Protein AF-A0A919JPY4-F1 (afdb_monomer)

Sequence (851 aa):
MSAALVAEVIADPTGLVVRLVTAVEPTLTAASIREEVAKIAGGRAKSRRLAQNLLTDPTMLTSGRPPIPWAVGQLLLGLRAAGATAIAAPCCGECGRTVSYLISRKGCVICSPCRDKPETCAKCGEERRVCTRDRHGLPRCEHCPDLDDDPVRLLTLLITELEPALNGRSVLDALHRATVRPAGQRRLAWAILDNPELLTGAGSLAPVPAVLRFIDELIKTGAAKVLPPSCPRCQRVVALSKQLDGHRICRNCFAKTRAVACSRCGSVREPAARDPGGGPLCPNCLVNDPINLEDCSGCGQRRRVAARTAAGPFCQNCRPRPIATCGICGRDAYCEMSRATGQPWCDNCQHRWMRCSGCGTTAQLRGGTLDQPLCARCVNPDPDFWDRCSTCKTTWVLSPRPCQRCVLGQDLRSLLAEDPGHINDDLAHLQRALTEVERPDVAMAWLRRPHVRQLLAGIGRDPRTISHDILDELPSSKKLDHLRNVLVASGALPERDERLAVLERWTATTLAARADPHERQILHAYAIWHHLRRLRRRLNGVHATHLQCLNIRSHVTAATNLLDWLTDSGLTLSTCTQADLDRWSTDEVSYRHETGHFVRWALAHRHARGLTFPAARWQGPAGPLDSEKRWNDARRLLGDTTLKPSDRVVGLLLLLYAQNLSVISRLTTEHVNTHGNRVELLLGSSPVVLPEPLADLVLELVETRRANTILNKTADPPLAVSRPATRPAPQPRLPRPTTQEDRHPRRPRPLHSPVRPRHRDPRRHPRPRARHPHQGRRRLAASIRRRLDDLRRRRRPPKNRSGVLRPPGANRAHWRVARTVTASLVGARCSGMSGCQDRRLVERSAHMTPR

Radius of gyration: 47.4 Å; Cα contacts (8 Å, |Δi|>4): 1015; chains: 1; bounding box: 95×120×161 Å

Organism: NCBI:txid135950

Structure (mmCIF, N/CA/C/O backbone):
data_AF-A0A919JPY4-F1
#
_entry.id   AF-A0A919JPY4-F1
#
loop_
_atom_site.group_PDB
_atom_site.id
_atom_site.type_symbol
_atom_site.label_atom_id
_atom_site.label_alt_id
_atom_site.label_comp_id
_atom_site.label_asym_id
_atom_site.label_entity_id
_atom_site.label_seq_id
_atom_site.pdbx_PDB_ins_code
_atom_site.Cartn_x
_atom_site.Cartn_y
_atom_site.Cartn_z
_atom_site.occupancy
_atom_site.B_iso_or_equiv
_atom_site.auth_seq_id
_atom_site.auth_comp_id
_atom_site.auth_asym_id
_atom_site.auth_atom_id
_atom_site.pdbx_PDB_model_num
ATOM 1 N N . MET A 1 1 ? -21.694 -13.107 -37.718 1.00 55.38 1 MET A N 1
ATOM 2 C CA . MET A 1 1 ? -20.982 -13.809 -36.621 1.00 55.38 1 MET A CA 1
ATOM 3 C C . MET A 1 1 ? -22.002 -14.201 -35.561 1.00 55.38 1 MET A C 1
ATOM 5 O O . MET A 1 1 ? -22.820 -13.356 -35.225 1.00 55.38 1 MET A O 1
ATOM 9 N N . SER A 1 2 ? -21.975 -15.432 -35.038 1.00 63.97 2 SER A N 1
ATOM 10 C CA . SER A 1 2 ? -22.853 -15.814 -33.916 1.00 63.97 2 SER A CA 1
ATOM 11 C C . SER A 1 2 ? -22.457 -15.073 -32.633 1.00 63.97 2 SER A C 1
ATOM 13 O O . SER A 1 2 ? -21.264 -14.922 -32.352 1.00 63.97 2 SER A O 1
ATOM 15 N N . ALA A 1 3 ? -23.442 -14.648 -31.835 1.00 66.88 3 ALA A N 1
ATOM 16 C CA . ALA A 1 3 ? -23.218 -13.965 -30.558 1.00 66.88 3 ALA A CA 1
ATOM 17 C C . ALA A 1 3 ? -22.366 -14.801 -29.580 1.00 66.88 3 ALA A C 1
ATOM 19 O O . ALA A 1 3 ? -21.559 -14.242 -28.836 1.00 66.88 3 ALA A O 1
ATOM 20 N N . ALA A 1 4 ? -22.469 -16.135 -29.647 1.00 68.25 4 ALA A N 1
ATOM 21 C CA . ALA A 1 4 ? -21.662 -17.058 -28.849 1.00 68.25 4 ALA A CA 1
ATOM 22 C C . ALA A 1 4 ? -20.149 -16.900 -29.106 1.00 68.25 4 ALA A C 1
ATOM 24 O O . ALA A 1 4 ? -19.365 -16.821 -28.164 1.00 68.25 4 ALA A O 1
ATOM 25 N N . LEU A 1 5 ? -19.735 -16.757 -30.371 1.00 67.75 5 LEU A N 1
ATOM 26 C CA . LEU A 1 5 ? -18.321 -16.599 -30.739 1.00 67.75 5 LEU A CA 1
ATOM 27 C C . LEU A 1 5 ? -17.752 -15.243 -30.281 1.00 67.75 5 LEU A C 1
ATOM 29 O O . LEU A 1 5 ? -16.584 -15.148 -29.911 1.00 67.75 5 LEU A O 1
ATOM 33 N N . VAL A 1 6 ? -18.580 -14.193 -30.249 1.00 72.06 6 VAL A N 1
ATOM 34 C CA . VAL A 1 6 ? -18.189 -12.870 -29.724 1.00 72.06 6 VAL A CA 1
ATOM 35 C C . VAL A 1 6 ? -18.048 -12.901 -28.196 1.00 72.06 6 VAL A C 1
ATOM 37 O O . VAL A 1 6 ? -17.087 -12.350 -27.652 1.00 72.06 6 VAL A O 1
ATOM 40 N N . ALA A 1 7 ? -18.956 -13.591 -27.498 1.00 76.19 7 ALA A N 1
ATOM 41 C CA . ALA A 1 7 ? -18.828 -13.851 -26.063 1.00 76.19 7 ALA A CA 1
ATOM 42 C C . ALA A 1 7 ? -17.566 -14.674 -25.741 1.00 76.19 7 ALA A C 1
ATOM 44 O O . ALA A 1 7 ? -16.930 -14.471 -24.707 1.00 76.19 7 ALA A O 1
ATOM 45 N N . GLU A 1 8 ? -17.136 -15.543 -26.651 1.00 78.25 8 GLU A N 1
ATOM 46 C CA . GLU A 1 8 ? -15.948 -16.369 -26.467 1.00 78.25 8 GLU A CA 1
ATOM 47 C C . GLU A 1 8 ? -14.619 -15.625 -26.673 1.00 78.25 8 GLU A C 1
ATOM 49 O O . GLU A 1 8 ? -13.699 -15.815 -25.878 1.00 78.25 8 GLU A O 1
ATOM 54 N N . VAL A 1 9 ? -14.537 -14.673 -27.617 1.00 80.75 9 VAL A N 1
ATOM 55 C CA . VAL A 1 9 ? -13.419 -13.696 -27.680 1.00 80.75 9 VAL A CA 1
ATOM 56 C C . VAL A 1 9 ? -13.238 -12.989 -26.328 1.00 80.75 9 VAL A C 1
ATOM 58 O O . VAL A 1 9 ? -12.133 -12.586 -25.961 1.00 80.75 9 VAL A O 1
ATOM 61 N N . ILE A 1 10 ? -14.323 -12.813 -25.572 1.00 80.69 10 ILE A N 1
ATOM 62 C CA . ILE A 1 10 ? -14.323 -12.223 -24.233 1.00 80.69 10 ILE A CA 1
ATOM 63 C C . ILE A 1 10 ? -13.950 -13.243 -23.145 1.00 80.69 10 ILE A C 1
ATOM 65 O O . ILE A 1 10 ? -13.182 -12.881 -22.247 1.00 80.69 10 ILE A O 1
ATOM 69 N N . ALA A 1 11 ? -14.466 -14.473 -23.208 1.00 80.56 11 ALA A N 1
ATOM 70 C CA . ALA A 1 11 ? -14.322 -15.507 -22.180 1.00 80.56 11 ALA A CA 1
ATOM 71 C C . ALA A 1 11 ? -12.985 -16.270 -22.248 1.00 80.56 11 ALA A C 1
ATOM 73 O O . ALA A 1 11 ? -12.261 -16.306 -21.250 1.00 80.56 11 ALA A O 1
ATOM 74 N N . ASP A 1 12 ? -12.595 -16.781 -23.417 1.00 84.62 12 ASP A N 1
ATOM 75 C CA . ASP A 1 12 ? -11.274 -17.372 -23.648 1.00 84.62 12 ASP A CA 1
ATOM 76 C C . ASP A 1 12 ? -10.723 -17.021 -25.045 1.00 84.62 12 ASP A C 1
ATOM 78 O O . ASP A 1 12 ? -10.799 -17.813 -25.989 1.00 84.62 12 ASP A O 1
ATOM 82 N N . PRO A 1 13 ? -10.086 -15.844 -25.192 1.00 88.00 13 PRO A N 1
ATOM 83 C CA . PRO A 1 13 ? -9.457 -15.466 -26.452 1.00 88.00 13 PRO A CA 1
ATOM 84 C C . PRO A 1 13 ? -8.289 -16.378 -26.841 1.00 88.00 13 PRO A C 1
ATOM 86 O O . PRO A 1 13 ? -7.931 -16.418 -28.012 1.00 88.00 13 PRO A O 1
ATOM 89 N N . THR A 1 14 ? -7.652 -17.073 -25.891 1.00 88.06 14 THR A N 1
ATOM 90 C CA . THR A 1 14 ? -6.515 -17.948 -26.213 1.00 88.06 14 THR A CA 1
ATOM 91 C C . THR A 1 14 ? -7.031 -19.291 -26.711 1.00 88.06 14 THR A C 1
ATOM 93 O O . THR A 1 14 ? -6.587 -19.743 -27.760 1.00 88.06 14 THR A O 1
ATOM 96 N N . GLY A 1 15 ? -8.010 -19.887 -26.026 1.00 88.81 15 GLY A N 1
ATOM 97 C CA . GLY A 1 15 ? -8.706 -21.094 -26.473 1.00 88.81 15 GLY A CA 1
ATOM 98 C C . GLY A 1 15 ? -9.371 -20.924 -27.836 1.00 88.81 15 GLY A C 1
ATOM 99 O O . GLY A 1 15 ? -9.220 -21.800 -28.685 1.00 88.81 15 GLY A O 1
ATOM 100 N N . LEU A 1 16 ? -10.004 -19.775 -28.106 1.00 90.81 16 LEU A N 1
ATOM 101 C CA . LEU A 1 16 ? -10.561 -19.489 -29.430 1.00 90.81 16 LEU A CA 1
ATOM 102 C C . LEU A 1 16 ? -9.482 -19.486 -30.526 1.00 90.81 16 LEU A C 1
ATOM 104 O O . LEU A 1 16 ? -9.669 -20.143 -31.547 1.00 90.81 16 LEU A O 1
ATOM 108 N N . VAL A 1 17 ? -8.343 -18.809 -30.315 1.00 91.44 17 VAL A N 1
ATOM 109 C CA . VAL A 1 17 ? -7.221 -18.842 -31.277 1.00 91.44 17 VAL A CA 1
ATOM 110 C C . VAL A 1 17 ? -6.691 -20.263 -31.446 1.00 91.44 17 VAL A C 1
ATOM 112 O O . VAL A 1 17 ? -6.474 -20.685 -32.576 1.00 91.44 17 VAL A O 1
ATOM 115 N N . VAL A 1 18 ? -6.531 -21.015 -30.353 1.00 92.69 18 VAL A N 1
ATOM 116 C CA . VAL A 1 18 ? -6.072 -22.411 -30.401 1.00 92.69 18 VAL A CA 1
ATOM 117 C C . VAL A 1 18 ? -6.998 -23.255 -31.267 1.00 92.69 18 VAL A C 1
ATOM 119 O O . VAL A 1 18 ? -6.507 -23.907 -32.175 1.00 92.69 18 VAL A O 1
ATOM 122 N N . ARG A 1 19 ? -8.321 -23.199 -31.069 1.00 92.31 19 ARG A N 1
ATOM 123 C CA . ARG A 1 19 ? -9.258 -23.968 -31.902 1.00 92.31 19 ARG A CA 1
ATOM 124 C C . ARG A 1 19 ? -9.264 -23.529 -33.363 1.00 92.31 19 ARG A C 1
ATOM 126 O O . ARG A 1 19 ? -9.311 -24.392 -34.230 1.00 92.31 19 ARG A O 1
ATOM 133 N N . LEU A 1 20 ? -9.224 -22.221 -33.641 1.00 91.81 20 LEU A N 1
ATOM 134 C CA . LEU A 1 20 ? -9.170 -21.711 -35.018 1.00 91.81 20 LEU A CA 1
ATOM 135 C C . LEU A 1 20 ? -7.895 -22.175 -35.738 1.00 91.81 20 LEU A C 1
ATOM 137 O O . LEU A 1 20 ? -7.955 -22.506 -36.916 1.00 91.81 20 LEU A O 1
ATOM 141 N N . VAL A 1 21 ? -6.766 -22.249 -35.027 1.00 93.00 21 VAL A N 1
ATOM 142 C CA . VAL A 1 21 ? -5.515 -22.801 -35.562 1.00 93.00 21 VAL A CA 1
ATOM 143 C C . VAL A 1 21 ? -5.599 -24.322 -35.702 1.00 93.00 21 VAL A C 1
ATOM 145 O O . VAL A 1 21 ? -5.325 -24.812 -36.785 1.00 93.00 21 VAL A O 1
ATOM 148 N N . THR A 1 22 ? -6.033 -25.072 -34.684 1.00 93.06 22 THR A N 1
ATOM 149 C CA . THR A 1 22 ? -6.144 -26.546 -34.737 1.00 93.06 22 THR A CA 1
ATOM 150 C C . THR A 1 22 ? -7.116 -27.038 -35.818 1.00 93.06 22 THR A C 1
ATOM 152 O O . THR A 1 22 ? -6.902 -28.104 -36.384 1.00 93.06 22 THR A O 1
ATOM 155 N N . ALA A 1 23 ? -8.155 -26.265 -36.152 1.00 91.81 23 ALA A N 1
ATOM 156 C CA . ALA A 1 23 ? -9.069 -26.576 -37.255 1.00 91.81 23 ALA A CA 1
ATOM 157 C C . ALA A 1 23 ? -8.418 -26.476 -38.651 1.00 91.81 23 ALA A C 1
ATOM 159 O O . ALA A 1 23 ? -8.918 -27.075 -39.598 1.00 91.81 23 ALA A O 1
ATOM 160 N N . VAL A 1 24 ? -7.326 -25.715 -38.778 1.00 92.25 24 VAL A N 1
ATOM 161 C CA . VAL A 1 24 ? -6.519 -25.591 -40.006 1.00 92.25 24 VAL A CA 1
ATOM 162 C C . VAL A 1 24 ? -5.284 -26.494 -39.948 1.00 92.25 24 VAL A C 1
ATOM 164 O O . VAL A 1 24 ? -4.870 -27.049 -40.958 1.00 92.25 24 VAL A O 1
ATOM 167 N N . GLU A 1 25 ? -4.697 -26.634 -38.763 1.00 91.69 25 GLU A N 1
ATOM 168 C CA . GLU A 1 25 ? -3.422 -27.288 -38.498 1.00 91.69 25 GLU A CA 1
ATOM 169 C C . GLU A 1 25 ? -3.578 -28.332 -37.378 1.00 91.69 25 GLU A C 1
ATOM 171 O O . GLU A 1 25 ? -3.310 -28.038 -36.206 1.00 91.69 25 GLU A O 1
ATOM 176 N N . PRO A 1 26 ? -4.027 -29.554 -37.710 1.00 89.19 26 PRO A N 1
ATOM 177 C CA . PRO A 1 26 ? -4.217 -30.619 -36.731 1.00 89.19 26 PRO A CA 1
ATOM 178 C C . PRO A 1 26 ? -2.892 -31.242 -36.259 1.00 89.19 26 PRO A C 1
ATOM 180 O O . PRO A 1 26 ? -2.898 -31.965 -35.265 1.00 89.19 26 PRO A O 1
ATOM 183 N N . THR A 1 27 ? -1.760 -30.987 -36.936 1.00 90.62 27 THR A N 1
ATOM 184 C CA . THR A 1 27 ? -0.463 -31.587 -36.560 1.00 90.62 27 THR A CA 1
ATOM 185 C C . THR A 1 27 ? 0.177 -30.919 -35.340 1.00 90.62 27 THR A C 1
ATOM 187 O O . THR A 1 27 ? 0.953 -31.552 -34.622 1.00 90.62 27 THR A O 1
ATOM 190 N N . LEU A 1 28 ? -0.166 -29.656 -35.054 1.00 91.56 28 LEU A N 1
ATOM 191 C CA . LEU A 1 28 ? 0.339 -28.939 -33.884 1.00 91.56 28 LEU A CA 1
ATOM 192 C C . LEU A 1 28 ? -0.516 -29.181 -32.639 1.00 91.56 28 LEU A C 1
ATOM 194 O O . LEU A 1 28 ? -1.731 -28.983 -32.629 1.00 91.56 28 LEU A O 1
ATOM 198 N N . THR A 1 29 ? 0.146 -29.499 -31.523 1.00 92.56 29 THR A N 1
ATOM 199 C CA . THR A 1 29 ? -0.552 -29.662 -30.244 1.00 92.56 29 THR A CA 1
ATOM 200 C C . THR A 1 29 ? -1.147 -28.339 -29.753 1.00 92.56 29 THR A C 1
ATOM 202 O O . THR A 1 29 ? -0.554 -27.262 -29.880 1.00 92.56 29 THR A O 1
ATOM 205 N N . ALA A 1 30 ? -2.291 -28.425 -29.070 1.00 89.88 30 ALA A N 1
ATOM 206 C CA . ALA A 1 30 ? -2.909 -27.277 -28.410 1.00 89.88 30 ALA A CA 1
ATOM 207 C C . ALA A 1 30 ? -1.977 -26.588 -27.388 1.00 89.88 30 ALA A C 1
ATOM 209 O O . ALA A 1 30 ? -2.138 -25.398 -27.119 1.00 89.88 30 ALA A O 1
ATOM 210 N N . ALA A 1 31 ? -1.001 -27.304 -26.813 1.00 87.44 31 ALA A N 1
ATOM 211 C CA . ALA A 1 31 ? -0.000 -26.725 -25.918 1.00 87.44 31 ALA A CA 1
ATOM 212 C C . ALA A 1 31 ? 0.997 -25.838 -26.684 1.00 87.44 31 ALA A C 1
ATOM 214 O O . ALA A 1 31 ? 1.174 -24.676 -26.317 1.00 87.44 31 ALA A O 1
ATOM 215 N N . SER A 1 32 ? 1.555 -26.340 -27.790 1.00 90.12 32 SER A N 1
ATOM 216 C CA . SER A 1 32 ? 2.469 -25.599 -28.673 1.00 90.12 32 SER A CA 1
ATOM 217 C C . SER A 1 32 ? 1.820 -24.316 -29.209 1.00 90.12 32 SER A C 1
ATOM 219 O O . SER A 1 32 ? 2.409 -23.238 -29.142 1.00 90.12 32 SER A O 1
ATOM 221 N N . ILE A 1 33 ? 0.557 -24.394 -29.649 1.00 91.56 33 ILE A N 1
ATOM 222 C CA . ILE A 1 33 ? -0.187 -23.224 -30.145 1.00 91.56 33 ILE A CA 1
ATOM 223 C C . ILE A 1 33 ? -0.397 -22.181 -29.029 1.00 91.56 33 ILE A C 1
ATOM 225 O O . ILE A 1 33 ? -0.228 -20.982 -29.264 1.00 91.56 33 ILE A O 1
ATOM 229 N N . ARG A 1 34 ? -0.721 -22.603 -27.793 1.00 89.75 34 ARG A N 1
ATOM 230 C CA . ARG A 1 34 ? -0.831 -21.680 -26.641 1.00 89.75 34 ARG A CA 1
ATOM 231 C C . ARG A 1 34 ? 0.490 -20.981 -26.336 1.00 89.75 34 ARG A C 1
ATOM 233 O O . ARG A 1 34 ? 0.465 -19.806 -25.969 1.00 89.75 34 ARG A O 1
ATOM 240 N N . GLU A 1 35 ? 1.615 -21.677 -26.469 1.00 88.06 35 GLU A N 1
ATOM 241 C CA . GLU A 1 35 ? 2.942 -21.113 -26.219 1.00 88.06 35 GLU A CA 1
ATOM 242 C C . GLU A 1 35 ? 3.274 -19.996 -27.222 1.00 88.06 35 GLU A C 1
ATOM 244 O O . GLU A 1 35 ? 3.638 -18.891 -26.813 1.00 88.06 35 GLU A O 1
ATOM 249 N N . GLU A 1 36 ? 3.042 -20.225 -28.519 1.00 90.44 36 GLU A N 1
ATOM 250 C CA . GLU A 1 36 ? 3.225 -19.202 -29.559 1.00 90.44 36 GLU A CA 1
ATOM 251 C C . GLU A 1 36 ? 2.299 -17.993 -29.357 1.00 90.44 36 GLU A C 1
ATOM 253 O O . GLU A 1 36 ? 2.744 -16.838 -29.372 1.00 90.44 36 GLU A O 1
ATOM 258 N N . VAL A 1 37 ? 1.017 -18.227 -29.048 1.00 89.69 37 VAL A N 1
ATOM 259 C CA . VAL A 1 37 ? 0.083 -17.141 -28.704 1.00 89.69 37 VAL A CA 1
ATOM 260 C C . VAL A 1 37 ? 0.570 -16.355 -27.479 1.00 89.69 37 VAL A C 1
ATOM 262 O O . VAL A 1 37 ? 0.477 -15.123 -27.467 1.00 89.69 37 VAL A O 1
ATOM 265 N N . ALA A 1 38 ? 1.132 -17.020 -26.465 1.00 85.25 38 ALA A N 1
ATOM 266 C CA . ALA A 1 38 ? 1.675 -16.362 -25.279 1.00 85.25 38 ALA A CA 1
ATOM 267 C C . ALA A 1 38 ? 2.906 -15.492 -25.599 1.00 85.25 38 ALA A C 1
ATOM 269 O O . ALA A 1 38 ? 2.948 -14.343 -25.143 1.00 85.25 38 ALA A O 1
ATOM 270 N N . LYS A 1 39 ? 3.847 -15.986 -26.421 1.00 86.00 39 LYS A N 1
ATOM 271 C CA . LYS A 1 39 ? 5.040 -15.245 -26.888 1.00 86.00 39 LYS A CA 1
ATOM 272 C C . LYS A 1 39 ? 4.664 -13.937 -27.595 1.00 86.00 39 LYS A C 1
ATOM 274 O O . LYS A 1 39 ? 5.266 -12.894 -27.343 1.00 86.00 39 LYS A O 1
ATOM 279 N N . ILE A 1 40 ? 3.636 -13.966 -28.445 1.00 85.88 40 ILE A N 1
ATOM 280 C CA . ILE A 1 40 ? 3.231 -12.826 -29.287 1.00 85.88 40 ILE A CA 1
ATOM 281 C C . ILE A 1 40 ? 2.324 -11.845 -28.531 1.00 85.88 40 ILE A C 1
ATOM 283 O O . ILE A 1 40 ? 2.514 -10.617 -28.561 1.00 85.88 40 ILE A O 1
ATOM 287 N N . ALA A 1 41 ? 1.306 -12.371 -27.847 1.00 82.19 41 ALA A N 1
ATOM 288 C CA . ALA A 1 41 ? 0.315 -11.547 -27.176 1.00 82.19 41 ALA A CA 1
ATOM 289 C C . ALA A 1 41 ? 0.839 -10.978 -25.850 1.00 82.19 41 ALA A C 1
ATOM 291 O O . ALA A 1 41 ? 0.587 -9.813 -25.550 1.00 82.19 41 ALA A O 1
ATOM 292 N N . GLY A 1 42 ? 1.543 -11.760 -25.029 1.00 72.75 42 GLY A N 1
ATOM 293 C CA . GLY A 1 42 ? 2.037 -11.326 -23.713 1.00 72.75 42 GLY A CA 1
ATOM 294 C C . GLY A 1 42 ? 0.961 -10.856 -22.713 1.00 72.75 42 GLY A C 1
ATOM 295 O O . GLY A 1 42 ? 1.295 -10.371 -21.633 1.00 72.75 42 GLY A O 1
ATOM 296 N N . GLY A 1 43 ? -0.334 -10.963 -23.038 1.00 81.00 43 GLY A N 1
ATOM 297 C CA . GLY A 1 43 ? -1.436 -10.508 -22.187 1.00 81.00 43 GLY A CA 1
ATOM 298 C C . GLY A 1 43 ? -2.792 -10.430 -22.897 1.00 81.00 43 GLY A C 1
ATOM 299 O O . GLY A 1 43 ? -2.878 -10.155 -24.097 1.00 81.00 43 GLY A O 1
ATOM 300 N N . ARG A 1 44 ? -3.868 -10.615 -22.121 1.00 83.31 44 ARG A N 1
ATOM 301 C CA . ARG A 1 44 ? -5.242 -10.828 -22.605 1.00 83.31 44 ARG A CA 1
ATOM 302 C C . ARG A 1 44 ? -5.752 -9.789 -23.598 1.00 83.31 44 ARG A C 1
ATOM 304 O O . ARG A 1 44 ? -6.348 -10.167 -24.596 1.00 83.31 44 ARG A O 1
ATOM 311 N N . ALA A 1 45 ? -5.475 -8.501 -23.396 1.00 83.38 45 ALA A N 1
ATOM 312 C CA . ALA A 1 45 ? -5.929 -7.450 -24.316 1.00 83.38 45 ALA A CA 1
ATOM 313 C C . ALA A 1 45 ? -5.377 -7.609 -25.751 1.00 83.38 45 ALA A C 1
ATOM 315 O O . ALA A 1 45 ? -6.058 -7.254 -26.712 1.00 83.38 45 ALA A O 1
ATOM 316 N N . LYS A 1 46 ? -4.162 -8.154 -25.912 1.00 85.25 46 LYS A N 1
ATOM 317 C CA . LYS A 1 46 ? -3.600 -8.500 -27.227 1.00 85.25 46 LYS A CA 1
ATOM 318 C C . LYS A 1 46 ? -4.143 -9.838 -27.732 1.00 85.25 46 LYS A C 1
ATOM 320 O O . LYS A 1 46 ? -4.506 -9.897 -28.901 1.00 85.25 46 LYS A O 1
ATOM 325 N N . SER A 1 47 ? -4.279 -10.854 -26.870 1.00 87.88 47 SER A N 1
ATOM 326 C CA . SER A 1 47 ? -4.899 -12.140 -27.239 1.00 87.88 47 SER A CA 1
ATOM 327 C C . SER A 1 47 ? -6.310 -11.934 -27.793 1.00 87.88 47 SER A C 1
ATOM 329 O O . SER A 1 47 ? -6.644 -12.486 -28.830 1.00 87.88 47 SER A O 1
ATOM 331 N N . ARG A 1 48 ? -7.109 -11.056 -27.172 1.00 88.38 48 ARG A N 1
ATOM 332 C CA . ARG A 1 48 ? -8.450 -10.675 -27.646 1.00 88.38 48 ARG A CA 1
ATOM 333 C C . ARG A 1 48 ? -8.440 -10.045 -29.035 1.00 88.38 48 ARG A C 1
ATOM 335 O O . ARG A 1 48 ? -9.300 -10.368 -29.838 1.00 88.38 48 ARG A O 1
ATOM 342 N N . ARG A 1 49 ? -7.479 -9.163 -29.335 1.00 86.06 49 ARG A N 1
ATOM 343 C CA . ARG A 1 49 ? -7.342 -8.576 -30.682 1.00 86.06 49 ARG A CA 1
ATOM 344 C C . ARG A 1 49 ? -6.919 -9.620 -31.714 1.00 86.06 49 ARG A C 1
ATOM 346 O O . ARG A 1 49 ? -7.431 -9.597 -32.821 1.00 86.06 49 ARG A O 1
ATOM 353 N N . LEU A 1 50 ? -6.010 -10.524 -31.347 1.00 89.69 50 LEU A N 1
ATOM 354 C CA . LEU A 1 50 ? -5.585 -11.634 -32.202 1.00 89.69 50 LEU A CA 1
ATOM 355 C C . LEU A 1 50 ? -6.770 -12.561 -32.520 1.00 89.69 50 LEU A C 1
ATOM 357 O O . LEU A 1 50 ? -7.053 -12.794 -33.689 1.00 89.69 50 LEU A O 1
ATOM 361 N N . ALA A 1 51 ? -7.507 -12.983 -31.489 1.00 90.00 51 ALA A N 1
ATOM 362 C CA . ALA A 1 51 ? -8.725 -13.779 -31.604 1.00 90.00 51 ALA A CA 1
ATOM 363 C C . ALA A 1 51 ? -9.798 -13.083 -32.448 1.00 90.00 51 ALA A C 1
ATOM 365 O O . ALA A 1 51 ? -10.368 -13.700 -33.337 1.00 90.00 51 ALA A O 1
ATOM 366 N N . GLN A 1 52 ? -10.037 -11.788 -32.215 1.00 88.56 52 GLN A N 1
ATOM 367 C CA . GLN A 1 52 ? -11.012 -11.014 -32.978 1.00 88.56 52 GLN A CA 1
ATOM 368 C C . GLN A 1 52 ? -10.639 -10.917 -34.460 1.00 88.56 52 GLN A C 1
ATOM 370 O O . GLN A 1 52 ? -11.510 -11.103 -35.298 1.00 88.56 52 GLN A O 1
ATOM 375 N N . ASN A 1 53 ? -9.368 -10.659 -34.791 1.00 88.75 53 ASN A N 1
ATOM 376 C CA . ASN A 1 53 ? -8.924 -10.588 -36.185 1.00 88.75 53 ASN A CA 1
ATOM 377 C C . ASN A 1 53 ? -9.129 -11.932 -36.903 1.00 88.75 53 ASN A C 1
ATOM 379 O O . ASN A 1 53 ? -9.708 -11.954 -37.982 1.00 88.75 53 ASN A O 1
ATOM 383 N N . LEU A 1 54 ? -8.718 -13.041 -36.274 1.00 90.19 54 LEU A N 1
ATOM 384 C CA . LEU A 1 54 ? -8.881 -14.391 -36.830 1.00 90.19 54 LEU A CA 1
ATOM 385 C C . LEU A 1 54 ? -10.344 -14.856 -36.880 1.00 90.19 54 LEU A C 1
ATOM 387 O O . LEU A 1 54 ? -10.686 -15.685 -37.710 1.00 90.19 54 LEU A O 1
ATOM 391 N N . LEU A 1 55 ? -11.212 -14.342 -36.005 1.00 88.56 55 LEU A N 1
ATOM 392 C CA . LEU A 1 55 ? -12.647 -14.626 -36.045 1.00 88.56 55 LEU A CA 1
ATOM 393 C C . LEU A 1 55 ? -13.373 -13.793 -37.115 1.00 88.56 55 LEU A C 1
ATOM 395 O O . LEU A 1 55 ? -14.357 -14.258 -37.685 1.00 88.56 55 LEU A O 1
ATOM 399 N N . THR A 1 56 ? -12.911 -12.565 -37.371 1.00 87.56 56 THR A N 1
ATOM 400 C CA . THR A 1 56 ? -13.420 -11.714 -38.456 1.00 87.56 56 THR A CA 1
ATOM 401 C C . THR A 1 56 ? -13.004 -12.255 -39.826 1.00 87.56 56 THR A C 1
ATOM 403 O O . THR A 1 56 ? -13.819 -12.229 -40.743 1.00 87.56 56 THR A O 1
ATOM 406 N N . ASP A 1 57 ? -11.777 -12.767 -39.959 1.00 87.00 57 ASP A N 1
ATOM 407 C CA . ASP A 1 57 ? -11.280 -13.414 -41.177 1.00 87.00 57 ASP A CA 1
ATOM 408 C C . ASP A 1 57 ? -10.368 -14.618 -40.846 1.00 87.00 57 ASP A C 1
ATOM 410 O O . ASP A 1 57 ? -9.157 -14.463 -40.644 1.00 87.00 57 ASP A O 1
ATOM 414 N N . PRO A 1 58 ? -10.930 -15.842 -40.809 1.00 87.56 58 PRO A N 1
ATOM 415 C CA . PRO A 1 58 ? -10.153 -17.065 -40.614 1.00 87.56 58 PRO A CA 1
ATOM 416 C C . PRO A 1 58 ? -9.217 -17.392 -41.787 1.00 87.56 58 PRO A C 1
ATOM 418 O O . PRO A 1 58 ? -8.229 -18.106 -41.602 1.00 87.56 58 PRO A O 1
ATOM 421 N N . THR A 1 59 ? -9.484 -16.864 -42.990 1.00 88.81 59 THR A N 1
ATOM 422 C CA . THR A 1 59 ? -8.708 -17.181 -44.203 1.00 88.81 59 THR A CA 1
ATOM 423 C C . THR A 1 59 ? -7.290 -16.611 -44.156 1.00 88.81 59 THR A C 1
ATOM 425 O O . THR A 1 59 ? -6.425 -17.039 -44.922 1.00 88.81 59 THR A O 1
ATOM 428 N N . MET A 1 60 ? -6.993 -15.714 -43.209 1.00 89.38 60 MET A N 1
ATOM 429 C CA . MET A 1 60 ? -5.628 -15.260 -42.927 1.00 89.38 60 MET A CA 1
ATOM 430 C C . MET A 1 60 ? -4.677 -16.411 -42.552 1.00 89.38 60 MET A C 1
ATOM 432 O O . MET A 1 60 ? -3.481 -16.300 -42.817 1.00 89.38 60 MET A O 1
ATOM 436 N N . LEU A 1 61 ? -5.182 -17.510 -41.968 1.00 91.12 61 LEU A N 1
ATOM 437 C CA . LEU A 1 61 ? -4.374 -18.682 -41.592 1.00 91.12 61 LEU A CA 1
ATOM 438 C C . LEU A 1 61 ? -3.905 -19.507 -42.803 1.00 91.12 61 LEU A C 1
ATOM 440 O O . LEU A 1 61 ? -2.795 -20.034 -42.783 1.00 91.12 61 LEU A O 1
ATOM 444 N N . THR A 1 62 ? -4.727 -19.600 -43.852 1.00 90.88 62 THR A N 1
ATOM 445 C CA . THR A 1 62 ? -4.500 -20.463 -45.030 1.00 90.88 62 THR A CA 1
ATOM 446 C C . THR A 1 62 ? -4.077 -19.707 -46.285 1.00 90.88 62 THR A C 1
ATOM 448 O O . THR A 1 62 ? -3.443 -20.282 -47.163 1.00 90.88 62 THR A O 1
ATOM 451 N N . SER A 1 63 ? -4.405 -18.418 -46.398 1.00 87.00 63 SER A N 1
ATOM 452 C CA . SER A 1 63 ? -4.023 -17.600 -47.554 1.00 87.00 63 SER A CA 1
ATOM 453 C C . SER A 1 63 ? -2.718 -16.836 -47.338 1.00 87.00 63 SER A C 1
ATOM 455 O O . SER A 1 63 ? -2.005 -16.555 -48.300 1.00 87.00 63 SER A O 1
ATOM 457 N N . GLY A 1 64 ? -2.434 -16.422 -46.096 1.00 81.00 64 GLY A N 1
ATOM 458 C CA . GLY A 1 64 ? -1.363 -15.474 -45.793 1.00 81.00 64 GLY A CA 1
ATOM 459 C C . GLY A 1 64 ? -1.503 -14.119 -46.509 1.00 81.00 64 GLY A C 1
ATOM 460 O O . GLY A 1 64 ? -0.562 -13.323 -46.472 1.00 81.00 64 GLY A O 1
ATOM 461 N N . ARG A 1 65 ? -2.633 -13.831 -47.173 1.00 83.31 65 ARG A N 1
ATOM 462 C CA . ARG A 1 65 ? -2.787 -12.656 -48.039 1.00 83.31 65 ARG A CA 1
ATOM 463 C C . ARG A 1 65 ? -3.110 -11.392 -47.234 1.00 83.31 65 ARG A C 1
ATOM 465 O O . ARG A 1 65 ? -3.898 -11.448 -46.296 1.00 83.31 65 ARG A O 1
ATOM 472 N N . PRO A 1 66 ? -2.515 -10.240 -47.586 1.00 74.31 66 PRO A N 1
ATOM 473 C CA . PRO A 1 66 ? -2.795 -8.964 -46.936 1.00 74.31 66 PRO A CA 1
ATOM 474 C C . PRO A 1 66 ? -4.238 -8.492 -47.220 1.00 74.31 66 PRO A C 1
ATOM 476 O O . PRO A 1 66 ? -4.754 -8.790 -48.296 1.00 74.31 66 PRO A O 1
ATOM 479 N N . PRO A 1 67 ? -4.879 -7.722 -46.313 1.00 76.50 67 PRO A N 1
ATOM 480 C CA . PRO A 1 67 ? -4.296 -7.023 -45.162 1.00 76.50 67 PRO A CA 1
ATOM 481 C C . PRO A 1 67 ? -4.188 -7.880 -43.887 1.00 76.50 67 PRO A C 1
ATOM 483 O O . PRO A 1 67 ? -5.162 -8.083 -43.169 1.00 76.50 67 PRO A O 1
ATOM 486 N N . ILE A 1 68 ? -2.966 -8.290 -43.527 1.00 80.88 68 ILE A N 1
ATOM 487 C CA . ILE A 1 68 ? -2.694 -9.045 -42.295 1.00 80.88 68 ILE A CA 1
ATOM 488 C C . ILE A 1 68 ? -2.239 -8.100 -41.176 1.00 80.88 68 ILE A C 1
ATOM 490 O O . ILE A 1 68 ? -1.190 -7.456 -41.303 1.00 80.88 68 ILE A O 1
ATOM 494 N N . PRO A 1 69 ? -2.957 -8.046 -40.037 1.00 84.44 69 PRO A N 1
ATOM 495 C CA . PRO A 1 69 ? -2.497 -7.345 -38.847 1.00 84.44 69 PRO A CA 1
ATOM 496 C C . PRO A 1 69 ? -1.169 -7.919 -38.345 1.00 84.44 69 PRO A C 1
ATOM 498 O O . PRO A 1 69 ? -1.001 -9.133 -38.260 1.00 84.44 69 PRO A O 1
ATOM 501 N N . TRP A 1 70 ? -0.248 -7.054 -37.913 1.00 84.12 70 TRP A N 1
ATOM 502 C CA . TRP A 1 70 ? 1.103 -7.447 -37.475 1.00 84.12 70 TRP A CA 1
ATOM 503 C C . TRP A 1 70 ? 1.142 -8.644 -36.506 1.00 84.12 70 TRP A C 1
ATOM 505 O O . TRP A 1 70 ? 1.966 -9.537 -36.665 1.00 84.12 70 TRP A O 1
ATOM 515 N N . ALA A 1 71 ? 0.229 -8.693 -35.529 1.00 85.94 71 ALA A N 1
ATOM 516 C CA . ALA A 1 71 ? 0.157 -9.788 -34.559 1.00 85.94 71 ALA A CA 1
ATOM 517 C C . ALA A 1 71 ? -0.272 -11.135 -35.179 1.00 85.94 71 ALA A C 1
ATOM 519 O O . ALA A 1 71 ? 0.178 -12.175 -34.712 1.00 85.94 71 ALA A O 1
ATOM 520 N N . VAL A 1 72 ? -1.101 -11.118 -36.230 1.00 89.25 72 VAL A N 1
ATOM 521 C CA . VAL A 1 72 ? -1.457 -12.320 -37.005 1.00 89.25 72 VAL A CA 1
ATOM 522 C C . VAL A 1 72 ? -0.250 -12.763 -37.832 1.00 89.25 72 VAL A C 1
ATOM 524 O O . VAL A 1 72 ? 0.131 -13.922 -37.764 1.00 89.25 72 VAL A O 1
ATOM 527 N N . GLY A 1 73 ? 0.440 -11.837 -38.509 1.00 88.62 73 GLY A N 1
ATOM 528 C CA . GLY A 1 73 ? 1.674 -12.156 -39.240 1.00 88.62 73 GLY A CA 1
ATOM 529 C C . GLY A 1 73 ? 2.772 -12.752 -38.347 1.00 88.62 73 GLY A C 1
ATOM 530 O O . GLY A 1 73 ? 3.484 -13.660 -38.770 1.00 88.62 73 GLY A O 1
ATOM 531 N N . GLN A 1 74 ? 2.883 -12.289 -37.095 1.00 89.69 74 GLN A N 1
ATOM 532 C CA . GLN A 1 74 ? 3.776 -12.891 -36.097 1.00 89.69 74 GLN A CA 1
ATOM 533 C C . GLN A 1 74 ? 3.344 -14.311 -35.715 1.00 89.69 74 GLN A C 1
ATOM 535 O O . GLN A 1 74 ? 4.210 -15.166 -35.552 1.00 89.69 74 GLN A O 1
ATOM 540 N N . LEU A 1 75 ? 2.035 -14.575 -35.616 1.00 92.06 75 LEU A N 1
ATOM 541 C CA . LEU A 1 75 ? 1.503 -15.910 -35.327 1.00 92.06 75 LEU A CA 1
ATOM 542 C C . LEU A 1 75 ? 1.800 -16.890 -36.462 1.00 92.06 75 LEU A C 1
ATOM 544 O O . LEU A 1 75 ? 2.278 -17.983 -36.186 1.00 92.06 75 LEU A O 1
ATOM 548 N N . LEU A 1 76 ? 1.606 -16.488 -37.721 1.00 92.38 76 LEU A N 1
ATOM 549 C CA . LEU A 1 76 ? 1.917 -17.337 -38.876 1.00 92.38 76 LEU A CA 1
ATOM 550 C C . LEU A 1 76 ? 3.396 -17.761 -38.893 1.00 92.38 76 LEU A C 1
ATOM 552 O O . LEU A 1 76 ? 3.698 -18.932 -39.106 1.00 92.38 76 LEU A O 1
ATOM 556 N N . LEU A 1 77 ? 4.328 -16.838 -38.618 1.00 91.69 77 LEU A N 1
ATOM 557 C CA . LEU A 1 77 ? 5.754 -17.185 -38.541 1.00 91.69 77 LEU A CA 1
ATOM 558 C C . LEU A 1 77 ? 6.092 -18.061 -37.326 1.00 91.69 77 LEU A C 1
ATOM 560 O O . LEU A 1 77 ? 6.871 -18.997 -37.479 1.00 91.69 77 LEU A O 1
ATOM 564 N N . GLY A 1 78 ? 5.510 -17.789 -36.152 1.00 91.44 78 GLY A N 1
ATOM 565 C CA . GLY A 1 78 ? 5.725 -18.596 -34.944 1.00 91.44 78 GLY A CA 1
ATOM 566 C C . GLY A 1 78 ? 5.228 -20.035 -35.104 1.00 91.44 78 GLY A C 1
ATOM 567 O O . GLY A 1 78 ? 5.974 -20.977 -34.858 1.00 91.44 78 GLY A O 1
ATOM 568 N N . LEU A 1 79 ? 4.009 -20.216 -35.625 1.00 93.25 79 LEU A N 1
ATOM 569 C CA . LEU A 1 79 ? 3.433 -21.540 -35.886 1.00 93.25 79 LEU A CA 1
ATOM 570 C C . LEU A 1 79 ? 4.245 -22.334 -36.918 1.00 93.25 79 LEU A C 1
ATOM 572 O O . LEU A 1 79 ? 4.495 -23.518 -36.711 1.00 93.25 79 LEU A O 1
ATOM 576 N N . ARG A 1 80 ? 4.713 -21.696 -38.001 1.00 92.19 80 ARG A N 1
ATOM 577 C CA . ARG A 1 80 ? 5.575 -22.362 -38.995 1.00 92.19 80 ARG A CA 1
ATOM 578 C C . ARG A 1 80 ? 6.959 -22.701 -38.437 1.00 92.19 80 ARG A C 1
ATOM 580 O O . ARG A 1 80 ? 7.478 -23.767 -38.739 1.00 92.19 80 ARG A O 1
ATOM 587 N N . ALA A 1 81 ? 7.535 -21.851 -37.584 1.00 90.44 81 ALA A N 1
ATOM 588 C CA . ALA A 1 81 ? 8.770 -22.170 -36.862 1.00 90.44 81 ALA A CA 1
ATOM 589 C C . ALA A 1 81 ? 8.585 -23.320 -35.850 1.00 90.44 81 ALA A C 1
ATOM 591 O O . ALA A 1 81 ? 9.531 -24.057 -35.592 1.00 90.44 81 ALA A O 1
ATOM 592 N N . ALA A 1 82 ? 7.369 -23.502 -35.325 1.00 89.88 82 ALA A N 1
ATOM 593 C CA . ALA A 1 82 ? 6.977 -24.639 -34.493 1.00 89.88 82 ALA A CA 1
ATOM 594 C C . ALA A 1 82 ? 6.597 -25.907 -35.293 1.00 89.88 82 ALA A C 1
ATOM 596 O O . ALA A 1 82 ? 6.239 -26.909 -34.679 1.00 89.88 82 ALA A O 1
ATOM 597 N N . GLY A 1 83 ? 6.678 -25.884 -36.631 1.00 91.00 83 GLY A N 1
ATOM 598 C CA . GLY A 1 83 ? 6.464 -27.052 -37.497 1.00 91.00 83 GLY A CA 1
ATOM 599 C C . GLY A 1 83 ? 5.144 -27.092 -38.278 1.00 91.00 83 GLY A C 1
ATOM 600 O O . GLY A 1 83 ? 4.880 -28.100 -38.924 1.00 91.00 83 GLY A O 1
ATOM 601 N N . ALA A 1 84 ? 4.321 -26.035 -38.261 1.00 90.62 84 ALA A N 1
ATOM 602 C CA . ALA A 1 84 ? 3.082 -26.005 -39.048 1.00 90.62 84 ALA A CA 1
ATOM 603 C C . ALA A 1 84 ? 3.327 -26.162 -40.563 1.00 90.62 84 ALA A C 1
ATOM 605 O O . ALA A 1 84 ? 4.185 -25.488 -41.144 1.00 90.62 84 ALA A O 1
ATOM 606 N N . THR A 1 85 ? 2.500 -26.990 -41.200 1.00 89.81 85 THR A N 1
ATOM 607 C CA . THR A 1 85 ? 2.538 -27.346 -42.626 1.00 89.81 85 THR A CA 1
ATOM 608 C C . THR A 1 85 ? 1.355 -26.770 -43.413 1.00 89.81 85 THR A C 1
ATOM 610 O O . THR A 1 85 ? 1.547 -26.306 -44.536 1.00 89.81 85 THR A O 1
ATOM 613 N N . ALA A 1 86 ? 0.160 -26.717 -42.814 1.00 90.06 86 ALA A N 1
ATOM 614 C CA . ALA A 1 86 ? -1.065 -26.159 -43.392 1.00 90.06 86 ALA A CA 1
ATOM 615 C C . ALA A 1 86 ? -1.213 -24.640 -43.161 1.00 90.06 86 ALA A C 1
ATOM 617 O O . ALA A 1 86 ? -1.999 -23.973 -43.836 1.00 90.06 86 ALA A O 1
ATOM 618 N N . ILE A 1 87 ? -0.447 -24.068 -42.223 1.00 92.69 87 ILE A N 1
ATOM 619 C CA . ILE A 1 87 ? -0.414 -22.618 -41.977 1.00 92.69 87 ILE A CA 1
ATOM 620 C C . ILE A 1 87 ? 0.421 -21.910 -43.048 1.00 92.69 87 ILE A C 1
ATOM 622 O O . ILE A 1 87 ? 1.623 -22.152 -43.203 1.00 92.69 87 ILE A O 1
ATOM 626 N N . ALA A 1 88 ? -0.203 -20.966 -43.751 1.00 89.88 88 ALA A N 1
ATOM 627 C CA . ALA A 1 88 ? 0.441 -20.203 -44.808 1.00 89.88 88 ALA A CA 1
ATOM 628 C C . ALA A 1 88 ? 1.507 -19.233 -44.282 1.00 89.88 88 ALA A C 1
ATOM 630 O O . ALA A 1 88 ? 1.403 -18.643 -43.203 1.00 89.88 88 ALA A O 1
ATOM 631 N N . ALA A 1 89 ? 2.539 -19.009 -45.096 1.00 88.00 89 ALA A N 1
ATOM 632 C CA . ALA A 1 89 ? 3.471 -17.916 -44.868 1.00 88.00 89 ALA A CA 1
ATOM 633 C C . ALA A 1 89 ? 2.763 -16.563 -45.094 1.00 88.00 89 ALA A C 1
ATOM 635 O O . ALA A 1 89 ? 2.023 -16.426 -46.071 1.00 88.00 89 ALA A O 1
ATOM 636 N N . PRO A 1 90 ? 3.016 -15.533 -44.265 1.00 88.38 90 PRO A N 1
ATOM 637 C CA . PRO A 1 90 ? 2.509 -14.193 -44.540 1.00 88.38 90 PRO A CA 1
ATOM 638 C C . PRO A 1 90 ? 3.056 -13.687 -45.881 1.00 88.38 90 PRO A C 1
ATOM 640 O O . PRO A 1 90 ? 4.239 -13.851 -46.180 1.00 88.38 90 PRO A O 1
ATOM 643 N N . CYS A 1 91 ? 2.208 -13.057 -46.686 1.00 88.56 91 CYS A N 1
ATOM 644 C CA . CYS A 1 91 ? 2.539 -12.556 -48.016 1.00 88.56 91 CYS A CA 1
ATOM 645 C C . CYS A 1 91 ? 2.720 -11.031 -48.029 1.00 88.56 91 CYS A C 1
ATOM 647 O O . CYS A 1 91 ? 2.167 -10.296 -47.209 1.00 88.56 91 CYS A O 1
ATOM 649 N N . CYS A 1 92 ? 3.521 -10.546 -48.975 1.00 84.69 92 CYS A N 1
ATOM 650 C CA . CYS A 1 92 ? 3.821 -9.130 -49.152 1.00 84.69 92 CYS A CA 1
ATOM 651 C C . CYS A 1 92 ? 2.618 -8.337 -49.695 1.00 84.69 92 CYS A C 1
ATOM 653 O O . CYS A 1 92 ? 2.081 -8.674 -50.746 1.00 84.69 92 CYS A O 1
ATOM 655 N N . GLY A 1 93 ? 2.298 -7.215 -49.039 1.00 80.81 93 GLY A N 1
ATOM 656 C CA . GLY A 1 93 ? 1.320 -6.198 -49.450 1.00 80.81 93 GLY A CA 1
ATOM 657 C C . GLY A 1 93 ? 1.484 -5.646 -50.863 1.00 80.81 93 GLY A C 1
ATOM 658 O O . GLY A 1 93 ? 0.495 -5.254 -51.466 1.00 80.81 93 GLY A O 1
ATOM 659 N N . GLU A 1 94 ? 2.713 -5.602 -51.381 1.00 81.50 94 GLU A N 1
ATOM 660 C CA . GLU A 1 94 ? 3.014 -4.986 -52.680 1.00 81.50 94 GLU A CA 1
ATOM 661 C C . GLU A 1 94 ? 3.191 -6.019 -53.811 1.00 81.50 94 GLU A C 1
ATOM 663 O O . GLU A 1 94 ? 2.698 -5.791 -54.907 1.00 81.50 94 GLU A O 1
ATOM 668 N N . CYS A 1 95 ? 3.865 -7.157 -53.577 1.00 83.06 95 CYS A N 1
ATOM 669 C CA . CYS A 1 95 ? 4.176 -8.140 -54.636 1.00 83.06 95 CYS A CA 1
ATOM 670 C C . CYS A 1 95 ? 3.614 -9.552 -54.421 1.00 83.06 95 CYS A C 1
ATOM 672 O O . CYS A 1 95 ? 3.982 -10.465 -55.156 1.00 83.06 95 CYS A O 1
ATOM 674 N N . GLY A 1 96 ? 2.817 -9.785 -53.374 1.00 82.12 96 GLY A N 1
ATOM 675 C CA . GLY A 1 96 ? 2.221 -11.094 -53.076 1.00 82.12 96 GLY A CA 1
ATOM 676 C C . GLY A 1 96 ? 3.191 -12.204 -52.640 1.00 82.12 96 GLY A C 1
ATOM 677 O O . GLY A 1 96 ? 2.737 -13.219 -52.127 1.00 82.12 96 GLY A O 1
ATOM 678 N N . ARG A 1 97 ? 4.516 -12.035 -52.774 1.00 85.12 97 ARG A N 1
ATOM 679 C CA . ARG A 1 97 ? 5.507 -13.054 -52.371 1.00 85.12 97 ARG A CA 1
ATOM 680 C C . ARG A 1 97 ? 5.461 -13.332 -50.866 1.00 85.12 97 ARG A C 1
ATOM 682 O O . ARG A 1 97 ? 5.380 -12.398 -50.064 1.00 85.12 97 ARG A O 1
ATOM 689 N N . THR A 1 98 ? 5.600 -14.600 -50.490 1.00 86.44 98 THR A N 1
ATOM 690 C CA . THR A 1 98 ? 5.739 -15.058 -49.098 1.00 86.44 98 THR A CA 1
ATOM 691 C C . THR A 1 98 ? 6.960 -14.436 -48.418 1.00 86.44 98 THR A C 1
ATOM 693 O O . THR A 1 98 ? 8.025 -14.342 -49.032 1.00 86.44 98 THR A O 1
ATOM 696 N N . VAL A 1 99 ? 6.845 -14.056 -47.143 1.00 84.44 99 VAL A N 1
ATOM 697 C CA . VAL A 1 99 ? 7.941 -13.466 -46.359 1.00 84.44 99 VAL A CA 1
ATOM 698 C C . VAL A 1 99 ? 8.342 -14.353 -45.183 1.00 84.44 99 VAL A C 1
ATOM 700 O O . VAL A 1 99 ? 7.497 -14.867 -44.456 1.00 84.44 99 VAL A O 1
ATOM 703 N N . SER A 1 100 ? 9.650 -14.495 -44.971 1.00 81.31 100 SER A N 1
ATOM 704 C CA . SER A 1 100 ? 10.250 -15.158 -43.801 1.00 81.31 100 SER A CA 1
ATOM 705 C C . SER A 1 100 ? 10.484 -14.206 -42.621 1.00 81.31 100 SER A C 1
ATOM 707 O O . SER A 1 100 ? 10.707 -14.647 -41.499 1.00 81.31 100 SER A O 1
ATOM 709 N N . TYR A 1 101 ? 10.416 -12.893 -42.859 1.00 80.12 101 TYR A N 1
ATOM 710 C CA . TYR A 1 101 ? 10.558 -11.851 -41.848 1.00 80.12 101 TYR A CA 1
ATOM 711 C C . TYR A 1 101 ? 9.585 -10.704 -42.132 1.00 80.12 101 TYR A C 1
ATOM 713 O O . TYR A 1 101 ? 9.437 -10.267 -43.274 1.00 80.12 101 TYR A O 1
ATOM 721 N N . LEU A 1 102 ? 8.924 -10.200 -41.089 1.00 79.25 102 LEU A N 1
ATOM 722 C CA . LEU A 1 102 ? 7.909 -9.156 -41.216 1.00 79.25 102 LEU A CA 1
ATOM 723 C C . LEU A 1 102 ? 8.549 -7.766 -41.240 1.00 79.25 102 LEU A C 1
ATOM 725 O O . LEU A 1 102 ? 9.279 -7.381 -40.326 1.00 79.25 102 LEU A O 1
ATOM 729 N N . ILE A 1 103 ? 8.186 -6.953 -42.229 1.00 78.06 103 ILE A N 1
ATOM 730 C CA . ILE A 1 103 ? 8.457 -5.512 -42.233 1.00 78.06 103 ILE A CA 1
ATOM 731 C C . ILE A 1 103 ? 7.114 -4.795 -42.316 1.00 78.06 103 ILE A C 1
ATOM 733 O O . ILE A 1 103 ? 6.341 -5.051 -43.233 1.00 78.06 103 ILE A O 1
ATOM 737 N N . SER A 1 104 ? 6.825 -3.900 -41.366 1.00 78.81 104 SER A N 1
ATOM 738 C CA . SER A 1 104 ? 5.590 -3.113 -41.395 1.00 78.81 104 SER A CA 1
ATOM 739 C C . SER A 1 104 ? 5.811 -1.782 -42.103 1.00 78.81 104 SER A C 1
ATOM 741 O O . SER A 1 104 ? 6.676 -1.001 -41.699 1.00 78.81 104 SER A O 1
ATOM 743 N N . ARG A 1 105 ? 4.991 -1.493 -43.117 1.00 73.25 105 ARG A N 1
ATOM 744 C CA . ARG A 1 105 ? 4.912 -0.183 -43.777 1.00 73.25 105 ARG A CA 1
ATOM 745 C C . ARG A 1 105 ? 3.440 0.174 -43.962 1.00 73.25 105 ARG A C 1
ATOM 747 O O . ARG A 1 105 ? 2.674 -0.637 -44.468 1.00 73.25 105 ARG A O 1
ATOM 754 N N . LYS A 1 106 ? 3.030 1.363 -43.498 1.00 66.75 106 LYS A N 1
ATOM 755 C CA . LYS A 1 106 ? 1.631 1.851 -43.549 1.00 66.75 106 LYS A CA 1
ATOM 756 C C . LYS A 1 106 ? 0.573 0.823 -43.070 1.00 66.75 106 LYS A C 1
ATOM 758 O O . LYS A 1 106 ? -0.543 0.807 -43.566 1.00 66.75 106 LYS A O 1
ATOM 763 N N . GLY A 1 107 ? 0.914 -0.034 -42.102 1.00 65.69 107 GLY A N 1
ATOM 764 C CA . GLY A 1 107 ? 0.002 -1.043 -41.541 1.00 65.69 107 GLY A CA 1
ATOM 765 C C . GLY A 1 107 ? -0.015 -2.405 -42.248 1.00 65.69 107 GLY A C 1
ATOM 766 O O . GLY A 1 107 ? -0.534 -3.351 -41.667 1.00 65.69 107 GLY A O 1
ATOM 767 N N . CYS A 1 108 ? 0.609 -2.543 -43.422 1.00 66.81 108 CYS A N 1
ATOM 768 C CA . CYS A 1 108 ? 0.749 -3.823 -44.126 1.00 66.81 108 CYS A CA 1
ATOM 769 C C . CYS A 1 108 ? 2.110 -4.484 -43.855 1.00 66.81 108 CYS A C 1
ATOM 771 O O . CYS A 1 108 ? 3.088 -3.807 -43.516 1.00 66.81 108 CYS A O 1
ATOM 773 N N . VAL A 1 109 ? 2.170 -5.807 -44.026 1.00 77.94 109 VAL A N 1
ATOM 774 C CA . VAL A 1 109 ? 3.416 -6.588 -44.079 1.00 77.94 109 VAL A CA 1
ATOM 775 C C . VAL A 1 109 ? 3.977 -6.514 -45.499 1.00 77.94 109 VAL A C 1
ATOM 777 O O . VAL A 1 109 ? 3.245 -6.765 -46.450 1.00 77.94 109 VAL A O 1
ATOM 780 N N . ILE A 1 110 ? 5.261 -6.193 -45.661 1.00 81.19 110 ILE A N 1
ATOM 781 C CA . ILE A 1 110 ? 5.956 -6.201 -46.959 1.00 81.19 110 ILE A CA 1
ATOM 782 C C . ILE A 1 110 ? 7.271 -6.986 -46.892 1.00 81.19 110 ILE A C 1
ATOM 784 O O . ILE A 1 110 ? 7.857 -7.148 -45.821 1.00 81.19 110 ILE A O 1
ATOM 788 N N . CYS A 1 111 ? 7.743 -7.472 -48.041 1.00 82.19 111 CYS A N 1
ATOM 789 C CA . CYS A 1 111 ? 9.047 -8.121 -48.179 1.00 82.19 111 CYS A CA 1
ATOM 790 C C . CYS A 1 111 ? 10.186 -7.087 -48.301 1.00 82.19 111 CYS A C 1
ATOM 792 O O . CYS A 1 111 ? 9.942 -5.925 -48.639 1.00 82.19 111 CYS A O 1
ATOM 794 N N . SER A 1 112 ? 11.441 -7.499 -48.063 1.00 78.50 112 SER A N 1
ATOM 795 C CA . SER A 1 112 ? 12.593 -6.590 -48.228 1.00 78.50 112 SER A CA 1
ATOM 796 C C . SER A 1 112 ? 12.715 -6.037 -49.656 1.00 78.50 112 SER A C 1
ATOM 798 O O . SER A 1 112 ? 12.875 -4.832 -49.771 1.00 78.50 112 SER A O 1
ATOM 800 N N . PRO A 1 113 ? 12.546 -6.822 -50.743 1.00 76.50 113 PRO A N 1
ATOM 801 C CA . PRO A 1 113 ? 12.585 -6.273 -52.104 1.00 76.50 113 PRO A CA 1
ATOM 802 C C . PRO A 1 113 ? 11.572 -5.148 -52.386 1.00 76.50 113 PRO A C 1
ATOM 804 O O . PRO A 1 113 ? 11.918 -4.171 -53.033 1.00 76.50 113 PRO A O 1
ATOM 807 N N . CYS A 1 114 ? 10.337 -5.228 -51.872 1.00 75.75 114 CYS A N 1
ATOM 808 C CA . CYS A 1 114 ? 9.351 -4.146 -52.048 1.00 75.75 114 CYS A CA 1
ATOM 809 C C . CYS A 1 114 ? 9.633 -2.923 -51.168 1.00 75.75 114 CYS A C 1
ATOM 811 O O . CYS A 1 114 ? 9.266 -1.799 -51.511 1.00 75.75 114 CYS A O 1
ATOM 813 N N . ARG A 1 115 ? 10.294 -3.128 -50.025 1.00 76.19 115 ARG A N 1
ATOM 814 C CA . ARG A 1 115 ? 10.802 -2.031 -49.200 1.00 76.19 115 ARG A CA 1
ATOM 815 C C . ARG A 1 115 ? 11.960 -1.313 -49.896 1.00 76.19 115 ARG A C 1
ATOM 817 O O . ARG A 1 115 ? 11.960 -0.085 -49.941 1.00 76.19 115 ARG A O 1
ATOM 824 N N . ASP A 1 116 ? 12.917 -2.091 -50.385 1.00 74.00 116 ASP A N 1
ATOM 825 C CA . ASP A 1 116 ? 14.210 -1.674 -50.922 1.00 74.00 116 ASP A CA 1
ATOM 826 C C . ASP A 1 116 ? 14.133 -1.647 -52.462 1.00 74.00 116 ASP A C 1
ATOM 828 O O . ASP A 1 116 ? 14.817 -2.419 -53.140 1.00 74.00 116 ASP A O 1
ATOM 832 N N . LYS A 1 117 ? 13.236 -0.808 -53.008 1.00 72.75 117 LYS A N 1
ATOM 833 C CA . LYS A 1 117 ? 13.045 -0.673 -54.463 1.00 72.75 117 LYS A CA 1
ATOM 834 C C . LYS A 1 117 ? 14.371 -0.291 -55.150 1.00 72.75 117 LYS A C 1
ATOM 836 O O . LYS A 1 117 ? 15.183 0.390 -54.518 1.00 72.75 117 LYS A O 1
ATOM 841 N N . PRO A 1 118 ? 14.607 -0.717 -56.406 1.00 78.19 118 PRO A N 1
ATOM 842 C CA . PRO A 1 118 ? 15.742 -0.233 -57.182 1.00 78.19 118 PRO A CA 1
ATOM 843 C C . PRO A 1 118 ? 15.731 1.295 -57.257 1.00 78.19 118 PRO A C 1
ATOM 845 O O . PRO A 1 118 ? 14.668 1.907 -57.354 1.00 78.19 118 PRO A O 1
ATOM 848 N N . GLU A 1 119 ? 16.914 1.895 -57.202 1.00 84.62 119 GLU A N 1
ATOM 849 C CA . GLU A 1 119 ? 17.117 3.319 -57.460 1.00 84.62 119 GLU A CA 1
ATOM 850 C C . GLU A 1 119 ? 18.306 3.457 -58.417 1.00 84.62 119 GLU A C 1
ATOM 852 O O . GLU A 1 119 ? 19.216 2.621 -58.419 1.00 84.62 119 GLU A O 1
ATOM 857 N N . THR A 1 120 ? 18.305 4.513 -59.226 1.00 89.62 120 THR A N 1
ATOM 858 C CA . THR A 1 120 ? 19.393 4.866 -60.144 1.00 89.62 120 THR A CA 1
ATOM 859 C C . THR A 1 120 ? 20.694 5.055 -59.366 1.00 89.62 120 THR A C 1
ATOM 861 O O . THR A 1 120 ? 20.827 6.005 -58.599 1.00 89.62 120 THR A O 1
ATOM 864 N N . CYS A 1 121 ? 21.663 4.153 -59.520 1.00 87.81 121 CYS A N 1
ATOM 865 C CA . CYS A 1 121 ? 22.911 4.220 -58.773 1.00 87.81 121 CYS A CA 1
ATOM 866 C C . CYS A 1 121 ? 23.732 5.445 -59.194 1.00 87.81 121 CYS A C 1
ATOM 868 O O . CYS A 1 121 ? 24.161 5.546 -60.338 1.00 87.81 121 CYS A O 1
ATOM 870 N N . ALA A 1 122 ? 24.065 6.324 -58.251 1.00 86.69 122 ALA A N 1
ATOM 871 C CA . ALA A 1 122 ? 24.771 7.581 -58.515 1.00 86.69 122 ALA A CA 1
ATOM 872 C C . ALA A 1 122 ? 26.279 7.432 -58.850 1.00 86.69 122 ALA A C 1
ATOM 874 O O . ALA A 1 122 ? 27.035 8.391 -58.703 1.00 86.69 122 ALA A O 1
ATOM 875 N N . LYS A 1 123 ? 26.734 6.235 -59.255 1.00 85.00 123 LYS A N 1
ATOM 876 C CA . LYS A 1 123 ? 28.089 5.979 -59.789 1.00 85.00 123 LYS A CA 1
ATOM 877 C C . LYS A 1 123 ? 28.038 5.346 -61.183 1.00 85.00 123 LYS A C 1
ATOM 879 O O . LYS A 1 123 ? 28.685 5.861 -62.081 1.00 85.00 123 LYS A O 1
ATOM 884 N N . CYS A 1 124 ? 27.250 4.282 -61.383 1.00 88.44 124 CYS A N 1
ATOM 885 C CA . CYS A 1 124 ? 27.101 3.634 -62.697 1.00 88.44 124 CYS A CA 1
ATOM 886 C C . CYS A 1 124 ? 25.861 4.063 -63.504 1.00 88.44 124 CYS A C 1
ATOM 888 O O . CYS A 1 124 ? 25.700 3.618 -64.632 1.00 88.44 124 CYS A O 1
ATOM 890 N N . GLY A 1 125 ? 24.960 4.877 -62.946 1.00 86.31 125 GLY A N 1
ATOM 891 C CA . GLY A 1 125 ? 23.739 5.344 -63.618 1.00 86.31 125 GLY A CA 1
ATOM 892 C C . GLY A 1 125 ? 22.622 4.301 -63.767 1.00 86.31 125 GLY A C 1
ATOM 893 O O . GLY A 1 125 ? 21.509 4.659 -64.130 1.00 86.31 125 GLY A O 1
ATOM 894 N N . GLU A 1 126 ? 22.867 3.026 -63.463 1.00 88.81 126 GLU A N 1
ATOM 895 C CA . GLU A 1 126 ? 21.871 1.962 -63.638 1.00 88.81 126 GLU A CA 1
ATOM 896 C C . GLU A 1 126 ? 20.867 1.861 -62.479 1.00 88.81 126 GLU A C 1
ATOM 898 O O . GLU A 1 126 ? 21.235 1.999 -61.307 1.00 88.81 126 GLU A O 1
ATOM 903 N N . GLU A 1 127 ? 19.612 1.512 -62.782 1.00 86.81 127 GLU A N 1
ATOM 904 C CA . GLU A 1 127 ? 18.636 1.095 -61.770 1.00 86.81 127 GLU A CA 1
ATOM 905 C C . GLU A 1 127 ? 19.050 -0.236 -61.138 1.00 86.81 127 GLU A C 1
ATOM 907 O O . GLU A 1 127 ? 18.912 -1.314 -61.717 1.00 86.81 127 GLU A O 1
ATOM 912 N N . ARG A 1 128 ? 19.560 -0.173 -59.908 1.00 82.62 128 ARG A N 1
ATOM 913 C CA . ARG A 1 128 ? 20.012 -1.352 -59.167 1.00 82.62 128 ARG A CA 1
ATOM 914 C C . ARG A 1 128 ? 19.520 -1.288 -57.727 1.00 82.62 128 ARG A C 1
ATOM 916 O O . ARG A 1 128 ? 19.128 -0.241 -57.212 1.00 82.62 128 ARG A O 1
ATOM 923 N N . ARG A 1 129 ? 19.540 -2.431 -57.039 1.00 80.50 129 ARG A N 1
ATOM 924 C CA . ARG A 1 129 ? 19.234 -2.477 -55.605 1.00 80.50 129 ARG A CA 1
ATOM 925 C C . ARG A 1 129 ? 20.233 -1.608 -54.835 1.00 80.50 129 ARG A C 1
ATOM 927 O O . ARG A 1 129 ? 21.444 -1.773 -54.977 1.00 80.50 129 ARG A O 1
ATOM 934 N N . VAL A 1 130 ? 19.716 -0.726 -53.983 1.00 80.94 130 VAL A N 1
ATOM 935 C CA . VAL A 1 130 ? 20.528 0.130 -53.112 1.00 80.94 130 VAL A CA 1
ATOM 936 C C . VAL A 1 130 ? 21.131 -0.708 -51.984 1.00 80.94 130 VAL A C 1
ATOM 938 O O . VAL A 1 130 ? 20.441 -1.069 -51.029 1.00 80.94 130 VAL A O 1
ATOM 941 N N . CYS A 1 131 ? 22.421 -1.022 -52.088 1.00 75.62 131 CYS A N 1
ATOM 942 C CA . CYS A 1 131 ? 23.149 -1.773 -51.060 1.00 75.62 131 CYS A CA 1
ATOM 943 C C . CYS A 1 131 ? 23.803 -0.835 -50.038 1.00 75.62 131 CYS A C 1
ATOM 945 O O . CYS A 1 131 ? 23.826 -1.129 -48.840 1.00 75.62 131 CYS A O 1
ATOM 947 N N . THR A 1 132 ? 24.258 0.335 -50.487 1.00 75.00 132 THR A N 1
ATOM 948 C CA . THR A 1 132 ? 24.755 1.421 -49.634 1.00 75.00 132 THR A CA 1
ATOM 949 C C . THR A 1 132 ? 24.219 2.769 -50.106 1.00 75.00 132 THR A C 1
ATOM 951 O O . THR A 1 132 ? 23.658 2.888 -51.191 1.00 75.00 132 THR A O 1
ATOM 954 N N . ARG A 1 133 ? 24.382 3.803 -49.281 1.00 81.38 133 ARG A N 1
ATOM 955 C CA . ARG A 1 133 ? 24.299 5.199 -49.718 1.00 81.38 133 ARG A CA 1
ATOM 956 C C . ARG A 1 133 ? 25.631 5.862 -49.405 1.00 81.38 133 ARG A C 1
ATOM 958 O O . ARG A 1 133 ? 26.236 5.480 -48.400 1.00 81.38 133 ARG A O 1
ATOM 965 N N . ASP A 1 134 ? 26.070 6.766 -50.269 1.00 79.81 134 ASP A N 1
ATOM 966 C CA . ASP A 1 134 ? 27.310 7.526 -50.078 1.00 79.81 134 ASP A CA 1
ATOM 967 C C . ASP A 1 134 ? 27.158 8.626 -49.010 1.00 79.81 134 ASP A C 1
ATOM 969 O O . ASP A 1 134 ? 26.093 8.763 -48.389 1.00 79.81 134 ASP A O 1
ATOM 973 N N . ARG A 1 135 ? 28.223 9.408 -48.785 1.00 78.19 135 ARG A N 1
ATOM 974 C CA . ARG A 1 135 ? 28.238 10.544 -47.843 1.00 78.19 135 ARG A CA 1
ATOM 975 C C . ARG A 1 135 ? 27.110 11.555 -48.099 1.00 78.19 135 ARG A C 1
ATOM 977 O O . ARG A 1 135 ? 26.535 12.072 -47.147 1.00 78.19 135 ARG A O 1
ATOM 984 N N . HIS A 1 136 ? 26.737 11.784 -49.359 1.00 79.75 136 HIS A N 1
ATOM 985 C CA . HIS A 1 136 ? 25.653 12.698 -49.747 1.00 79.75 136 HIS A CA 1
ATOM 986 C C . HIS A 1 136 ? 24.261 12.044 -49.688 1.00 79.75 136 HIS A C 1
ATOM 988 O O . HIS A 1 136 ? 23.249 12.680 -49.980 1.00 79.75 136 HIS A O 1
ATOM 994 N N . GLY A 1 137 ? 24.184 10.773 -49.284 1.00 76.88 137 GLY A N 1
ATOM 995 C CA . GLY A 1 137 ? 22.944 10.016 -49.195 1.00 76.88 137 GLY A CA 1
ATOM 996 C C . GLY A 1 137 ? 22.455 9.464 -50.535 1.00 76.88 137 GLY A C 1
ATOM 997 O O . GLY A 1 137 ? 21.354 8.905 -50.576 1.00 76.88 137 GLY A O 1
ATOM 998 N N . LEU A 1 138 ? 23.236 9.562 -51.613 1.00 84.19 138 LEU A N 1
ATOM 999 C CA . LEU A 1 138 ? 22.849 9.057 -52.928 1.00 84.19 138 LEU A CA 1
ATOM 1000 C C . LEU A 1 138 ? 22.989 7.523 -52.983 1.00 84.19 138 LEU A C 1
ATOM 1002 O O . LEU A 1 138 ? 23.851 6.947 -52.312 1.00 84.19 138 LEU A O 1
ATOM 1006 N N . PRO A 1 139 ? 22.122 6.822 -53.733 1.00 84.31 139 PRO A N 1
ATOM 1007 C CA . PRO A 1 139 ? 22.111 5.362 -53.785 1.00 84.31 139 PRO A CA 1
ATOM 1008 C C . PRO A 1 139 ? 23.339 4.778 -54.502 1.00 84.31 139 PRO A C 1
ATOM 1010 O O . PRO A 1 139 ? 23.714 5.186 -55.602 1.00 84.31 139 PRO A O 1
ATOM 1013 N N . ARG A 1 140 ? 23.931 3.748 -53.892 1.00 83.75 140 ARG A N 1
ATOM 1014 C CA . ARG A 1 140 ? 25.052 2.963 -54.422 1.00 83.75 140 ARG A CA 1
ATOM 1015 C C . ARG A 1 140 ? 24.655 1.485 -54.517 1.00 83.75 140 ARG A C 1
ATOM 1017 O O . ARG A 1 140 ? 24.117 0.912 -53.561 1.00 83.75 140 ARG A O 1
ATOM 1024 N N . CYS A 1 141 ? 24.910 0.865 -55.667 1.00 85.31 141 CYS A N 1
ATOM 1025 C CA . CYS A 1 141 ? 24.689 -0.566 -55.867 1.00 85.31 141 CYS A CA 1
ATOM 1026 C C . CYS A 1 141 ? 25.849 -1.401 -55.298 1.00 85.31 141 CYS A C 1
ATOM 1028 O O . CYS A 1 141 ? 26.914 -0.876 -54.986 1.00 85.31 141 CYS A O 1
ATOM 1030 N N . GLU A 1 142 ? 25.659 -2.717 -55.196 1.00 81.69 142 GLU A N 1
ATOM 1031 C CA . GLU A 1 142 ? 26.678 -3.660 -54.699 1.00 81.69 142 GLU A CA 1
ATOM 1032 C C . GLU A 1 142 ? 28.002 -3.616 -55.479 1.00 81.69 142 GLU A C 1
ATOM 1034 O O . GLU A 1 142 ? 29.069 -3.757 -54.894 1.00 81.69 142 GLU A O 1
ATOM 1039 N N . HIS A 1 143 ? 27.927 -3.341 -56.783 1.00 82.06 143 HIS A N 1
ATOM 1040 C CA . HIS A 1 143 ? 29.072 -3.263 -57.697 1.00 82.06 143 HIS A CA 1
ATOM 1041 C C . HIS A 1 143 ? 29.727 -1.870 -57.718 1.00 82.06 143 HIS A C 1
ATOM 1043 O O . HIS A 1 143 ? 30.691 -1.642 -58.441 1.00 82.06 143 HIS A O 1
ATOM 1049 N N . CYS A 1 144 ? 29.193 -0.914 -56.954 1.00 82.44 144 CYS A N 1
ATOM 1050 C CA . CYS A 1 144 ? 29.717 0.443 -56.831 1.00 82.44 144 CYS A CA 1
ATOM 1051 C C . CYS A 1 144 ? 29.862 0.822 -55.349 1.00 82.44 144 CYS A C 1
ATOM 1053 O O . CYS A 1 144 ? 29.216 1.776 -54.900 1.00 82.44 144 CYS A O 1
ATOM 1055 N N . PRO A 1 145 ? 30.660 0.072 -54.563 1.00 70.94 145 PRO A N 1
ATOM 1056 C CA . PRO A 1 145 ? 30.890 0.398 -53.165 1.00 70.94 145 PRO A CA 1
ATOM 1057 C C . PRO A 1 145 ? 31.555 1.772 -53.038 1.00 70.94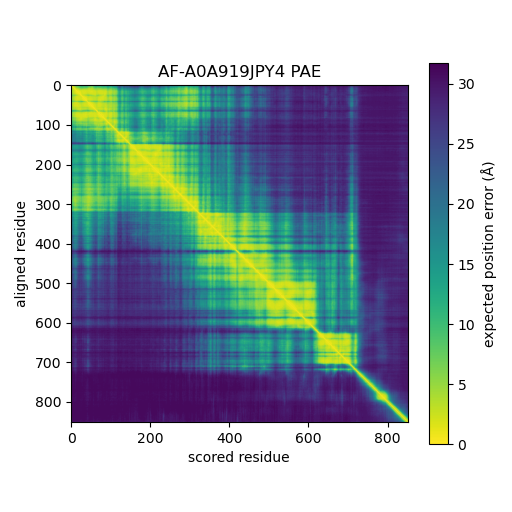 145 PRO A C 1
ATOM 1059 O O . PRO A 1 145 ? 32.429 2.142 -53.820 1.00 70.94 145 PRO A O 1
ATOM 1062 N N . ASP A 1 146 ? 31.131 2.515 -52.021 1.00 69.69 146 ASP A N 1
ATOM 1063 C CA . ASP A 1 146 ? 31.720 3.803 -51.667 1.00 69.69 146 ASP A CA 1
ATOM 1064 C C . ASP A 1 146 ? 33.043 3.558 -50.922 1.00 69.69 146 ASP A C 1
ATOM 1066 O O . ASP A 1 146 ? 33.031 3.087 -49.779 1.00 69.69 146 ASP A O 1
ATOM 1070 N N . LEU A 1 147 ? 34.159 3.770 -51.623 1.00 66.06 147 LEU A N 1
ATOM 1071 C CA . LEU A 1 147 ? 35.536 3.484 -51.188 1.00 66.06 147 LEU A CA 1
ATOM 1072 C C . LEU A 1 147 ? 36.449 4.717 -51.250 1.00 66.06 147 LEU A C 1
ATOM 1074 O O . LEU A 1 147 ? 37.619 4.619 -50.894 1.00 66.06 147 LEU A O 1
ATOM 1078 N N . ASP A 1 148 ? 35.923 5.850 -51.717 1.00 61.16 148 ASP A N 1
ATOM 1079 C CA . ASP A 1 148 ? 36.725 7.020 -52.087 1.00 61.16 148 ASP A CA 1
ATOM 1080 C C . ASP A 1 148 ? 37.278 7.770 -50.839 1.00 61.16 148 ASP A C 1
ATOM 1082 O O . ASP A 1 148 ? 38.205 8.562 -50.955 1.00 61.16 148 ASP A O 1
ATOM 1086 N N . ASP A 1 149 ? 36.781 7.431 -49.638 1.00 66.62 149 ASP A N 1
ATOM 1087 C CA . ASP A 1 149 ? 37.332 7.758 -48.313 1.00 66.62 149 ASP A CA 1
ATOM 1088 C C . ASP A 1 149 ? 37.198 6.543 -47.366 1.00 66.62 149 ASP A C 1
ATOM 1090 O O . ASP A 1 149 ? 36.204 5.811 -47.428 1.00 66.62 149 ASP A O 1
ATOM 1094 N N . ASP A 1 150 ? 38.122 6.379 -46.406 1.00 82.44 150 ASP A N 1
ATOM 1095 C CA . ASP A 1 150 ? 37.904 5.534 -45.216 1.00 82.44 150 ASP A CA 1
ATOM 1096 C C . ASP A 1 150 ? 37.456 6.404 -44.023 1.00 82.44 150 ASP A C 1
ATOM 1098 O O . ASP A 1 150 ? 38.292 6.888 -43.245 1.00 82.44 150 ASP A O 1
ATOM 1102 N N . PRO A 1 151 ? 36.138 6.602 -43.825 1.00 86.00 151 PRO A N 1
ATOM 1103 C CA . PRO A 1 151 ? 35.640 7.411 -42.725 1.00 86.00 151 PRO A CA 1
ATOM 1104 C C . PRO A 1 151 ? 35.841 6.729 -41.370 1.00 86.00 151 PRO A C 1
ATOM 1106 O O . PRO A 1 151 ? 35.797 7.411 -40.353 1.00 86.00 151 PRO A O 1
ATOM 1109 N N . VAL A 1 152 ? 36.062 5.409 -41.317 1.00 88.94 152 VAL A N 1
ATOM 1110 C CA . VAL A 1 152 ? 36.334 4.713 -40.054 1.00 88.94 152 VAL A CA 1
ATOM 1111 C C . VAL A 1 152 ? 37.731 5.084 -39.566 1.00 88.94 152 VAL A C 1
ATOM 1113 O O . VAL A 1 152 ? 37.867 5.472 -38.410 1.00 88.94 152 VAL A O 1
ATOM 1116 N N . ARG A 1 153 ? 38.738 5.097 -40.449 1.00 91.00 153 ARG A N 1
ATOM 1117 C CA . ARG A 1 153 ? 40.078 5.618 -40.127 1.00 91.00 153 ARG A CA 1
ATOM 1118 C C . ARG A 1 153 ? 40.043 7.092 -39.720 1.00 91.00 153 ARG A C 1
ATOM 1120 O O . ARG A 1 153 ? 40.645 7.445 -38.709 1.00 91.00 153 ARG A O 1
ATOM 1127 N N . LEU A 1 154 ? 39.323 7.941 -40.460 1.00 90.94 154 LEU A N 1
ATOM 1128 C CA . LEU A 1 154 ? 39.188 9.369 -40.127 1.00 90.94 154 LEU A CA 1
ATOM 1129 C C . LEU A 1 154 ? 38.485 9.586 -38.775 1.00 90.94 154 LEU A C 1
ATOM 1131 O O . LEU A 1 154 ? 38.949 10.390 -37.970 1.00 90.94 154 LEU A O 1
ATOM 1135 N N . LEU A 1 155 ? 37.420 8.830 -38.484 1.00 93.31 155 LEU A N 1
ATOM 1136 C CA . LEU A 1 155 ? 36.768 8.832 -37.171 1.00 93.31 155 LEU A CA 1
ATOM 1137 C C . LEU A 1 155 ? 37.741 8.396 -36.072 1.00 93.31 155 LEU A C 1
ATOM 1139 O O . LEU A 1 155 ? 37.791 9.026 -35.021 1.00 93.31 155 LEU A O 1
ATOM 1143 N N . THR A 1 156 ? 38.517 7.332 -36.291 1.00 94.12 156 THR A N 1
ATOM 1144 C CA . THR A 1 156 ? 39.492 6.850 -35.307 1.00 94.12 156 THR A CA 1
ATOM 1145 C C . THR A 1 156 ? 40.553 7.905 -34.998 1.00 94.12 156 THR A C 1
ATOM 1147 O O . THR A 1 156 ? 40.880 8.082 -33.826 1.00 94.12 156 THR A O 1
ATOM 1150 N N . LEU A 1 157 ? 41.038 8.642 -36.003 1.00 92.88 157 LEU A N 1
ATOM 1151 C CA . LEU A 1 157 ? 41.951 9.773 -35.803 1.00 92.88 157 LEU A CA 1
ATOM 1152 C C . LEU A 1 157 ? 41.288 10.886 -34.975 1.00 92.88 157 LEU A C 1
ATOM 1154 O O . LEU A 1 157 ? 41.812 11.228 -33.919 1.00 92.88 157 LEU A O 1
ATOM 1158 N N . LEU A 1 158 ? 40.099 11.353 -35.377 1.00 94.00 158 LEU A N 1
ATOM 1159 C CA . LEU A 1 158 ? 39.343 12.400 -34.671 1.00 94.00 158 LEU A CA 1
ATOM 1160 C C . LEU A 1 158 ? 39.078 12.041 -33.200 1.00 94.00 158 LEU A C 1
ATOM 1162 O O . LEU A 1 158 ? 39.252 12.875 -32.314 1.00 94.00 158 LEU A O 1
ATOM 1166 N N . ILE A 1 159 ? 38.674 10.798 -32.915 1.00 93.69 159 ILE A N 1
ATOM 1167 C CA . ILE A 1 159 ? 38.429 10.354 -31.535 1.00 93.69 159 ILE A CA 1
ATOM 1168 C C . ILE A 1 159 ? 39.736 10.239 -30.744 1.00 93.69 159 ILE A C 1
ATOM 1170 O O . ILE A 1 159 ? 39.736 10.584 -29.570 1.00 93.69 159 ILE A O 1
ATOM 1174 N N . THR A 1 160 ? 40.840 9.792 -31.351 1.00 92.69 160 THR A N 1
ATOM 1175 C CA . THR A 1 160 ? 42.142 9.682 -30.656 1.00 92.69 160 THR A CA 1
ATOM 1176 C C . THR A 1 160 ? 42.737 11.066 -30.353 1.00 92.69 160 THR A C 1
ATOM 1178 O O . THR A 1 160 ? 43.373 11.255 -29.321 1.00 92.69 160 THR A O 1
ATOM 1181 N N . GLU A 1 161 ? 42.492 12.058 -31.212 1.00 92.75 161 GLU A N 1
ATOM 1182 C CA . GLU A 1 161 ? 42.846 13.464 -30.972 1.00 92.75 161 GLU A CA 1
ATOM 1183 C C . GLU A 1 161 ? 41.978 14.092 -29.865 1.00 92.75 161 GLU A C 1
ATOM 1185 O O . GLU A 1 161 ? 42.485 14.749 -28.949 1.00 92.75 161 GLU A O 1
ATOM 1190 N N . LEU A 1 162 ? 40.663 13.842 -29.895 1.00 91.31 162 LEU A N 1
ATOM 1191 C CA . LEU A 1 162 ? 39.742 14.307 -28.858 1.00 91.31 162 LEU A CA 1
ATOM 1192 C C . LEU A 1 162 ? 40.028 13.636 -27.504 1.00 91.31 162 LEU A C 1
ATOM 1194 O O . LEU A 1 162 ? 40.046 14.318 -26.481 1.00 91.31 162 LEU A O 1
ATOM 1198 N N . GLU A 1 163 ? 40.298 12.334 -27.489 1.00 90.88 163 GLU A N 1
ATOM 1199 C CA . GLU A 1 163 ? 40.520 11.495 -26.307 1.00 90.88 163 GLU A CA 1
ATOM 1200 C C . GLU A 1 163 ? 41.896 10.799 -26.367 1.00 90.88 163 GLU A C 1
ATOM 1202 O O . GLU A 1 163 ? 41.954 9.596 -26.624 1.00 90.88 163 GLU A O 1
ATOM 1207 N N . PRO A 1 164 ? 43.015 11.487 -26.055 1.00 88.31 164 PRO A N 1
ATOM 1208 C CA . PRO A 1 164 ? 44.356 10.884 -26.101 1.00 88.31 164 PRO A CA 1
ATOM 1209 C C . PRO A 1 164 ? 44.554 9.669 -25.177 1.00 88.31 164 PRO A C 1
ATOM 1211 O O . PRO A 1 164 ? 45.513 8.917 -25.331 1.00 88.31 164 PRO A O 1
ATOM 1214 N N . ALA A 1 165 ? 43.655 9.468 -24.207 1.00 86.94 165 ALA A N 1
ATOM 1215 C CA . ALA A 1 165 ? 43.627 8.294 -23.336 1.00 86.94 165 ALA A CA 1
ATOM 1216 C C . ALA A 1 165 ? 43.060 7.031 -24.022 1.00 86.94 165 ALA A C 1
ATOM 1218 O O . ALA A 1 165 ? 43.264 5.920 -23.528 1.00 86.94 165 ALA A O 1
ATOM 1219 N N . LEU A 1 166 ? 42.353 7.173 -25.149 1.00 89.38 166 LEU A N 1
ATOM 1220 C CA . LEU A 1 166 ? 41.811 6.063 -25.928 1.00 89.38 166 LEU A CA 1
ATOM 1221 C C . LEU A 1 166 ? 42.703 5.776 -27.136 1.00 89.38 166 LEU A C 1
ATOM 1223 O O . LEU A 1 166 ? 42.879 6.611 -28.016 1.00 89.38 166 LEU A O 1
ATOM 1227 N N . ASN A 1 167 ? 43.215 4.549 -27.226 1.00 90.88 167 ASN A N 1
ATOM 1228 C CA . ASN A 1 167 ? 43.894 4.093 -28.436 1.00 90.88 167 ASN A CA 1
ATOM 1229 C C . ASN A 1 167 ? 42.883 3.724 -29.540 1.00 90.88 167 ASN A C 1
ATOM 1231 O O . ASN A 1 167 ? 41.732 3.366 -29.270 1.00 90.88 167 ASN A O 1
ATOM 1235 N N . GLY A 1 168 ? 43.336 3.732 -30.796 1.00 89.94 168 GLY A N 1
ATOM 1236 C CA . GLY A 1 168 ? 42.468 3.473 -31.947 1.00 89.94 168 GLY A CA 1
ATOM 1237 C C . GLY A 1 168 ? 41.766 2.107 -31.938 1.00 89.94 168 GLY A C 1
ATOM 1238 O O . GLY A 1 168 ? 40.668 1.987 -32.481 1.00 89.94 168 GLY A O 1
ATOM 1239 N N . ARG A 1 169 ? 42.327 1.088 -31.268 1.00 92.62 169 ARG A N 1
ATOM 1240 C CA . ARG A 1 169 ? 41.682 -0.227 -31.115 1.00 92.62 169 ARG A CA 1
ATOM 1241 C C . ARG A 1 169 ? 40.449 -0.142 -30.213 1.00 92.62 169 ARG A C 1
ATOM 1243 O O . ARG A 1 169 ? 39.398 -0.639 -30.602 1.00 92.62 169 ARG A O 1
ATOM 1250 N N . SER A 1 170 ? 40.535 0.565 -29.083 1.00 92.62 170 SER A N 1
ATOM 1251 C CA . SER A 1 170 ? 39.382 0.832 -28.209 1.00 92.62 170 SER A CA 1
ATOM 1252 C C . SER A 1 170 ? 38.252 1.563 -28.944 1.00 92.62 170 SER A C 1
ATOM 1254 O O . SER A 1 170 ? 37.077 1.247 -28.741 1.00 92.62 170 SER A O 1
ATOM 1256 N N . VAL A 1 171 ? 38.595 2.498 -29.841 1.00 93.19 171 VAL A N 1
ATOM 1257 C CA . VAL A 1 171 ? 37.624 3.229 -30.674 1.00 93.19 171 VAL A CA 1
ATOM 1258 C C . VAL A 1 171 ? 36.938 2.301 -31.684 1.00 93.19 171 VAL A C 1
ATOM 1260 O O . VAL A 1 171 ? 35.711 2.321 -31.800 1.00 93.19 171 VAL A O 1
ATOM 1263 N N . LEU A 1 172 ? 37.695 1.447 -32.380 1.00 94.31 172 LEU A N 1
ATOM 1264 C CA . LEU A 1 172 ? 37.144 0.456 -33.316 1.00 94.31 172 LEU A CA 1
ATOM 1265 C C . LEU A 1 172 ? 36.258 -0.581 -32.606 1.00 94.31 172 LEU A C 1
ATOM 1267 O O . LEU A 1 172 ? 35.179 -0.919 -33.099 1.00 94.31 172 LEU A O 1
ATOM 1271 N N . ASP A 1 173 ? 36.654 -1.027 -31.415 1.00 94.25 173 ASP A N 1
ATOM 1272 C CA . ASP A 1 173 ? 35.870 -1.946 -30.590 1.00 94.25 173 ASP A CA 1
ATOM 1273 C C . ASP A 1 173 ? 34.545 -1.306 -30.126 1.00 94.25 173 ASP A C 1
ATOM 1275 O O . ASP A 1 173 ? 33.486 -1.942 -30.186 1.00 94.25 173 ASP A O 1
ATOM 1279 N N . ALA A 1 174 ? 34.566 -0.031 -29.716 1.00 94.19 174 ALA A N 1
ATOM 1280 C CA . ALA A 1 174 ? 33.359 0.734 -29.396 1.00 94.19 174 ALA A CA 1
ATOM 1281 C C . ALA A 1 174 ? 32.450 0.918 -30.628 1.00 94.19 174 ALA A C 1
ATOM 1283 O O . ALA A 1 174 ? 31.229 0.764 -30.532 1.00 94.19 174 ALA A O 1
ATOM 1284 N N . LEU A 1 175 ? 33.030 1.178 -31.806 1.00 94.62 175 LEU A N 1
ATOM 1285 C CA . LEU A 1 175 ? 32.307 1.302 -33.076 1.00 94.62 175 LEU A CA 1
ATOM 1286 C C . LEU A 1 175 ? 31.614 -0.013 -33.464 1.00 94.62 175 LEU A C 1
ATOM 1288 O O . LEU A 1 175 ? 30.439 -0.010 -33.847 1.00 94.62 175 LEU A O 1
ATOM 1292 N N . HIS A 1 176 ? 32.306 -1.143 -33.309 1.00 93.69 176 HIS A N 1
ATOM 1293 C CA . HIS A 1 176 ? 31.756 -2.471 -33.565 1.00 93.69 176 HIS A CA 1
ATOM 1294 C C . HIS A 1 176 ? 30.607 -2.814 -32.601 1.00 93.69 176 HIS A C 1
ATOM 1296 O O . HIS A 1 176 ? 29.540 -3.249 -33.047 1.00 93.69 176 HIS A O 1
ATOM 1302 N N . ARG A 1 177 ? 30.761 -2.529 -31.295 1.00 93.88 177 ARG A N 1
ATOM 1303 C CA . ARG A 1 177 ? 29.679 -2.680 -30.298 1.00 93.88 177 ARG A CA 1
ATOM 1304 C C . ARG A 1 177 ? 28.483 -1.764 -30.590 1.00 93.88 177 ARG A C 1
ATOM 1306 O O . ARG A 1 177 ? 27.334 -2.174 -30.413 1.00 93.88 177 ARG A O 1
ATOM 1313 N N . ALA A 1 178 ? 28.713 -0.558 -31.110 1.00 93.38 178 ALA A N 1
ATOM 1314 C CA . ALA A 1 178 ? 27.646 0.353 -31.518 1.00 93.38 178 ALA A CA 1
ATOM 1315 C C . ALA A 1 178 ? 26.895 -0.120 -32.780 1.00 93.38 178 ALA A C 1
ATOM 1317 O O . ALA A 1 178 ? 25.666 0.040 -32.863 1.00 93.38 178 ALA A O 1
ATOM 1318 N N . THR A 1 179 ? 27.590 -0.701 -33.766 1.00 92.44 179 THR A N 1
ATOM 1319 C CA . THR A 1 179 ? 26.979 -1.359 -34.933 1.00 92.44 179 THR A CA 1
ATOM 1320 C C . THR A 1 179 ? 27.928 -2.327 -35.655 1.00 92.44 179 THR A C 1
ATOM 1322 O O . THR A 1 179 ? 28.945 -1.933 -36.216 1.00 92.44 179 THR A O 1
ATOM 1325 N N . VAL A 1 180 ? 27.498 -3.586 -35.777 1.00 89.25 180 VAL A N 1
ATOM 1326 C CA . VAL A 1 180 ? 28.211 -4.665 -36.496 1.00 89.25 180 VAL A CA 1
ATOM 1327 C C . VAL A 1 180 ? 28.166 -4.504 -38.029 1.00 89.25 180 VAL A C 1
ATOM 1329 O O . VAL A 1 180 ? 28.953 -5.100 -38.751 1.00 89.25 180 VAL A O 1
ATOM 1332 N N . ARG A 1 181 ? 27.236 -3.704 -38.577 1.00 84.50 181 ARG A N 1
ATOM 1333 C CA . ARG A 1 181 ? 27.074 -3.552 -40.039 1.00 84.50 181 ARG A CA 1
ATOM 1334 C C . ARG A 1 181 ? 28.046 -2.504 -40.610 1.00 84.50 181 ARG A C 1
ATOM 1336 O O . ARG A 1 181 ? 27.891 -1.344 -40.222 1.00 84.50 181 ARG A O 1
ATOM 1343 N N . PRO A 1 182 ? 28.899 -2.813 -41.611 1.00 83.19 182 PRO A N 1
ATOM 1344 C CA . PRO A 1 182 ? 29.844 -1.848 -42.198 1.00 83.19 182 PRO A CA 1
ATOM 1345 C C . PRO A 1 182 ? 29.187 -0.586 -42.783 1.00 83.19 182 PRO A C 1
ATOM 1347 O O . PRO A 1 182 ? 29.661 0.531 -42.595 1.00 83.19 182 PRO A O 1
ATOM 1350 N N . ALA A 1 183 ? 28.024 -0.720 -43.431 1.00 78.62 183 ALA A N 1
ATOM 1351 C CA . ALA A 1 183 ? 27.236 0.432 -43.893 1.00 78.62 183 ALA A CA 1
ATOM 1352 C C . ALA A 1 183 ? 26.669 1.286 -42.736 1.00 78.62 183 ALA A C 1
ATOM 1354 O O . ALA A 1 183 ? 26.408 2.474 -42.900 1.00 78.62 183 ALA A O 1
ATOM 1355 N N . GLY A 1 184 ? 26.467 0.689 -41.557 1.00 84.75 184 GLY A N 1
ATOM 1356 C CA . GLY A 1 184 ? 26.108 1.408 -40.336 1.00 84.75 184 GLY A CA 1
ATOM 1357 C C . GLY A 1 184 ? 27.303 2.127 -39.710 1.00 84.75 184 GLY A C 1
ATOM 1358 O O . GLY A 1 184 ? 27.128 3.237 -39.219 1.00 84.75 184 GLY A O 1
ATOM 1359 N N . GLN A 1 185 ? 28.493 1.521 -39.768 1.00 89.88 185 GLN A N 1
ATOM 1360 C CA . GLN A 1 185 ? 29.750 2.104 -39.286 1.00 89.88 185 GLN A CA 1
ATOM 1361 C C . GLN A 1 185 ? 30.135 3.340 -40.106 1.00 89.88 185 GLN A C 1
ATOM 1363 O O . GLN A 1 185 ? 30.289 4.407 -39.524 1.00 89.88 185 GLN A O 1
ATOM 1368 N N . ARG A 1 186 ? 30.150 3.250 -41.447 1.00 86.81 186 ARG A N 1
ATOM 1369 C CA . ARG A 1 186 ? 30.399 4.407 -42.335 1.00 86.81 186 ARG A CA 1
ATOM 1370 C C . ARG A 1 186 ? 29.425 5.563 -42.085 1.00 86.81 186 ARG A C 1
ATOM 1372 O O . ARG A 1 186 ? 29.851 6.687 -41.865 1.00 86.81 186 ARG A O 1
ATOM 1379 N N . ARG A 1 187 ? 28.118 5.282 -42.006 1.00 86.56 187 ARG A N 1
ATOM 1380 C CA . ARG A 1 187 ? 27.090 6.304 -41.716 1.00 86.56 187 ARG A CA 1
ATOM 1381 C C . ARG A 1 187 ? 27.194 6.932 -40.328 1.00 86.56 187 ARG A C 1
ATOM 1383 O O . ARG A 1 187 ? 26.733 8.053 -40.142 1.00 86.56 187 ARG A O 1
ATOM 1390 N N . LEU A 1 188 ? 27.709 6.195 -39.348 1.00 91.75 188 LEU A N 1
ATOM 1391 C CA . LEU A 1 188 ? 28.000 6.722 -38.019 1.00 91.75 188 LEU A CA 1
ATOM 1392 C C . LEU A 1 188 ? 29.229 7.629 -38.076 1.00 91.75 188 LEU A C 1
ATOM 1394 O O . LEU A 1 188 ? 29.173 8.738 -37.557 1.00 91.75 188 LEU A O 1
ATOM 1398 N N . ALA A 1 189 ? 30.291 7.169 -38.737 1.00 91.81 189 ALA A N 1
ATOM 1399 C CA . ALA A 1 189 ? 31.529 7.908 -38.903 1.00 91.81 189 ALA A CA 1
ATOM 1400 C C . ALA A 1 189 ? 31.311 9.234 -39.640 1.00 91.81 189 ALA A C 1
ATOM 1402 O O . ALA A 1 189 ? 31.638 10.272 -39.079 1.00 91.81 189 ALA A O 1
ATOM 1403 N N . TRP A 1 190 ? 30.657 9.230 -40.809 1.00 90.25 190 TRP A N 1
ATOM 1404 C CA . TRP A 1 190 ? 30.284 10.465 -41.512 1.00 90.25 190 TRP A CA 1
ATOM 1405 C C . TRP A 1 190 ? 29.460 11.403 -40.631 1.00 90.25 190 TRP A C 1
ATOM 1407 O O . TRP A 1 190 ? 29.798 12.569 -40.523 1.00 90.25 190 TRP A O 1
ATOM 1417 N N . ALA A 1 191 ? 28.456 10.899 -39.902 1.00 90.56 191 ALA A N 1
ATOM 1418 C CA . ALA A 1 191 ? 27.643 11.749 -39.030 1.00 90.56 191 ALA A CA 1
ATOM 1419 C C . ALA A 1 191 ? 28.449 12.479 -37.937 1.00 90.56 191 ALA A C 1
ATOM 1421 O O . ALA A 1 191 ? 28.038 13.560 -37.529 1.00 90.56 191 ALA A O 1
ATOM 1422 N N . ILE A 1 192 ? 29.555 11.897 -37.459 1.00 93.69 192 ILE A N 1
ATOM 1423 C CA . ILE A 1 192 ? 30.454 12.518 -36.472 1.00 93.69 192 ILE A CA 1
ATOM 1424 C C . ILE A 1 192 ? 31.519 13.389 -37.154 1.00 93.69 192 ILE A C 1
ATOM 1426 O O . ILE A 1 192 ? 31.860 14.438 -36.626 1.00 93.69 192 ILE A O 1
ATOM 1430 N N . LEU A 1 193 ? 32.013 13.004 -38.333 1.00 92.00 193 LEU A N 1
ATOM 1431 C CA . LEU A 1 193 ? 32.958 13.810 -39.118 1.00 92.00 193 LEU A CA 1
ATOM 1432 C C . LEU A 1 193 ? 32.308 15.100 -39.647 1.00 92.00 193 LEU A C 1
ATOM 1434 O O . LEU A 1 193 ? 32.930 16.155 -39.617 1.00 92.00 193 LEU A O 1
ATOM 1438 N N . ASP A 1 194 ? 31.049 15.025 -40.082 1.00 90.31 194 ASP A N 1
ATOM 1439 C CA . ASP A 1 194 ? 30.251 16.169 -40.538 1.00 90.31 194 ASP A CA 1
ATOM 1440 C C . ASP A 1 194 ? 29.760 17.042 -39.361 1.00 90.31 194 ASP A C 1
ATOM 1442 O O . ASP A 1 194 ? 29.430 18.211 -39.555 1.00 90.31 194 ASP A O 1
ATOM 1446 N N . ASN A 1 195 ? 29.682 16.489 -38.141 1.00 92.06 195 ASN A N 1
ATOM 1447 C CA . ASN A 1 195 ? 29.331 17.229 -36.925 1.00 92.06 195 ASN A CA 1
ATOM 1448 C C . ASN A 1 195 ? 30.005 16.626 -35.667 1.00 92.06 195 ASN A C 1
ATOM 1450 O O . ASN A 1 195 ? 29.404 15.791 -34.975 1.00 92.06 195 ASN A O 1
ATOM 1454 N N . PRO A 1 196 ? 31.228 17.075 -35.324 1.00 93.62 196 PRO A N 1
ATOM 1455 C CA . PRO A 1 196 ? 31.946 16.592 -34.143 1.00 93.62 196 PRO A CA 1
ATOM 1456 C C . PRO A 1 196 ? 31.262 16.944 -32.814 1.00 93.62 196 PRO A C 1
ATOM 1458 O O . PRO A 1 196 ? 31.404 16.207 -31.836 1.00 93.62 196 PRO A O 1
ATOM 1461 N N . GLU A 1 197 ? 30.452 18.012 -32.767 1.00 92.81 197 GLU A N 1
ATOM 1462 C CA . GLU A 1 197 ? 29.736 18.437 -31.553 1.00 92.81 197 GLU A CA 1
ATOM 1463 C C . GLU A 1 197 ? 28.727 17.392 -31.055 1.00 92.81 197 GLU A C 1
ATOM 1465 O O . GLU A 1 197 ? 28.310 17.425 -29.892 1.00 92.81 197 GLU A O 1
ATOM 1470 N N . LEU A 1 198 ? 28.346 16.417 -31.894 1.00 93.62 198 LEU A N 1
ATOM 1471 C CA . LEU A 1 198 ? 27.541 15.268 -31.471 1.00 93.62 198 LEU A CA 1
ATOM 1472 C C . LEU A 1 198 ? 28.158 14.529 -30.271 1.00 93.62 198 LEU A C 1
ATOM 1474 O O . LEU A 1 198 ? 27.409 13.953 -29.481 1.00 93.62 198 LEU A O 1
ATOM 1478 N N . LEU A 1 199 ? 29.487 14.570 -30.122 1.00 93.62 199 LEU A N 1
ATOM 1479 C CA . LEU A 1 199 ? 30.237 13.977 -29.013 1.00 93.62 199 LEU A CA 1
ATOM 1480 C C . LEU A 1 199 ? 30.270 14.852 -27.751 1.00 93.62 199 LEU A C 1
ATOM 1482 O O . LEU A 1 199 ? 30.401 14.317 -26.655 1.00 93.62 199 LEU A O 1
ATOM 1486 N N . THR A 1 200 ? 30.176 16.176 -27.885 1.00 89.75 200 THR A N 1
ATOM 1487 C CA . THR A 1 200 ? 30.474 17.149 -26.811 1.00 89.75 200 THR A CA 1
ATOM 1488 C C . THR A 1 200 ? 29.259 17.960 -26.348 1.00 89.75 200 THR A C 1
ATOM 1490 O O . THR A 1 200 ? 29.374 18.796 -25.457 1.00 89.75 200 THR A O 1
ATOM 1493 N N . GLY A 1 201 ? 28.068 17.693 -26.890 1.00 84.38 201 GLY A N 1
ATOM 1494 C CA . GLY A 1 201 ? 26.806 18.232 -26.364 1.00 84.38 201 GLY A CA 1
ATOM 1495 C C . GLY A 1 201 ? 25.629 18.153 -27.335 1.00 84.38 201 GLY A C 1
ATOM 1496 O O . GLY A 1 201 ? 24.483 17.959 -26.920 1.00 84.38 201 GLY A O 1
ATOM 1497 N N . ALA A 1 202 ? 25.897 18.206 -28.640 1.00 90.50 202 ALA A N 1
ATOM 1498 C CA . ALA A 1 202 ? 24.877 18.197 -29.682 1.00 90.50 202 ALA A CA 1
ATOM 1499 C C . ALA A 1 202 ? 24.279 16.806 -29.959 1.00 90.50 202 ALA A C 1
ATOM 1501 O O . ALA A 1 202 ? 23.409 16.688 -30.817 1.00 90.50 202 ALA A O 1
ATOM 1502 N N . GLY A 1 203 ? 24.665 15.750 -29.227 1.00 89.44 203 GLY A N 1
ATOM 1503 C CA . GLY A 1 203 ? 24.273 14.356 -29.493 1.00 89.44 203 GLY A CA 1
ATOM 1504 C C . GLY A 1 203 ? 22.764 14.095 -29.628 1.00 89.44 203 GLY A C 1
ATOM 1505 O O . GLY A 1 203 ? 22.362 13.128 -30.274 1.00 89.44 203 GLY A O 1
ATOM 1506 N N . SER A 1 204 ? 21.892 14.979 -29.124 1.00 92.06 204 SER A N 1
ATOM 1507 C CA . SER A 1 204 ? 20.454 14.920 -29.437 1.00 92.06 204 SER A CA 1
ATOM 1508 C C . SER A 1 204 ? 20.145 15.042 -30.942 1.00 92.06 204 SER A C 1
ATOM 1510 O O . SER A 1 204 ? 19.155 14.478 -31.390 1.00 92.06 204 SER A O 1
ATOM 1512 N N . LEU A 1 205 ? 20.984 15.698 -31.745 1.00 93.50 205 LEU A N 1
ATOM 1513 C CA . LEU A 1 205 ? 20.842 15.838 -33.201 1.00 93.50 205 LEU A CA 1
ATOM 1514 C C . LEU A 1 205 ? 21.305 14.603 -33.993 1.00 93.50 205 LEU A C 1
ATOM 1516 O O . LEU A 1 205 ? 21.177 14.580 -35.214 1.00 93.50 205 LEU A O 1
ATOM 1520 N N . ALA A 1 206 ? 21.817 13.559 -33.330 1.00 91.94 206 ALA A N 1
ATOM 1521 C CA . ALA A 1 206 ? 22.392 12.393 -33.997 1.00 91.94 206 ALA A CA 1
ATOM 1522 C C . ALA A 1 206 ? 21.442 11.778 -35.056 1.00 91.94 206 ALA A C 1
ATOM 1524 O O . ALA A 1 206 ? 20.375 11.258 -34.702 1.00 91.94 206 ALA A O 1
ATOM 1525 N N . PRO A 1 207 ? 21.816 11.722 -36.349 1.00 87.81 207 PRO A N 1
ATOM 1526 C CA . PRO A 1 207 ? 20.898 11.297 -37.408 1.00 87.81 207 PRO A CA 1
ATOM 1527 C C . PRO A 1 207 ? 20.543 9.810 -37.298 1.00 87.81 207 PRO A C 1
ATOM 1529 O O . PRO A 1 207 ? 19.399 9.414 -37.529 1.00 87.81 207 PRO A O 1
ATOM 1532 N N . VAL A 1 208 ? 21.473 8.966 -36.835 1.00 87.62 208 VAL A N 1
ATOM 1533 C CA . VAL A 1 208 ? 21.266 7.520 -36.644 1.00 87.62 208 VAL A CA 1
ATOM 1534 C C . VAL A 1 208 ? 21.372 7.111 -35.166 1.00 87.62 208 VAL A C 1
ATOM 1536 O O . VAL A 1 208 ? 22.195 7.664 -34.440 1.00 87.62 208 VAL A O 1
ATOM 1539 N N . PRO A 1 209 ? 20.611 6.101 -34.685 1.00 89.56 209 PRO A N 1
ATOM 1540 C CA . PRO A 1 209 ? 20.683 5.666 -33.282 1.00 89.56 209 PRO A CA 1
ATOM 1541 C C . PRO A 1 209 ? 22.032 5.047 -32.888 1.00 89.56 209 PRO A C 1
ATOM 1543 O O . PRO A 1 209 ? 22.272 4.812 -31.709 1.00 89.56 209 PRO A O 1
ATOM 1546 N N . ALA A 1 210 ? 22.872 4.711 -33.871 1.00 92.88 210 ALA A N 1
ATOM 1547 C CA . ALA A 1 210 ? 24.173 4.098 -33.646 1.00 92.88 210 ALA A CA 1
ATOM 1548 C C . ALA A 1 210 ? 25.191 5.092 -33.057 1.00 92.88 210 ALA A C 1
ATOM 1550 O O . ALA A 1 210 ? 25.957 4.684 -32.196 1.00 92.88 210 ALA A O 1
ATOM 1551 N N . VAL A 1 211 ? 25.125 6.384 -33.418 1.00 94.56 211 VAL A N 1
ATOM 1552 C CA . VAL A 1 211 ? 25.965 7.445 -32.820 1.00 94.56 211 VAL A CA 1
ATOM 1553 C C . VAL A 1 211 ? 25.760 7.508 -31.304 1.00 94.56 211 VAL A C 1
ATOM 1555 O O . VAL A 1 211 ? 26.729 7.532 -30.560 1.00 94.56 211 VAL A O 1
ATOM 1558 N N . LEU A 1 212 ? 24.510 7.434 -30.826 1.00 94.19 212 LEU A N 1
ATOM 1559 C CA . LEU A 1 212 ? 24.233 7.446 -29.383 1.00 94.19 212 LEU A CA 1
ATOM 1560 C C . LEU A 1 212 ? 24.828 6.237 -28.660 1.00 94.19 212 LEU A C 1
ATOM 1562 O O . LEU A 1 212 ? 25.401 6.386 -27.590 1.00 94.19 212 LEU A O 1
ATOM 1566 N N . ARG A 1 213 ? 24.718 5.043 -29.260 1.00 94.25 213 ARG A N 1
ATOM 1567 C CA . ARG A 1 213 ? 25.341 3.839 -28.697 1.00 94.25 213 ARG A CA 1
ATOM 1568 C C . ARG A 1 213 ? 26.860 3.950 -28.686 1.00 94.25 213 ARG A C 1
ATOM 1570 O O . ARG A 1 213 ? 27.476 3.453 -27.763 1.00 94.25 213 ARG A O 1
ATOM 1577 N N . PHE A 1 214 ? 27.456 4.588 -29.688 1.00 96.06 214 PHE A N 1
ATOM 1578 C CA . PHE A 1 214 ? 28.897 4.808 -29.736 1.00 96.06 214 PHE A CA 1
ATOM 1579 C C . PHE A 1 214 ? 29.365 5.794 -28.666 1.00 96.06 214 PHE A C 1
ATOM 1581 O O . PHE A 1 214 ? 30.341 5.500 -27.995 1.00 96.06 214 PHE A O 1
ATOM 1588 N N . ILE A 1 215 ? 28.618 6.875 -28.414 1.00 95.00 215 ILE A N 1
ATOM 1589 C CA . ILE A 1 215 ? 28.848 7.762 -27.262 1.00 95.00 215 ILE A CA 1
ATOM 1590 C C . ILE A 1 215 ? 28.774 6.968 -25.945 1.00 95.00 215 ILE A C 1
ATOM 1592 O O . ILE A 1 215 ? 29.708 7.022 -25.149 1.00 95.00 215 ILE A O 1
ATOM 1596 N N . ASP A 1 216 ? 27.719 6.164 -25.746 1.00 93.44 216 ASP A N 1
ATOM 1597 C CA . ASP A 1 216 ? 27.582 5.305 -24.558 1.00 93.44 216 ASP A CA 1
ATOM 1598 C C . ASP A 1 216 ? 28.753 4.304 -24.417 1.00 93.44 216 ASP A C 1
ATOM 1600 O O . ASP A 1 216 ? 29.182 4.015 -23.302 1.00 93.44 216 ASP A O 1
ATOM 1604 N N . GLU A 1 217 ? 29.269 3.745 -25.518 1.00 95.56 217 GLU A N 1
ATOM 1605 C CA . GLU A 1 217 ? 30.408 2.814 -25.509 1.00 95.56 217 GLU A CA 1
ATOM 1606 C C . GLU A 1 217 ? 31.755 3.513 -25.271 1.00 95.56 217 GLU A C 1
ATOM 1608 O O . GLU A 1 217 ? 32.566 2.979 -24.517 1.00 95.56 217 GLU A O 1
ATOM 1613 N N . LEU A 1 218 ? 31.984 4.703 -25.839 1.00 94.62 218 LEU A N 1
ATOM 1614 C CA . LEU A 1 218 ? 33.196 5.499 -25.608 1.00 94.62 218 LEU A CA 1
ATOM 1615 C C . LEU A 1 218 ? 33.322 5.908 -24.134 1.00 94.62 218 LEU A C 1
ATOM 1617 O O . LEU A 1 218 ? 34.385 5.743 -23.531 1.00 94.62 218 LEU A O 1
ATOM 1621 N N . ILE A 1 219 ? 32.219 6.358 -23.526 1.00 92.81 219 ILE A N 1
ATOM 1622 C CA . ILE A 1 219 ? 32.166 6.714 -22.100 1.00 92.81 219 ILE A CA 1
ATOM 1623 C C . ILE A 1 219 ? 32.461 5.485 -21.224 1.00 92.81 219 ILE A C 1
ATOM 1625 O O . ILE A 1 219 ? 33.249 5.577 -20.287 1.00 92.81 219 ILE A O 1
ATOM 1629 N N . LYS A 1 220 ? 31.915 4.303 -21.553 1.00 92.38 220 LYS A N 1
ATOM 1630 C CA . LYS A 1 220 ? 32.252 3.048 -20.844 1.00 92.38 220 LYS A CA 1
ATOM 1631 C C . LYS A 1 220 ? 33.725 2.660 -20.969 1.00 92.38 220 LYS A C 1
ATOM 1633 O O . LYS A 1 220 ? 34.250 2.045 -20.048 1.00 92.38 220 LYS A O 1
ATOM 1638 N N . THR A 1 221 ? 34.378 2.983 -22.087 1.00 91.38 221 THR A N 1
ATOM 1639 C CA . THR A 1 221 ? 35.823 2.756 -22.266 1.00 91.38 221 THR A CA 1
ATOM 1640 C C . THR A 1 221 ? 36.708 3.818 -21.608 1.00 91.38 221 THR A C 1
ATOM 1642 O O . THR A 1 221 ? 37.924 3.668 -21.649 1.00 91.38 221 THR A O 1
ATOM 1645 N N . GLY A 1 222 ? 36.132 4.850 -20.978 1.00 89.50 222 GLY A N 1
ATOM 1646 C CA . GLY A 1 222 ? 36.875 5.870 -20.231 1.00 89.50 222 GLY A CA 1
ATOM 1647 C C . GLY A 1 222 ? 37.100 7.198 -20.961 1.00 89.50 222 GLY A C 1
ATOM 1648 O O . GLY A 1 222 ? 37.983 7.948 -20.555 1.00 89.50 222 GLY A O 1
ATOM 1649 N N . ALA A 1 223 ? 36.328 7.506 -22.011 1.00 91.75 223 ALA A N 1
ATOM 1650 C CA . ALA A 1 223 ? 36.324 8.840 -22.622 1.00 91.75 223 ALA A CA 1
ATOM 1651 C C . ALA A 1 223 ? 35.960 9.924 -21.586 1.00 91.75 223 ALA A C 1
ATOM 1653 O O . ALA A 1 223 ? 34.980 9.765 -20.853 1.00 91.75 223 ALA A O 1
ATOM 1654 N N . ALA A 1 224 ? 36.733 11.012 -21.529 1.00 90.88 224 ALA A N 1
ATOM 1655 C CA . ALA A 1 224 ? 36.609 12.058 -20.510 1.00 90.88 224 ALA A CA 1
ATOM 1656 C C . ALA A 1 224 ? 36.016 13.380 -21.037 1.00 90.88 224 ALA A C 1
ATOM 1658 O O . ALA A 1 224 ? 35.402 14.125 -20.274 1.00 90.88 224 ALA A O 1
ATOM 1659 N N . LYS A 1 225 ? 36.193 13.678 -22.329 1.00 91.88 225 LYS A N 1
ATOM 1660 C CA . LYS A 1 225 ? 35.646 14.852 -23.034 1.00 91.88 225 LYS A CA 1
ATOM 1661 C C . LYS A 1 225 ? 34.338 14.542 -23.778 1.00 91.88 225 LYS A C 1
ATOM 1663 O O . LYS A 1 225 ? 33.564 15.460 -24.044 1.00 91.88 225 LYS A O 1
ATOM 1668 N N . VAL A 1 226 ? 34.071 13.277 -24.110 1.00 93.12 226 VAL A N 1
ATOM 1669 C CA . VAL A 1 226 ? 32.790 12.825 -24.683 1.00 93.12 226 VAL A CA 1
ATOM 1670 C C . VAL A 1 226 ? 31.681 12.908 -23.627 1.00 93.12 226 VAL A C 1
ATOM 1672 O O . VAL A 1 226 ? 31.750 12.270 -22.578 1.00 93.12 226 VAL A O 1
ATOM 1675 N N . LEU A 1 227 ? 30.619 13.664 -23.918 1.00 91.88 227 LEU A N 1
ATOM 1676 C CA . LEU A 1 227 ? 29.511 13.908 -22.995 1.00 91.88 227 LEU A CA 1
ATOM 1677 C C . LEU A 1 227 ? 28.273 13.057 -23.329 1.00 91.88 227 LEU A C 1
ATOM 1679 O O . LEU A 1 227 ? 27.862 12.972 -24.490 1.00 91.88 227 LEU A O 1
ATOM 1683 N N . PRO A 1 228 ? 27.600 12.469 -22.321 1.00 90.62 228 PRO A N 1
ATOM 1684 C CA . PRO A 1 228 ? 26.387 11.702 -22.551 1.00 90.62 228 PRO A CA 1
ATOM 1685 C C . PRO A 1 228 ? 25.214 12.645 -22.895 1.00 90.62 228 PRO A C 1
ATOM 1687 O O . PRO A 1 228 ? 24.973 13.636 -22.199 1.00 90.62 228 PRO A O 1
ATOM 1690 N N . PRO A 1 229 ? 24.432 12.355 -23.948 1.00 91.38 229 PRO A N 1
ATOM 1691 C CA . PRO A 1 229 ? 23.475 13.305 -24.499 1.00 91.38 229 PRO A CA 1
ATOM 1692 C C . PRO A 1 229 ? 22.248 13.476 -23.595 1.00 91.38 229 PRO A C 1
ATOM 1694 O O . PRO A 1 229 ? 21.583 12.512 -23.198 1.00 91.38 229 PRO A O 1
ATOM 1697 N N . SER A 1 230 ? 21.889 14.729 -23.317 1.00 92.12 230 SER A N 1
ATOM 1698 C CA . SER A 1 230 ? 20.675 15.060 -22.572 1.00 92.12 230 SER A CA 1
ATOM 1699 C C . SER A 1 230 ? 19.437 15.104 -23.478 1.00 92.12 230 SER A C 1
ATOM 1701 O O . SER A 1 230 ? 19.500 15.381 -24.676 1.00 92.12 230 SER A O 1
ATOM 1703 N N . CYS A 1 231 ? 18.261 14.816 -22.915 1.00 93.69 231 CYS A N 1
ATOM 1704 C CA . CYS A 1 231 ? 17.001 14.950 -23.646 1.00 93.69 231 CYS A CA 1
ATOM 1705 C C . CYS A 1 231 ? 16.587 16.433 -23.710 1.00 93.69 231 CYS A C 1
ATOM 1707 O O . CYS A 1 231 ? 16.168 16.945 -22.669 1.00 93.69 231 CYS A O 1
ATOM 1709 N N . PRO A 1 232 ? 16.529 17.104 -24.880 1.00 92.88 232 PRO A N 1
ATOM 1710 C CA . PRO A 1 232 ? 16.325 18.560 -24.953 1.00 92.88 232 PRO A CA 1
ATOM 1711 C C . PRO A 1 232 ? 15.027 19.045 -24.281 1.00 92.88 232 PRO A C 1
ATOM 1713 O O . PRO A 1 232 ? 14.973 20.137 -23.734 1.00 92.88 232 PRO A O 1
ATOM 1716 N N . ARG A 1 233 ? 13.985 18.199 -24.218 1.00 91.44 233 ARG A N 1
ATOM 1717 C CA . ARG A 1 233 ? 12.706 18.522 -23.550 1.00 91.44 233 ARG A CA 1
ATOM 1718 C C . ARG A 1 233 ? 12.662 18.329 -22.027 1.00 91.44 233 ARG A C 1
ATOM 1720 O O . ARG A 1 233 ? 11.663 18.691 -21.413 1.00 91.44 233 ARG A O 1
ATOM 1727 N N . CYS A 1 234 ? 13.639 17.660 -21.413 1.00 91.44 234 CYS A N 1
ATOM 1728 C CA . CYS A 1 234 ? 13.645 17.458 -19.953 1.00 91.44 234 CYS A CA 1
ATOM 1729 C C . CYS A 1 234 ? 15.030 17.469 -19.300 1.00 91.44 234 CYS A C 1
ATOM 1731 O O . CYS A 1 234 ? 15.115 17.080 -18.138 1.00 91.44 234 CYS A O 1
ATOM 1733 N N . GLN A 1 235 ? 16.079 17.817 -20.053 1.00 91.88 235 GLN A N 1
ATOM 1734 C CA . GLN A 1 235 ? 17.479 18.054 -19.662 1.00 91.88 235 GLN A CA 1
ATOM 1735 C C . GLN A 1 235 ? 18.209 16.914 -18.924 1.00 91.88 235 GLN A C 1
ATOM 1737 O O . GLN A 1 235 ? 19.422 16.944 -18.776 1.00 91.88 235 GLN A O 1
ATOM 1742 N N . ARG A 1 236 ? 17.511 15.844 -18.539 1.00 89.81 236 ARG A N 1
ATOM 1743 C CA . ARG A 1 236 ? 18.108 14.629 -17.984 1.00 89.81 236 ARG A CA 1
ATOM 1744 C C . ARG A 1 236 ? 18.884 13.851 -19.043 1.00 89.81 236 ARG A C 1
ATOM 1746 O O . ARG A 1 236 ? 18.390 13.658 -20.159 1.00 89.81 236 ARG A O 1
ATOM 1753 N N . VAL A 1 237 ? 20.033 13.333 -18.625 1.00 91.31 237 VAL A N 1
ATOM 1754 C CA . VAL A 1 237 ? 20.835 12.332 -19.331 1.00 91.31 237 VAL A CA 1
ATOM 1755 C C . VAL A 1 237 ? 20.124 10.979 -19.232 1.00 91.31 237 VAL A C 1
ATOM 1757 O O . VAL A 1 237 ? 20.048 10.379 -18.163 1.00 91.31 237 VAL A O 1
ATOM 1760 N N . VAL A 1 238 ? 19.508 10.539 -20.331 1.00 90.81 238 VAL A N 1
ATOM 1761 C CA . VAL A 1 238 ? 18.728 9.290 -20.432 1.00 90.81 238 VAL A CA 1
ATOM 1762 C C . VAL A 1 238 ? 18.672 8.817 -21.889 1.00 90.81 238 VAL A C 1
ATOM 1764 O O . VAL A 1 238 ? 18.705 9.632 -22.804 1.00 90.81 238 VAL A O 1
ATOM 1767 N N . ALA A 1 239 ? 18.465 7.519 -22.127 1.00 90.06 239 ALA A N 1
ATOM 1768 C CA . ALA A 1 239 ? 18.421 6.943 -23.477 1.00 90.06 239 ALA A CA 1
ATOM 1769 C C . ALA A 1 239 ? 17.404 7.623 -24.436 1.00 90.06 239 ALA A C 1
ATOM 1771 O O . ALA A 1 239 ? 16.175 7.531 -24.270 1.00 90.06 239 ALA A O 1
ATOM 1772 N N . LEU A 1 240 ? 17.919 8.255 -25.499 1.00 93.56 240 LEU A N 1
ATOM 1773 C CA . LEU A 1 240 ? 17.152 9.029 -26.488 1.00 93.56 240 LEU A CA 1
ATOM 1774 C C . LEU A 1 240 ? 16.658 8.146 -27.654 1.00 93.56 240 LEU A C 1
ATOM 1776 O O . LEU A 1 240 ? 17.143 8.180 -28.785 1.00 93.56 240 LEU A O 1
ATOM 1780 N N . SER A 1 241 ? 15.668 7.303 -27.357 1.00 90.06 241 SER A N 1
ATOM 1781 C CA . SER A 1 241 ? 15.174 6.241 -28.253 1.00 90.06 241 SER A CA 1
ATOM 1782 C C . SER A 1 241 ? 14.104 6.656 -29.278 1.00 90.06 241 SER A C 1
ATOM 1784 O O . SER A 1 241 ? 13.620 5.804 -30.032 1.00 90.06 241 SER A O 1
ATOM 1786 N N . LYS A 1 242 ? 13.678 7.925 -29.305 1.00 91.69 242 LYS A N 1
ATOM 1787 C CA . LYS A 1 242 ? 12.630 8.432 -30.211 1.00 91.69 242 LYS A CA 1
ATOM 1788 C C . LYS A 1 242 ? 13.087 9.696 -30.919 1.00 91.69 242 LYS A C 1
ATOM 1790 O O . LYS A 1 242 ? 13.898 10.421 -30.368 1.00 91.69 242 LYS A O 1
ATOM 1795 N N . GLN A 1 243 ? 12.564 9.942 -32.115 1.00 91.31 243 GLN A N 1
ATOM 1796 C CA . GLN A 1 243 ? 12.849 11.139 -32.904 1.00 91.31 243 GLN A CA 1
ATOM 1797 C C . GLN A 1 243 ? 11.595 12.017 -32.958 1.00 91.31 243 GLN A C 1
ATOM 1799 O O . GLN A 1 243 ? 10.486 11.489 -33.080 1.00 91.31 243 GLN A O 1
ATOM 1804 N N . LEU A 1 244 ? 11.778 13.323 -32.807 1.00 91.00 244 LEU A N 1
ATOM 1805 C CA . LEU A 1 244 ? 10.747 14.353 -32.833 1.00 91.00 244 LEU A CA 1
ATOM 1806 C C . LEU A 1 244 ? 11.419 15.661 -33.270 1.00 91.00 244 LEU A C 1
ATOM 1808 O O . LEU A 1 244 ? 12.426 16.029 -32.674 1.00 91.00 244 LEU A O 1
ATOM 1812 N N . ASP A 1 245 ? 10.871 16.327 -34.285 1.00 88.62 245 ASP A N 1
ATOM 1813 C CA . ASP A 1 245 ? 11.296 17.661 -34.739 1.00 88.62 245 ASP A CA 1
ATOM 1814 C C . ASP A 1 245 ? 12.821 17.758 -34.972 1.00 88.62 245 ASP A C 1
ATOM 1816 O O . ASP A 1 245 ? 13.511 18.614 -34.433 1.00 88.62 245 ASP A O 1
ATOM 1820 N N . GLY A 1 246 ? 13.378 16.784 -35.704 1.00 87.12 246 GLY A N 1
ATOM 1821 C CA . GLY A 1 246 ? 14.824 16.637 -35.937 1.00 87.12 246 GLY A CA 1
ATOM 1822 C C . GLY A 1 246 ? 15.593 15.978 -34.782 1.00 87.12 246 GLY A C 1
ATOM 1823 O O . GLY A 1 246 ? 16.426 15.106 -35.026 1.00 87.12 246 GLY A O 1
ATOM 1824 N N . HIS A 1 247 ? 15.254 16.289 -33.531 1.00 92.44 247 HIS A N 1
ATOM 1825 C CA . HIS A 1 247 ? 15.962 15.808 -32.342 1.00 92.44 247 HIS A CA 1
ATOM 1826 C C . HIS A 1 247 ? 15.601 14.376 -31.917 1.00 92.44 247 HIS A C 1
ATOM 1828 O O . HIS A 1 247 ? 14.470 13.893 -32.031 1.00 92.44 247 HIS A O 1
ATOM 1834 N N . ARG A 1 248 ? 16.567 13.706 -31.289 1.00 93.94 248 ARG A N 1
ATOM 1835 C CA . ARG A 1 248 ? 16.378 12.514 -30.466 1.00 93.94 248 ARG A CA 1
ATOM 1836 C C . ARG A 1 248 ? 15.963 12.914 -29.055 1.00 93.94 248 ARG A C 1
ATOM 1838 O O . ARG A 1 248 ? 16.600 13.729 -28.397 1.00 93.94 248 ARG A O 1
ATOM 1845 N N . ILE A 1 249 ? 14.896 12.294 -28.565 1.00 95.12 249 ILE A N 1
ATOM 1846 C CA . ILE A 1 249 ? 14.318 12.542 -27.245 1.00 95.12 249 ILE A CA 1
ATOM 1847 C C . ILE A 1 249 ? 14.055 11.236 -26.494 1.00 95.12 249 ILE A C 1
ATOM 1849 O O . ILE A 1 249 ? 13.903 10.155 -27.075 1.00 95.12 249 ILE A O 1
ATOM 1853 N N . CYS A 1 250 ? 13.962 11.330 -25.167 1.00 94.19 250 CYS A N 1
ATOM 1854 C CA . CYS A 1 250 ? 13.653 10.176 -24.333 1.00 94.19 250 CYS A CA 1
ATOM 1855 C C . CYS A 1 250 ? 12.218 9.663 -24.563 1.00 94.19 250 CYS A C 1
ATOM 1857 O O . CYS A 1 250 ? 11.292 10.421 -24.881 1.00 94.19 250 CYS A O 1
ATOM 1859 N N . ARG A 1 251 ? 12.000 8.361 -24.324 1.00 92.81 251 ARG A N 1
ATOM 1860 C CA . ARG A 1 251 ? 10.694 7.702 -24.528 1.00 92.81 251 ARG A CA 1
ATOM 1861 C C . ARG A 1 251 ? 9.543 8.379 -23.775 1.00 92.81 251 ARG A C 1
ATOM 1863 O O . ARG A 1 251 ? 8.419 8.374 -24.275 1.00 92.81 251 ARG A O 1
ATOM 1870 N N . ASN A 1 252 ? 9.822 8.951 -22.602 1.00 91.81 252 ASN A N 1
ATOM 1871 C CA . ASN A 1 252 ? 8.836 9.620 -21.754 1.00 91.81 252 ASN A CA 1
ATOM 1872 C C . ASN A 1 252 ? 8.403 10.978 -22.339 1.00 91.81 252 ASN A C 1
ATOM 1874 O O . ASN A 1 252 ? 7.212 11.249 -22.448 1.00 91.81 252 ASN A O 1
ATOM 1878 N N . CYS A 1 253 ? 9.342 11.805 -22.809 1.00 92.62 253 CYS A N 1
ATOM 1879 C CA . CYS A 1 253 ? 9.010 13.075 -23.466 1.00 92.62 253 CYS A CA 1
ATOM 1880 C C . CYS A 1 253 ? 8.275 12.878 -24.799 1.00 92.62 253 CYS A C 1
ATOM 1882 O O . CYS A 1 253 ? 7.421 13.694 -25.138 1.00 92.62 253 CYS A O 1
ATOM 1884 N N . PHE A 1 254 ? 8.538 11.772 -25.503 1.00 93.19 254 PHE A N 1
ATOM 1885 C CA . PHE A 1 254 ? 7.759 11.356 -26.674 1.00 93.19 254 PHE A CA 1
ATOM 1886 C C . PHE A 1 254 ? 6.363 10.819 -26.304 1.00 93.19 254 PHE A C 1
ATOM 1888 O O . PHE A 1 254 ? 5.394 11.064 -27.010 1.00 93.19 254 PHE A O 1
ATOM 1895 N N . ALA A 1 255 ? 6.218 10.117 -25.173 1.00 90.44 255 ALA A N 1
ATOM 1896 C CA . ALA A 1 255 ? 4.896 9.723 -24.673 1.00 90.44 255 ALA A CA 1
ATOM 1897 C C . ALA A 1 255 ? 4.045 10.952 -24.300 1.00 90.44 255 ALA A C 1
ATOM 1899 O O . ALA A 1 255 ? 2.839 10.958 -24.529 1.00 90.44 255 ALA A O 1
ATOM 1900 N N . LYS A 1 256 ? 4.676 12.012 -23.769 1.00 90.62 256 LYS A N 1
ATOM 1901 C CA . LYS A 1 256 ? 4.007 13.279 -23.437 1.00 90.62 256 LYS A CA 1
ATOM 1902 C C . LYS A 1 256 ? 3.464 14.033 -24.658 1.00 90.62 256 LYS A C 1
ATOM 1904 O O . LYS A 1 256 ? 2.412 14.637 -24.522 1.00 90.62 256 LYS A O 1
ATOM 1909 N N . THR A 1 257 ? 4.115 14.005 -25.830 1.00 91.00 257 THR A N 1
ATOM 1910 C CA . THR A 1 257 ? 3.548 14.655 -27.040 1.00 91.00 257 THR A CA 1
ATOM 1911 C C . THR A 1 257 ? 2.338 13.919 -27.603 1.00 91.00 257 THR A C 1
ATOM 1913 O O . THR A 1 257 ? 1.506 14.524 -28.263 1.00 91.00 257 THR A O 1
ATOM 1916 N N . ARG A 1 258 ? 2.218 12.619 -27.321 1.00 88.75 258 ARG A N 1
ATOM 1917 C CA . ARG A 1 258 ? 1.082 11.778 -27.720 1.00 88.75 258 ARG A CA 1
ATOM 1918 C C . ARG A 1 258 ? 0.026 11.633 -26.624 1.00 88.75 258 ARG A C 1
ATOM 1920 O O . ARG A 1 258 ? -0.831 10.755 -26.718 1.00 88.75 258 ARG A O 1
ATOM 1927 N N . ALA A 1 259 ? 0.117 12.425 -25.558 1.00 92.12 259 ALA A N 1
ATOM 1928 C CA . ALA A 1 259 ? -0.776 12.303 -24.422 1.00 92.12 259 ALA A CA 1
ATOM 1929 C C . ALA A 1 259 ? -2.111 13.006 -24.695 1.00 92.12 259 ALA A C 1
ATOM 1931 O O . ALA A 1 259 ? -2.144 14.202 -24.959 1.00 92.12 259 ALA A O 1
ATOM 1932 N N . VAL A 1 260 ? -3.208 12.259 -24.588 1.00 93.81 260 VAL A N 1
ATOM 1933 C CA . VAL A 1 260 ? -4.581 12.769 -24.737 1.00 93.81 260 VAL A CA 1
ATOM 1934 C C . VAL A 1 260 ? -5.432 12.310 -23.554 1.00 93.81 260 VAL A C 1
ATOM 1936 O O . VAL A 1 260 ? -5.054 11.376 -22.837 1.00 93.81 260 VAL A O 1
ATOM 1939 N N . ALA A 1 261 ? -6.558 12.980 -23.312 1.00 94.62 261 ALA A N 1
ATOM 1940 C CA . ALA A 1 261 ? -7.476 12.625 -22.234 1.00 94.62 261 ALA A CA 1
ATOM 1941 C C . ALA A 1 261 ? -8.069 11.223 -22.457 1.00 94.62 261 ALA A C 1
ATOM 1943 O O . ALA A 1 261 ? -8.525 10.895 -23.547 1.00 94.62 261 ALA A O 1
ATOM 1944 N N . CYS A 1 262 ? -8.054 10.385 -21.419 1.00 93.81 262 CYS A N 1
ATOM 1945 C CA . CYS A 1 262 ? -8.641 9.045 -21.454 1.00 93.81 262 CYS A CA 1
ATOM 1946 C C . CYS A 1 262 ? -10.176 9.109 -21.424 1.00 93.81 262 CYS A C 1
ATOM 1948 O O . CYS A 1 262 ? -10.717 9.645 -20.455 1.00 93.81 262 CYS A O 1
ATOM 1950 N N . SER A 1 263 ? -10.866 8.469 -22.378 1.00 93.44 263 SER A N 1
ATOM 1951 C CA . SER A 1 263 ? -12.340 8.461 -22.484 1.00 93.44 263 SER A CA 1
ATOM 1952 C C . SER A 1 263 ? -13.062 7.941 -21.231 1.00 93.44 263 SER A C 1
ATOM 1954 O O . SER A 1 263 ? -14.206 8.302 -20.988 1.00 93.44 263 SER A O 1
ATOM 1956 N N . ARG A 1 264 ? -12.391 7.128 -20.399 1.00 88.44 264 ARG A N 1
ATOM 1957 C CA . ARG A 1 264 ? -12.960 6.577 -19.153 1.00 88.44 264 ARG A CA 1
ATOM 1958 C C . ARG A 1 264 ? -12.563 7.278 -17.857 1.00 88.44 264 ARG A C 1
ATOM 1960 O O . ARG A 1 264 ? -13.276 7.145 -16.873 1.00 88.44 264 ARG A O 1
ATOM 1967 N N . CYS A 1 265 ? -11.391 7.910 -17.787 1.00 90.69 265 CYS A N 1
ATOM 1968 C CA . CYS A 1 265 ? -10.856 8.409 -16.507 1.00 90.69 265 CYS A CA 1
ATOM 1969 C C . CYS A 1 265 ? -10.252 9.816 -16.571 1.00 90.69 265 CYS A C 1
ATOM 1971 O O . CYS A 1 265 ? -9.540 10.205 -15.644 1.00 90.69 265 CYS A O 1
ATOM 1973 N N . GLY A 1 266 ? -10.413 10.525 -17.694 1.00 90.62 266 GLY A N 1
ATOM 1974 C CA . GLY A 1 266 ? -9.894 11.877 -17.943 1.00 90.62 266 GLY A CA 1
ATOM 1975 C C . GLY A 1 266 ? -8.364 12.014 -17.987 1.00 90.62 266 GLY A C 1
ATOM 1976 O O . GLY A 1 266 ? -7.841 12.950 -18.579 1.00 90.62 266 GLY A O 1
ATOM 1977 N N . SER A 1 267 ? -7.612 11.074 -17.406 1.00 89.75 267 SER A N 1
ATOM 1978 C CA . SER A 1 267 ? -6.159 11.172 -17.232 1.00 89.75 267 SER A CA 1
ATOM 1979 C C . SER A 1 267 ? -5.425 11.309 -18.567 1.00 89.75 267 SER A C 1
ATOM 1981 O O . SER A 1 267 ? -5.443 10.381 -19.377 1.00 89.75 267 SER A O 1
ATOM 1983 N N . VAL A 1 268 ? -4.717 12.426 -18.743 1.00 91.38 268 VAL A N 1
ATOM 1984 C CA . VAL A 1 268 ? -3.948 12.750 -19.953 1.00 91.38 268 VAL A CA 1
ATOM 1985 C C . VAL A 1 268 ? -2.679 11.895 -20.033 1.00 91.38 268 VAL A C 1
ATOM 1987 O O . VAL A 1 268 ? -1.742 12.080 -19.252 1.00 91.38 268 VAL A O 1
ATOM 1990 N N . ARG A 1 269 ? -2.658 10.903 -20.935 1.00 90.06 269 ARG A N 1
ATOM 1991 C CA . ARG A 1 269 ? -1.552 9.936 -21.129 1.00 90.06 269 ARG A CA 1
ATOM 1992 C C . ARG A 1 269 ? -1.515 9.434 -22.576 1.00 90.06 269 ARG A C 1
ATOM 1994 O O . ARG A 1 269 ? -2.514 9.530 -23.280 1.00 90.06 269 ARG A O 1
ATOM 2001 N N . GLU A 1 270 ? -0.389 8.869 -23.018 1.00 91.56 270 GLU A N 1
ATOM 2002 C CA . GLU A 1 270 ? -0.319 8.177 -24.319 1.00 91.56 270 GLU A CA 1
ATOM 2003 C C . GLU A 1 270 ? -1.333 7.008 -24.346 1.00 91.56 270 GLU A C 1
ATOM 2005 O O . GLU A 1 270 ? -1.298 6.167 -23.436 1.00 91.56 270 GLU A O 1
ATOM 2010 N N . PRO A 1 271 ? -2.247 6.930 -25.334 1.00 91.56 271 PRO A N 1
ATOM 2011 C CA . PRO A 1 271 ? -3.231 5.852 -25.416 1.00 91.56 271 PRO A CA 1
ATOM 2012 C C . PRO A 1 271 ? -2.589 4.483 -25.659 1.00 91.56 271 PRO A C 1
ATOM 2014 O O . PRO A 1 271 ? -1.705 4.331 -26.499 1.00 91.56 271 PRO A O 1
ATOM 2017 N N . ALA A 1 272 ? -3.090 3.457 -24.970 1.00 87.38 272 ALA A N 1
ATOM 2018 C CA . ALA A 1 272 ? -2.741 2.054 -25.231 1.00 87.38 272 ALA A CA 1
ATOM 2019 C C . ALA A 1 272 ? -3.738 1.363 -26.180 1.00 87.38 272 ALA A C 1
ATOM 2021 O O . ALA A 1 272 ? -3.458 0.309 -26.762 1.00 87.38 272 ALA A O 1
ATOM 2022 N N . ALA A 1 273 ? -4.941 1.920 -26.290 1.00 86.19 273 ALA A N 1
ATOM 2023 C CA . ALA A 1 273 ? -6.048 1.370 -27.051 1.00 86.19 273 ALA A CA 1
ATOM 2024 C C . ALA A 1 273 ? -7.031 2.476 -27.444 1.00 86.19 273 ALA A C 1
ATOM 2026 O O . ALA A 1 273 ? -6.930 3.606 -26.964 1.00 86.19 273 ALA A O 1
ATOM 2027 N N . ARG A 1 274 ? -8.010 2.105 -28.267 1.00 85.69 274 ARG A N 1
ATOM 2028 C CA . ARG A 1 274 ? -9.292 2.798 -28.358 1.00 85.69 274 ARG A CA 1
ATOM 2029 C C . ARG A 1 274 ? -10.397 1.879 -27.828 1.00 85.69 274 ARG A C 1
ATOM 2031 O O . ARG A 1 274 ? -10.216 0.657 -27.826 1.00 85.69 274 ARG A O 1
ATOM 2038 N N . ASP A 1 275 ? -11.470 2.463 -27.315 1.00 82.25 275 ASP A N 1
ATOM 2039 C CA . ASP A 1 275 ? -12.727 1.778 -26.998 1.00 82.25 275 ASP A CA 1
ATOM 2040 C C . ASP A 1 275 ? -13.563 1.537 -28.284 1.00 82.25 275 ASP A C 1
ATOM 2042 O O . ASP A 1 275 ? -13.138 1.964 -29.364 1.00 82.25 275 ASP A O 1
ATOM 2046 N N . PRO A 1 276 ? -14.711 0.828 -28.221 1.00 77.44 276 PRO A N 1
ATOM 2047 C CA . PRO A 1 276 ? -15.543 0.567 -29.401 1.00 77.44 276 PRO A CA 1
ATOM 2048 C C . PRO A 1 276 ? -16.093 1.824 -30.094 1.00 77.44 276 PRO A C 1
ATOM 2050 O O . PRO A 1 276 ? -16.352 1.772 -31.289 1.00 77.44 276 PRO A O 1
ATOM 2053 N N . GLY A 1 277 ? -16.224 2.950 -29.381 1.00 80.31 277 GLY A N 1
ATOM 2054 C CA . GLY A 1 277 ? -16.604 4.249 -29.952 1.00 80.31 277 GLY A CA 1
ATOM 2055 C C . GLY A 1 277 ? -15.420 5.032 -30.531 1.00 80.31 277 GLY A C 1
ATOM 2056 O O . GLY A 1 277 ? -15.555 6.204 -30.868 1.00 80.31 277 GLY A O 1
ATOM 2057 N N . GLY A 1 278 ? -14.231 4.425 -30.605 1.00 84.94 278 GLY A N 1
ATOM 2058 C CA . GLY A 1 278 ? -13.007 5.075 -31.072 1.00 84.94 278 GLY A CA 1
ATOM 2059 C C . GLY A 1 278 ? -12.322 5.968 -30.029 1.00 84.94 278 GLY A C 1
ATOM 2060 O O . GLY A 1 278 ? -11.242 6.500 -30.310 1.00 84.94 278 GLY A O 1
ATOM 2061 N N . GLY A 1 279 ? -12.874 6.107 -28.821 1.00 89.69 279 GLY A N 1
ATOM 2062 C CA . GLY A 1 279 ? -12.333 6.944 -27.751 1.00 89.69 279 GLY A CA 1
ATOM 2063 C C . GLY A 1 279 ? -10.995 6.415 -27.212 1.00 89.69 279 GLY A C 1
ATOM 2064 O O . GLY A 1 279 ? -10.817 5.204 -27.075 1.00 89.69 279 GLY A O 1
ATOM 2065 N N . PRO A 1 280 ? -9.996 7.271 -26.929 1.00 92.56 280 PRO A N 1
ATOM 2066 C CA . PRO A 1 280 ? -8.674 6.825 -26.486 1.00 92.56 280 PRO A CA 1
ATOM 2067 C C . PRO A 1 280 ? -8.681 6.292 -25.042 1.00 92.56 280 PRO A C 1
ATOM 2069 O O . PRO A 1 280 ? -9.060 6.986 -24.100 1.00 92.56 280 PRO A O 1
ATOM 2072 N N . LEU A 1 281 ? -8.151 5.083 -24.841 1.00 92.25 281 LEU A N 1
ATOM 2073 C CA . LEU A 1 281 ? -8.010 4.449 -23.528 1.00 92.25 281 LEU A CA 1
ATOM 2074 C C . LEU A 1 281 ? -6.555 4.472 -23.042 1.00 92.25 281 LEU A C 1
ATOM 2076 O O . LEU A 1 281 ? -5.644 3.967 -23.708 1.00 92.25 281 LEU A O 1
ATOM 2080 N N . CYS A 1 282 ? -6.332 4.988 -21.830 1.00 91.62 282 CYS A N 1
ATOM 2081 C CA . CYS A 1 282 ? -5.014 4.941 -21.196 1.00 91.62 282 CYS A CA 1
ATOM 2082 C C . CYS A 1 282 ? -4.628 3.505 -20.770 1.00 91.62 282 CYS A C 1
ATOM 2084 O O . CYS A 1 282 ? -5.513 2.680 -20.510 1.00 91.62 282 CYS A O 1
ATOM 2086 N N . PRO A 1 283 ? -3.322 3.200 -20.603 1.00 88.81 283 PRO A N 1
ATOM 2087 C CA . PRO A 1 283 ? -2.857 1.868 -20.215 1.00 88.81 283 PRO A CA 1
ATOM 2088 C C . PRO A 1 283 ? -3.531 1.314 -18.954 1.00 88.81 283 PRO A C 1
ATOM 2090 O O . PRO A 1 283 ? -3.835 0.128 -18.898 1.00 88.81 283 PRO A O 1
ATOM 2093 N N . ASN A 1 284 ? -3.805 2.164 -17.955 1.00 90.12 284 ASN A N 1
ATOM 2094 C CA . ASN A 1 284 ? -4.412 1.731 -16.695 1.00 90.12 284 ASN A CA 1
ATOM 2095 C C . ASN A 1 284 ? -5.899 1.363 -16.849 1.00 90.12 284 ASN A C 1
ATOM 2097 O O . ASN A 1 284 ? -6.340 0.371 -16.280 1.00 90.12 284 ASN A O 1
ATOM 2101 N N . CYS A 1 285 ? -6.669 2.115 -17.639 1.00 89.69 285 CYS A N 1
ATOM 2102 C CA . CYS A 1 285 ? -8.062 1.767 -17.937 1.00 89.69 285 CYS A CA 1
ATOM 2103 C C . CYS A 1 285 ? -8.167 0.510 -18.798 1.00 89.69 285 CYS A C 1
ATOM 2105 O O . CYS A 1 285 ? -9.105 -0.256 -18.623 1.00 89.69 285 CYS A O 1
ATOM 2107 N N . LEU A 1 286 ? -7.194 0.275 -19.686 1.00 89.06 286 LEU A N 1
ATOM 2108 C CA . LEU A 1 286 ? -7.140 -0.940 -20.492 1.00 89.06 286 LEU A CA 1
ATOM 2109 C C . LEU A 1 286 ? -6.894 -2.193 -19.634 1.00 89.06 286 LEU A C 1
ATOM 2111 O O . LEU A 1 286 ? -7.601 -3.180 -19.797 1.00 89.06 286 LEU A O 1
ATOM 2115 N N . VAL A 1 287 ? -5.913 -2.177 -18.722 1.00 86.81 287 VAL A N 1
ATOM 2116 C CA . VAL A 1 287 ? -5.562 -3.370 -17.915 1.00 86.81 287 VAL A CA 1
ATOM 2117 C C . VAL A 1 287 ? -6.495 -3.638 -16.731 1.00 86.81 287 VAL A C 1
ATOM 2119 O O . VAL A 1 287 ? -6.456 -4.736 -16.186 1.00 86.81 287 VAL A O 1
ATOM 2122 N N . ASN A 1 288 ? -7.301 -2.653 -16.323 1.00 86.69 288 ASN A N 1
ATOM 2123 C CA . ASN A 1 288 ? -8.324 -2.813 -15.283 1.00 86.69 288 ASN A CA 1
ATOM 2124 C C . ASN A 1 288 ? -9.744 -2.962 -15.864 1.00 86.69 288 ASN A C 1
ATOM 2126 O O . ASN A 1 288 ? -10.704 -3.040 -15.104 1.00 86.69 288 ASN A O 1
ATOM 2130 N N . ASP A 1 289 ? -9.891 -2.983 -17.193 1.00 86.69 289 ASP A N 1
ATOM 2131 C CA . ASP A 1 289 ? -11.151 -3.323 -17.855 1.00 86.69 289 ASP A CA 1
ATOM 2132 C C . ASP A 1 289 ? -11.585 -4.744 -17.433 1.00 86.69 289 ASP A C 1
ATOM 2134 O O . ASP A 1 289 ? -10.764 -5.658 -17.571 1.00 86.69 289 ASP A O 1
ATOM 2138 N N . PRO A 1 290 ? -12.830 -4.966 -16.957 1.00 87.38 290 PRO A N 1
ATOM 2139 C CA . PRO A 1 290 ? -13.312 -6.281 -16.519 1.00 87.38 290 PRO A CA 1
ATOM 2140 C C . PRO A 1 290 ? -13.077 -7.408 -17.532 1.00 87.38 290 PRO A C 1
ATOM 2142 O O . PRO A 1 290 ? -12.767 -8.538 -17.158 1.00 87.38 290 PRO A O 1
ATOM 2145 N N . ILE A 1 291 ? -13.149 -7.093 -18.826 1.00 84.38 291 ILE A N 1
ATOM 2146 C CA . ILE A 1 291 ? -12.979 -8.039 -19.929 1.00 84.38 291 ILE A CA 1
ATOM 2147 C C . ILE A 1 291 ? -11.504 -8.485 -20.068 1.00 84.38 291 ILE A C 1
ATOM 2149 O O . ILE A 1 291 ? -11.203 -9.561 -20.594 1.00 84.38 291 ILE A O 1
ATOM 2153 N N . ASN A 1 292 ? -10.567 -7.682 -19.556 1.00 85.69 292 ASN A N 1
ATOM 2154 C CA . ASN A 1 292 ? -9.131 -7.960 -19.536 1.00 85.69 292 ASN A CA 1
ATOM 2155 C C . ASN A 1 292 ? -8.627 -8.528 -18.190 1.00 85.69 292 ASN A C 1
ATOM 2157 O O . ASN A 1 292 ? -7.429 -8.789 -18.074 1.00 85.69 292 ASN A O 1
ATOM 2161 N N . LEU A 1 293 ? -9.504 -8.744 -17.201 1.00 88.81 293 LEU A N 1
ATOM 2162 C CA . LEU A 1 293 ? -9.169 -9.430 -15.945 1.00 88.81 293 LEU A CA 1
ATOM 2163 C C . LEU A 1 293 ? -9.200 -10.957 -16.120 1.00 88.81 293 LEU A C 1
ATOM 2165 O O . LEU A 1 293 ? -10.031 -11.489 -16.860 1.00 88.81 293 LEU A O 1
ATOM 2169 N N . GLU A 1 294 ? -8.337 -11.661 -15.390 1.00 87.44 294 GLU A N 1
ATOM 2170 C CA . GLU A 1 294 ? -8.201 -13.127 -15.412 1.00 87.44 294 GLU A CA 1
ATOM 2171 C C . GLU A 1 294 ? -8.276 -13.685 -13.991 1.00 87.44 294 GLU A C 1
ATOM 2173 O O . GLU A 1 294 ? -7.883 -13.007 -13.035 1.00 87.44 294 GLU A O 1
ATOM 2178 N N . ASP A 1 295 ? -8.768 -14.912 -13.853 1.00 90.62 295 ASP A N 1
ATOM 2179 C CA . ASP A 1 295 ? -8.825 -15.619 -12.577 1.00 90.62 295 ASP A CA 1
ATOM 2180 C C . ASP A 1 295 ? -7.418 -15.883 -12.046 1.00 90.62 295 ASP A C 1
ATOM 2182 O O . ASP A 1 295 ? -6.567 -16.481 -12.701 1.00 90.62 295 ASP A O 1
ATOM 2186 N N . CYS A 1 296 ? -7.137 -15.366 -10.854 1.00 90.75 296 CYS A N 1
ATOM 2187 C CA . CYS A 1 296 ? -5.825 -15.484 -10.246 1.00 90.75 296 CYS A CA 1
ATOM 2188 C C . CYS A 1 296 ? -5.633 -16.881 -9.645 1.00 90.75 296 CYS A C 1
ATOM 2190 O O . CYS A 1 296 ? -6.254 -17.200 -8.634 1.00 90.75 296 CYS A O 1
ATOM 2192 N N . SER A 1 297 ? -4.682 -17.649 -10.176 1.00 90.56 297 SER A N 1
ATOM 2193 C CA . SER A 1 297 ? -4.379 -19.041 -9.788 1.00 90.56 297 SER A CA 1
ATOM 2194 C C . SER A 1 297 ? -4.116 -19.241 -8.284 1.00 90.56 297 SER A C 1
ATOM 2196 O O . SER A 1 297 ? -4.317 -20.328 -7.763 1.00 90.56 297 SER A O 1
ATOM 2198 N N . GLY A 1 298 ? -3.706 -18.189 -7.561 1.00 87.69 298 GLY A N 1
ATOM 2199 C CA . GLY A 1 298 ? -3.509 -18.222 -6.104 1.00 87.69 298 GLY A CA 1
ATOM 2200 C C . GLY A 1 298 ? -4.667 -17.703 -5.234 1.00 87.69 298 GLY A C 1
ATOM 2201 O O . GLY A 1 298 ? -4.516 -17.676 -4.017 1.00 87.69 298 GLY A O 1
ATOM 2202 N N . CYS A 1 299 ? -5.782 -17.217 -5.797 1.00 88.81 299 CYS A N 1
ATOM 2203 C CA . CYS A 1 299 ? -6.948 -16.790 -4.994 1.00 88.81 299 CYS A CA 1
ATOM 2204 C C . CYS A 1 299 ? -8.325 -16.929 -5.669 1.00 88.81 299 CYS A C 1
ATOM 2206 O O . CYS A 1 299 ? -9.319 -16.493 -5.092 1.00 88.81 299 CYS A O 1
ATOM 2208 N N . GLY A 1 300 ? -8.401 -17.461 -6.891 1.00 89.81 300 GLY A N 1
ATOM 2209 C CA . GLY A 1 300 ? -9.638 -17.652 -7.659 1.00 89.81 300 GLY A CA 1
ATOM 2210 C C . GLY A 1 300 ? -10.345 -16.368 -8.115 1.00 89.81 300 GLY A C 1
ATOM 2211 O O . GLY A 1 300 ? -11.355 -16.442 -8.794 1.00 89.81 300 GLY A O 1
ATOM 2212 N N . GLN A 1 301 ? -9.854 -15.180 -7.749 1.00 90.31 301 GLN A N 1
ATOM 2213 C CA . GLN A 1 301 ? -10.527 -13.914 -8.055 1.00 90.31 301 GLN A CA 1
ATOM 2214 C C . GLN A 1 301 ? -10.061 -13.330 -9.392 1.00 90.31 301 GLN A C 1
ATOM 2216 O O . GLN A 1 301 ? -8.849 -13.188 -9.603 1.00 90.31 301 GLN A O 1
ATOM 2221 N N . ARG A 1 302 ? -11.004 -12.873 -10.230 1.00 88.81 302 ARG A N 1
ATOM 2222 C CA . ARG A 1 302 ? -10.706 -12.093 -11.444 1.00 88.81 302 ARG A CA 1
ATOM 2223 C C . ARG A 1 302 ? -9.975 -10.805 -11.093 1.00 88.81 302 ARG A C 1
ATOM 2225 O O . ARG A 1 302 ? -10.531 -9.890 -10.485 1.00 88.81 302 ARG A O 1
ATOM 2232 N N . ARG A 1 303 ? -8.699 -10.725 -11.463 1.00 90.12 303 ARG A N 1
ATOM 2233 C CA . ARG A 1 303 ? -7.820 -9.591 -11.157 1.00 90.12 303 ARG A CA 1
ATOM 2234 C C . ARG A 1 303 ? -6.899 -9.286 -12.330 1.00 90.12 303 ARG A C 1
ATOM 2236 O O . ARG A 1 303 ? -6.736 -10.071 -13.261 1.00 90.12 303 ARG A O 1
ATOM 2243 N N . ARG A 1 304 ? -6.257 -8.119 -12.269 1.00 90.69 304 ARG A N 1
ATOM 2244 C CA . ARG A 1 304 ? -5.170 -7.776 -13.183 1.00 90.69 304 ARG A CA 1
ATOM 2245 C C . ARG A 1 304 ? -4.008 -8.747 -12.960 1.00 90.69 304 ARG A C 1
ATOM 2247 O O . ARG A 1 304 ? -3.482 -8.836 -11.846 1.00 90.69 304 ARG A O 1
ATOM 2254 N N . VAL A 1 305 ? -3.579 -9.411 -14.030 1.00 88.25 305 VAL A N 1
ATOM 2255 C CA . VAL A 1 305 ? -2.389 -10.269 -14.024 1.00 88.25 305 VAL A CA 1
ATOM 2256 C C . VAL A 1 305 ? -1.138 -9.419 -13.793 1.00 88.25 305 VAL A C 1
ATOM 2258 O O . VAL A 1 305 ? -0.916 -8.411 -14.467 1.00 88.25 305 VAL A O 1
ATOM 2261 N N . ALA A 1 306 ? -0.336 -9.827 -12.813 1.00 86.62 306 ALA A N 1
ATOM 2262 C CA . ALA A 1 306 ? 0.939 -9.216 -12.449 1.00 86.62 306 ALA A CA 1
ATOM 2263 C C . ALA A 1 306 ? 2.139 -10.118 -12.773 1.00 86.62 306 ALA A C 1
ATOM 2265 O O . ALA A 1 306 ? 3.233 -9.611 -13.008 1.00 86.62 306 ALA A O 1
ATOM 2266 N N . ALA A 1 307 ? 1.932 -11.436 -12.794 1.00 85.50 307 ALA A N 1
ATOM 2267 C CA . ALA A 1 307 ? 2.898 -12.432 -13.242 1.00 85.50 307 ALA A CA 1
ATOM 2268 C C . ALA A 1 307 ? 2.161 -13.587 -13.938 1.00 85.50 307 ALA A C 1
ATOM 2270 O O . ALA A 1 307 ? 1.010 -13.871 -13.605 1.00 85.50 307 ALA A O 1
ATOM 2271 N N . ARG A 1 308 ? 2.829 -14.263 -14.874 1.00 84.31 308 ARG A N 1
ATOM 2272 C CA . ARG A 1 308 ? 2.423 -15.578 -15.389 1.00 84.31 308 ARG A CA 1
ATOM 2273 C C . ARG A 1 308 ? 3.520 -16.573 -15.044 1.00 84.31 308 ARG A C 1
ATOM 2275 O O . ARG A 1 308 ? 4.691 -16.249 -15.214 1.00 84.31 308 ARG A O 1
ATOM 2282 N N . THR A 1 309 ? 3.140 -17.746 -14.562 1.00 82.31 309 THR A N 1
ATOM 2283 C CA . THR A 1 309 ? 4.042 -18.880 -14.325 1.00 82.31 309 THR A CA 1
ATOM 2284 C C . THR A 1 309 ? 3.434 -20.134 -14.957 1.00 82.31 309 THR A C 1
ATOM 2286 O O . THR A 1 309 ? 2.325 -20.074 -15.491 1.00 82.31 309 THR A O 1
ATOM 2289 N N . ALA A 1 310 ? 4.124 -21.277 -14.887 1.00 77.94 310 ALA A N 1
ATOM 2290 C CA . ALA A 1 310 ? 3.577 -22.558 -15.348 1.00 77.94 310 ALA A CA 1
ATOM 2291 C C . ALA A 1 310 ? 2.249 -22.930 -14.651 1.00 77.94 310 ALA A C 1
ATOM 2293 O O . ALA A 1 310 ? 1.377 -23.527 -15.269 1.00 77.94 310 ALA A O 1
ATOM 2294 N N . ALA A 1 311 ? 2.057 -22.497 -13.398 1.00 80.12 311 ALA A N 1
ATOM 2295 C CA . ALA A 1 311 ? 0.816 -22.683 -12.641 1.00 80.12 311 ALA A CA 1
ATOM 2296 C C . ALA A 1 311 ? -0.310 -21.690 -13.016 1.00 80.12 311 ALA A C 1
ATOM 2298 O O . ALA A 1 311 ? -1.367 -21.717 -12.393 1.00 80.12 311 ALA A O 1
ATOM 2299 N N . GLY A 1 312 ? -0.094 -20.803 -13.997 1.00 83.88 312 GLY A N 1
ATOM 2300 C CA . GLY A 1 312 ? -1.103 -19.881 -14.525 1.00 83.88 312 GLY A CA 1
ATOM 2301 C C . GLY A 1 312 ? -0.855 -18.391 -14.223 1.00 83.88 312 GLY A C 1
ATOM 2302 O O . GLY A 1 312 ? 0.247 -17.979 -13.840 1.00 83.88 312 GLY A O 1
ATOM 2303 N N . PRO A 1 313 ? -1.858 -17.522 -14.456 1.00 87.81 313 PRO A N 1
ATOM 2304 C CA . PRO A 1 313 ? -1.783 -16.099 -14.135 1.00 87.81 313 PRO A CA 1
ATOM 2305 C C . PRO A 1 313 ? -1.946 -15.838 -12.630 1.00 87.81 313 PRO A C 1
ATOM 2307 O O . PRO A 1 313 ? -2.798 -16.423 -11.964 1.00 87.81 313 PRO A O 1
ATOM 2310 N N . PHE A 1 314 ? -1.179 -14.890 -12.093 1.00 89.69 314 PHE A N 1
ATOM 2311 C CA . PHE A 1 314 ? -1.267 -14.454 -10.698 1.00 89.69 314 PHE A CA 1
ATOM 2312 C C . PHE A 1 314 ? -1.444 -12.937 -10.585 1.00 89.69 314 PHE A C 1
ATOM 2314 O O . PHE A 1 314 ? -0.810 -12.156 -11.300 1.00 89.69 314 PHE A O 1
ATOM 2321 N N . CYS A 1 315 ? -2.276 -12.503 -9.635 1.00 90.62 315 CYS A N 1
ATOM 2322 C CA . CYS A 1 315 ? -2.421 -11.094 -9.272 1.00 90.62 315 CYS A CA 1
ATOM 2323 C C . CYS A 1 315 ? -1.238 -10.594 -8.422 1.00 90.62 315 CYS A C 1
ATOM 2325 O O . CYS A 1 315 ? -0.471 -11.382 -7.872 1.00 90.62 315 CYS A O 1
ATOM 2327 N N . GLN A 1 316 ? -1.119 -9.273 -8.248 1.00 85.94 316 GLN A N 1
ATOM 2328 C CA . GLN A 1 316 ? -0.006 -8.632 -7.523 1.00 85.94 316 GLN A CA 1
ATOM 2329 C C . GLN A 1 316 ? 0.211 -9.153 -6.086 1.00 85.94 316 GLN A C 1
ATOM 2331 O O . GLN A 1 316 ? 1.339 -9.126 -5.590 1.00 85.94 316 GLN A O 1
ATOM 2336 N N . ASN A 1 317 ? -0.849 -9.632 -5.426 1.00 82.94 317 ASN A N 1
ATOM 2337 C CA . ASN A 1 317 ? -0.780 -10.144 -4.055 1.00 82.94 317 ASN A CA 1
ATOM 2338 C C . ASN A 1 317 ? -0.387 -11.625 -4.000 1.00 82.94 317 ASN A C 1
ATOM 2340 O O . ASN A 1 317 ? 0.323 -12.014 -3.084 1.00 82.94 317 ASN A O 1
ATOM 2344 N N . CYS A 1 318 ? -0.842 -12.426 -4.967 1.00 84.06 318 CYS A N 1
ATOM 2345 C CA . CYS A 1 318 ? -0.659 -13.879 -4.975 1.00 84.06 318 CYS A CA 1
ATOM 2346 C C . CYS A 1 318 ? 0.528 -14.337 -5.829 1.00 84.06 318 CYS A C 1
ATOM 2348 O O . CYS A 1 318 ? 0.871 -15.512 -5.780 1.00 84.06 318 CYS A O 1
ATOM 2350 N N . ARG A 1 319 ? 1.120 -13.452 -6.647 1.00 86.19 319 ARG A N 1
ATOM 2351 C CA . ARG A 1 319 ? 2.290 -13.794 -7.468 1.00 86.19 319 ARG A CA 1
ATOM 2352 C C . ARG A 1 319 ? 3.386 -14.393 -6.579 1.00 86.19 319 ARG A C 1
ATOM 2354 O O . ARG A 1 319 ? 3.673 -13.787 -5.541 1.00 86.19 319 ARG A O 1
ATOM 2361 N N . PRO A 1 320 ? 4.014 -15.515 -6.977 1.00 78.62 320 PRO A N 1
ATOM 2362 C CA . PRO A 1 320 ? 5.193 -16.013 -6.288 1.00 78.62 320 PRO A CA 1
ATOM 2363 C C . PRO A 1 320 ? 6.219 -14.886 -6.162 1.00 78.62 320 PRO A C 1
ATOM 2365 O O . PRO A 1 320 ? 6.560 -14.224 -7.145 1.00 78.62 320 PRO A O 1
ATOM 2368 N N . ARG A 1 321 ? 6.651 -14.620 -4.931 1.00 75.62 321 ARG A N 1
ATOM 2369 C CA . ARG A 1 321 ? 7.764 -13.717 -4.636 1.00 75.62 321 ARG A CA 1
ATOM 2370 C C . ARG A 1 321 ? 8.977 -14.591 -4.318 1.00 75.62 321 ARG A C 1
ATOM 2372 O O . ARG A 1 321 ? 8.778 -15.652 -3.723 1.00 75.62 321 ARG A O 1
ATOM 2379 N N . PRO A 1 322 ? 10.202 -14.186 -4.685 1.00 78.81 322 PRO A N 1
ATOM 2380 C CA . PRO A 1 322 ? 11.386 -14.908 -4.246 1.00 78.81 322 PRO A CA 1
ATOM 2381 C C . PRO A 1 322 ? 11.418 -14.934 -2.713 1.00 78.81 322 PRO A C 1
ATOM 2383 O O . PRO A 1 322 ? 11.216 -13.906 -2.055 1.00 78.81 322 PRO A O 1
ATOM 2386 N N . ILE A 1 323 ? 11.631 -16.124 -2.156 1.00 86.19 323 ILE A N 1
ATOM 2387 C CA . ILE A 1 323 ? 12.029 -16.270 -0.759 1.00 86.19 323 ILE A CA 1
ATOM 2388 C C . ILE A 1 323 ? 13.523 -15.966 -0.718 1.00 86.19 323 ILE A C 1
ATOM 2390 O O . ILE A 1 323 ? 14.282 -16.494 -1.526 1.00 86.19 323 ILE A O 1
ATOM 2394 N N . ALA A 1 324 ? 13.923 -15.079 0.183 1.00 90.44 324 ALA A N 1
ATOM 2395 C CA . ALA A 1 324 ? 15.320 -14.759 0.426 1.00 90.44 324 ALA A CA 1
ATOM 2396 C C . ALA A 1 324 ? 15.505 -14.368 1.891 1.00 90.44 324 ALA A C 1
ATOM 2398 O O . ALA A 1 324 ? 14.574 -13.859 2.530 1.00 90.44 324 ALA A O 1
ATOM 2399 N N . THR A 1 325 ? 16.716 -14.562 2.399 1.00 93.88 325 THR A N 1
ATOM 2400 C CA . THR A 1 325 ? 17.105 -14.151 3.744 1.00 93.88 325 THR A CA 1
ATOM 2401 C C . THR A 1 325 ? 17.084 -12.629 3.837 1.00 93.88 325 THR A C 1
ATOM 2403 O O . THR A 1 325 ? 17.763 -11.925 3.091 1.00 93.88 325 THR A O 1
ATOM 2406 N N . CYS A 1 326 ? 16.265 -12.086 4.736 1.00 92.69 326 CYS A N 1
ATOM 2407 C CA . CYS A 1 326 ? 16.137 -10.644 4.890 1.00 92.69 326 CYS A CA 1
ATOM 2408 C C . CYS A 1 326 ? 17.387 -10.054 5.559 1.00 92.69 326 CYS A C 1
ATOM 2410 O O . CYS A 1 326 ? 17.593 -10.265 6.754 1.00 92.69 326 CYS A O 1
ATOM 2412 N N . GLY A 1 327 ? 18.130 -9.196 4.853 1.00 90.88 327 GLY A N 1
ATOM 2413 C CA . GLY A 1 327 ? 19.336 -8.501 5.340 1.00 90.88 327 GLY A CA 1
ATOM 2414 C C . GLY A 1 327 ? 19.112 -7.454 6.446 1.00 90.88 327 GLY A C 1
ATOM 2415 O O . GLY A 1 327 ? 19.933 -6.564 6.619 1.00 90.88 327 GLY A O 1
ATOM 2416 N N . ILE A 1 328 ? 17.983 -7.528 7.158 1.00 90.81 328 ILE A N 1
ATOM 2417 C CA . ILE A 1 328 ? 17.636 -6.696 8.322 1.00 90.81 328 ILE A CA 1
ATOM 2418 C C . ILE A 1 328 ? 17.328 -7.578 9.541 1.00 90.81 328 ILE A C 1
ATOM 2420 O O . ILE A 1 328 ? 17.741 -7.257 10.650 1.00 90.81 328 ILE A O 1
ATOM 2424 N N . CYS A 1 329 ? 16.575 -8.672 9.358 1.00 88.00 329 CYS A N 1
ATOM 2425 C CA . CYS A 1 329 ? 16.130 -9.546 10.453 1.00 88.00 329 CYS A CA 1
ATOM 2426 C C . CYS A 1 329 ? 16.639 -10.992 10.378 1.00 88.00 329 CYS A C 1
ATOM 2428 O O . CYS A 1 329 ? 16.239 -11.796 11.215 1.00 88.00 329 CYS A O 1
ATOM 2430 N N . GLY A 1 330 ? 17.450 -11.336 9.373 1.00 88.75 330 GLY A N 1
ATOM 2431 C CA . GLY A 1 330 ? 18.065 -12.656 9.203 1.00 88.75 330 GLY A CA 1
ATOM 2432 C C . GLY A 1 330 ? 17.106 -13.798 8.850 1.00 88.75 330 GLY A C 1
ATOM 2433 O O . GLY A 1 330 ? 17.540 -14.936 8.759 1.00 88.75 330 GLY A O 1
ATOM 2434 N N . ARG A 1 331 ? 15.805 -13.532 8.665 1.00 87.38 331 ARG A N 1
ATOM 2435 C CA . ARG A 1 331 ? 14.800 -14.576 8.399 1.00 87.38 331 ARG A CA 1
ATOM 2436 C C . ARG A 1 331 ? 14.541 -14.748 6.915 1.00 87.38 331 ARG A C 1
ATOM 2438 O O . ARG A 1 331 ? 14.376 -13.754 6.202 1.00 87.38 331 ARG A O 1
ATOM 2445 N N . ASP A 1 332 ? 14.379 -15.997 6.501 1.00 87.25 332 ASP A N 1
ATOM 2446 C CA . ASP A 1 332 ? 13.866 -16.339 5.181 1.00 87.25 332 ASP A CA 1
ATOM 2447 C C . ASP A 1 332 ? 12.386 -15.983 5.083 1.00 87.25 332 ASP A C 1
ATOM 2449 O O . ASP A 1 332 ? 11.542 -16.417 5.870 1.00 87.25 332 ASP A O 1
ATOM 2453 N N . ALA A 1 333 ? 12.075 -15.119 4.124 1.00 86.19 333 ALA A N 1
ATOM 2454 C CA . ALA A 1 333 ? 10.730 -14.630 3.887 1.00 86.19 333 ALA A CA 1
ATOM 2455 C C . ALA A 1 333 ? 10.596 -14.137 2.445 1.00 86.19 333 ALA A C 1
ATOM 2457 O O . ALA A 1 333 ? 11.583 -13.955 1.730 1.00 86.19 333 ALA A O 1
ATOM 2458 N N . TYR A 1 334 ? 9.364 -13.845 2.032 1.00 85.12 334 TYR A N 1
ATOM 2459 C CA . TYR A 1 334 ? 9.125 -13.102 0.802 1.00 85.12 334 TYR A CA 1
ATOM 2460 C C . TYR A 1 334 ? 9.740 -11.704 0.901 1.00 85.12 334 TYR A C 1
ATOM 2462 O O . TYR A 1 334 ? 9.242 -10.836 1.629 1.00 85.12 334 TYR A O 1
ATOM 2470 N N . CYS A 1 335 ? 10.813 -11.497 0.145 1.00 87.50 335 CYS A N 1
ATOM 2471 C CA . CYS A 1 335 ? 11.570 -10.256 0.131 1.00 87.50 335 CYS A CA 1
ATOM 2472 C C . CYS A 1 335 ? 11.379 -9.505 -1.190 1.00 87.50 335 CYS A C 1
ATOM 2474 O O . CYS A 1 335 ? 11.176 -10.092 -2.252 1.00 87.50 335 CYS A O 1
ATOM 2476 N N . GLU A 1 336 ? 11.468 -8.180 -1.119 1.00 86.50 336 GLU A N 1
ATOM 2477 C CA . GLU A 1 336 ? 11.791 -7.358 -2.289 1.00 86.50 336 GLU A CA 1
ATOM 2478 C C . GLU A 1 336 ? 13.279 -6.976 -2.226 1.00 86.50 336 GLU A C 1
ATOM 2480 O O . GLU A 1 336 ? 13.920 -7.178 -1.196 1.00 86.50 336 GLU A O 1
ATOM 2485 N N . MET A 1 337 ? 13.847 -6.417 -3.295 1.00 89.00 337 MET A N 1
ATOM 2486 C CA . MET A 1 337 ? 15.195 -5.840 -3.233 1.00 89.00 337 MET A CA 1
ATOM 2487 C C . MET A 1 337 ? 15.097 -4.389 -2.760 1.00 89.00 337 MET A C 1
ATOM 2489 O O . MET A 1 337 ? 14.430 -3.565 -3.393 1.00 89.00 337 MET A O 1
ATOM 2493 N N . SER A 1 338 ? 15.745 -4.068 -1.640 1.00 88.38 338 SER A N 1
ATOM 2494 C CA . SER A 1 338 ? 15.847 -2.694 -1.154 1.00 88.38 338 SER A CA 1
ATOM 2495 C C . SER A 1 338 ? 16.671 -1.869 -2.135 1.00 88.38 338 SER A C 1
ATOM 2497 O O . SER A 1 338 ? 17.839 -2.162 -2.378 1.00 88.38 338 SER A O 1
ATOM 2499 N N . ARG A 1 339 ? 16.092 -0.789 -2.670 1.00 85.31 339 ARG A N 1
ATOM 2500 C CA . ARG A 1 339 ? 16.843 0.154 -3.517 1.00 85.31 339 ARG A CA 1
ATOM 2501 C C . ARG A 1 339 ? 17.968 0.855 -2.760 1.00 85.31 339 ARG A C 1
ATOM 2503 O O . ARG A 1 339 ? 18.940 1.245 -3.385 1.00 85.31 339 ARG A O 1
ATOM 2510 N N . ALA A 1 340 ? 17.802 1.050 -1.451 1.00 85.75 340 ALA A N 1
ATOM 2511 C CA . ALA A 1 340 ? 18.708 1.849 -0.630 1.00 85.75 340 ALA A CA 1
ATOM 2512 C C . ALA A 1 340 ? 19.929 1.065 -0.134 1.00 85.75 340 ALA A C 1
ATOM 2514 O O . ALA A 1 340 ? 20.964 1.665 0.115 1.00 85.75 340 ALA A O 1
ATOM 2515 N N . THR A 1 341 ? 19.812 -0.260 0.010 1.00 87.12 341 THR A N 1
ATOM 2516 C CA . THR A 1 341 ? 20.901 -1.122 0.505 1.00 87.12 341 THR A CA 1
ATOM 2517 C C . THR A 1 341 ? 21.337 -2.195 -0.490 1.00 87.12 341 THR A C 1
ATOM 2519 O O . THR A 1 341 ? 22.306 -2.897 -0.230 1.00 87.12 341 THR A O 1
ATOM 2522 N N . GLY A 1 342 ? 20.608 -2.393 -1.594 1.00 89.56 342 GLY A N 1
ATOM 2523 C CA . GLY A 1 342 ? 20.845 -3.495 -2.533 1.00 89.56 342 GLY A CA 1
ATOM 2524 C C . GLY A 1 342 ? 20.526 -4.889 -1.974 1.00 89.56 342 GLY A C 1
ATOM 2525 O O . GLY A 1 342 ? 20.731 -5.872 -2.675 1.00 89.56 342 GLY A O 1
ATOM 2526 N N . GLN A 1 343 ? 20.016 -4.992 -0.741 1.00 91.00 343 GLN A N 1
ATOM 2527 C CA . GLN A 1 343 ? 19.790 -6.261 -0.037 1.00 91.00 343 GLN A CA 1
ATOM 2528 C C . GLN A 1 343 ? 18.313 -6.697 -0.048 1.00 91.00 343 GLN A C 1
ATOM 2530 O O . GLN A 1 343 ? 17.422 -5.837 -0.108 1.00 91.00 343 GLN A O 1
ATOM 2535 N N . PRO A 1 344 ? 18.013 -8.006 0.068 1.00 91.88 344 PRO A N 1
ATOM 2536 C CA . PRO A 1 344 ? 16.649 -8.487 0.255 1.00 91.88 344 PRO A CA 1
ATOM 2537 C C . PRO A 1 344 ? 16.050 -7.992 1.580 1.00 91.88 344 PRO A C 1
ATOM 2539 O O . PRO A 1 344 ? 16.672 -8.094 2.640 1.00 91.88 344 PRO A O 1
ATOM 2542 N N . TRP A 1 345 ? 14.813 -7.489 1.553 1.00 91.94 345 TRP A N 1
ATOM 2543 C CA . TRP A 1 345 ? 14.085 -7.085 2.763 1.00 91.94 345 TRP A CA 1
ATOM 2544 C C . TRP A 1 345 ? 12.624 -7.554 2.784 1.00 91.94 345 TRP A C 1
ATOM 2546 O O . TRP A 1 345 ? 11.867 -7.365 1.826 1.00 91.94 345 TRP A O 1
ATOM 2556 N N . CYS A 1 346 ? 12.214 -8.164 3.899 1.00 88.50 346 CYS A N 1
ATOM 2557 C CA . CYS A 1 346 ? 10.882 -8.743 4.055 1.00 88.50 346 CYS A CA 1
ATOM 2558 C C . CYS A 1 346 ? 9.807 -7.682 4.334 1.00 88.50 346 CYS A C 1
ATOM 2560 O O . CYS A 1 346 ? 10.070 -6.658 4.969 1.00 88.50 346 CYS A O 1
ATOM 2562 N N . ASP A 1 347 ? 8.570 -7.966 3.919 1.00 84.38 347 ASP A N 1
ATOM 2563 C CA . ASP A 1 347 ? 7.410 -7.070 4.069 1.00 84.38 347 ASP A CA 1
ATOM 2564 C C . ASP A 1 347 ? 7.197 -6.589 5.523 1.00 84.38 347 ASP A C 1
ATOM 2566 O O . ASP A 1 347 ? 6.893 -5.421 5.767 1.00 84.38 347 ASP A O 1
ATOM 2570 N N . ASN A 1 348 ? 7.464 -7.451 6.511 1.00 85.94 348 ASN A N 1
ATOM 2571 C CA . ASN A 1 348 ? 7.358 -7.095 7.928 1.00 85.94 348 ASN A CA 1
ATOM 2572 C C . ASN A 1 348 ? 8.406 -6.050 8.362 1.00 85.94 348 ASN A C 1
ATOM 2574 O O . ASN A 1 348 ? 8.077 -5.139 9.117 1.00 85.94 348 ASN A O 1
ATOM 2578 N N . CYS A 1 349 ? 9.650 -6.126 7.868 1.00 86.81 349 CYS A N 1
ATOM 2579 C CA . CYS A 1 349 ? 10.657 -5.090 8.127 1.00 86.81 349 CYS A CA 1
ATOM 2580 C C . CYS A 1 349 ? 10.345 -3.789 7.376 1.00 86.81 349 CYS A C 1
ATOM 2582 O O . CYS A 1 349 ? 10.527 -2.716 7.943 1.00 86.81 349 CYS A O 1
ATOM 2584 N N . GLN A 1 350 ? 9.806 -3.867 6.153 1.00 87.44 350 GLN A N 1
ATOM 2585 C CA . GLN A 1 350 ? 9.411 -2.690 5.361 1.00 87.44 350 GLN A CA 1
ATOM 2586 C C . GLN A 1 350 ? 8.346 -1.823 6.056 1.00 87.44 350 GLN A C 1
ATOM 2588 O O . GLN A 1 350 ? 8.353 -0.595 5.918 1.00 87.44 350 GLN A O 1
ATOM 2593 N N . HIS A 1 351 ? 7.442 -2.457 6.809 1.00 81.75 351 HIS A N 1
ATOM 2594 C CA . HIS A 1 351 ? 6.388 -1.795 7.582 1.00 81.75 351 HIS A CA 1
ATOM 2595 C C . HIS A 1 351 ? 6.792 -1.456 9.030 1.00 81.75 351 HIS A C 1
ATOM 2597 O O . HIS A 1 351 ? 6.022 -0.800 9.736 1.00 81.75 351 HIS A O 1
ATOM 2603 N N . ARG A 1 352 ? 7.975 -1.881 9.498 1.00 84.75 352 ARG A N 1
ATOM 2604 C CA . ARG A 1 352 ? 8.388 -1.725 10.900 1.00 84.75 352 ARG A CA 1
ATOM 2605 C C . ARG A 1 352 ? 8.822 -0.286 11.191 1.00 84.75 352 ARG A C 1
ATOM 2607 O O . ARG A 1 352 ? 9.651 0.286 10.486 1.00 84.75 352 ARG A O 1
ATOM 2614 N N . TRP A 1 353 ? 8.281 0.279 12.267 1.00 85.38 353 TRP A N 1
ATOM 2615 C CA . TRP A 1 353 ? 8.702 1.563 12.833 1.00 85.38 353 TRP A CA 1
ATOM 2616 C C . TRP A 1 353 ? 9.549 1.313 14.078 1.00 85.38 353 TRP A C 1
ATOM 2618 O O . TRP A 1 353 ? 9.066 0.653 14.998 1.00 85.38 353 TRP A O 1
ATOM 2628 N N . MET A 1 354 ? 10.783 1.823 14.104 1.00 83.31 354 MET A N 1
ATOM 2629 C CA . MET A 1 354 ? 11.706 1.721 15.247 1.00 83.31 354 MET A CA 1
ATOM 2630 C C . MET A 1 354 ? 12.456 3.044 15.456 1.00 83.31 354 MET A C 1
ATOM 2632 O O . MET A 1 354 ? 12.502 3.892 14.560 1.00 83.31 354 MET A O 1
ATOM 2636 N N . ARG A 1 355 ? 13.031 3.231 16.647 1.00 87.88 355 ARG A N 1
ATOM 2637 C CA . ARG A 1 355 ? 13.924 4.354 16.955 1.00 87.88 355 ARG A CA 1
ATOM 2638 C C . ARG A 1 355 ? 15.238 4.160 16.196 1.00 87.88 355 ARG A C 1
ATOM 2640 O O . ARG A 1 355 ? 15.893 3.148 16.387 1.00 87.88 355 ARG A O 1
ATOM 2647 N N . CYS A 1 356 ? 15.597 5.098 15.322 1.00 88.69 356 CYS A N 1
ATOM 2648 C CA . CYS A 1 356 ? 16.816 5.021 14.512 1.00 88.69 356 CYS A CA 1
ATOM 2649 C C . CYS A 1 356 ? 18.082 5.135 15.379 1.00 88.69 356 CYS A C 1
ATOM 2651 O O . CYS A 1 356 ? 18.241 6.149 16.060 1.00 88.69 356 CYS A O 1
ATOM 2653 N N . SER A 1 357 ? 19.016 4.185 15.289 1.00 90.38 357 SER A N 1
ATOM 2654 C CA . SER A 1 357 ? 20.280 4.225 16.045 1.00 90.38 357 SER A CA 1
ATOM 2655 C C . SER A 1 357 ? 21.175 5.401 15.647 1.00 90.38 357 SER A C 1
ATOM 2657 O O . SER A 1 357 ? 21.871 5.953 16.489 1.00 90.38 357 SER A O 1
ATOM 2659 N N . GLY A 1 358 ? 21.115 5.842 14.385 1.00 89.00 358 GLY A N 1
ATOM 2660 C CA . GLY A 1 358 ? 21.929 6.959 13.894 1.00 89.00 358 GLY A CA 1
ATOM 2661 C C . GLY A 1 358 ? 21.405 8.361 14.241 1.00 89.00 358 GLY A C 1
ATOM 2662 O O . GLY A 1 358 ? 22.159 9.322 14.152 1.00 89.00 358 GLY A O 1
ATOM 2663 N N . CYS A 1 359 ? 20.119 8.528 14.584 1.00 87.38 359 CYS A N 1
ATOM 2664 C CA . CYS A 1 359 ? 19.552 9.870 14.832 1.00 87.38 359 CYS A CA 1
ATOM 2665 C C . CYS A 1 359 ? 18.435 9.952 15.885 1.00 87.38 359 CYS A C 1
ATOM 2667 O O . CYS A 1 359 ? 17.725 10.957 15.939 1.00 87.38 359 CYS A O 1
ATOM 2669 N N . GLY A 1 360 ? 18.199 8.892 16.661 1.00 83.38 360 GLY A N 1
ATOM 2670 C CA . GLY A 1 360 ? 17.218 8.846 17.755 1.00 83.38 360 GLY A CA 1
ATOM 2671 C C . GLY A 1 360 ? 15.740 8.991 17.358 1.00 83.38 360 GLY A C 1
ATOM 2672 O O . GLY A 1 360 ? 14.861 8.876 18.207 1.00 83.38 360 GLY A O 1
ATOM 2673 N N . THR A 1 361 ? 15.424 9.233 16.083 1.00 84.31 361 THR A N 1
ATOM 2674 C CA . THR A 1 361 ? 14.051 9.496 15.622 1.00 84.31 361 THR A CA 1
ATOM 2675 C C . THR A 1 361 ? 13.295 8.195 15.350 1.00 84.31 361 THR A C 1
ATOM 2677 O O . THR A 1 361 ? 13.791 7.339 14.614 1.00 84.31 361 THR A O 1
ATOM 2680 N N . THR A 1 362 ? 12.072 8.057 15.872 1.00 84.38 362 THR A N 1
ATOM 2681 C CA . THR A 1 362 ? 11.165 6.948 15.524 1.00 84.38 362 THR A CA 1
ATOM 2682 C C . THR A 1 362 ? 10.673 7.096 14.080 1.00 84.38 362 THR A C 1
ATOM 2684 O O . THR A 1 362 ? 9.950 8.036 13.739 1.00 84.38 362 THR A O 1
ATOM 2687 N N . ALA A 1 363 ? 11.087 6.174 13.211 1.00 84.75 363 ALA A N 1
ATOM 2688 C CA . ALA A 1 363 ? 10.852 6.230 11.770 1.00 84.75 363 ALA A CA 1
ATOM 2689 C C . ALA A 1 363 ? 10.659 4.827 11.171 1.00 84.75 363 ALA A C 1
ATOM 2691 O O . ALA A 1 363 ? 10.930 3.817 11.822 1.00 84.75 363 ALA A O 1
ATOM 2692 N N . GLN A 1 364 ? 10.215 4.756 9.911 1.00 87.44 364 GLN A N 1
ATOM 2693 C CA . GLN A 1 364 ? 10.232 3.494 9.169 1.00 87.44 364 GLN A CA 1
ATOM 2694 C C . GLN A 1 364 ? 11.662 3.007 8.958 1.00 87.44 364 GLN A C 1
ATOM 2696 O O . GLN A 1 364 ? 12.530 3.767 8.516 1.00 87.44 364 GLN A O 1
ATOM 2701 N N . LEU A 1 365 ? 11.854 1.719 9.209 1.00 89.25 365 LEU A N 1
ATOM 2702 C CA . LEU A 1 365 ? 13.090 1.002 8.961 1.00 89.25 365 LEU A CA 1
ATOM 2703 C C . LEU A 1 365 ? 13.385 0.966 7.452 1.00 89.25 365 LEU A C 1
ATOM 2705 O O . LEU A 1 365 ? 12.506 0.670 6.634 1.00 89.25 365 LEU A O 1
ATOM 2709 N N . ARG A 1 366 ? 14.616 1.320 7.071 1.00 90.75 366 ARG A N 1
ATOM 2710 C CA . ARG A 1 366 ? 15.088 1.324 5.672 1.00 90.75 366 ARG A CA 1
ATOM 2711 C C . ARG A 1 366 ? 16.368 0.526 5.436 1.00 90.75 366 ARG A C 1
ATOM 2713 O O . ARG A 1 366 ? 16.697 0.267 4.283 1.00 90.75 366 ARG A O 1
ATOM 2720 N N . GLY A 1 367 ? 17.054 0.134 6.502 1.00 91.31 367 GLY A N 1
ATOM 2721 C CA . GLY A 1 367 ? 18.322 -0.588 6.482 1.00 91.31 367 GLY A CA 1
ATOM 2722 C C . GLY A 1 367 ? 18.875 -0.718 7.901 1.00 91.31 367 GLY A C 1
ATOM 2723 O O . GLY A 1 367 ? 18.173 -0.394 8.864 1.00 91.31 367 GLY A O 1
ATOM 2724 N N . GLY A 1 368 ? 20.120 -1.178 8.017 1.00 91.12 368 GLY A N 1
ATOM 2725 C CA . GLY A 1 368 ? 20.673 -1.641 9.292 1.00 91.12 368 GLY A CA 1
ATOM 2726 C C . GLY A 1 368 ? 20.070 -2.983 9.725 1.00 91.12 368 GLY A C 1
ATOM 2727 O O . GLY A 1 368 ? 19.373 -3.636 8.944 1.00 91.12 368 GLY A O 1
ATOM 2728 N N . THR A 1 369 ? 20.327 -3.392 10.965 1.00 90.69 369 THR A N 1
ATOM 2729 C CA . THR A 1 369 ? 19.777 -4.628 11.553 1.00 90.69 369 THR A CA 1
ATOM 2730 C C . THR A 1 369 ? 18.555 -4.327 12.430 1.00 90.69 369 THR A C 1
ATOM 2732 O O . THR A 1 369 ? 18.065 -3.195 12.472 1.00 90.69 369 THR A O 1
ATOM 2735 N N . LEU A 1 370 ? 18.018 -5.331 13.133 1.00 86.00 370 LEU A N 1
ATOM 2736 C CA . LEU A 1 370 ? 17.006 -5.086 14.164 1.00 86.00 370 LEU A CA 1
ATOM 2737 C C . LEU A 1 370 ? 17.576 -4.400 15.415 1.00 86.00 370 LEU A C 1
ATOM 2739 O O . LEU A 1 370 ? 16.839 -3.654 16.055 1.00 86.00 370 LEU A O 1
ATOM 2743 N N . ASP A 1 371 ? 18.859 -4.607 15.708 1.00 84.19 371 ASP A N 1
ATOM 2744 C CA . ASP A 1 371 ? 19.558 -4.056 16.878 1.00 84.19 371 ASP A CA 1
ATOM 2745 C C . ASP A 1 371 ? 20.181 -2.685 16.565 1.00 84.19 371 ASP A C 1
ATOM 2747 O O . ASP A 1 371 ? 20.258 -1.805 17.420 1.00 84.19 371 ASP A O 1
ATOM 2751 N N . GLN A 1 372 ? 20.558 -2.468 15.299 1.00 90.56 372 GLN A N 1
ATOM 2752 C CA . GLN A 1 372 ? 21.011 -1.181 14.767 1.00 90.56 372 GLN A CA 1
ATOM 2753 C C . GLN A 1 372 ? 20.104 -0.687 13.621 1.00 90.56 372 GLN A C 1
ATOM 2755 O O . GLN A 1 372 ? 20.539 -0.611 12.468 1.00 90.56 372 GLN A O 1
ATOM 2760 N N . PRO A 1 373 ? 18.824 -0.367 13.894 1.00 92.19 373 PRO A N 1
ATOM 2761 C CA . PRO A 1 373 ? 17.878 0.102 12.886 1.00 92.19 373 PRO A CA 1
ATOM 2762 C C . PRO A 1 373 ? 18.223 1.483 12.328 1.00 92.19 373 PRO A C 1
ATOM 2764 O O . PRO A 1 373 ? 18.410 2.448 13.072 1.00 92.19 373 PRO A O 1
ATOM 2767 N N . LEU A 1 374 ? 18.179 1.622 11.001 1.00 93.06 374 LEU A N 1
ATOM 2768 C CA . LEU A 1 374 ? 18.426 2.889 10.314 1.00 93.06 374 LEU A CA 1
ATOM 2769 C C . LEU A 1 374 ? 17.186 3.386 9.551 1.00 93.06 374 LEU A C 1
ATOM 2771 O O . LEU A 1 374 ? 16.523 2.652 8.809 1.00 93.06 374 LEU A O 1
ATOM 2775 N N . CYS A 1 375 ? 16.877 4.674 9.723 1.00 90.69 375 CYS A N 1
ATOM 2776 C CA . CYS A 1 375 ? 15.860 5.388 8.947 1.00 90.69 375 CYS A CA 1
ATOM 2777 C C . CYS A 1 375 ? 16.395 5.803 7.564 1.00 90.69 375 CYS A C 1
ATOM 2779 O O . CYS A 1 375 ? 17.604 5.830 7.363 1.00 90.69 375 CYS A O 1
ATOM 2781 N N . ALA A 1 376 ? 15.517 6.208 6.637 1.00 89.00 376 ALA A N 1
ATOM 2782 C CA . ALA A 1 376 ? 15.886 6.617 5.268 1.00 89.00 376 ALA A CA 1
ATOM 2783 C C . ALA A 1 376 ? 17.143 7.512 5.191 1.00 89.00 376 ALA A C 1
ATOM 2785 O O . ALA A 1 376 ? 18.108 7.150 4.525 1.00 89.00 376 ALA A O 1
ATOM 2786 N N . ARG A 1 377 ? 17.158 8.617 5.954 1.00 88.12 377 ARG A N 1
ATOM 2787 C CA . ARG A 1 377 ? 18.271 9.584 6.021 1.00 88.12 377 ARG A CA 1
ATOM 2788 C C . ARG A 1 377 ? 19.586 8.976 6.526 1.00 88.12 377 ARG A C 1
ATOM 2790 O O . ARG A 1 377 ? 20.647 9.428 6.127 1.00 88.12 377 ARG A O 1
ATOM 2797 N N . CYS A 1 378 ? 19.523 8.002 7.432 1.00 90.81 378 CYS A N 1
ATOM 2798 C CA . CYS A 1 378 ? 20.713 7.364 8.005 1.00 90.81 378 CYS A CA 1
ATOM 2799 C C . CYS A 1 378 ? 21.186 6.150 7.194 1.00 90.81 378 CYS A C 1
ATOM 2801 O O . CYS A 1 378 ? 22.312 5.716 7.381 1.00 90.81 378 CYS A O 1
ATOM 2803 N N . VAL A 1 379 ? 20.341 5.598 6.315 1.00 90.94 379 VAL A N 1
ATOM 2804 C CA . VAL A 1 379 ? 20.721 4.536 5.366 1.00 90.94 379 VAL A CA 1
ATOM 2805 C C . VAL A 1 379 ? 21.438 5.117 4.158 1.00 90.94 379 VAL A C 1
ATOM 2807 O O . VAL A 1 379 ? 22.445 4.573 3.728 1.00 90.94 379 VAL A O 1
ATOM 2810 N N . ASN A 1 380 ? 20.917 6.217 3.612 1.00 87.75 380 ASN A N 1
ATOM 2811 C CA . ASN A 1 380 ? 21.613 6.995 2.601 1.00 87.75 380 ASN A CA 1
ATOM 2812 C C . ASN A 1 380 ? 21.319 8.490 2.847 1.00 87.75 380 ASN A C 1
ATOM 2814 O O . ASN A 1 380 ? 20.151 8.879 2.750 1.00 87.75 380 ASN A O 1
ATOM 2818 N N . PRO A 1 381 ? 22.324 9.312 3.203 1.00 82.00 381 PRO A N 1
ATOM 2819 C CA . PRO A 1 381 ? 22.142 10.740 3.457 1.00 82.00 381 PRO A CA 1
ATOM 2820 C C . PRO A 1 381 ? 22.052 11.587 2.177 1.00 82.00 381 PRO A C 1
ATOM 2822 O O . PRO A 1 381 ? 21.711 12.764 2.280 1.00 82.00 381 PRO A O 1
ATOM 2825 N N . ASP A 1 382 ? 22.327 11.013 1.001 1.00 80.69 382 ASP A N 1
ATOM 2826 C CA . ASP A 1 382 ? 22.258 11.687 -0.299 1.00 80.69 382 ASP A CA 1
ATOM 2827 C C . ASP A 1 382 ? 20.845 12.261 -0.568 1.00 80.69 382 ASP A C 1
ATOM 2829 O O . ASP A 1 382 ? 19.868 11.497 -0.634 1.00 80.69 382 ASP A O 1
ATOM 2833 N N . PRO A 1 383 ? 20.697 13.595 -0.711 1.00 70.75 383 PRO A N 1
ATOM 2834 C CA . PRO A 1 383 ? 19.423 14.230 -1.026 1.00 70.75 383 PRO A CA 1
ATOM 2835 C C . PRO A 1 383 ? 18.842 13.857 -2.394 1.00 70.75 383 PRO A C 1
ATOM 2837 O O . PRO A 1 383 ? 17.619 13.914 -2.519 1.00 70.75 383 PRO A O 1
ATOM 2840 N N . ASP A 1 384 ? 19.666 13.478 -3.375 1.00 80.25 384 ASP A N 1
ATOM 2841 C CA . ASP A 1 384 ? 19.228 13.175 -4.745 1.00 80.25 384 ASP A CA 1
ATOM 2842 C C . ASP A 1 384 ? 18.749 11.723 -4.895 1.00 80.25 384 ASP A C 1
ATOM 2844 O O . ASP A 1 384 ? 17.935 11.407 -5.768 1.00 80.25 384 ASP A O 1
ATOM 2848 N N . PHE A 1 385 ? 19.180 10.832 -3.995 1.00 82.69 385 PHE A N 1
ATOM 2849 C CA . PHE A 1 385 ? 18.705 9.448 -3.950 1.00 82.69 385 PHE A CA 1
ATOM 2850 C C . PHE A 1 385 ? 17.240 9.327 -3.480 1.00 82.69 385 PHE A C 1
ATOM 2852 O O . PHE A 1 385 ? 16.517 8.418 -3.909 1.00 82.69 385 PHE A O 1
ATOM 2859 N N . TRP A 1 386 ? 16.781 10.215 -2.589 1.00 83.62 386 TRP A N 1
ATOM 2860 C CA . TRP A 1 386 ? 15.427 10.171 -2.022 1.00 83.62 386 TRP A CA 1
ATOM 2861 C C . TRP A 1 386 ? 14.580 11.378 -2.432 1.00 83.62 386 TRP A C 1
ATOM 2863 O O . TRP A 1 386 ? 14.884 12.521 -2.095 1.00 83.62 386 TRP A O 1
ATOM 2873 N N . ASP A 1 387 ? 13.403 11.113 -2.996 1.00 83.06 387 ASP A N 1
ATOM 2874 C CA . ASP A 1 387 ? 12.370 12.133 -3.148 1.00 83.06 387 ASP A CA 1
ATOM 2875 C C . ASP A 1 387 ? 11.955 12.731 -1.790 1.00 83.06 387 ASP A C 1
ATOM 2877 O O . ASP A 1 387 ? 11.937 12.078 -0.737 1.00 83.06 387 ASP A O 1
ATOM 2881 N N . ARG A 1 388 ? 11.498 13.984 -1.833 1.00 85.19 388 ARG A N 1
ATOM 2882 C CA . ARG A 1 388 ? 10.801 14.631 -0.717 1.00 85.19 388 ARG A CA 1
ATOM 2883 C C . ARG A 1 388 ? 9.302 14.378 -0.811 1.00 85.19 388 ARG A C 1
ATOM 2885 O O . ARG A 1 388 ? 8.706 14.482 -1.882 1.00 85.19 388 ARG A O 1
ATOM 2892 N N . CYS A 1 389 ? 8.670 14.107 0.332 1.00 86.81 389 CYS A N 1
ATOM 2893 C CA . CYS A 1 389 ? 7.215 14.017 0.444 1.00 86.81 389 CYS A CA 1
ATOM 2894 C C . CYS A 1 389 ? 6.555 15.241 -0.207 1.00 86.81 389 CYS A C 1
ATOM 2896 O O . CYS A 1 389 ? 6.835 16.377 0.183 1.00 86.81 389 CYS A O 1
ATOM 2898 N N . SER A 1 390 ? 5.648 15.013 -1.160 1.00 86.50 390 SER A N 1
ATOM 2899 C CA . SER A 1 390 ? 4.998 16.081 -1.933 1.00 86.50 390 SER A CA 1
ATOM 2900 C C . SER A 1 390 ? 4.305 17.132 -1.063 1.00 86.50 390 SER A C 1
ATOM 2902 O O . SER A 1 390 ? 4.260 18.294 -1.458 1.00 86.50 390 SER A O 1
ATOM 2904 N N . THR A 1 391 ? 3.801 16.719 0.105 1.00 86.50 391 THR A N 1
ATOM 2905 C CA . THR A 1 391 ? 3.014 17.541 1.032 1.00 86.50 391 THR A CA 1
ATOM 2906 C C . THR A 1 391 ? 3.881 18.231 2.089 1.00 86.50 391 THR A C 1
ATOM 2908 O O . THR A 1 391 ? 3.894 19.452 2.140 1.00 86.50 391 THR A O 1
ATOM 2911 N N . CYS A 1 392 ? 4.619 17.490 2.931 1.00 85.56 392 CYS A N 1
ATOM 2912 C CA . CYS A 1 392 ? 5.378 18.101 4.037 1.00 85.56 392 CYS A CA 1
ATOM 2913 C C . CYS A 1 392 ? 6.810 18.523 3.686 1.00 85.56 392 CYS A C 1
ATOM 2915 O O . CYS A 1 392 ? 7.441 19.181 4.505 1.00 85.56 392 CYS A O 1
ATOM 2917 N N . LYS A 1 393 ? 7.351 18.103 2.532 1.00 85.94 393 LYS A N 1
ATOM 2918 C CA . LYS A 1 393 ? 8.731 18.349 2.053 1.00 85.94 393 LYS A CA 1
ATOM 2919 C C . LYS A 1 393 ? 9.881 17.858 2.956 1.00 85.94 393 LYS A C 1
ATOM 2921 O O . LYS A 1 393 ? 10.988 17.685 2.464 1.00 85.94 393 LYS A O 1
ATOM 2926 N N . THR A 1 394 ? 9.640 17.537 4.226 1.00 83.00 394 THR A N 1
ATOM 2927 C CA . THR A 1 394 ? 10.659 17.089 5.192 1.00 83.00 394 THR A CA 1
ATOM 2928 C C . THR A 1 394 ? 10.923 15.582 5.150 1.00 83.00 394 THR A C 1
ATOM 2930 O O . THR A 1 394 ? 12.062 15.142 5.303 1.00 83.00 394 THR A O 1
ATOM 2933 N N . THR A 1 395 ? 9.885 14.762 4.945 1.00 81.44 395 THR A N 1
ATOM 2934 C CA . THR A 1 395 ? 10.018 13.295 4.979 1.00 81.44 395 THR A CA 1
ATOM 2935 C C . THR A 1 395 ? 10.641 12.754 3.690 1.00 81.44 395 THR A C 1
ATOM 2937 O O . THR A 1 395 ? 10.151 13.043 2.599 1.00 81.44 395 THR A O 1
ATOM 2940 N N . TRP A 1 396 ? 11.676 11.927 3.844 1.00 82.75 396 TRP A N 1
ATOM 2941 C CA . TRP A 1 396 ? 12.421 11.243 2.782 1.00 82.75 396 TRP A CA 1
ATOM 2942 C C . TRP A 1 396 ? 11.632 10.009 2.291 1.00 82.75 396 TRP A C 1
ATOM 2944 O O . TRP A 1 396 ? 11.168 9.207 3.110 1.00 82.75 396 TRP A O 1
ATOM 2954 N N . VAL A 1 397 ? 11.441 9.851 0.977 1.00 82.25 397 VAL A N 1
ATOM 2955 C CA . VAL A 1 397 ? 10.595 8.812 0.349 1.00 82.25 397 VAL A CA 1
ATOM 2956 C C . VAL A 1 397 ? 11.194 8.305 -0.979 1.00 82.25 397 VAL A C 1
ATOM 2958 O O . VAL A 1 397 ? 11.972 8.992 -1.616 1.00 82.25 397 VAL A O 1
ATOM 2961 N N . LEU A 1 398 ? 10.833 7.092 -1.427 1.00 76.94 398 LEU A N 1
ATOM 2962 C CA . LEU A 1 398 ? 11.331 6.483 -2.691 1.00 76.94 398 LEU A CA 1
ATOM 2963 C C . LEU A 1 398 ? 10.573 6.924 -3.965 1.00 76.94 398 LEU A C 1
ATOM 2965 O O . LEU A 1 398 ? 10.727 6.323 -5.030 1.00 76.94 398 LEU A O 1
ATOM 2969 N N . SER A 1 399 ? 9.632 7.853 -3.822 1.00 74.19 399 SER A N 1
ATOM 2970 C CA . SER A 1 399 ? 8.767 8.361 -4.894 1.00 74.19 399 SER A CA 1
ATOM 2971 C C . SER A 1 399 ? 8.090 9.642 -4.399 1.00 74.19 399 SER A C 1
ATOM 2973 O O . SER A 1 399 ? 7.833 9.707 -3.192 1.00 74.19 399 SER A O 1
ATOM 2975 N N . PRO A 1 400 ? 7.653 10.578 -5.264 1.00 71.94 400 PRO A N 1
ATOM 2976 C CA . PRO A 1 400 ? 7.056 11.860 -4.864 1.00 71.94 400 PRO A CA 1
ATOM 2977 C C . PRO A 1 400 ? 5.600 11.728 -4.364 1.00 71.94 400 PRO A C 1
ATOM 2979 O O . PRO A 1 400 ? 4.744 12.567 -4.633 1.00 71.94 400 PRO A O 1
ATOM 2982 N N . ARG A 1 401 ? 5.281 10.636 -3.663 1.00 78.31 401 ARG A N 1
ATOM 2983 C CA . ARG A 1 401 ? 3.991 10.398 -3.006 1.00 78.31 401 ARG A CA 1
ATOM 2984 C C . ARG A 1 401 ? 3.983 11.044 -1.611 1.00 78.31 401 ARG A C 1
ATOM 2986 O O . ARG A 1 401 ? 5.044 11.161 -0.993 1.00 78.31 401 ARG A O 1
ATOM 2993 N N . PRO A 1 402 ? 2.807 11.402 -1.064 1.00 85.06 402 PRO A N 1
ATOM 2994 C CA . PRO A 1 402 ? 2.701 11.805 0.332 1.00 85.06 402 PRO A CA 1
ATOM 2995 C C . PRO A 1 402 ? 3.192 10.692 1.274 1.00 85.06 402 PRO A C 1
ATOM 2997 O O . PRO A 1 402 ? 2.916 9.510 1.057 1.00 85.06 402 PRO A O 1
ATOM 3000 N N . CYS A 1 403 ? 3.916 11.054 2.336 1.00 86.50 403 CYS A N 1
ATOM 3001 C CA . CYS A 1 403 ? 4.342 10.107 3.367 1.00 86.50 403 CYS A CA 1
ATOM 3002 C C . CYS A 1 403 ? 3.156 9.668 4.246 1.00 86.50 403 CYS A C 1
ATOM 3004 O O . CYS A 1 403 ? 2.122 10.335 4.270 1.00 86.50 403 CYS A O 1
ATOM 3006 N N . GLN A 1 404 ? 3.301 8.579 5.017 1.00 86.44 404 GLN A N 1
ATOM 3007 C CA . GLN A 1 404 ? 2.197 8.031 5.829 1.00 86.44 404 GLN A CA 1
ATOM 3008 C C . GLN A 1 404 ? 1.544 9.060 6.767 1.00 86.44 404 GLN A C 1
ATOM 3010 O O . GLN A 1 404 ? 0.324 9.060 6.865 1.00 86.44 404 GLN A O 1
ATOM 3015 N N . ARG A 1 405 ? 2.307 9.978 7.387 1.00 88.19 405 ARG A N 1
ATOM 3016 C CA . ARG A 1 405 ? 1.730 11.069 8.202 1.00 88.19 405 ARG A CA 1
ATOM 3017 C C . ARG A 1 405 ? 0.881 12.036 7.374 1.00 88.19 405 ARG A C 1
ATOM 3019 O O . ARG A 1 405 ? -0.190 12.435 7.809 1.00 88.19 405 ARG A O 1
ATOM 3026 N N . CYS A 1 406 ? 1.322 12.387 6.166 1.00 88.12 406 CYS A N 1
ATOM 3027 C CA . CYS A 1 406 ? 0.554 13.256 5.271 1.00 88.12 406 CYS A CA 1
ATOM 3028 C C . CYS A 1 406 ? -0.705 12.573 4.726 1.00 88.12 406 CYS A C 1
ATOM 3030 O O . CYS A 1 406 ? -1.736 13.231 4.653 1.00 88.12 406 CYS A O 1
ATOM 3032 N N . VAL A 1 407 ? -0.642 11.274 4.401 1.00 89.56 407 VAL A N 1
ATOM 3033 C CA . VAL A 1 407 ? -1.827 10.483 4.019 1.00 89.56 407 VAL A CA 1
ATOM 3034 C C . VAL A 1 407 ? -2.802 10.395 5.194 1.00 89.56 407 VAL A C 1
ATOM 3036 O O . VAL A 1 407 ? -3.961 10.746 5.039 1.00 89.56 407 VAL A O 1
ATOM 3039 N N . LEU A 1 408 ? -2.326 10.033 6.389 1.00 90.12 408 LEU A N 1
ATOM 3040 C CA . LEU A 1 408 ? -3.124 9.990 7.618 1.00 90.12 408 LEU A CA 1
ATOM 3041 C C . LEU A 1 408 ? -3.814 11.333 7.910 1.00 90.12 408 LEU A C 1
ATOM 3043 O O . LEU A 1 408 ? -5.012 11.370 8.169 1.00 90.12 408 LEU A O 1
ATOM 3047 N N . GLY A 1 409 ? -3.080 12.444 7.811 1.00 87.88 409 GLY A N 1
ATOM 3048 C CA . GLY A 1 409 ? -3.630 13.785 8.002 1.00 87.88 409 GLY A CA 1
ATOM 3049 C C . GLY A 1 409 ? -4.559 14.257 6.874 1.00 87.88 409 GLY A C 1
ATOM 3050 O O . GLY A 1 409 ? -5.310 15.205 7.083 1.00 87.88 409 GLY A O 1
ATOM 3051 N N . GLN A 1 410 ? -4.517 13.649 5.683 1.00 87.00 410 GLN A N 1
ATOM 3052 C CA . GLN A 1 410 ? -5.495 13.857 4.602 1.00 87.00 410 GLN A CA 1
ATOM 3053 C C . GLN A 1 410 ? -6.753 13.007 4.837 1.00 87.00 410 GLN A C 1
ATOM 3055 O O . GLN A 1 410 ? -7.857 13.543 4.797 1.00 87.00 410 GLN A O 1
ATOM 3060 N N . ASP A 1 411 ? -6.586 11.724 5.173 1.00 87.31 411 ASP A N 1
ATOM 3061 C CA . ASP A 1 411 ? -7.669 10.800 5.526 1.00 87.31 411 ASP A CA 1
ATOM 3062 C C . ASP A 1 411 ? -8.496 11.346 6.703 1.00 87.31 411 ASP A C 1
ATOM 3064 O O . ASP A 1 411 ? -9.723 11.363 6.633 1.00 87.31 411 ASP A O 1
ATOM 3068 N N . LEU A 1 412 ? -7.840 11.848 7.757 1.00 88.12 412 LEU A N 1
ATOM 3069 C CA . LEU A 1 412 ? -8.502 12.473 8.908 1.00 88.12 412 LEU A CA 1
ATOM 3070 C C . LEU A 1 412 ? -9.280 13.734 8.521 1.00 88.12 412 LEU A C 1
ATOM 3072 O O . LEU A 1 412 ? -10.427 13.870 8.931 1.00 88.12 412 LEU A O 1
ATOM 3076 N N . ARG A 1 413 ? -8.709 14.613 7.684 1.00 85.56 4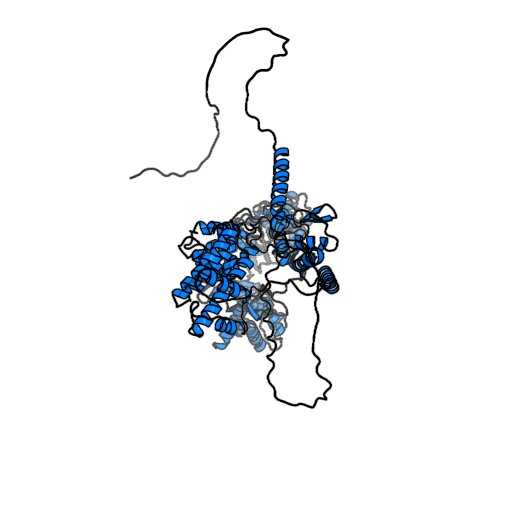13 ARG A N 1
ATOM 3077 C CA . ARG A 1 413 ? -9.436 15.780 7.153 1.00 85.56 413 ARG A CA 1
ATOM 3078 C C . ARG A 1 413 ? -10.689 15.367 6.387 1.00 85.56 413 ARG A C 1
ATOM 3080 O O . ARG A 1 413 ? -11.751 15.904 6.647 1.00 85.56 413 ARG A O 1
ATOM 3087 N N . SER A 1 414 ? -10.591 14.355 5.525 1.00 84.50 414 SER A N 1
ATOM 3088 C CA . SER A 1 414 ? -11.744 13.842 4.767 1.00 84.50 414 SER A CA 1
ATOM 3089 C C . SER A 1 414 ? -12.822 13.146 5.615 1.00 84.50 414 SER A C 1
ATOM 3091 O O . SER A 1 414 ? -13.890 12.837 5.096 1.00 84.50 414 SER A O 1
ATOM 3093 N N . LEU A 1 415 ? -12.532 12.840 6.885 1.00 84.75 415 LEU A N 1
ATOM 3094 C CA . LEU A 1 415 ? -13.450 12.172 7.814 1.00 84.75 415 LEU A CA 1
ATOM 3095 C C . LEU A 1 415 ? -14.064 13.113 8.857 1.00 84.75 415 LEU A C 1
ATOM 3097 O O . LEU A 1 415 ? -15.121 12.781 9.380 1.00 84.75 415 LEU A O 1
ATOM 3101 N N . LEU A 1 416 ? -13.379 14.208 9.198 1.00 82.56 416 LEU A N 1
ATOM 3102 C CA . LEU A 1 416 ? -13.754 15.131 10.279 1.00 82.56 416 LEU A CA 1
ATOM 3103 C C . LEU A 1 416 ? -14.282 16.483 9.783 1.00 82.56 416 LEU A C 1
ATOM 3105 O O . LEU A 1 416 ? -14.725 17.278 10.603 1.00 82.56 416 LEU A O 1
ATOM 3109 N N . ALA A 1 417 ? -14.174 16.764 8.484 1.00 75.75 417 ALA A N 1
ATOM 3110 C CA . ALA A 1 417 ? -14.676 17.996 7.896 1.00 75.75 417 ALA A CA 1
ATOM 3111 C C . ALA A 1 417 ? -16.162 17.855 7.528 1.00 75.75 417 ALA A C 1
ATOM 3113 O O . ALA A 1 417 ? -16.545 16.888 6.864 1.00 75.75 417 ALA A O 1
ATOM 3114 N N . GLU A 1 418 ? -16.961 18.829 7.957 1.00 60.72 418 GLU A N 1
ATOM 3115 C CA . GLU A 1 418 ? -18.396 18.936 7.664 1.00 60.72 418 GLU A CA 1
ATOM 3116 C C . GLU A 1 418 ? -18.610 19.381 6.205 1.00 60.72 418 GLU A C 1
ATOM 3118 O O . GLU A 1 418 ? -19.337 18.737 5.450 1.00 60.72 418 GLU A O 1
ATOM 3123 N N . ASP A 1 419 ? -17.839 20.393 5.792 1.00 58.66 419 ASP A N 1
ATOM 3124 C CA . ASP A 1 419 ? -17.666 20.877 4.418 1.00 58.66 419 ASP A CA 1
ATOM 3125 C C . ASP A 1 419 ? -16.177 20.794 4.012 1.00 58.66 419 ASP A C 1
ATOM 3127 O O . ASP A 1 419 ? -15.305 20.821 4.888 1.00 58.66 419 ASP A O 1
ATOM 3131 N N . PRO A 1 420 ? -15.816 20.719 2.712 1.00 53.88 420 PRO A N 1
ATOM 3132 C CA . PRO A 1 420 ? -14.443 20.491 2.249 1.00 53.88 420 PRO A CA 1
ATOM 3133 C C . PRO A 1 420 ? -13.513 21.710 2.442 1.00 53.88 420 PRO A C 1
ATOM 3135 O O . PRO A 1 420 ? -13.032 22.315 1.486 1.00 53.88 420 PRO A O 1
ATOM 3138 N N . GLY A 1 421 ? -13.198 22.032 3.696 1.00 56.09 421 GLY A N 1
ATOM 3139 C CA . GLY A 1 421 ? -12.283 23.106 4.080 1.00 56.09 421 GLY A CA 1
ATOM 3140 C C . GLY A 1 421 ? -12.245 23.410 5.580 1.00 56.09 421 GLY A C 1
ATOM 3141 O O . GLY A 1 421 ? -11.190 23.810 6.070 1.00 56.09 421 GLY A O 1
ATOM 3142 N N . HIS A 1 422 ? -13.340 23.181 6.314 1.00 62.53 422 HIS A N 1
ATOM 3143 C CA . HIS A 1 422 ? -13.451 23.544 7.729 1.00 62.53 422 HIS A CA 1
ATOM 3144 C C . HIS A 1 422 ? -13.546 22.308 8.636 1.00 62.53 422 HIS A C 1
ATOM 3146 O O . HIS A 1 422 ? -14.269 21.356 8.346 1.00 62.53 422 HIS A O 1
ATOM 3152 N N . ILE A 1 423 ? -12.792 22.322 9.736 1.00 64.25 423 ILE A N 1
ATOM 3153 C CA . ILE A 1 423 ? -12.893 21.362 10.839 1.00 64.25 423 ILE A CA 1
ATOM 3154 C C . ILE A 1 423 ? -13.092 22.194 12.100 1.00 64.25 423 ILE A C 1
ATOM 3156 O O . ILE A 1 423 ? -12.317 23.121 12.324 1.00 64.25 423 ILE A O 1
ATOM 3160 N N . ASN A 1 424 ? -14.079 21.831 12.918 1.00 71.12 424 ASN A N 1
ATOM 3161 C CA . ASN A 1 424 ? -14.294 22.418 14.239 1.00 71.12 424 ASN A CA 1
ATOM 3162 C C . ASN A 1 424 ? -12.997 22.345 15.080 1.00 71.12 424 ASN A C 1
ATOM 3164 O O . ASN A 1 424 ? -12.352 21.293 15.126 1.00 71.12 424 ASN A O 1
ATOM 3168 N N . ASP A 1 425 ? -12.609 23.440 15.738 1.00 71.56 425 ASP A N 1
ATOM 3169 C CA . ASP A 1 425 ? -11.338 23.557 16.467 1.00 71.56 425 ASP A CA 1
ATOM 3170 C C . ASP A 1 425 ? -11.110 22.415 17.478 1.00 71.56 425 ASP A C 1
ATOM 3172 O O . ASP A 1 425 ? -9.997 21.883 17.566 1.00 71.56 425 ASP A O 1
ATOM 3176 N N . ASP A 1 426 ? -12.163 21.932 18.149 1.00 70.50 426 ASP A N 1
ATOM 3177 C CA . ASP A 1 426 ? -12.088 20.778 19.059 1.00 70.50 426 ASP A CA 1
ATOM 3178 C C . ASP A 1 426 ? -11.574 19.508 18.344 1.00 70.50 426 ASP A C 1
ATOM 3180 O O . ASP A 1 426 ? -10.721 18.764 18.844 1.00 70.50 426 ASP A O 1
ATOM 3184 N N . LEU A 1 427 ? -12.046 19.270 17.116 1.00 80.69 427 LEU A N 1
ATOM 3185 C CA . LEU A 1 427 ? -11.628 18.149 16.271 1.00 80.69 427 LEU A CA 1
ATOM 3186 C C . LEU A 1 427 ? -10.255 18.388 15.624 1.00 80.69 427 LEU A C 1
ATOM 3188 O O . LEU A 1 427 ? -9.547 17.418 15.325 1.00 80.69 427 LEU A O 1
ATOM 3192 N N . ALA A 1 428 ? -9.813 19.640 15.481 1.00 81.88 428 ALA A N 1
ATOM 3193 C CA . ALA A 1 428 ? -8.450 19.955 15.055 1.00 81.88 428 ALA A CA 1
ATOM 3194 C C . ALA A 1 428 ? -7.406 19.482 16.089 1.00 81.88 428 ALA A C 1
ATOM 3196 O O . ALA A 1 428 ? -6.330 19.009 15.706 1.00 81.88 428 ALA A O 1
ATOM 3197 N N . HIS A 1 429 ? -7.727 19.499 17.392 1.00 82.50 429 HIS A N 1
ATOM 3198 C CA . HIS A 1 429 ? -6.880 18.889 18.430 1.00 82.50 429 HIS A CA 1
ATOM 3199 C C . HIS A 1 429 ? -6.744 17.367 18.256 1.00 82.50 429 HIS A C 1
ATOM 3201 O O . HIS A 1 429 ? -5.630 16.838 18.346 1.00 82.50 429 HIS A O 1
ATOM 3207 N N . LEU A 1 430 ? -7.838 16.660 17.945 1.00 85.12 430 LEU A N 1
ATOM 3208 C CA . LEU A 1 430 ? -7.802 15.230 17.612 1.00 85.12 430 LEU A CA 1
ATOM 3209 C C . LEU A 1 430 ? -6.966 14.964 16.351 1.00 85.12 430 LEU A C 1
ATOM 3211 O O . LEU A 1 430 ? -6.106 14.079 16.353 1.00 85.12 430 LEU A O 1
ATOM 3215 N N . GLN A 1 431 ? -7.197 15.731 15.282 1.00 86.62 431 GLN A N 1
ATOM 3216 C CA . GLN A 1 431 ? -6.488 15.587 14.011 1.00 86.62 431 GLN A CA 1
ATOM 3217 C C . GLN A 1 431 ? -4.972 15.762 14.192 1.00 86.62 431 GLN A C 1
ATOM 3219 O O . GLN A 1 431 ? -4.190 14.952 13.681 1.00 86.62 431 GLN A O 1
ATOM 3224 N N . ARG A 1 432 ? -4.557 16.795 14.938 1.00 84.94 432 ARG A N 1
ATOM 3225 C CA . ARG A 1 432 ? -3.154 17.093 15.255 1.00 84.94 432 ARG A CA 1
ATOM 3226 C C . ARG A 1 432 ? -2.522 15.950 16.048 1.00 84.94 432 ARG A C 1
ATOM 3228 O O . ARG A 1 432 ? -1.574 15.332 15.565 1.00 84.94 432 ARG A O 1
ATOM 3235 N N . ALA A 1 433 ? -3.138 15.573 17.172 1.00 84.38 433 ALA A N 1
ATOM 3236 C CA . ALA A 1 433 ? -2.655 14.501 18.040 1.00 84.38 433 ALA A CA 1
ATOM 3237 C C . ALA A 1 433 ? -2.493 13.160 17.300 1.00 84.38 433 ALA A C 1
ATOM 3239 O O . ALA A 1 433 ? -1.487 12.482 17.487 1.00 84.38 433 ALA A O 1
ATOM 3240 N N . LEU A 1 434 ? -3.443 12.787 16.429 1.00 85.56 434 LEU A N 1
ATOM 3241 C CA . LEU A 1 434 ? -3.362 11.556 15.631 1.00 85.56 434 LEU A CA 1
ATOM 3242 C C . LEU A 1 434 ? -2.318 11.623 14.502 1.00 85.56 434 LEU A C 1
ATOM 3244 O O . LEU A 1 434 ? -1.740 10.595 14.150 1.00 85.56 434 LEU A O 1
ATOM 3248 N N . THR A 1 435 ? -2.057 12.802 13.933 1.00 86.00 435 THR A N 1
ATOM 3249 C CA . T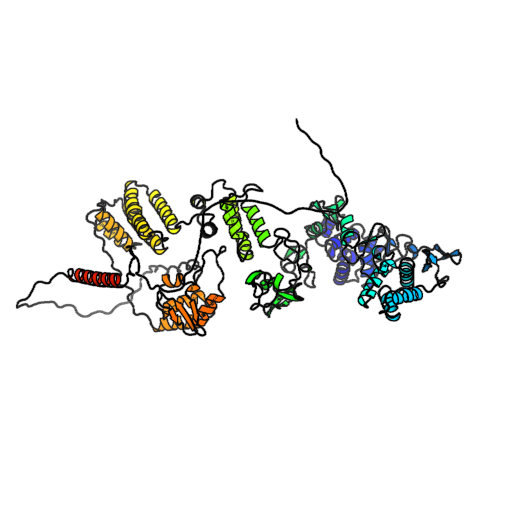HR A 1 435 ? -1.050 12.984 12.869 1.00 86.00 435 THR A CA 1
ATOM 3250 C C . THR A 1 435 ? 0.381 12.959 13.425 1.00 86.00 435 THR A C 1
ATOM 3252 O O . THR A 1 435 ? 1.305 12.482 12.757 1.00 86.00 435 THR A O 1
ATOM 3255 N N . GLU A 1 436 ? 0.562 13.433 14.659 1.00 83.44 436 GLU A N 1
ATOM 3256 C CA . GLU A 1 436 ? 1.850 13.528 15.359 1.00 83.44 436 GLU A CA 1
ATOM 3257 C C . GLU A 1 436 ? 2.306 12.212 16.015 1.00 83.44 436 GLU A C 1
ATOM 3259 O O . GLU A 1 436 ? 3.480 12.087 16.363 1.00 83.44 436 GLU A O 1
ATOM 3264 N N . VAL A 1 437 ? 1.434 11.196 16.107 1.00 83.06 437 VAL A N 1
ATOM 3265 C CA . VAL A 1 437 ? 1.754 9.864 16.660 1.00 83.06 437 VAL A CA 1
ATOM 3266 C C . VAL A 1 437 ? 3.065 9.321 16.087 1.00 83.06 437 VAL A C 1
ATOM 3268 O O . VAL A 1 437 ? 3.283 9.328 14.870 1.00 83.06 437 VAL A O 1
ATOM 3271 N N . GLU A 1 438 ? 3.937 8.792 16.954 1.00 75.88 438 GLU A N 1
ATOM 3272 C CA . GLU A 1 438 ? 5.232 8.206 16.567 1.00 75.88 438 GLU A CA 1
ATOM 3273 C C . GLU A 1 438 ? 5.098 7.140 15.465 1.00 75.88 438 GLU A C 1
ATOM 3275 O O . GLU A 1 438 ? 5.946 7.045 14.578 1.00 75.88 438 GLU A O 1
ATOM 3280 N N . ARG A 1 439 ? 3.998 6.382 15.520 1.00 78.56 439 ARG A N 1
ATOM 3281 C CA . ARG A 1 439 ? 3.625 5.259 14.657 1.00 78.56 439 ARG A CA 1
ATOM 3282 C C . ARG A 1 439 ? 2.310 5.509 13.896 1.00 78.56 439 ARG A C 1
ATOM 3284 O O . ARG A 1 439 ? 1.251 5.025 14.309 1.00 78.56 439 ARG A O 1
ATOM 3291 N N . PRO A 1 440 ? 2.339 6.239 12.765 1.00 82.44 440 PRO A N 1
ATOM 3292 C CA . PRO A 1 440 ? 1.141 6.501 11.965 1.00 82.44 440 PRO A CA 1
ATOM 3293 C C . PRO A 1 440 ? 0.561 5.229 11.327 1.00 82.44 440 PRO A C 1
ATOM 3295 O O . PRO A 1 440 ? -0.624 5.204 11.013 1.00 82.44 440 PRO A O 1
ATOM 3298 N N . ASP A 1 441 ? 1.342 4.154 11.172 1.00 79.00 441 ASP A N 1
ATOM 3299 C CA . ASP A 1 441 ? 0.859 2.855 10.686 1.00 79.00 441 ASP A CA 1
ATOM 3300 C C . ASP A 1 441 ? -0.247 2.273 11.584 1.00 79.00 441 ASP A C 1
ATOM 3302 O O . ASP A 1 441 ? -1.246 1.751 11.083 1.00 79.00 441 ASP A O 1
ATOM 3306 N N . VAL A 1 442 ? -0.113 2.432 12.906 1.00 81.44 442 VAL A N 1
ATOM 3307 C CA . VAL A 1 442 ? -1.099 1.978 13.898 1.00 81.44 442 VAL A CA 1
ATOM 3308 C C . VAL A 1 442 ? -2.372 2.826 13.828 1.00 81.44 442 VAL A C 1
ATOM 3310 O O . VAL A 1 442 ? -3.474 2.273 13.799 1.00 81.44 442 VAL A O 1
ATOM 3313 N N . ALA A 1 443 ? -2.235 4.152 13.727 1.00 84.44 443 ALA A N 1
ATOM 3314 C CA . ALA A 1 443 ? -3.367 5.065 13.565 1.00 84.44 443 ALA A CA 1
ATOM 3315 C C . ALA A 1 443 ? -4.126 4.801 12.249 1.00 84.44 443 ALA A C 1
ATOM 3317 O O . ALA A 1 443 ? -5.349 4.660 12.258 1.00 84.44 443 ALA A O 1
ATOM 3318 N N . MET A 1 444 ? -3.415 4.612 11.130 1.00 85.88 444 MET A N 1
ATOM 3319 C CA . MET A 1 444 ? -4.010 4.218 9.846 1.00 85.88 444 MET A CA 1
ATOM 3320 C C . MET A 1 444 ? -4.719 2.855 9.931 1.00 85.88 444 MET A C 1
ATOM 3322 O O . MET A 1 444 ? -5.816 2.696 9.398 1.00 85.88 444 MET A O 1
ATOM 3326 N N . ALA A 1 445 ? -4.138 1.862 10.613 1.00 83.25 445 ALA A N 1
ATOM 3327 C CA . ALA A 1 445 ? -4.764 0.550 10.798 1.00 83.25 445 ALA A CA 1
ATOM 3328 C C . ALA A 1 445 ? -6.035 0.608 11.669 1.00 83.25 445 ALA A C 1
ATOM 3330 O O . ALA A 1 445 ? -6.980 -0.151 11.434 1.00 83.25 445 ALA A O 1
ATOM 3331 N N . TRP A 1 446 ? -6.091 1.519 12.644 1.00 85.62 446 TRP A N 1
ATOM 3332 C CA . TRP A 1 446 ? -7.296 1.802 13.425 1.00 85.62 446 TRP A CA 1
ATOM 3333 C C . TRP A 1 446 ? -8.373 2.500 12.582 1.00 85.62 446 TRP A C 1
ATOM 3335 O O . TRP A 1 446 ? -9.501 2.007 12.522 1.00 85.62 446 TRP A O 1
ATOM 3345 N N . LEU A 1 447 ? -8.012 3.558 11.846 1.00 86.81 447 LEU A N 1
ATOM 3346 C CA . LEU A 1 447 ? -8.905 4.295 10.937 1.00 86.81 447 LEU A CA 1
ATOM 3347 C C . LEU A 1 447 ? -9.418 3.471 9.749 1.00 86.81 447 LEU A C 1
ATOM 3349 O O . LEU A 1 447 ? -10.415 3.835 9.134 1.00 86.81 447 LEU A O 1
ATOM 3353 N N . ARG A 1 448 ? -8.775 2.354 9.398 1.00 86.25 448 ARG A N 1
ATOM 3354 C CA . ARG A 1 448 ? -9.294 1.420 8.383 1.00 86.25 448 ARG A CA 1
ATOM 3355 C C . ARG A 1 448 ? -10.492 0.596 8.864 1.00 86.25 448 ARG A C 1
ATOM 3357 O O . ARG A 1 448 ? -11.146 -0.040 8.042 1.00 86.25 448 ARG A O 1
ATOM 3364 N N . ARG A 1 449 ? -10.805 0.580 10.165 1.00 85.81 449 ARG A N 1
ATOM 3365 C CA . ARG A 1 449 ? -11.944 -0.181 10.705 1.00 85.81 449 ARG A CA 1
ATOM 3366 C C . ARG A 1 449 ? -13.263 0.531 10.362 1.00 85.81 449 ARG A C 1
ATOM 3368 O O . ARG A 1 449 ? -13.424 1.676 10.785 1.00 85.81 449 ARG A O 1
ATOM 3375 N N . PRO A 1 450 ? -14.238 -0.123 9.694 1.00 85.94 450 PRO A N 1
ATOM 3376 C CA . PRO A 1 450 ? -15.455 0.541 9.207 1.00 85.94 450 PRO A CA 1
ATOM 3377 C C . PRO A 1 450 ? -16.206 1.333 10.283 1.00 85.94 450 PRO A C 1
ATOM 3379 O O . PRO A 1 450 ? -16.491 2.510 10.101 1.00 85.94 450 PRO A O 1
ATOM 3382 N N . HIS A 1 451 ? -16.415 0.723 11.451 1.00 82.69 451 HIS A N 1
ATOM 3383 C CA . HIS A 1 451 ? -17.105 1.353 12.578 1.00 82.69 451 HIS A CA 1
ATOM 3384 C C . HIS A 1 451 ? -16.368 2.572 13.166 1.00 82.69 451 HIS A C 1
ATOM 3386 O O . HIS A 1 451 ? -17.009 3.487 13.663 1.00 82.69 451 HIS A O 1
ATOM 3392 N N . VAL A 1 452 ? -15.030 2.616 13.097 1.00 85.06 452 VAL A N 1
ATOM 3393 C CA . VAL A 1 452 ? -14.261 3.792 13.546 1.00 85.06 452 VAL A CA 1
ATOM 3394 C C . VAL A 1 452 ? -14.475 4.953 12.575 1.00 85.06 452 VAL A C 1
ATOM 3396 O O . VAL A 1 452 ? -14.729 6.067 13.018 1.00 85.06 452 VAL A O 1
ATOM 3399 N N . ARG A 1 453 ? -14.456 4.689 11.258 1.00 87.62 453 ARG A N 1
ATOM 3400 C CA . ARG A 1 453 ? -14.791 5.703 10.240 1.00 87.62 453 ARG A CA 1
ATOM 3401 C C . ARG A 1 453 ? -16.222 6.205 10.393 1.00 87.62 453 ARG A C 1
ATOM 3403 O O . ARG A 1 453 ? -16.437 7.402 10.293 1.00 87.62 453 ARG A O 1
ATOM 3410 N N . GLN A 1 454 ? -17.175 5.305 10.645 1.00 86.12 454 GLN A N 1
ATOM 3411 C CA . GLN A 1 454 ? -18.583 5.654 10.856 1.00 86.12 454 GLN A CA 1
ATOM 3412 C C . GLN A 1 454 ? -18.775 6.556 12.080 1.00 86.12 454 GLN A C 1
ATOM 3414 O O . GLN A 1 454 ? -19.455 7.565 11.958 1.00 86.12 454 GLN A O 1
ATOM 3419 N N . LEU A 1 455 ? -18.150 6.242 13.224 1.00 85.88 455 LEU A N 1
ATOM 3420 C CA . LEU A 1 455 ? -18.223 7.101 14.412 1.00 85.88 455 LEU A CA 1
ATOM 3421 C C . LEU A 1 455 ? -17.568 8.469 14.174 1.00 85.88 455 LEU A C 1
ATOM 3423 O O . LEU A 1 455 ? -18.186 9.487 14.457 1.00 85.88 455 LEU A O 1
ATOM 3427 N N . LEU A 1 456 ? -16.351 8.509 13.618 1.00 86.25 456 LEU A N 1
ATOM 3428 C CA . LEU A 1 456 ? -15.645 9.773 13.367 1.00 86.25 456 LEU A CA 1
ATOM 3429 C C . LEU A 1 456 ? -16.373 10.661 12.345 1.00 86.25 456 LEU A C 1
ATOM 3431 O O . LEU A 1 456 ? -16.471 11.859 12.569 1.00 86.25 456 LEU A O 1
ATOM 3435 N N . ALA A 1 457 ? -16.935 10.080 11.281 1.00 84.81 457 ALA A N 1
ATOM 3436 C CA . ALA A 1 457 ? -17.737 10.807 10.292 1.00 84.81 457 ALA A CA 1
ATOM 3437 C C . ALA A 1 457 ? -19.186 11.078 10.744 1.00 84.81 457 ALA A C 1
ATOM 3439 O O . ALA A 1 457 ? -19.918 11.782 10.052 1.00 84.81 457 ALA A O 1
ATOM 3440 N N . GLY A 1 458 ? -19.635 10.481 11.850 1.00 83.19 458 GLY A N 1
ATOM 3441 C CA . GLY A 1 458 ? -20.861 10.880 12.541 1.00 83.19 458 GLY A CA 1
ATOM 3442 C C . GLY A 1 458 ? -20.600 12.122 13.387 1.00 83.19 458 GLY A C 1
ATOM 3443 O O . GLY A 1 458 ? -21.270 13.128 13.212 1.00 83.19 458 GLY A O 1
ATOM 3444 N N . ILE A 1 459 ? -19.553 12.076 14.217 1.00 82.81 459 ILE A N 1
ATOM 3445 C CA . ILE A 1 459 ? -19.112 13.195 15.063 1.00 82.81 459 ILE A CA 1
ATOM 3446 C C . ILE A 1 459 ? -18.721 14.417 14.217 1.00 82.81 459 ILE A C 1
ATOM 3448 O O . ILE A 1 459 ? -19.127 15.521 14.536 1.00 82.81 459 ILE A O 1
ATOM 3452 N N . GLY A 1 460 ? -17.985 14.235 13.115 1.00 81.06 460 GLY A N 1
ATOM 3453 C CA . GLY A 1 460 ? -17.599 15.328 12.209 1.00 81.06 460 GLY A CA 1
ATOM 3454 C C . GLY A 1 460 ? -18.733 15.909 11.351 1.00 81.06 460 GLY A C 1
ATOM 3455 O O . GLY A 1 460 ? -18.472 16.796 10.549 1.00 81.06 460 GLY A O 1
ATOM 3456 N N . ARG A 1 461 ? -19.963 15.389 11.478 1.00 79.81 461 ARG A N 1
ATOM 3457 C CA . ARG A 1 461 ? -21.188 15.941 10.870 1.00 79.81 461 ARG A CA 1
ATOM 3458 C C . ARG A 1 461 ? -22.198 16.436 11.906 1.00 79.81 461 ARG A C 1
ATOM 3460 O O . ARG A 1 461 ? -23.289 16.848 11.526 1.00 79.81 461 ARG A O 1
ATOM 3467 N N . ASP A 1 462 ? -21.893 16.312 13.194 1.00 78.44 462 ASP A N 1
ATOM 3468 C CA . ASP A 1 462 ? -22.713 16.913 14.236 1.00 78.44 462 ASP A CA 1
ATOM 3469 C C . ASP A 1 462 ? -22.237 18.366 14.395 1.00 78.44 462 ASP A C 1
ATOM 3471 O O . ASP A 1 462 ? -21.079 18.570 14.765 1.00 78.44 462 ASP A O 1
ATOM 3475 N N . PRO A 1 463 ? -23.073 19.380 14.100 1.00 72.31 463 PRO A N 1
ATOM 3476 C CA . PRO A 1 463 ? -22.665 20.783 14.189 1.00 72.31 463 PRO A CA 1
ATOM 3477 C C . PRO A 1 463 ? -22.489 21.255 15.645 1.00 72.31 463 PRO A C 1
ATOM 3479 O O . PRO A 1 463 ? -22.041 22.376 15.891 1.00 72.31 463 PRO A O 1
ATOM 3482 N N . ARG A 1 464 ? -22.861 20.430 16.636 1.00 78.50 464 ARG A N 1
ATOM 3483 C CA . ARG A 1 464 ? -22.670 20.722 18.062 1.00 78.50 464 ARG A CA 1
ATOM 3484 C C . ARG A 1 464 ? -21.193 20.563 18.452 1.00 78.50 464 ARG A C 1
ATOM 3486 O O . ARG A 1 464 ? -20.509 19.647 18.001 1.00 78.50 464 ARG A O 1
ATOM 3493 N N . THR A 1 465 ? -20.702 21.418 19.352 1.00 79.94 465 THR A N 1
ATOM 3494 C CA . THR A 1 465 ? -19.353 21.278 19.933 1.00 79.94 465 THR A CA 1
ATOM 3495 C C . THR A 1 465 ? -19.213 19.944 20.658 1.00 79.94 465 THR A C 1
ATOM 3497 O O . THR A 1 465 ? -20.133 19.499 21.351 1.00 79.94 465 THR A O 1
ATOM 3500 N N . ILE A 1 466 ? -18.073 19.269 20.488 1.00 84.19 466 ILE A N 1
ATOM 3501 C CA . ILE A 1 466 ? -17.950 17.883 20.938 1.00 84.19 466 ILE A CA 1
ATOM 3502 C C . ILE A 1 466 ? -17.969 17.814 22.469 1.00 84.19 466 ILE A C 1
ATOM 3504 O O . ILE A 1 466 ? -17.148 18.404 23.168 1.00 84.19 466 ILE A O 1
ATOM 3508 N N . SER A 1 467 ? -18.918 17.054 23.007 1.00 86.94 467 SER A N 1
ATOM 3509 C CA . SER A 1 467 ? -19.107 16.907 24.447 1.00 86.94 467 SER A CA 1
ATOM 3510 C C . SER A 1 467 ? -19.225 15.439 24.841 1.00 86.94 467 SER A C 1
ATOM 3512 O O . SER A 1 467 ? -19.484 14.552 24.021 1.00 86.94 467 SER A O 1
ATOM 3514 N N . HIS A 1 468 ? -19.041 15.159 26.133 1.00 87.44 468 HIS A N 1
ATOM 3515 C CA . HIS A 1 468 ? -19.271 13.812 26.651 1.00 87.44 468 HIS A CA 1
ATOM 3516 C C . HIS A 1 468 ? -20.725 13.372 26.512 1.00 87.44 468 HIS A C 1
ATOM 3518 O O . HIS A 1 468 ? -20.951 12.176 26.328 1.00 87.44 468 HIS A O 1
ATOM 3524 N N . ASP A 1 469 ? -21.662 14.320 26.569 1.00 84.00 469 ASP A N 1
ATOM 3525 C CA . ASP A 1 469 ? -23.099 14.060 26.550 1.00 84.00 469 ASP A CA 1
ATOM 3526 C C . ASP A 1 469 ? -23.589 13.701 25.135 1.00 84.00 469 ASP A C 1
ATOM 3528 O O . ASP A 1 469 ? -24.357 12.756 24.989 1.00 84.00 469 ASP A O 1
ATOM 3532 N N . ILE A 1 470 ? -23.032 14.308 24.076 1.00 85.12 470 ILE A N 1
ATOM 3533 C CA . ILE A 1 470 ? -23.267 13.874 22.679 1.00 85.12 470 ILE A CA 1
ATOM 3534 C C . ILE A 1 470 ? -22.802 12.426 22.479 1.00 85.12 470 ILE A C 1
ATOM 3536 O O . ILE A 1 470 ? -23.500 11.596 21.902 1.00 85.12 470 ILE A O 1
ATOM 3540 N N . LEU A 1 471 ? -21.628 12.075 23.014 1.00 85.81 471 LEU A N 1
ATOM 3541 C CA . LEU A 1 471 ? -21.152 10.689 22.985 1.00 85.81 471 LEU A CA 1
ATOM 3542 C C . LEU A 1 471 ? -21.996 9.744 23.864 1.00 85.81 471 LEU A C 1
ATOM 3544 O O . LEU A 1 471 ? -21.876 8.530 23.721 1.00 85.81 471 LEU A O 1
ATOM 3548 N N . ASP A 1 472 ? -22.814 10.264 24.781 1.00 84.69 472 ASP A N 1
ATOM 3549 C CA . ASP A 1 472 ? -23.711 9.483 25.637 1.00 84.69 472 ASP A CA 1
ATOM 3550 C C . ASP A 1 472 ? -25.087 9.215 25.011 1.00 84.69 472 ASP A C 1
ATOM 3552 O O . ASP A 1 472 ? -25.746 8.261 25.428 1.00 84.69 472 ASP A O 1
ATOM 3556 N N . GLU A 1 473 ? -25.484 9.993 23.998 1.00 84.38 473 GLU A N 1
ATOM 3557 C CA . GLU A 1 473 ? -26.626 9.710 23.112 1.00 84.38 473 GLU A CA 1
ATOM 3558 C C . GLU A 1 473 ? -26.357 8.483 22.211 1.00 84.38 473 GLU A C 1
ATOM 3560 O O . GLU A 1 473 ? -27.283 7.799 21.770 1.00 84.38 473 GLU A O 1
ATOM 3565 N N . LEU A 1 474 ? -25.082 8.170 21.944 1.00 83.00 474 LEU A N 1
ATOM 3566 C CA . LEU A 1 474 ? -24.675 7.068 21.071 1.00 83.00 474 LEU A CA 1
ATOM 3567 C C . LEU A 1 474 ? -24.749 5.689 21.768 1.00 83.00 474 LEU A C 1
ATOM 3569 O O . LEU A 1 474 ? -24.430 5.564 22.954 1.00 83.00 474 LEU A O 1
ATOM 3573 N N . PRO A 1 475 ? -25.065 4.597 21.035 1.00 78.75 475 PRO A N 1
ATOM 3574 C CA . PRO A 1 475 ? -25.108 3.249 21.601 1.00 78.75 475 PRO A CA 1
ATOM 3575 C C . PRO A 1 475 ? -23.786 2.822 22.259 1.00 78.75 475 PRO A C 1
ATOM 3577 O O . PRO A 1 475 ? -22.751 2.671 21.599 1.00 78.75 475 PRO A O 1
ATOM 3580 N N . SER A 1 476 ? -23.839 2.569 23.572 1.00 76.38 476 SER A N 1
ATOM 3581 C CA . SER A 1 476 ? -22.666 2.212 24.379 1.00 76.38 476 SER A CA 1
ATOM 3582 C C . SER A 1 476 ? -21.921 0.999 23.809 1.00 76.38 476 SER A C 1
ATOM 3584 O O . SER A 1 476 ? -22.516 -0.045 23.524 1.00 76.38 476 SER A O 1
ATOM 3586 N N . SER A 1 477 ? -20.602 1.112 23.640 1.00 78.81 477 SER A N 1
ATOM 3587 C CA . SER A 1 477 ? -19.776 0.004 23.162 1.00 78.81 477 SER A CA 1
ATOM 3588 C C . SER A 1 477 ? -18.311 0.188 23.542 1.00 78.81 477 SER A C 1
ATOM 3590 O O . SER A 1 477 ? -17.792 1.297 23.519 1.00 78.81 477 SER A O 1
ATOM 3592 N N . LYS A 1 478 ? -17.578 -0.922 23.709 1.00 74.50 478 LYS A N 1
ATOM 3593 C CA . LYS A 1 478 ? -16.118 -0.912 23.958 1.00 74.50 478 LYS A CA 1
ATOM 3594 C C . LYS A 1 478 ? -15.300 -0.115 22.928 1.00 74.50 478 LYS A C 1
ATOM 3596 O O . LYS A 1 478 ? -14.141 0.207 23.175 1.00 74.50 478 LYS A O 1
ATOM 3601 N N . LYS A 1 479 ? -15.860 0.126 21.737 1.00 79.69 479 LYS A N 1
ATOM 3602 C CA . LYS A 1 479 ? -15.232 0.904 20.660 1.00 79.69 479 LYS A CA 1
ATOM 3603 C C . LYS A 1 479 ? -15.464 2.404 20.866 1.00 79.69 479 LYS A C 1
ATOM 3605 O O . LYS A 1 479 ? -14.525 3.170 20.673 1.00 79.69 479 LYS A O 1
ATOM 3610 N N . LEU A 1 480 ? -16.668 2.784 21.298 1.00 82.25 480 LEU A N 1
ATOM 3611 C CA . LEU A 1 480 ? -17.021 4.140 21.714 1.00 82.25 480 LEU A CA 1
ATOM 3612 C C . LEU A 1 480 ? -16.255 4.536 22.984 1.00 82.25 480 LEU A C 1
ATOM 3614 O O . LEU A 1 480 ? -15.620 5.582 22.986 1.00 82.25 480 LEU A O 1
ATOM 3618 N N . ASP A 1 481 ? -16.179 3.654 23.989 1.00 80.31 481 ASP A N 1
ATOM 3619 C CA . ASP A 1 481 ? -15.370 3.871 25.200 1.00 80.31 481 ASP A CA 1
ATOM 3620 C C . ASP A 1 481 ? -13.904 4.162 24.830 1.00 80.31 481 ASP A C 1
ATOM 3622 O O . ASP A 1 481 ? -13.274 5.085 25.343 1.00 80.31 481 ASP A O 1
ATOM 3626 N N . HIS A 1 482 ? -13.340 3.387 23.897 1.00 80.12 482 HIS A N 1
ATOM 3627 C CA . HIS A 1 482 ? -11.977 3.598 23.414 1.00 80.12 482 HIS A CA 1
ATOM 3628 C C . HIS A 1 482 ? -11.827 4.920 22.646 1.00 80.12 482 HIS A C 1
ATOM 3630 O O . HIS A 1 482 ? -10.827 5.607 22.834 1.00 80.12 482 HIS A O 1
ATOM 3636 N N . LEU A 1 483 ? -12.813 5.304 21.828 1.00 83.88 483 LEU A N 1
ATOM 3637 C CA . LEU A 1 483 ? -12.825 6.591 21.128 1.00 83.88 483 LEU A CA 1
ATOM 3638 C C . LEU A 1 483 ? -12.916 7.774 22.106 1.00 83.88 483 LEU A C 1
ATOM 3640 O O . LEU A 1 483 ? -12.136 8.711 21.972 1.00 83.88 483 LEU A O 1
ATOM 3644 N N . ARG A 1 484 ? -13.774 7.704 23.133 1.00 86.50 484 ARG A N 1
ATOM 3645 C CA . ARG A 1 484 ? -13.861 8.706 24.210 1.00 86.50 484 ARG A CA 1
ATOM 3646 C C . ARG A 1 484 ? -12.518 8.866 24.929 1.00 86.50 484 ARG A C 1
ATOM 3648 O O . ARG A 1 484 ? -12.050 9.985 25.097 1.00 86.50 484 ARG A O 1
ATOM 3655 N N . ASN A 1 485 ? -11.843 7.762 25.261 1.00 82.12 485 ASN A N 1
ATOM 3656 C CA . ASN A 1 485 ? -10.489 7.809 25.831 1.00 82.12 485 ASN A CA 1
ATOM 3657 C C . ASN A 1 485 ? -9.459 8.448 24.874 1.00 82.12 485 ASN A C 1
ATOM 3659 O O . ASN A 1 485 ? -8.583 9.178 25.328 1.00 82.12 485 ASN A O 1
ATOM 3663 N N . VAL A 1 486 ? -9.557 8.207 23.560 1.00 83.00 486 VAL A N 1
ATOM 3664 C CA . VAL A 1 486 ? -8.695 8.851 22.548 1.00 83.00 486 VAL A CA 1
ATOM 3665 C C . VAL A 1 486 ? -8.978 10.356 22.443 1.00 83.00 486 VAL A C 1
ATOM 3667 O O . VAL A 1 486 ? -8.030 11.127 22.353 1.00 83.00 486 VAL A O 1
ATOM 3670 N N . LEU A 1 487 ? -10.239 10.787 22.514 1.00 85.25 487 LEU A N 1
ATOM 3671 C CA . LEU A 1 487 ? -10.632 12.203 22.502 1.00 85.25 487 LEU A CA 1
ATOM 3672 C C . LEU A 1 487 ? -10.150 12.955 23.754 1.00 85.25 487 LEU A C 1
ATOM 3674 O O . LEU A 1 487 ? -9.586 14.043 23.647 1.00 85.25 487 LEU A O 1
ATOM 3678 N N . VAL A 1 488 ? -10.297 12.350 24.937 1.00 85.62 488 VAL A N 1
ATOM 3679 C CA . VAL A 1 488 ? -9.746 12.906 26.185 1.00 85.62 488 VAL A CA 1
ATOM 3680 C C . VAL A 1 488 ? -8.218 12.978 26.107 1.00 85.62 488 VAL A C 1
ATOM 3682 O O . VAL A 1 488 ? -7.632 14.024 26.371 1.00 85.62 488 VAL A O 1
ATOM 3685 N N . ALA A 1 489 ? -7.553 11.912 25.648 1.00 79.44 489 ALA A N 1
ATOM 3686 C CA . ALA A 1 489 ? -6.100 11.912 25.483 1.00 79.44 489 ALA A CA 1
ATOM 3687 C C . ALA A 1 489 ? -5.612 12.928 24.431 1.00 79.44 489 ALA A C 1
ATOM 3689 O O . ALA A 1 489 ? -4.553 13.529 24.613 1.00 79.44 489 ALA A O 1
ATOM 3690 N N . SER A 1 490 ? -6.346 13.179 23.340 1.00 82.12 490 SER A N 1
ATOM 3691 C CA . SER A 1 490 ? -5.959 14.225 22.383 1.00 82.12 490 SER A CA 1
ATOM 3692 C C . SER A 1 490 ? -6.079 15.628 22.978 1.00 82.12 490 SER A C 1
ATOM 3694 O O . SER A 1 490 ? -5.294 16.500 22.602 1.00 82.12 490 SER A O 1
ATOM 3696 N N . GLY A 1 491 ? -6.977 15.815 23.950 1.00 81.19 491 GLY A N 1
ATOM 3697 C CA . GLY A 1 491 ? -7.396 17.111 24.486 1.00 81.19 491 GLY A CA 1
ATOM 3698 C C . GLY A 1 491 ? -8.628 17.683 23.779 1.00 81.19 491 GLY A C 1
ATOM 3699 O O . GLY A 1 491 ? -8.938 18.846 23.982 1.00 81.19 491 GLY A O 1
ATOM 3700 N N . ALA A 1 492 ? -9.309 16.880 22.951 1.00 85.25 492 ALA A N 1
ATOM 3701 C CA . ALA A 1 492 ? -10.564 17.254 22.288 1.00 85.25 492 ALA A CA 1
ATOM 3702 C C . ALA A 1 492 ? -11.789 17.087 23.209 1.00 85.25 492 ALA A C 1
ATOM 3704 O O . ALA A 1 492 ? -12.877 17.530 22.875 1.00 85.25 492 ALA A O 1
ATOM 3705 N N . LEU A 1 493 ? -11.628 16.423 24.359 1.00 86.88 493 LEU A N 1
ATOM 3706 C CA . LEU A 1 493 ? -12.619 16.381 25.432 1.00 86.88 493 LEU A CA 1
ATOM 3707 C C . LEU A 1 493 ? -11.935 16.601 26.789 1.00 86.88 493 LEU A C 1
ATOM 3709 O O . LEU A 1 493 ? -10.816 16.118 26.983 1.00 86.88 493 LEU A O 1
ATOM 3713 N N . PRO A 1 494 ? -12.599 17.263 27.754 1.00 84.25 494 PRO A N 1
ATOM 3714 C CA . PRO A 1 494 ? -12.095 17.376 29.119 1.00 84.25 494 PRO A CA 1
ATOM 3715 C C . PRO A 1 494 ? -12.082 16.010 29.817 1.00 84.25 494 PRO A C 1
ATOM 3717 O O . PRO A 1 494 ? -12.857 15.109 29.484 1.00 84.25 494 PRO A O 1
ATOM 3720 N N . GLU A 1 495 ? -11.226 15.845 30.822 1.00 82.44 495 GLU A N 1
ATOM 3721 C CA . GLU A 1 495 ? -11.183 14.617 31.617 1.00 82.44 495 GLU A CA 1
ATOM 3722 C C . GLU A 1 495 ? -12.461 14.455 32.467 1.00 82.44 495 GLU A C 1
ATOM 3724 O O . GLU A 1 495 ? -12.895 15.383 33.149 1.00 82.44 495 GLU A O 1
ATOM 3729 N N . ARG A 1 496 ? -13.076 13.265 32.427 1.00 83.50 496 ARG A N 1
ATOM 3730 C CA . ARG A 1 496 ? -14.319 12.919 33.143 1.00 83.50 496 ARG A CA 1
ATOM 3731 C C . ARG A 1 496 ? -14.166 11.552 33.802 1.00 83.50 496 ARG A C 1
ATOM 3733 O O . ARG A 1 496 ? -13.630 10.630 33.188 1.00 83.50 496 ARG A O 1
ATOM 3740 N N . ASP A 1 497 ? -14.697 11.393 35.014 1.00 82.81 497 ASP A N 1
ATOM 3741 C CA . ASP A 1 497 ? -14.836 10.073 35.638 1.00 82.81 497 ASP A CA 1
ATOM 3742 C C . ASP A 1 497 ? -15.945 9.275 34.942 1.00 82.81 497 ASP A C 1
ATOM 3744 O O . ASP A 1 497 ? -17.113 9.285 35.337 1.00 82.81 497 ASP A O 1
ATOM 3748 N N . GLU A 1 498 ? -15.566 8.577 33.877 1.00 81.94 498 GLU A N 1
ATOM 3749 C CA . GLU A 1 498 ? -16.475 7.775 33.062 1.00 81.94 498 GLU A CA 1
ATOM 3750 C C . GLU A 1 498 ? -17.188 6.680 33.874 1.00 81.94 498 GLU A C 1
ATOM 3752 O O . GLU A 1 498 ? -18.350 6.361 33.627 1.00 81.94 498 GLU A O 1
ATOM 3757 N N . ARG A 1 499 ? -16.529 6.113 34.893 1.00 83.69 499 ARG A N 1
ATOM 3758 C CA . ARG A 1 499 ? -17.128 5.058 35.728 1.00 83.69 499 ARG A CA 1
ATOM 3759 C C . ARG A 1 499 ? -18.177 5.616 36.675 1.00 83.69 499 ARG A C 1
ATOM 3761 O O . ARG A 1 499 ? -19.152 4.917 36.956 1.00 83.69 499 ARG A O 1
ATOM 3768 N N . LEU A 1 500 ? -17.979 6.835 37.171 1.00 87.12 500 LEU A N 1
ATOM 3769 C CA . LEU A 1 500 ? -18.992 7.551 37.933 1.00 87.12 500 LEU A CA 1
ATOM 3770 C C . LEU A 1 500 ? -20.147 7.981 37.020 1.00 87.12 500 LEU A C 1
ATOM 3772 O O . LEU A 1 500 ? -21.293 7.702 37.352 1.00 87.12 500 LEU A O 1
ATOM 3776 N N . ALA A 1 501 ? -19.871 8.546 35.841 1.00 86.56 501 ALA A N 1
ATOM 3777 C CA . ALA A 1 501 ? -20.901 8.962 34.884 1.00 86.56 501 ALA A CA 1
ATOM 3778 C C . ALA A 1 501 ? -21.813 7.797 34.443 1.00 86.56 501 ALA A C 1
ATOM 3780 O O . ALA A 1 501 ? -23.040 7.907 34.489 1.00 86.56 501 ALA A O 1
ATOM 3781 N N . VAL A 1 502 ? -21.229 6.642 34.099 1.00 85.56 502 VAL A N 1
ATOM 3782 C CA . VAL A 1 502 ? -21.976 5.418 33.754 1.00 85.56 502 VAL A CA 1
ATOM 3783 C C . VAL A 1 502 ? -22.781 4.883 34.947 1.00 85.56 502 VAL A C 1
ATOM 3785 O O . VAL A 1 502 ? -23.905 4.409 34.768 1.00 85.56 502 VAL A O 1
ATOM 3788 N N . LEU A 1 503 ? -22.244 4.961 36.171 1.00 89.50 503 LEU A N 1
ATOM 3789 C CA . LEU A 1 503 ? -22.969 4.572 37.385 1.00 89.50 503 LEU A CA 1
ATOM 3790 C C . LEU A 1 503 ? -24.165 5.497 37.650 1.00 89.50 503 LEU A C 1
ATOM 3792 O O . LEU A 1 503 ? -25.241 5.015 38.001 1.00 89.50 503 LEU A O 1
ATOM 3796 N N . GLU A 1 504 ? -23.987 6.804 37.483 1.00 90.19 504 GLU A N 1
ATOM 3797 C CA . GLU A 1 504 ? -25.018 7.815 37.714 1.00 90.19 504 GLU A CA 1
ATOM 3798 C C . GLU A 1 504 ? -26.150 7.699 36.691 1.00 90.19 504 GLU A C 1
ATOM 3800 O O . GLU A 1 504 ? -27.313 7.646 37.092 1.00 90.19 504 GLU A O 1
ATOM 3805 N N . ARG A 1 505 ? -25.832 7.513 35.402 1.00 87.81 505 ARG A N 1
ATOM 3806 C CA . ARG A 1 505 ? -26.839 7.244 34.361 1.00 87.81 505 ARG A CA 1
ATOM 3807 C C . ARG A 1 505 ? -27.597 5.948 34.618 1.00 87.81 505 ARG A C 1
ATOM 3809 O O . ARG A 1 505 ? -28.821 5.955 34.608 1.00 87.81 505 ARG A O 1
ATOM 3816 N N . TRP A 1 506 ? -26.892 4.855 34.919 1.00 91.56 506 TRP A N 1
ATOM 3817 C CA . TRP A 1 506 ? -27.538 3.586 35.267 1.00 91.56 506 TRP A CA 1
ATOM 3818 C C . TRP A 1 506 ? -28.454 3.721 36.490 1.00 91.56 506 TRP A C 1
ATOM 3820 O O . TRP A 1 506 ? -29.547 3.157 36.504 1.00 91.56 506 TRP A O 1
ATOM 3830 N N . THR A 1 507 ? -28.035 4.492 37.496 1.00 91.69 507 THR A N 1
ATOM 3831 C CA . THR A 1 507 ? -28.857 4.777 38.678 1.00 91.69 507 THR A CA 1
ATOM 3832 C C . THR A 1 507 ? -30.116 5.546 38.281 1.00 91.69 507 THR A C 1
ATOM 3834 O O . THR A 1 507 ? -31.210 5.137 38.655 1.00 91.69 507 THR A O 1
ATOM 3837 N N . ALA A 1 508 ? -29.990 6.603 37.472 1.00 90.19 508 ALA A N 1
ATOM 3838 C CA . ALA A 1 508 ? -31.126 7.379 36.979 1.00 90.19 508 ALA A CA 1
ATOM 3839 C C . ALA A 1 508 ? -32.119 6.518 36.173 1.00 90.19 508 ALA A C 1
ATOM 3841 O O . ALA A 1 508 ? -33.314 6.565 36.448 1.00 90.19 508 ALA A O 1
ATOM 3842 N N . THR A 1 509 ? -31.640 5.664 35.259 1.00 89.94 509 THR A N 1
ATOM 3843 C CA . THR A 1 509 ? -32.492 4.719 34.512 1.00 89.94 509 THR A CA 1
ATOM 3844 C C . THR A 1 509 ? -33.190 3.717 35.437 1.00 89.94 509 THR A C 1
ATOM 3846 O O . THR A 1 509 ? -34.381 3.471 35.280 1.00 89.94 509 THR A O 1
ATOM 3849 N N . THR A 1 510 ? -32.481 3.172 36.432 1.00 90.12 510 THR A N 1
ATOM 3850 C CA . THR A 1 510 ? -33.050 2.207 37.397 1.00 90.12 510 THR A CA 1
ATOM 3851 C C . THR A 1 510 ? -34.146 2.847 38.257 1.00 90.12 510 THR A C 1
ATOM 3853 O O . THR A 1 510 ? -35.151 2.208 38.551 1.00 90.12 510 THR A O 1
ATOM 3856 N N . LEU A 1 511 ? -33.988 4.125 38.619 1.00 91.81 511 LEU A N 1
ATOM 3857 C CA . LEU A 1 511 ? -35.009 4.902 39.326 1.00 91.81 511 LEU A CA 1
ATOM 3858 C C . LEU A 1 511 ? -36.202 5.245 38.421 1.00 91.81 511 LEU A C 1
ATOM 3860 O O . LEU A 1 511 ? -37.344 5.129 38.852 1.00 91.81 511 LEU A O 1
ATOM 3864 N N . ALA A 1 512 ? -35.957 5.637 37.169 1.00 90.06 512 ALA A N 1
ATOM 3865 C CA . ALA A 1 512 ? -37.013 5.965 36.211 1.00 90.06 512 ALA A CA 1
ATOM 3866 C C . ALA A 1 512 ? -37.892 4.752 35.849 1.00 90.06 512 ALA A C 1
ATOM 3868 O O . ALA A 1 512 ? -39.081 4.920 35.607 1.00 90.06 512 ALA A O 1
ATOM 3869 N N . ALA A 1 513 ? -37.329 3.539 35.866 1.00 89.81 513 ALA A N 1
ATOM 3870 C CA . ALA A 1 513 ? -38.052 2.296 35.592 1.00 89.81 513 ALA A CA 1
ATOM 3871 C C . ALA A 1 513 ? -39.053 1.876 36.693 1.00 89.81 513 ALA A C 1
ATOM 3873 O O . ALA A 1 513 ? -39.888 1.010 36.450 1.00 89.81 513 ALA A O 1
ATOM 3874 N N . ARG A 1 514 ? -38.985 2.459 37.901 1.00 87.25 514 ARG A N 1
ATOM 3875 C CA . ARG A 1 514 ? -39.943 2.191 38.992 1.00 87.25 514 ARG A CA 1
ATOM 3876 C C . ARG A 1 514 ? -41.269 2.890 38.706 1.00 87.25 514 ARG A C 1
ATOM 3878 O O . ARG A 1 514 ? -41.265 4.112 38.556 1.00 87.25 514 ARG A O 1
ATOM 3885 N N . ALA A 1 515 ? -42.385 2.162 38.693 1.00 85.31 515 ALA A N 1
ATOM 3886 C CA . ALA A 1 515 ? -43.715 2.745 38.492 1.00 85.31 515 ALA A CA 1
ATOM 3887 C C . ALA A 1 515 ? -44.192 3.559 39.712 1.00 85.31 515 ALA A C 1
ATOM 3889 O O . ALA A 1 515 ? -44.539 4.731 39.551 1.00 85.31 515 ALA A O 1
ATOM 3890 N N . ASP A 1 516 ? -44.142 2.977 40.918 1.00 86.56 516 ASP A N 1
ATOM 3891 C CA . ASP A 1 516 ? -44.588 3.630 42.158 1.00 86.56 516 ASP A CA 1
ATOM 3892 C C . ASP A 1 516 ? -43.712 4.855 42.519 1.00 86.56 516 ASP A C 1
ATOM 3894 O O . ASP A 1 516 ? -42.496 4.718 42.715 1.00 86.56 516 ASP A O 1
ATOM 3898 N N . PRO A 1 517 ? -44.302 6.062 42.654 1.00 88.06 517 PRO A N 1
ATOM 3899 C CA . PRO A 1 517 ? -43.609 7.239 43.167 1.00 88.06 517 PRO A CA 1
ATOM 3900 C C . PRO A 1 517 ? -42.983 7.054 44.559 1.00 88.06 517 PRO A C 1
ATOM 3902 O O . PRO A 1 517 ? -41.934 7.650 44.816 1.00 88.06 517 PRO A O 1
ATOM 3905 N N . HIS A 1 518 ? -43.585 6.263 45.455 1.00 86.88 518 HIS A N 1
ATOM 3906 C CA . HIS A 1 518 ? -43.087 6.087 46.821 1.00 86.88 518 HIS A CA 1
ATOM 3907 C C . HIS A 1 518 ? -41.845 5.187 46.864 1.00 86.88 518 HIS A C 1
ATOM 3909 O O . HIS A 1 518 ? -40.806 5.612 47.383 1.00 86.88 518 HIS A O 1
ATOM 3915 N N . GLU A 1 519 ? -41.881 4.009 46.229 1.00 88.12 519 GLU A N 1
ATOM 3916 C CA . GLU A 1 519 ? -40.674 3.199 46.009 1.00 88.12 519 GLU A CA 1
ATOM 3917 C C . GLU A 1 519 ? -39.559 3.998 45.324 1.00 88.12 519 GLU A C 1
ATOM 3919 O O . GLU A 1 519 ? -38.402 3.959 45.756 1.00 88.12 519 GLU A O 1
ATOM 3924 N N . ARG A 1 520 ? -39.901 4.774 44.283 1.00 91.75 520 ARG A N 1
ATOM 3925 C CA . ARG A 1 520 ? -38.943 5.619 43.557 1.00 91.75 520 ARG A CA 1
ATOM 3926 C C . ARG A 1 520 ? -38.258 6.623 44.488 1.00 91.75 520 ARG A C 1
ATOM 3928 O O . ARG A 1 520 ? -37.046 6.806 44.381 1.00 91.75 520 ARG A O 1
ATOM 3935 N N . GLN A 1 521 ? -38.986 7.237 45.425 1.00 91.00 521 GLN A N 1
ATOM 3936 C CA . GLN A 1 521 ? -38.415 8.140 46.434 1.00 91.00 521 GLN A CA 1
ATOM 3937 C C . GLN A 1 521 ? -37.482 7.415 47.417 1.00 91.00 521 GLN A C 1
ATOM 3939 O O . GLN A 1 521 ? -36.374 7.900 47.668 1.00 91.00 521 GLN A O 1
ATOM 3944 N N . ILE A 1 522 ? -37.883 6.249 47.940 1.00 90.81 522 ILE A N 1
ATOM 3945 C CA . ILE A 1 522 ? -37.057 5.441 48.858 1.00 90.81 522 ILE A CA 1
ATOM 3946 C C . ILE A 1 522 ? -35.755 5.016 48.164 1.00 90.81 522 ILE A C 1
ATOM 3948 O O . ILE A 1 522 ? -34.657 5.220 48.697 1.00 90.81 522 ILE A O 1
ATOM 3952 N N . LEU A 1 523 ? -35.857 4.477 46.946 1.00 91.88 523 LEU A N 1
ATOM 3953 C CA . LEU A 1 523 ? -34.708 4.021 46.170 1.00 91.88 523 LEU A CA 1
ATOM 3954 C C . LEU A 1 523 ? -33.815 5.198 45.740 1.00 91.88 523 LEU A C 1
ATOM 3956 O O . LEU A 1 523 ? -32.592 5.066 45.766 1.00 91.88 523 LEU A O 1
ATOM 3960 N N . HIS A 1 524 ? -34.381 6.372 45.435 1.00 92.44 524 HIS A N 1
ATOM 3961 C CA . HIS A 1 524 ? -33.623 7.596 45.145 1.00 92.44 524 HIS A CA 1
ATOM 3962 C C . HIS A 1 524 ? -32.826 8.075 46.369 1.00 92.44 524 HIS A C 1
ATOM 3964 O O . HIS A 1 524 ? -31.629 8.362 46.260 1.00 92.44 524 HIS A O 1
ATOM 3970 N N . ALA A 1 525 ? -33.444 8.106 47.554 1.00 92.00 525 ALA A N 1
ATOM 3971 C CA . ALA A 1 525 ? -32.759 8.450 48.799 1.00 92.00 525 ALA A CA 1
ATOM 3972 C C . ALA A 1 525 ? -31.619 7.460 49.120 1.00 92.00 525 ALA A C 1
ATOM 3974 O O . ALA A 1 525 ? -30.528 7.873 49.531 1.00 92.00 525 ALA A O 1
ATOM 3975 N N . TYR A 1 526 ? -31.818 6.164 48.864 1.00 92.50 526 TYR A N 1
ATOM 3976 C CA . TYR A 1 526 ? -30.780 5.150 49.053 1.00 92.50 526 TYR A CA 1
ATOM 3977 C C . TYR A 1 526 ? -29.648 5.246 48.016 1.00 92.50 526 TYR A C 1
ATOM 3979 O O . TYR A 1 526 ? -28.465 5.308 48.363 1.00 92.50 526 TYR A O 1
ATOM 3987 N N . ALA A 1 527 ? -29.973 5.302 46.728 1.00 91.62 527 ALA A N 1
ATOM 3988 C CA . ALA A 1 527 ? -28.973 5.300 45.670 1.00 91.62 527 ALA A CA 1
ATOM 3989 C C . ALA A 1 527 ? -28.199 6.629 45.609 1.00 91.62 527 ALA A C 1
ATOM 3991 O O . ALA A 1 527 ? -26.964 6.633 45.621 1.00 91.62 527 ALA A O 1
ATOM 3992 N N . ILE A 1 528 ? -28.900 7.768 45.613 1.00 91.19 528 ILE A N 1
ATOM 3993 C CA . ILE A 1 528 ? -28.284 9.085 45.408 1.00 91.19 528 ILE A CA 1
ATOM 3994 C C . ILE A 1 528 ? -27.749 9.666 46.722 1.00 91.19 528 ILE A C 1
ATOM 3996 O O . ILE A 1 528 ? -26.558 9.987 46.825 1.00 91.19 528 ILE A O 1
ATOM 4000 N N . TRP A 1 529 ? -28.589 9.797 47.753 1.00 90.06 529 TRP A N 1
ATOM 4001 C CA . TRP A 1 529 ? -28.195 10.493 48.986 1.00 90.06 529 TRP A CA 1
ATOM 4002 C C . TRP A 1 529 ? -27.349 9.635 49.932 1.00 90.06 529 TRP A C 1
ATOM 4004 O O . TRP A 1 529 ? -26.469 10.178 50.612 1.00 90.06 529 TRP A O 1
ATOM 4014 N N . HIS A 1 530 ? -27.561 8.314 49.968 1.00 90.56 530 HIS A N 1
ATOM 4015 C CA . HIS A 1 530 ? -26.711 7.410 50.742 1.00 90.56 530 HIS A CA 1
ATOM 4016 C C . HIS A 1 530 ? -25.466 6.981 49.957 1.00 90.56 530 HIS A C 1
ATOM 4018 O O . HIS A 1 530 ? -24.360 7.294 50.398 1.00 90.56 530 HIS A O 1
ATOM 4024 N N . HIS A 1 531 ? -25.598 6.292 48.819 1.00 91.81 531 HIS A N 1
ATOM 4025 C CA . HIS A 1 531 ? -24.438 5.715 48.120 1.00 91.81 531 HIS A CA 1
ATOM 4026 C C . HIS A 1 531 ? -23.637 6.731 47.295 1.00 91.81 531 HIS A C 1
ATOM 4028 O O . HIS A 1 531 ? -22.477 6.987 47.631 1.00 91.81 531 HIS A O 1
ATOM 4034 N N . LEU A 1 532 ? -24.221 7.361 46.268 1.00 90.31 532 LEU A N 1
ATOM 4035 C CA . LEU A 1 532 ? -23.483 8.267 45.369 1.00 90.31 532 LEU A CA 1
ATOM 4036 C C . LEU A 1 532 ? -22.876 9.466 46.113 1.00 90.31 532 LEU A C 1
ATOM 4038 O O . LEU A 1 532 ? -21.689 9.755 45.955 1.00 90.31 532 LEU A O 1
ATOM 4042 N N . ARG A 1 533 ? -23.618 10.111 47.026 1.00 88.44 533 ARG A N 1
ATOM 4043 C CA . ARG A 1 533 ? -23.085 11.207 47.864 1.00 88.44 533 ARG A CA 1
ATOM 4044 C C . ARG A 1 533 ? -21.939 10.764 48.786 1.00 88.44 533 ARG A C 1
ATOM 4046 O O . ARG A 1 533 ? -21.132 11.602 49.198 1.00 88.44 533 ARG A O 1
ATOM 4053 N N . ARG A 1 534 ? -21.853 9.486 49.175 1.00 88.62 534 ARG A N 1
ATOM 4054 C CA . ARG A 1 534 ? -20.703 8.947 49.931 1.00 88.62 534 ARG A CA 1
ATOM 4055 C C . ARG A 1 534 ? -19.536 8.594 49.014 1.00 88.62 534 ARG A C 1
ATOM 4057 O O . ARG A 1 534 ? -18.402 8.807 49.430 1.00 88.62 534 ARG A O 1
ATOM 4064 N N . LEU A 1 535 ? -19.792 8.107 47.797 1.00 88.38 535 LEU A N 1
ATOM 4065 C CA . LEU A 1 535 ? -18.747 7.875 46.799 1.00 88.38 535 LEU A CA 1
ATOM 4066 C C . LEU A 1 535 ? -18.089 9.195 46.390 1.00 88.38 535 LEU A C 1
ATOM 4068 O O . LEU A 1 535 ? -16.899 9.353 46.635 1.00 88.38 535 LEU A O 1
ATOM 4072 N N . ARG A 1 536 ? -18.859 10.179 45.902 1.00 87.31 536 ARG A N 1
ATOM 4073 C CA . ARG A 1 536 ? -18.356 11.512 45.510 1.00 87.31 536 ARG A CA 1
ATOM 4074 C C . ARG A 1 536 ? -17.479 12.152 46.607 1.00 87.31 536 ARG A C 1
ATOM 4076 O O . ARG A 1 536 ? -16.384 12.619 46.324 1.00 87.31 536 ARG A O 1
ATOM 4083 N N . ARG A 1 537 ? -17.895 12.066 47.883 1.00 86.06 537 ARG A N 1
ATOM 4084 C CA . ARG A 1 537 ? -17.122 12.541 49.060 1.00 86.06 537 ARG A CA 1
ATOM 4085 C C . ARG A 1 537 ? -15.870 11.728 49.421 1.00 86.06 537 ARG A C 1
ATOM 4087 O O . ARG A 1 537 ? -15.095 12.174 50.258 1.00 86.06 537 ARG A O 1
ATOM 4094 N N . ARG A 1 538 ? -15.701 10.518 48.887 1.00 84.69 538 ARG A N 1
ATOM 4095 C CA . ARG A 1 538 ? -14.493 9.690 49.067 1.00 84.69 538 ARG A CA 1
ATOM 4096 C C . ARG A 1 538 ? -13.508 9.838 47.916 1.00 84.69 538 ARG A C 1
ATOM 4098 O O . ARG A 1 538 ? -12.328 9.585 48.123 1.00 84.69 538 ARG A O 1
ATOM 4105 N N . LEU A 1 539 ? -13.998 10.195 46.729 1.00 84.00 539 LEU A N 1
ATOM 4106 C CA . LEU A 1 539 ? -13.186 10.304 45.522 1.00 84.00 539 LEU A CA 1
ATOM 4107 C C . LEU A 1 539 ? -12.194 11.472 45.592 1.00 84.00 539 LEU A C 1
ATOM 4109 O O . LEU A 1 539 ? -11.053 11.293 45.191 1.00 84.00 539 LEU A O 1
ATOM 4113 N N . ASN A 1 540 ? -12.569 12.624 46.168 1.00 77.69 540 ASN A N 1
ATOM 4114 C CA . ASN A 1 540 ? -11.653 13.754 46.421 1.00 77.69 540 ASN A CA 1
ATOM 4115 C C . ASN A 1 540 ? -10.799 14.169 45.195 1.00 77.69 540 ASN A C 1
ATOM 4117 O O . ASN A 1 540 ? -9.628 14.508 45.343 1.00 77.69 540 ASN A O 1
ATOM 4121 N N . GLY A 1 541 ? -11.375 14.116 43.988 1.00 70.81 541 GLY A N 1
ATOM 4122 C CA . GLY A 1 541 ? -10.681 14.415 42.724 1.00 70.81 541 GLY A CA 1
ATOM 4123 C C . GLY A 1 541 ? -10.011 13.216 42.035 1.00 70.81 541 GLY A C 1
ATOM 4124 O O . GLY A 1 541 ? -9.459 13.378 40.956 1.00 70.81 541 GLY A O 1
ATOM 4125 N N . VAL A 1 542 ? -10.075 12.013 42.613 1.00 77.75 542 VAL A N 1
ATOM 4126 C CA . VAL A 1 542 ? -9.584 10.760 42.011 1.00 77.75 542 VAL A CA 1
ATOM 4127 C C . VAL A 1 542 ? -10.743 9.989 41.376 1.00 77.75 542 VAL A C 1
ATOM 4129 O O . VAL A 1 542 ? -11.793 9.849 41.996 1.00 77.75 542 VAL A O 1
ATOM 4132 N N . HIS A 1 543 ? -10.543 9.423 40.183 1.00 80.88 543 HIS A N 1
ATOM 4133 C CA . HIS A 1 543 ? -11.552 8.598 39.501 1.00 80.88 543 HIS A CA 1
ATOM 4134 C C . HIS A 1 543 ? -11.971 7.353 40.289 1.00 80.88 543 HIS A C 1
ATOM 4136 O O . HIS A 1 543 ? -11.157 6.674 40.926 1.00 80.88 543 HIS A O 1
ATOM 4142 N N . ALA A 1 544 ? -13.243 6.985 40.164 1.00 81.94 544 ALA A N 1
ATOM 4143 C CA . ALA A 1 544 ? -13.816 5.795 40.757 1.00 81.94 544 ALA A CA 1
ATOM 4144 C C . ALA A 1 544 ? -13.147 4.511 40.250 1.00 81.94 544 ALA A C 1
ATOM 4146 O O . ALA A 1 544 ? -12.812 4.326 39.076 1.00 81.94 544 ALA A O 1
ATOM 4147 N N . THR A 1 545 ? -12.980 3.553 41.154 1.00 76.56 545 THR A N 1
ATOM 4148 C CA . THR A 1 545 ? -12.539 2.200 40.806 1.00 76.56 545 THR A CA 1
ATOM 4149 C C . THR A 1 545 ? -13.722 1.345 40.356 1.00 76.56 545 THR A C 1
ATOM 4151 O O . THR A 1 545 ? -14.849 1.514 40.821 1.00 76.56 545 THR A O 1
ATOM 4154 N N . HIS A 1 546 ? -13.454 0.357 39.497 1.00 76.06 546 HIS A N 1
ATOM 4155 C CA . HIS A 1 546 ? -14.469 -0.603 39.050 1.00 76.06 546 HIS A CA 1
ATOM 4156 C C . HIS A 1 546 ? -15.206 -1.272 40.227 1.00 76.06 546 HIS A C 1
ATOM 4158 O O . HIS A 1 546 ? -16.428 -1.379 40.197 1.00 76.06 546 HIS A O 1
ATOM 4164 N N . LEU A 1 547 ? -14.486 -1.662 41.289 1.00 72.88 547 LEU A N 1
ATOM 4165 C CA . LEU A 1 547 ? -15.084 -2.292 42.472 1.00 72.88 547 LEU A CA 1
ATOM 4166 C C . LEU A 1 547 ? -15.990 -1.336 43.262 1.00 72.88 547 LEU A C 1
ATOM 4168 O O . LEU A 1 547 ? -17.023 -1.774 43.757 1.00 72.88 547 LEU A O 1
ATOM 4172 N N . GLN A 1 548 ? -15.653 -0.045 43.366 1.00 84.25 548 GLN A N 1
ATOM 4173 C CA . GLN A 1 548 ? -16.519 0.936 44.036 1.00 84.25 548 GLN A CA 1
ATOM 4174 C C . GLN A 1 548 ? -17.853 1.101 43.299 1.00 84.25 548 GLN A C 1
ATOM 4176 O O . GLN A 1 548 ? -18.903 1.066 43.940 1.00 84.25 548 GLN A O 1
ATOM 4181 N N . CYS A 1 549 ? -17.826 1.223 41.967 1.00 85.44 549 CYS A N 1
ATOM 4182 C CA . CYS A 1 549 ? -19.052 1.310 41.174 1.00 85.44 549 CYS A CA 1
ATOM 4183 C C . CYS A 1 549 ? -19.842 -0.006 41.202 1.00 85.44 549 CYS A C 1
ATOM 4185 O O . CYS A 1 549 ? -21.053 0.024 41.404 1.00 85.44 549 CYS A O 1
ATOM 4187 N N . LEU A 1 550 ? -19.171 -1.157 41.069 1.00 82.88 550 LEU A N 1
ATOM 4188 C CA . LEU A 1 550 ? -19.816 -2.472 41.139 1.00 82.88 550 LEU A CA 1
ATOM 4189 C C . LEU A 1 550 ? -20.517 -2.690 42.486 1.00 82.88 550 LEU A C 1
ATOM 4191 O O . LEU A 1 550 ? -21.666 -3.107 42.497 1.00 82.88 550 LEU A O 1
ATOM 4195 N N . ASN A 1 551 ? -19.878 -2.338 43.605 1.00 86.06 551 ASN A N 1
ATOM 4196 C CA . ASN A 1 551 ? -20.470 -2.470 44.938 1.00 86.06 551 ASN A CA 1
ATOM 4197 C C . ASN A 1 551 ? -21.756 -1.636 45.091 1.00 86.06 551 ASN A C 1
ATOM 4199 O O . ASN A 1 551 ? -22.727 -2.094 45.685 1.00 86.06 551 ASN A O 1
ATOM 4203 N N . ILE A 1 552 ? -21.791 -0.416 44.540 1.00 89.88 552 ILE A N 1
ATOM 4204 C CA . ILE A 1 552 ? -23.010 0.411 44.549 1.00 89.88 552 ILE A CA 1
ATOM 4205 C C . ILE A 1 552 ? -24.086 -0.199 43.648 1.00 89.88 552 ILE A C 1
ATOM 4207 O O . ILE A 1 552 ? -25.245 -0.241 44.055 1.00 89.88 552 ILE A O 1
ATOM 4211 N N . ARG A 1 553 ? -23.716 -0.738 42.476 1.00 91.94 553 ARG A N 1
ATOM 4212 C CA . ARG A 1 553 ? -24.657 -1.479 41.621 1.00 91.94 553 ARG A CA 1
ATOM 4213 C C . ARG A 1 553 ? -25.252 -2.679 42.352 1.00 91.94 553 ARG A C 1
ATOM 4215 O O . ARG A 1 553 ? -26.469 -2.823 42.319 1.00 91.94 553 ARG A O 1
ATOM 4222 N N . SER A 1 554 ? -24.444 -3.477 43.055 1.00 90.12 554 SER A N 1
ATOM 4223 C CA . SER A 1 554 ? -24.934 -4.586 43.886 1.00 90.12 554 SER A CA 1
ATOM 4224 C C . SER A 1 554 ? -25.917 -4.097 44.950 1.00 90.12 554 SER A C 1
ATOM 4226 O O . SER A 1 554 ? -27.003 -4.648 45.049 1.00 90.12 554 SER A O 1
ATOM 4228 N N . HIS A 1 555 ? -25.612 -3.020 45.687 1.00 91.19 555 HIS A N 1
ATOM 4229 C CA . HIS A 1 555 ? -26.536 -2.471 46.691 1.00 91.19 555 HIS A CA 1
ATOM 4230 C C . HIS A 1 555 ? -27.857 -1.957 46.119 1.00 91.19 555 HIS A C 1
ATOM 4232 O O . HIS A 1 555 ? -28.906 -2.205 46.709 1.00 91.19 555 HIS A O 1
ATOM 4238 N N . VAL A 1 556 ? -27.822 -1.228 45.003 1.00 92.56 556 VAL A N 1
ATOM 4239 C CA . VAL A 1 556 ? -29.043 -0.709 44.376 1.00 92.56 556 VAL A CA 1
ATOM 4240 C C . VAL A 1 556 ? -29.853 -1.858 43.769 1.00 92.56 556 VAL A C 1
ATOM 4242 O O . VAL A 1 556 ? -31.059 -1.900 43.979 1.00 92.56 556 VAL A O 1
ATOM 4245 N N . THR A 1 557 ? -29.210 -2.840 43.127 1.00 92.12 557 THR A N 1
ATOM 4246 C CA . THR A 1 557 ? -29.880 -4.048 42.599 1.00 92.12 557 THR A CA 1
ATOM 4247 C C . THR A 1 557 ? -30.500 -4.878 43.727 1.00 92.12 557 THR A C 1
ATOM 4249 O O . THR A 1 557 ? -31.650 -5.269 43.631 1.00 92.12 557 THR A O 1
ATOM 4252 N N . ALA A 1 558 ? -29.790 -5.072 44.840 1.00 89.69 558 ALA A N 1
ATOM 4253 C CA . ALA A 1 558 ? -30.290 -5.777 46.020 1.00 89.69 558 ALA A CA 1
ATOM 4254 C C . ALA A 1 558 ? -31.546 -5.119 46.621 1.00 89.69 558 ALA A C 1
ATOM 4256 O O . ALA A 1 558 ? -32.521 -5.797 46.928 1.00 89.69 558 ALA A O 1
ATOM 4257 N N . ALA A 1 559 ? -31.540 -3.786 46.747 1.00 91.19 559 ALA A N 1
ATOM 4258 C CA . ALA A 1 559 ? -32.715 -3.027 47.172 1.00 91.19 559 ALA A CA 1
ATOM 4259 C C . ALA A 1 559 ? -33.871 -3.139 46.161 1.00 91.19 559 ALA A C 1
ATOM 4261 O O . ALA A 1 559 ? -35.017 -3.289 46.565 1.00 91.19 559 ALA A O 1
ATOM 4262 N N . THR A 1 560 ? -33.553 -3.109 44.864 1.00 91.19 560 THR A N 1
ATOM 4263 C CA . THR A 1 560 ? -34.519 -3.244 43.761 1.00 91.19 560 THR A CA 1
ATOM 4264 C C . THR A 1 560 ? -35.216 -4.608 43.810 1.00 91.19 560 THR A C 1
ATOM 4266 O O . THR A 1 560 ? -36.434 -4.647 43.888 1.00 91.19 560 THR A O 1
ATOM 4269 N N . ASN A 1 561 ? -34.458 -5.705 43.918 1.00 90.56 561 ASN A N 1
ATOM 4270 C CA . ASN A 1 561 ? -34.996 -7.067 44.001 1.00 90.56 561 ASN A CA 1
ATOM 4271 C C . ASN A 1 561 ? -35.924 -7.290 45.213 1.00 90.56 561 ASN A C 1
ATOM 4273 O O . ASN A 1 561 ? -36.868 -8.069 45.121 1.00 90.56 561 ASN A O 1
ATOM 4277 N N . LEU A 1 562 ? -35.648 -6.651 46.360 1.00 89.25 562 LEU A N 1
ATOM 4278 C CA . LEU A 1 562 ? -36.529 -6.742 47.532 1.00 89.25 562 LEU A CA 1
ATOM 4279 C C . LEU A 1 562 ? -37.830 -5.951 47.324 1.00 89.25 562 LEU A C 1
ATOM 4281 O O . LEU A 1 562 ? -38.884 -6.407 47.751 1.00 89.25 562 LEU A O 1
ATOM 4285 N N . LEU A 1 563 ? -37.753 -4.776 46.693 1.00 89.81 563 LEU A N 1
ATOM 4286 C CA . LEU A 1 563 ? -38.921 -3.956 46.356 1.00 89.81 563 LEU A CA 1
ATOM 4287 C C . LEU A 1 563 ? -39.813 -4.649 45.313 1.00 89.81 563 LEU A C 1
ATOM 4289 O O . LEU A 1 563 ? -41.023 -4.717 45.504 1.00 89.81 563 LEU A O 1
ATOM 4293 N N . ASP A 1 564 ? -39.209 -5.257 44.285 1.00 89.69 564 ASP A N 1
ATOM 4294 C CA . ASP A 1 564 ? -39.908 -6.109 43.312 1.00 89.69 564 ASP A CA 1
ATOM 4295 C C . ASP A 1 564 ? -40.681 -7.231 44.009 1.00 89.69 564 ASP A C 1
ATOM 4297 O O . ASP A 1 564 ? -41.895 -7.318 43.869 1.00 89.69 564 ASP A O 1
ATOM 4301 N N . TRP A 1 565 ? -40.009 -8.023 44.851 1.00 89.50 565 TRP A N 1
ATOM 4302 C CA . TRP A 1 565 ? -40.662 -9.121 45.567 1.00 89.50 565 TRP A CA 1
ATOM 4303 C C . TRP A 1 565 ? -41.780 -8.659 46.516 1.00 89.50 565 TRP A C 1
ATOM 4305 O O . TRP A 1 565 ? -42.792 -9.348 46.655 1.00 89.50 565 TRP A O 1
ATOM 4315 N N . LEU A 1 566 ? -41.617 -7.506 47.176 1.00 89.31 566 LEU A N 1
ATOM 4316 C CA . LEU A 1 566 ? -42.670 -6.928 48.014 1.00 89.31 566 LEU A CA 1
ATOM 4317 C C . LEU A 1 566 ? -43.885 -6.539 47.168 1.00 89.31 566 LEU A C 1
ATOM 4319 O O . LEU A 1 566 ? -44.993 -6.948 47.505 1.00 89.31 566 LEU A O 1
ATOM 4323 N N . THR A 1 567 ? -43.665 -5.838 46.052 1.00 88.75 567 THR A N 1
ATOM 4324 C CA . THR A 1 567 ? -44.717 -5.461 45.098 1.00 88.75 567 THR A CA 1
ATOM 4325 C C . THR A 1 567 ? -45.439 -6.694 44.544 1.00 88.75 567 THR A C 1
ATOM 4327 O O . THR A 1 567 ? -46.667 -6.752 44.606 1.00 88.75 567 THR A O 1
ATOM 4330 N N . ASP A 1 568 ? -44.699 -7.715 44.099 1.00 87.88 568 ASP A N 1
ATOM 4331 C CA . ASP A 1 568 ? -45.244 -8.990 43.603 1.00 87.88 568 ASP A CA 1
ATOM 4332 C C . ASP A 1 568 ? -46.057 -9.740 44.679 1.00 87.88 568 ASP A C 1
ATOM 4334 O O . ASP A 1 568 ? -47.008 -10.456 44.366 1.00 87.88 568 ASP A O 1
ATOM 4338 N N . SER A 1 569 ? -45.711 -9.552 45.957 1.00 87.12 569 SER A N 1
ATOM 4339 C CA . SER A 1 569 ? -46.419 -10.126 47.112 1.00 87.12 569 SER A CA 1
ATOM 4340 C C . SER A 1 569 ? -47.588 -9.262 47.617 1.00 87.12 569 SER A C 1
ATOM 4342 O O . SER A 1 569 ? -48.206 -9.613 48.621 1.00 87.12 569 SER A O 1
ATOM 4344 N N . GLY A 1 570 ? -47.883 -8.122 46.979 1.00 85.62 570 GLY A N 1
ATOM 4345 C CA . GLY A 1 570 ? -48.906 -7.169 47.436 1.00 85.62 570 GLY A CA 1
ATOM 4346 C C . GLY A 1 570 ? -48.553 -6.435 48.739 1.00 85.62 570 GLY A C 1
ATOM 4347 O O . GLY A 1 570 ? -49.437 -5.910 49.416 1.00 85.62 570 GLY A O 1
ATOM 4348 N N . LEU A 1 571 ? -47.270 -6.410 49.108 1.00 87.88 571 LEU A N 1
ATOM 4349 C CA . LEU A 1 571 ? -46.738 -5.807 50.327 1.00 87.88 571 LEU A CA 1
ATOM 4350 C C . LEU A 1 571 ? -45.969 -4.516 50.022 1.00 87.88 571 LEU A C 1
ATOM 4352 O O . LEU A 1 571 ? -45.480 -4.278 48.924 1.00 87.88 571 LEU A O 1
ATOM 4356 N N . THR A 1 572 ? -45.794 -3.690 51.048 1.00 87.12 572 THR A N 1
ATOM 4357 C CA . THR A 1 572 ? -44.951 -2.488 51.001 1.00 87.12 572 THR A CA 1
ATOM 4358 C C . THR A 1 572 ? -43.872 -2.552 52.076 1.00 87.12 572 THR A C 1
ATOM 4360 O O . THR A 1 572 ? -43.976 -3.299 53.051 1.00 87.12 572 THR A O 1
ATOM 4363 N N . LEU A 1 573 ? -42.836 -1.715 51.962 1.00 85.75 573 LEU A N 1
ATOM 4364 C CA . LEU A 1 573 ? -41.745 -1.679 52.946 1.00 85.75 573 LEU A CA 1
ATOM 4365 C C . LEU A 1 573 ? -42.212 -1.353 54.385 1.00 85.75 573 LEU A C 1
ATOM 4367 O O . LEU A 1 573 ? -41.518 -1.686 55.345 1.00 85.75 573 LEU A O 1
ATOM 4371 N N . SER A 1 574 ? -43.372 -0.702 54.534 1.00 84.44 574 SER A N 1
ATOM 4372 C CA . SER A 1 574 ? -43.972 -0.333 55.821 1.00 84.44 574 SER A CA 1
ATOM 4373 C C . SER A 1 574 ? -44.936 -1.382 56.388 1.00 84.44 574 SER A C 1
ATOM 4375 O O . SER A 1 574 ? -45.154 -1.380 57.599 1.00 84.44 574 SER A O 1
ATOM 4377 N N . THR A 1 575 ? -45.494 -2.257 55.543 1.00 85.75 575 THR A N 1
ATOM 4378 C CA . THR A 1 575 ? -46.425 -3.339 55.929 1.00 85.75 575 THR A CA 1
ATOM 4379 C C . THR A 1 575 ? -45.749 -4.708 56.043 1.00 85.75 575 THR A C 1
ATOM 4381 O O . THR A 1 575 ? -46.276 -5.586 56.719 1.00 85.75 575 THR A O 1
ATOM 4384 N N . CYS A 1 576 ? -44.566 -4.876 55.443 1.00 87.19 576 CYS A N 1
ATOM 4385 C CA . CYS A 1 576 ? -43.731 -6.072 55.547 1.00 87.19 576 CYS A CA 1
ATOM 4386 C C . CYS A 1 576 ? -43.460 -6.467 57.010 1.00 87.19 576 CYS A C 1
ATOM 4388 O O . CYS A 1 576 ? -42.930 -5.668 57.792 1.00 87.19 576 CYS A O 1
ATOM 4390 N N . THR A 1 577 ? -43.788 -7.711 57.373 1.00 88.50 577 THR A N 1
ATOM 4391 C CA . THR A 1 577 ? -43.507 -8.269 58.701 1.00 88.50 577 THR A CA 1
ATOM 4392 C C . THR A 1 577 ? -42.181 -9.036 58.726 1.00 88.50 577 THR A C 1
ATOM 4394 O O . THR A 1 577 ? -41.602 -9.361 57.688 1.00 88.50 577 THR A O 1
ATOM 4397 N N . GLN A 1 578 ? -41.691 -9.381 59.924 1.00 86.56 578 GLN A N 1
ATOM 4398 C CA . GLN A 1 578 ? -40.503 -10.234 60.051 1.00 86.56 578 GLN A CA 1
ATOM 4399 C C . GLN A 1 578 ? -40.702 -11.596 59.364 1.00 86.56 578 GLN A C 1
ATOM 4401 O O . GLN A 1 578 ? -39.772 -12.089 58.738 1.00 86.56 578 GLN A O 1
ATOM 4406 N N . ALA A 1 579 ? -41.908 -12.172 59.428 1.00 85.81 579 ALA A N 1
ATOM 4407 C CA . ALA A 1 579 ? -42.207 -13.460 58.805 1.00 85.81 579 ALA A CA 1
ATOM 4408 C C . ALA A 1 579 ? -42.133 -13.396 57.270 1.00 85.81 579 ALA A C 1
ATOM 4410 O O . ALA A 1 579 ? -41.674 -14.346 56.638 1.00 85.81 579 ALA A O 1
ATOM 4411 N N . ASP A 1 580 ? -42.527 -12.269 56.673 1.00 86.25 580 ASP A N 1
ATOM 4412 C CA . ASP A 1 580 ? -42.422 -12.049 55.228 1.00 86.25 580 ASP A CA 1
ATOM 4413 C C . ASP A 1 580 ? -40.959 -11.858 54.808 1.00 86.25 580 ASP A C 1
ATOM 4415 O O . ASP A 1 580 ? -40.501 -12.481 53.851 1.00 86.25 580 ASP A O 1
ATOM 4419 N N . LEU A 1 581 ? -40.186 -11.078 55.571 1.00 85.94 581 LEU A N 1
ATOM 4420 C CA . LEU A 1 581 ? -38.751 -10.908 55.332 1.00 85.94 581 LEU A CA 1
ATOM 4421 C C . LEU A 1 581 ? -37.968 -12.224 55.498 1.00 85.94 581 LEU A C 1
ATOM 4423 O O . LEU A 1 581 ? -37.038 -12.485 54.733 1.00 85.94 581 LEU A O 1
ATOM 4427 N N . ASP A 1 582 ? -38.345 -13.061 56.467 1.00 85.75 582 ASP A N 1
ATOM 4428 C CA . ASP A 1 582 ? -37.732 -14.371 56.692 1.00 85.75 582 ASP A CA 1
ATOM 4429 C C . ASP A 1 582 ? -38.099 -15.364 55.573 1.00 85.75 582 ASP A C 1
ATOM 4431 O O . ASP A 1 582 ? -37.207 -16.074 55.093 1.00 85.75 582 ASP A O 1
ATOM 4435 N N . ARG A 1 583 ? -39.357 -15.346 55.089 1.00 85.06 583 ARG A N 1
ATOM 4436 C CA . ARG A 1 583 ? -39.823 -16.087 53.897 1.00 85.06 583 ARG A CA 1
ATOM 4437 C C . ARG A 1 583 ? -39.016 -15.698 52.659 1.00 85.06 583 ARG A C 1
ATOM 4439 O O . ARG A 1 583 ? -38.453 -16.563 52.003 1.00 85.06 583 ARG A O 1
ATOM 4446 N N . TRP A 1 584 ? -38.857 -14.403 52.391 1.00 83.00 584 TRP A N 1
ATOM 4447 C CA . TRP A 1 584 ? -37.993 -13.942 51.301 1.00 83.00 584 TRP A CA 1
ATOM 4448 C C . TRP A 1 584 ? -36.535 -14.393 51.477 1.00 83.00 584 TRP A C 1
ATOM 4450 O O . TRP A 1 584 ? -35.856 -14.731 50.514 1.00 83.00 584 TRP A O 1
ATOM 4460 N N . SER A 1 585 ? -36.038 -14.433 52.718 1.00 77.31 585 SER A N 1
ATOM 4461 C CA . SER A 1 585 ? -34.652 -14.816 53.014 1.00 77.31 585 SER A CA 1
ATOM 4462 C C . SER A 1 585 ? -34.352 -16.320 52.947 1.00 77.31 585 SER A C 1
ATOM 4464 O O . SER A 1 585 ? -33.179 -16.689 53.094 1.00 77.31 585 SER A O 1
ATOM 4466 N N . THR A 1 586 ? -35.380 -17.164 52.790 1.00 75.88 586 THR A N 1
ATOM 4467 C CA . THR A 1 586 ? -35.246 -18.628 52.688 1.00 75.88 586 THR A CA 1
ATOM 4468 C C . THR A 1 586 ? -35.108 -19.123 51.246 1.00 75.88 586 THR A C 1
ATOM 4470 O O . THR A 1 586 ? -34.530 -20.190 51.047 1.00 75.88 586 THR A O 1
ATOM 4473 N N . ASP A 1 587 ? -35.517 -18.324 50.257 1.00 67.50 587 ASP A N 1
ATOM 4474 C CA . ASP A 1 587 ? -35.181 -18.532 48.843 1.00 67.50 587 ASP A CA 1
ATOM 4475 C C . ASP A 1 587 ? -33.693 -18.213 48.550 1.00 67.50 587 ASP A C 1
ATOM 4477 O O . ASP A 1 587 ? -32.976 -17.639 49.378 1.00 67.50 587 ASP A O 1
ATOM 4481 N N . GLU A 1 588 ? -33.195 -18.557 47.351 1.00 64.94 588 GLU A N 1
ATOM 4482 C CA . GLU A 1 588 ? -31.828 -18.215 46.905 1.00 64.94 588 GLU A CA 1
ATOM 4483 C C . GLU A 1 588 ? -31.658 -16.700 46.646 1.00 64.94 588 GLU A C 1
ATOM 4485 O O . GLU A 1 588 ? -31.575 -16.218 45.512 1.00 64.94 588 GLU A O 1
ATOM 4490 N N . VAL A 1 589 ? -31.563 -15.921 47.727 1.00 65.62 589 VAL A N 1
ATOM 4491 C CA . VAL A 1 589 ? -31.386 -14.466 47.676 1.00 65.62 589 VAL A CA 1
ATOM 4492 C C . VAL A 1 589 ? -30.033 -14.079 47.073 1.00 65.62 589 VAL A C 1
ATOM 4494 O O . VAL A 1 589 ? -28.984 -14.086 47.731 1.00 65.62 589 VAL A O 1
ATOM 4497 N N . SER A 1 590 ? -30.078 -13.605 45.830 1.00 67.12 590 SER A N 1
ATOM 4498 C CA . SER A 1 590 ? -28.986 -12.839 45.227 1.00 67.12 590 SER A CA 1
ATOM 4499 C C . SER A 1 590 ? -28.728 -11.554 46.028 1.00 67.12 590 SER A C 1
ATOM 4501 O O . SER A 1 590 ? -29.651 -10.795 46.308 1.00 67.12 590 SER A O 1
ATOM 4503 N N . TYR A 1 591 ? -27.462 -11.283 46.368 1.00 77.19 591 TYR A N 1
ATOM 4504 C CA . TYR A 1 591 ? -27.027 -10.091 47.122 1.00 77.19 591 TYR A CA 1
ATOM 4505 C C . TYR A 1 591 ? -27.589 -9.975 48.561 1.00 77.19 591 TYR A C 1
ATOM 4507 O O . TYR A 1 591 ? -27.991 -8.902 49.030 1.00 77.19 591 TYR A O 1
ATOM 4515 N N . ARG A 1 592 ? -27.599 -11.092 49.306 1.00 79.12 592 ARG A N 1
ATOM 4516 C CA . ARG A 1 592 ? -28.086 -11.162 50.700 1.00 79.12 592 ARG A CA 1
ATOM 4517 C C . ARG A 1 592 ? -27.421 -10.148 51.646 1.00 79.12 592 ARG A C 1
ATOM 4519 O O . ARG A 1 592 ? -28.105 -9.520 52.455 1.00 79.12 592 ARG A O 1
ATOM 4526 N N . HIS A 1 593 ? -26.102 -9.954 51.551 1.00 80.38 593 HIS A N 1
ATOM 4527 C CA . HIS A 1 593 ? -25.373 -9.003 52.406 1.00 80.38 593 HIS A CA 1
ATOM 4528 C C . HIS A 1 593 ? -25.801 -7.557 52.125 1.00 80.38 593 HIS A C 1
ATOM 4530 O O . HIS A 1 593 ? -26.053 -6.772 53.044 1.00 80.38 593 HIS A O 1
ATOM 4536 N N . GLU A 1 594 ? -25.888 -7.208 50.846 1.00 86.69 594 GLU A N 1
ATOM 4537 C CA . GLU A 1 594 ? -26.257 -5.892 50.355 1.00 86.69 594 GLU A CA 1
ATOM 4538 C C . GLU A 1 594 ? -27.710 -5.544 50.684 1.00 86.69 594 GLU A C 1
ATOM 4540 O O . GLU A 1 594 ? -27.973 -4.409 51.090 1.00 86.69 594 GLU A O 1
ATOM 4545 N N . THR A 1 595 ? -28.623 -6.516 50.619 1.00 86.94 595 THR A N 1
ATOM 4546 C CA . THR A 1 595 ? -30.014 -6.324 51.052 1.00 86.94 595 THR A CA 1
ATOM 4547 C C . THR A 1 595 ? -30.093 -6.069 52.552 1.00 86.94 595 THR A C 1
ATOM 4549 O O . THR A 1 595 ? -30.741 -5.121 52.992 1.00 86.94 595 THR A O 1
ATOM 4552 N N . GLY A 1 596 ? -29.319 -6.805 53.356 1.00 86.06 596 GLY A N 1
ATOM 4553 C CA . GLY A 1 596 ? -29.171 -6.511 54.780 1.00 86.06 596 GLY A CA 1
ATOM 4554 C C . GLY A 1 596 ? -28.623 -5.107 55.064 1.00 86.06 596 GLY A C 1
ATOM 4555 O O . GLY A 1 596 ? -28.876 -4.546 56.130 1.00 86.06 596 GLY A O 1
ATOM 4556 N N . HIS A 1 597 ? -27.876 -4.493 54.140 1.00 87.25 597 HIS A N 1
ATOM 4557 C CA . HIS A 1 597 ? -27.501 -3.075 54.221 1.00 87.25 597 HIS A CA 1
ATOM 4558 C C . HIS A 1 597 ? -28.651 -2.118 53.866 1.00 87.25 597 HIS A C 1
ATOM 4560 O O . HIS A 1 597 ? -28.720 -1.045 54.466 1.00 87.25 597 HIS A O 1
ATOM 4566 N N . PHE A 1 598 ? -29.538 -2.482 52.938 1.00 90.75 598 PHE A N 1
ATOM 4567 C CA . PHE A 1 598 ? -30.737 -1.708 52.607 1.00 90.75 598 PHE A CA 1
ATOM 4568 C C . PHE A 1 598 ? -31.777 -1.747 53.737 1.00 90.75 598 PHE A C 1
ATOM 4570 O O . PHE A 1 598 ? -32.155 -0.687 54.229 1.00 90.75 598 PHE A O 1
ATOM 4577 N N . VAL A 1 599 ? -32.138 -2.929 54.254 1.00 88.38 599 VAL A N 1
ATOM 4578 C CA . VAL A 1 599 ? -33.116 -3.085 55.354 1.00 88.38 599 VAL A CA 1
ATOM 4579 C C . VAL A 1 599 ? -32.692 -2.295 56.600 1.00 88.38 599 VAL A C 1
ATOM 4581 O O . VAL A 1 599 ? -33.468 -1.508 57.142 1.00 88.38 599 VAL A O 1
ATOM 4584 N N . ARG A 1 600 ? -31.422 -2.405 57.022 1.00 88.31 600 ARG A N 1
ATOM 4585 C CA . ARG A 1 600 ? -30.887 -1.617 58.153 1.00 88.31 600 ARG A CA 1
ATOM 4586 C C . ARG A 1 600 ? -30.882 -0.109 57.887 1.00 88.31 600 ARG A C 1
ATOM 4588 O O . ARG A 1 600 ? -31.044 0.670 58.824 1.00 88.31 600 ARG A O 1
ATOM 4595 N N . TRP A 1 601 ? -30.691 0.319 56.638 1.00 91.25 601 TRP A N 1
ATOM 4596 C CA . TRP A 1 601 ? -30.809 1.731 56.274 1.00 91.25 601 TRP A CA 1
ATOM 4597 C C . TRP A 1 601 ? -32.268 2.205 56.339 1.00 91.25 601 TRP A C 1
ATOM 4599 O O . TRP A 1 601 ? -32.522 3.245 56.947 1.00 91.25 601 TRP A O 1
ATOM 4609 N N . ALA A 1 602 ? -33.210 1.427 55.803 1.00 88.81 602 ALA A N 1
ATOM 4610 C CA . ALA A 1 602 ? -34.638 1.732 55.804 1.00 88.81 602 ALA A CA 1
ATOM 4611 C C . ALA A 1 602 ? -35.211 1.849 57.225 1.00 88.81 602 ALA A C 1
ATOM 4613 O O . ALA A 1 602 ? -35.899 2.823 57.527 1.00 88.81 602 ALA A O 1
ATOM 4614 N N . LEU A 1 603 ? -34.845 0.926 58.123 1.00 88.81 603 LEU A N 1
ATOM 4615 C CA . LEU A 1 603 ? -35.172 0.986 59.554 1.00 88.81 603 LEU A CA 1
ATOM 4616 C C . LEU A 1 603 ? -34.643 2.273 60.206 1.00 88.81 603 LEU A C 1
ATOM 4618 O O . LEU A 1 603 ? -35.383 2.981 60.887 1.00 88.81 603 LEU A O 1
ATOM 4622 N N . ALA A 1 604 ? -33.379 2.627 59.949 1.00 87.06 604 ALA A N 1
ATOM 4623 C CA . ALA A 1 604 ? -32.770 3.842 60.495 1.00 87.06 604 ALA A CA 1
ATOM 4624 C C . ALA A 1 604 ? -33.427 5.144 59.988 1.00 87.06 604 ALA A C 1
ATOM 4626 O O . ALA A 1 604 ? -33.356 6.161 60.674 1.00 87.06 604 ALA A O 1
ATOM 4627 N N . HIS A 1 605 ? -34.069 5.115 58.814 1.00 85.88 605 HIS A N 1
ATOM 4628 C CA . HIS A 1 605 ? -34.782 6.255 58.215 1.00 85.88 605 HIS A CA 1
ATOM 4629 C C . HIS A 1 605 ? -36.314 6.140 58.372 1.00 85.88 605 HIS A C 1
ATOM 4631 O O . HIS A 1 605 ? -37.048 6.956 57.827 1.00 85.88 605 HIS A O 1
ATOM 4637 N N . ARG A 1 606 ? -36.795 5.170 59.171 1.00 85.00 606 ARG A N 1
ATOM 4638 C CA . ARG A 1 606 ? -38.213 4.913 59.495 1.00 85.00 606 ARG A CA 1
ATOM 4639 C C . ARG A 1 606 ? -39.119 4.541 58.306 1.00 85.00 606 ARG A C 1
ATOM 4641 O O . ARG A 1 606 ? -40.335 4.651 58.433 1.00 85.00 606 ARG A O 1
ATOM 4648 N N . HIS A 1 607 ? -38.555 4.045 57.201 1.00 84.56 607 HIS A N 1
ATOM 4649 C CA . HIS A 1 607 ? -39.326 3.496 56.070 1.00 84.56 607 HIS A CA 1
ATOM 4650 C C . HIS A 1 607 ? -39.905 2.098 56.355 1.00 84.56 607 HIS A C 1
ATOM 4652 O O . HIS A 1 607 ? -40.876 1.698 55.725 1.00 84.56 607 HIS A O 1
ATOM 4658 N N . ALA A 1 608 ? -39.329 1.380 57.323 1.00 82.06 608 ALA A N 1
ATOM 4659 C CA . ALA A 1 608 ? -39.825 0.113 57.858 1.00 82.06 608 ALA A CA 1
ATOM 4660 C C . ALA A 1 608 ? -39.747 0.134 59.396 1.00 82.06 608 ALA A C 1
ATOM 4662 O O . ALA A 1 608 ? -39.021 0.954 59.972 1.00 82.06 608 ALA A O 1
ATOM 4663 N N . ARG A 1 609 ? -40.465 -0.770 60.076 1.00 80.12 609 ARG A N 1
ATOM 4664 C CA . ARG A 1 609 ? -40.436 -0.946 61.542 1.00 80.12 609 ARG A CA 1
ATOM 4665 C C . ARG A 1 609 ? -40.477 -2.434 61.893 1.00 80.12 609 ARG A C 1
ATOM 4667 O O . ARG A 1 609 ? -40.987 -3.224 61.117 1.00 80.12 609 ARG A O 1
ATOM 4674 N N . GLY A 1 610 ? -39.932 -2.820 63.047 1.00 76.69 610 GLY A N 1
ATOM 4675 C CA . GLY A 1 610 ? -40.020 -4.199 63.560 1.00 76.69 610 GLY A CA 1
ATOM 4676 C C . GLY A 1 610 ? -39.177 -5.263 62.837 1.00 76.69 610 GLY A C 1
ATOM 4677 O O . GLY A 1 610 ? -39.102 -6.383 63.327 1.00 76.69 610 GLY A O 1
ATOM 4678 N N . LEU A 1 611 ? -38.513 -4.927 61.725 1.00 83.62 611 LEU A N 1
ATOM 4679 C CA . LEU A 1 611 ? -37.671 -5.861 60.971 1.00 83.62 611 LEU A CA 1
ATOM 4680 C C . LEU A 1 611 ? -36.258 -5.996 61.558 1.00 83.62 611 LEU A C 1
ATOM 4682 O O . LEU A 1 611 ? -35.651 -5.028 62.023 1.00 83.62 611 LEU A O 1
ATOM 4686 N N . THR A 1 612 ? -35.697 -7.195 61.441 1.00 78.19 612 THR A N 1
ATOM 4687 C CA . THR A 1 612 ? -34.344 -7.569 61.855 1.00 78.19 612 THR A CA 1
ATOM 4688 C C . THR A 1 612 ? -33.690 -8.376 60.738 1.00 78.19 612 THR A C 1
ATOM 4690 O O . THR A 1 612 ? -34.228 -9.387 60.300 1.00 78.19 612 THR A O 1
ATOM 4693 N N . PHE A 1 613 ? -32.505 -7.957 60.282 1.00 76.44 613 PHE A N 1
ATOM 4694 C CA . PHE A 1 613 ? -31.733 -8.700 59.279 1.00 76.44 613 PHE A CA 1
ATOM 4695 C C . PHE A 1 613 ? -30.279 -8.868 59.748 1.00 76.44 613 PHE A C 1
ATOM 4697 O O . PHE A 1 613 ? -29.616 -7.861 60.041 1.00 76.44 613 PHE A O 1
ATOM 4704 N N . PRO A 1 614 ? -29.753 -10.104 59.846 1.00 68.56 614 PRO A N 1
ATOM 4705 C CA . PRO A 1 614 ? -28.452 -10.359 60.452 1.00 68.56 614 PRO A CA 1
ATOM 4706 C C . PRO A 1 614 ? -27.298 -9.798 59.613 1.00 68.56 614 PRO A C 1
ATOM 4708 O O . PRO A 1 614 ? -27.199 -9.997 58.401 1.00 68.56 614 PRO A O 1
ATOM 4711 N N . ALA A 1 615 ? -26.364 -9.120 60.279 1.00 62.81 615 ALA A N 1
ATOM 4712 C CA . ALA A 1 615 ? -25.135 -8.642 59.659 1.00 62.81 615 ALA A CA 1
ATOM 4713 C C . ALA A 1 615 ? -24.111 -9.785 59.557 1.00 62.81 615 ALA A C 1
ATOM 4715 O O . ALA A 1 615 ? -23.270 -9.955 60.440 1.00 62.81 615 ALA A O 1
ATOM 4716 N N . ALA A 1 616 ? -24.173 -10.566 58.477 1.00 60.09 616 ALA A N 1
ATOM 4717 C CA . ALA A 1 616 ? -23.206 -11.628 58.216 1.00 60.09 616 ALA A CA 1
ATOM 4718 C C . ALA A 1 616 ? -21.779 -11.052 58.081 1.00 60.09 616 ALA A C 1
ATOM 4720 O O . ALA A 1 616 ? -21.462 -10.314 57.143 1.00 60.09 616 ALA A O 1
ATOM 4721 N N . ARG A 1 617 ? -20.925 -11.377 59.059 1.00 54.72 617 ARG A N 1
ATOM 4722 C CA . ARG A 1 617 ? -19.521 -10.958 59.138 1.00 54.72 617 ARG A CA 1
ATOM 4723 C C . ARG A 1 617 ? -18.661 -11.925 58.329 1.00 54.72 617 ARG A C 1
ATOM 4725 O O . ARG A 1 617 ? -18.679 -13.122 58.593 1.00 54.72 617 ARG A O 1
ATOM 4732 N N . TRP A 1 618 ? -17.879 -11.407 57.384 1.00 50.62 618 TRP A N 1
ATOM 4733 C CA . TRP A 1 618 ? -16.893 -12.212 56.662 1.00 50.62 618 TRP A CA 1
ATOM 4734 C C . TRP A 1 618 ? -15.846 -12.764 57.644 1.00 50.62 618 TRP A C 1
ATOM 4736 O O . TRP A 1 618 ? -15.197 -11.992 58.351 1.00 50.62 618 TRP A O 1
ATOM 4746 N N . GLN A 1 619 ? -15.717 -14.092 57.693 1.00 54.50 619 GLN A N 1
ATOM 4747 C CA . GLN A 1 619 ? -14.794 -14.828 58.572 1.00 54.50 619 GLN A CA 1
ATOM 4748 C C . GLN A 1 619 ? -13.376 -14.966 57.975 1.00 54.50 619 GLN A C 1
ATOM 4750 O O . GLN A 1 619 ? -12.499 -15.545 58.605 1.00 54.50 619 GLN A O 1
ATOM 4755 N N . GLY A 1 620 ? -13.140 -14.435 56.769 1.00 48.94 620 GLY A N 1
ATOM 4756 C CA . GLY A 1 620 ? -11.941 -14.722 55.977 1.00 48.94 620 GLY A CA 1
ATOM 4757 C C . GLY A 1 620 ? -12.099 -15.977 55.103 1.00 48.94 620 GLY A C 1
ATOM 4758 O O . GLY A 1 620 ? -13.134 -16.645 55.165 1.00 48.94 620 GLY A O 1
ATOM 4759 N N . PRO A 1 621 ? -11.102 -16.308 54.262 1.00 54.81 621 PRO A N 1
ATOM 4760 C CA . PRO A 1 621 ? -11.035 -17.601 53.591 1.00 54.81 621 PRO A CA 1
ATOM 4761 C C . PRO A 1 621 ? -10.746 -18.691 54.631 1.00 54.81 621 PRO A C 1
ATOM 4763 O O . PRO A 1 621 ? -9.710 -18.654 55.293 1.00 54.81 621 PRO A O 1
ATOM 4766 N N . ALA A 1 622 ? -11.652 -19.656 54.783 1.00 46.44 622 ALA A N 1
ATOM 4767 C CA . ALA A 1 622 ? -11.458 -20.794 55.675 1.00 46.44 622 ALA A CA 1
ATOM 4768 C C . ALA A 1 622 ? -10.782 -21.947 54.914 1.00 46.44 622 ALA A C 1
ATOM 4770 O O . ALA A 1 622 ? -11.444 -22.717 54.224 1.00 46.44 622 ALA A O 1
ATOM 4771 N N . GLY A 1 623 ? -9.458 -22.045 55.026 1.00 57.53 623 GLY A N 1
ATOM 4772 C CA . GLY A 1 623 ? -8.673 -23.156 54.484 1.00 57.53 623 GLY A CA 1
ATOM 4773 C C . GLY A 1 623 ? -7.166 -22.882 54.557 1.00 57.53 623 GLY A C 1
ATOM 4774 O O . GLY A 1 623 ? -6.764 -21.720 54.456 1.00 57.53 623 GLY A O 1
ATOM 4775 N N . PRO A 1 624 ? -6.319 -23.910 54.747 1.00 55.12 624 PRO A N 1
ATOM 4776 C CA . PRO A 1 624 ? -4.875 -23.743 54.651 1.00 55.12 624 PRO A CA 1
ATOM 4777 C C . PRO A 1 624 ? -4.488 -23.344 53.221 1.00 55.12 624 PRO A C 1
ATOM 4779 O O . PRO A 1 624 ? -5.032 -23.862 52.245 1.00 55.12 624 PRO A O 1
ATOM 4782 N N . LEU A 1 625 ? -3.527 -22.428 53.091 1.00 58.91 625 LEU A N 1
ATOM 4783 C CA . LEU A 1 625 ? -2.885 -22.157 51.807 1.00 58.91 625 LEU A CA 1
ATOM 4784 C C . LEU A 1 625 ? -2.060 -23.385 51.414 1.00 58.91 625 LEU A C 1
ATOM 4786 O O . LEU A 1 625 ? -1.017 -23.647 52.018 1.00 58.91 625 LEU A O 1
ATOM 4790 N N . ASP A 1 626 ? -2.531 -24.115 50.403 1.00 73.50 626 ASP A N 1
ATOM 4791 C CA . ASP A 1 626 ? -1.795 -25.213 49.779 1.00 73.50 626 ASP A CA 1
ATOM 4792 C C . ASP A 1 626 ? -0.446 -24.689 49.266 1.00 73.50 626 ASP A C 1
ATOM 4794 O O . ASP A 1 626 ? -0.333 -23.990 48.251 1.00 73.50 626 ASP A O 1
ATOM 4798 N N . SER A 1 627 ? 0.582 -24.978 50.058 1.00 72.38 627 SER A N 1
ATOM 4799 C CA . SER A 1 627 ? 1.924 -24.448 49.863 1.00 72.38 627 SER A CA 1
ATOM 4800 C C . SER A 1 627 ? 2.646 -25.159 48.724 1.00 72.38 627 SER A C 1
ATOM 4802 O O . SER A 1 627 ? 3.506 -24.550 48.089 1.00 72.38 627 SER A O 1
ATOM 4804 N N . GLU A 1 628 ? 2.273 -26.404 48.428 1.00 81.56 628 GLU A N 1
ATOM 4805 C CA . GLU A 1 628 ? 2.846 -27.202 47.349 1.00 81.56 628 GLU A CA 1
ATOM 4806 C C . GLU A 1 628 ? 2.297 -26.747 45.995 1.00 81.56 628 GLU A C 1
ATOM 4808 O O . GLU A 1 628 ? 3.069 -26.427 45.086 1.00 81.56 628 GLU A O 1
ATOM 4813 N N . LYS A 1 629 ? 0.975 -26.559 45.893 1.00 77.69 629 LYS A N 1
ATOM 4814 C CA . LYS A 1 629 ? 0.341 -25.941 44.722 1.00 77.69 629 LYS A CA 1
ATOM 4815 C C . LYS A 1 629 ? 0.895 -24.550 44.426 1.00 77.69 629 LYS A C 1
ATOM 4817 O O . LYS A 1 629 ? 1.228 -24.272 43.276 1.00 77.69 629 LYS A O 1
ATOM 4822 N N . ARG A 1 630 ? 1.085 -23.703 45.449 1.00 83.44 630 ARG A N 1
ATOM 4823 C CA . ARG A 1 630 ? 1.693 -22.367 45.288 1.00 83.44 630 ARG A CA 1
ATOM 4824 C C . ARG A 1 630 ? 3.086 -22.437 44.647 1.00 83.44 630 ARG A C 1
ATOM 4826 O O . ARG A 1 630 ? 3.401 -21.618 43.785 1.00 83.44 630 ARG A O 1
ATOM 4833 N N . TRP A 1 631 ? 3.916 -23.401 45.052 1.00 86.25 631 TRP A N 1
ATOM 4834 C CA . TRP A 1 631 ? 5.245 -23.604 44.465 1.00 86.25 631 TRP A CA 1
ATOM 4835 C C . TRP A 1 631 ? 5.184 -24.184 43.047 1.00 86.25 631 TRP A C 1
ATOM 4837 O O . TRP A 1 631 ? 5.969 -23.768 42.196 1.00 86.25 631 TRP A O 1
ATOM 4847 N N . ASN A 1 632 ? 4.247 -25.089 42.764 1.00 86.50 632 ASN A N 1
ATOM 4848 C CA . ASN A 1 632 ? 4.055 -25.648 41.424 1.00 86.50 632 ASN A CA 1
ATOM 4849 C C . ASN A 1 632 ? 3.562 -24.591 40.421 1.00 86.50 632 ASN A C 1
ATOM 4851 O O . ASN A 1 632 ? 4.118 -24.490 39.326 1.00 86.50 632 ASN A O 1
ATOM 4855 N N . ASP A 1 633 ? 2.618 -23.732 40.818 1.00 85.62 633 ASP A N 1
ATOM 4856 C CA . ASP A 1 633 ? 2.179 -22.587 40.011 1.00 85.62 633 ASP A CA 1
ATOM 4857 C C . ASP A 1 633 ? 3.336 -21.598 39.761 1.00 85.62 633 ASP A C 1
ATOM 4859 O O . ASP A 1 633 ? 3.528 -21.142 38.632 1.00 85.62 633 ASP A O 1
ATOM 4863 N N . ALA A 1 634 ? 4.173 -21.314 40.769 1.00 88.12 634 ALA A N 1
ATOM 4864 C CA . ALA A 1 634 ? 5.346 -20.450 40.605 1.00 88.12 634 ALA A CA 1
ATOM 4865 C C . ALA A 1 634 ? 6.397 -21.044 39.644 1.00 88.12 634 ALA A C 1
ATOM 4867 O O . ALA A 1 634 ? 6.855 -20.345 38.739 1.00 88.12 634 ALA A O 1
ATOM 4868 N N . ARG A 1 635 ? 6.742 -22.336 39.775 1.00 88.69 635 ARG A N 1
ATOM 4869 C CA . ARG A 1 635 ? 7.653 -23.031 38.840 1.00 88.69 635 ARG A CA 1
ATOM 4870 C C . ARG A 1 635 ? 7.123 -22.990 37.411 1.00 88.69 635 ARG A C 1
ATOM 4872 O O . ARG A 1 635 ? 7.878 -22.689 36.489 1.00 88.69 635 ARG A O 1
ATOM 4879 N N . ARG A 1 636 ? 5.821 -23.235 37.230 1.00 89.62 636 ARG A N 1
ATOM 4880 C CA . ARG A 1 636 ? 5.175 -23.144 35.921 1.00 89.62 636 ARG A CA 1
ATOM 4881 C C . ARG A 1 636 ? 5.297 -21.737 35.340 1.00 89.62 636 ARG A C 1
ATOM 4883 O O . ARG A 1 636 ? 5.702 -21.603 34.197 1.00 89.62 636 ARG A O 1
ATOM 4890 N N . LEU A 1 637 ? 5.000 -20.687 36.102 1.00 89.75 637 LEU A N 1
ATOM 4891 C CA . LEU A 1 637 ? 5.091 -19.311 35.596 1.00 89.75 637 LEU A CA 1
ATOM 4892 C C . LEU A 1 637 ? 6.536 -18.896 35.258 1.00 89.75 637 LEU A C 1
ATOM 4894 O O . LEU A 1 637 ? 6.729 -18.103 34.336 1.00 89.75 637 LEU A O 1
ATOM 4898 N N . LEU A 1 638 ? 7.545 -19.453 35.937 1.00 88.75 638 LEU A N 1
ATOM 4899 C CA . LEU A 1 638 ? 8.956 -19.257 35.582 1.00 88.75 638 LEU A CA 1
ATOM 4900 C C . LEU A 1 638 ? 9.350 -20.008 34.296 1.00 88.75 638 LEU A C 1
ATOM 4902 O O . LEU A 1 638 ? 10.047 -19.423 33.475 1.00 88.75 638 LEU A O 1
ATOM 4906 N N . GLY A 1 639 ? 8.892 -21.247 34.075 1.00 83.50 639 GLY A N 1
ATOM 4907 C CA . GLY A 1 639 ? 9.339 -22.089 32.945 1.00 83.50 639 GLY A CA 1
ATOM 4908 C C . GLY A 1 639 ? 8.442 -22.141 31.693 1.00 83.50 639 GLY A C 1
ATOM 4909 O O . GLY A 1 639 ? 8.935 -22.416 30.603 1.00 83.50 639 GLY A O 1
ATOM 4910 N N . ASP A 1 640 ? 7.136 -21.895 31.813 1.00 85.00 640 ASP A N 1
ATOM 4911 C CA . ASP A 1 640 ? 6.142 -22.110 30.747 1.00 85.00 640 ASP A CA 1
ATOM 4912 C C . ASP A 1 640 ? 6.115 -20.936 29.749 1.00 85.00 640 ASP A C 1
ATOM 4914 O O . ASP A 1 640 ? 5.387 -19.953 29.918 1.00 85.00 640 ASP A O 1
ATOM 4918 N N . THR A 1 641 ? 6.911 -21.042 28.682 1.00 79.81 641 THR A N 1
ATOM 4919 C CA . THR A 1 641 ? 7.002 -20.044 27.599 1.00 79.81 641 THR A CA 1
ATOM 4920 C C . THR A 1 641 ? 5.767 -19.987 26.692 1.00 79.81 641 THR A C 1
ATOM 4922 O O . THR A 1 641 ? 5.671 -19.089 25.855 1.00 79.81 641 THR A O 1
ATOM 4925 N N . THR A 1 642 ? 4.783 -20.884 26.863 1.00 78.88 642 THR A N 1
ATOM 4926 C CA . THR A 1 642 ? 3.487 -20.771 26.166 1.00 78.88 642 THR A CA 1
ATOM 4927 C C . THR A 1 642 ? 2.611 -19.663 26.763 1.00 78.88 642 THR A C 1
ATOM 4929 O O . THR A 1 642 ? 1.725 -19.121 26.093 1.00 78.88 642 THR A O 1
ATOM 4932 N N . LEU A 1 643 ? 2.876 -19.284 28.019 1.00 80.62 643 LEU A N 1
ATOM 4933 C CA . LEU A 1 643 ? 2.217 -18.184 28.712 1.00 80.62 643 LEU A CA 1
ATOM 4934 C C . LEU A 1 643 ? 2.888 -16.848 28.370 1.00 80.62 643 LEU A C 1
ATOM 4936 O O . LEU A 1 643 ? 4.106 -16.749 28.229 1.00 80.62 643 LEU A O 1
ATOM 4940 N N . LYS A 1 644 ? 2.097 -15.772 28.279 1.00 79.25 644 LYS A N 1
ATOM 4941 C CA . LYS A 1 644 ? 2.648 -14.441 27.970 1.00 79.25 644 LYS A CA 1
ATOM 4942 C C . LYS A 1 644 ? 3.558 -13.958 29.105 1.00 79.25 644 LYS A C 1
ATOM 4944 O O . LYS A 1 644 ? 3.142 -14.082 30.260 1.00 79.25 644 LYS A O 1
ATOM 4949 N N . PRO A 1 645 ? 4.688 -13.286 28.811 1.00 83.38 645 PRO A N 1
ATOM 4950 C CA . PRO A 1 645 ? 5.545 -12.671 29.829 1.00 83.38 645 PRO A CA 1
ATOM 4951 C C . PRO A 1 645 ? 4.772 -11.781 30.815 1.00 83.38 645 PRO A C 1
ATOM 4953 O O . PRO A 1 645 ? 4.969 -11.879 32.022 1.00 83.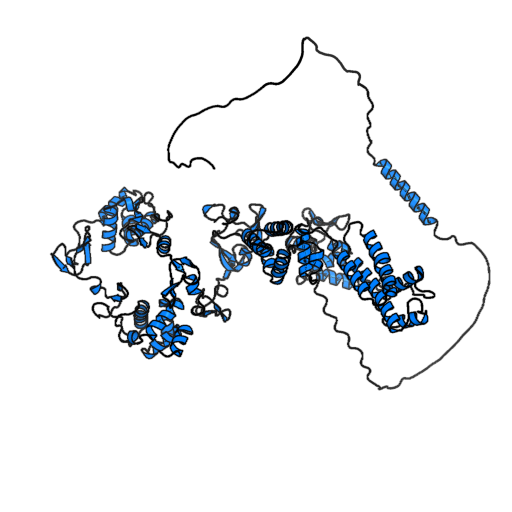38 645 PRO A O 1
ATOM 4956 N N . SER A 1 646 ? 3.789 -11.007 30.331 1.00 81.75 646 SER A N 1
ATOM 4957 C CA . SER A 1 646 ? 2.913 -10.185 31.185 1.00 81.75 646 SER A CA 1
ATOM 4958 C C . SER A 1 646 ? 2.149 -10.999 32.229 1.00 81.75 646 SER A C 1
ATOM 4960 O O . SER A 1 646 ? 2.049 -10.598 33.384 1.00 81.75 646 SER A O 1
ATOM 4962 N N . ASP A 1 647 ? 1.596 -12.139 31.816 1.00 83.31 647 ASP A N 1
ATOM 4963 C CA . ASP A 1 647 ? 0.727 -12.963 32.651 1.00 83.31 647 ASP A CA 1
ATOM 4964 C C . ASP A 1 647 ? 1.590 -13.790 33.640 1.00 83.31 647 ASP A C 1
ATOM 4966 O O . ASP A 1 647 ? 1.206 -13.965 34.799 1.00 83.31 647 ASP A O 1
ATOM 4970 N N . ARG A 1 648 ? 2.806 -14.186 33.219 1.00 89.38 648 ARG A N 1
ATOM 4971 C CA . ARG A 1 648 ? 3.855 -14.814 34.049 1.00 89.38 648 ARG A CA 1
ATOM 4972 C C . ARG A 1 648 ? 4.329 -13.885 35.172 1.00 89.38 648 ARG A C 1
ATOM 4974 O O . ARG A 1 648 ? 4.226 -14.250 36.343 1.00 89.38 648 ARG A O 1
ATOM 4981 N N . VAL A 1 649 ? 4.760 -12.664 34.842 1.00 88.88 649 VAL A N 1
ATOM 4982 C CA . VAL A 1 649 ? 5.235 -11.665 35.821 1.00 88.88 649 VAL A CA 1
ATOM 4983 C C . VAL A 1 649 ? 4.139 -11.295 36.829 1.00 88.88 649 VAL A C 1
ATOM 4985 O O . VAL A 1 649 ? 4.401 -11.272 38.031 1.00 88.88 649 VAL A O 1
ATOM 4988 N N . VAL A 1 650 ? 2.893 -11.074 36.386 1.00 88.25 650 VAL A N 1
ATOM 4989 C CA . VAL A 1 650 ? 1.763 -10.779 37.295 1.00 88.25 650 VAL A CA 1
ATOM 4990 C C . VAL A 1 650 ? 1.531 -11.914 38.296 1.00 88.25 650 VAL A C 1
ATOM 4992 O O . VAL A 1 650 ? 1.357 -11.650 39.487 1.00 88.25 650 VAL A O 1
ATOM 4995 N N . GLY A 1 651 ? 1.550 -13.170 37.837 1.00 86.81 651 GLY A N 1
ATOM 4996 C CA . GLY A 1 651 ? 1.396 -14.330 38.715 1.00 86.81 651 GLY A CA 1
ATOM 4997 C C . GLY A 1 651 ? 2.542 -14.465 39.722 1.00 86.81 651 GLY A C 1
ATOM 4998 O O . GLY A 1 651 ? 2.296 -14.713 40.900 1.00 86.81 651 GLY A O 1
ATOM 4999 N N . LEU A 1 652 ? 3.785 -14.226 39.300 1.00 90.56 652 LEU A N 1
ATOM 5000 C CA . LEU A 1 652 ? 4.964 -14.323 40.169 1.00 90.56 652 LEU A CA 1
ATOM 5001 C C . LEU A 1 652 ? 4.999 -13.224 41.241 1.00 90.56 652 LEU A C 1
ATOM 5003 O O . LEU A 1 652 ? 5.266 -13.519 42.406 1.00 90.56 652 LEU A O 1
ATOM 5007 N N . LEU A 1 653 ? 4.634 -11.983 40.903 1.00 89.62 653 LEU A N 1
ATOM 5008 C CA . LEU A 1 653 ? 4.499 -10.898 41.886 1.00 89.62 653 LEU A CA 1
ATOM 5009 C C . LEU A 1 653 ? 3.401 -11.181 42.927 1.00 89.62 653 LEU A C 1
ATOM 5011 O O . LEU A 1 653 ? 3.548 -10.823 44.098 1.00 89.62 653 LEU A O 1
ATOM 5015 N N . LEU A 1 654 ? 2.327 -11.866 42.530 1.00 89.06 654 LEU A N 1
ATOM 5016 C CA . LEU A 1 654 ? 1.263 -12.286 43.441 1.00 89.06 654 LEU A CA 1
ATOM 5017 C C . LEU A 1 654 ? 1.694 -13.459 44.343 1.00 89.06 654 LEU A C 1
ATOM 5019 O O . LEU A 1 654 ? 1.450 -13.415 45.547 1.00 89.06 654 LEU A O 1
ATOM 5023 N N . LEU A 1 655 ? 2.340 -14.494 43.793 1.00 87.62 655 LEU A N 1
ATOM 5024 C CA . LEU A 1 655 ? 2.660 -15.739 44.514 1.00 87.62 655 LEU A CA 1
ATOM 5025 C C . LEU A 1 655 ? 3.937 -15.670 45.368 1.00 87.62 655 LEU A C 1
ATOM 5027 O O . LEU A 1 655 ? 4.002 -16.328 46.413 1.00 87.62 655 LEU A O 1
ATOM 5031 N N . LEU A 1 656 ? 4.950 -14.916 44.924 1.00 86.50 656 LEU A N 1
ATOM 5032 C CA . LEU A 1 656 ? 6.261 -14.815 45.584 1.00 86.50 656 LEU A CA 1
ATOM 5033 C C . LEU A 1 656 ? 6.376 -13.571 46.473 1.00 86.50 656 LEU A C 1
ATOM 5035 O O . LEU A 1 656 ? 6.906 -13.664 47.575 1.00 86.50 656 LEU A O 1
ATOM 5039 N N . TYR A 1 657 ? 5.836 -12.432 46.028 1.00 86.06 657 TYR A N 1
ATOM 5040 C CA . TYR A 1 657 ? 5.944 -11.144 46.733 1.00 86.06 657 TYR A CA 1
ATOM 5041 C C . TYR A 1 657 ? 4.647 -10.707 47.430 1.00 86.06 657 TYR A C 1
ATOM 5043 O O . TYR A 1 657 ? 4.576 -9.587 47.942 1.00 86.06 657 TYR A O 1
ATOM 5051 N N . ALA A 1 658 ? 3.618 -11.567 47.437 1.00 84.69 658 ALA A N 1
ATOM 5052 C CA . ALA A 1 658 ? 2.298 -11.319 48.026 1.00 84.69 658 ALA A CA 1
ATOM 5053 C C . ALA A 1 658 ? 1.651 -9.988 47.579 1.00 84.69 658 ALA A C 1
ATOM 5055 O O . ALA A 1 658 ? 0.883 -9.370 48.323 1.00 84.69 658 ALA A O 1
ATOM 5056 N N . GLN A 1 659 ? 1.971 -9.514 46.369 1.00 86.00 659 GLN A N 1
ATOM 5057 C CA . GLN A 1 659 ? 1.509 -8.213 45.898 1.00 86.00 659 GLN A CA 1
ATOM 5058 C C . GLN A 1 659 ? 0.043 -8.265 45.473 1.00 86.00 659 GLN A C 1
ATOM 5060 O O . GLN A 1 659 ? -0.395 -9.129 44.714 1.00 86.00 659 GLN A O 1
ATOM 5065 N N . ASN A 1 660 ? -0.726 -7.276 45.928 1.00 81.06 660 ASN A N 1
ATOM 5066 C CA . ASN A 1 660 ? -2.111 -7.115 45.507 1.00 81.06 660 ASN A CA 1
ATOM 5067 C C . ASN A 1 660 ? -2.183 -6.762 44.015 1.00 81.06 660 ASN A C 1
ATOM 5069 O O . ASN A 1 660 ? -1.445 -5.898 43.539 1.00 81.06 660 ASN A O 1
ATOM 5073 N N . LEU A 1 661 ? -3.164 -7.317 43.296 1.00 77.31 661 LEU A N 1
ATOM 5074 C CA . LEU A 1 661 ? -3.430 -6.982 41.886 1.00 77.31 661 LEU A CA 1
ATOM 5075 C C . LEU A 1 661 ? -3.623 -5.468 41.652 1.00 77.31 661 LEU A C 1
ATOM 5077 O O . LEU A 1 661 ? -3.302 -4.951 40.583 1.00 77.31 661 LEU A O 1
ATOM 5081 N N . SER A 1 662 ? -4.108 -4.731 42.656 1.00 72.69 662 SER A N 1
ATOM 5082 C CA . SER A 1 662 ? -4.236 -3.267 42.634 1.00 72.69 662 SER A CA 1
ATOM 5083 C C . SER A 1 662 ? -2.901 -2.511 42.671 1.00 72.69 662 SER A C 1
ATOM 5085 O O . SER A 1 662 ? -2.858 -1.374 42.208 1.00 72.69 662 SER A O 1
ATOM 5087 N N . VAL A 1 663 ? -1.837 -3.116 43.209 1.00 78.62 663 VAL A N 1
ATOM 5088 C CA . VAL A 1 663 ? -0.460 -2.596 43.167 1.00 78.62 663 VAL A CA 1
ATOM 5089 C C . VAL A 1 663 ? 0.195 -3.005 41.852 1.00 78.62 663 VAL A C 1
ATOM 5091 O O . VAL A 1 663 ? 0.674 -2.143 41.124 1.00 78.62 663 VAL A O 1
ATOM 5094 N N . ILE A 1 664 ? 0.119 -4.292 41.489 1.00 82.25 664 ILE A N 1
ATOM 5095 C CA . ILE A 1 664 ? 0.723 -4.830 40.256 1.00 82.25 664 ILE A CA 1
ATOM 5096 C C . ILE A 1 664 ? 0.211 -4.079 39.012 1.00 82.25 664 ILE A C 1
ATOM 5098 O O . ILE A 1 664 ? 0.996 -3.691 38.154 1.00 82.25 664 ILE A O 1
ATOM 5102 N N . SER A 1 665 ? -1.095 -3.788 38.946 1.00 75.25 665 SER A N 1
ATOM 5103 C CA . SER A 1 665 ? -1.716 -3.027 37.843 1.00 75.25 665 SER A CA 1
ATOM 5104 C C . SER A 1 665 ? -1.316 -1.545 37.751 1.00 75.25 665 SER A C 1
ATOM 5106 O O . SER A 1 665 ? -1.729 -0.872 36.806 1.00 75.25 665 SER A O 1
ATOM 5108 N N . ARG A 1 666 ? -0.543 -1.027 38.716 1.00 73.81 666 ARG A N 1
ATOM 5109 C CA . ARG A 1 666 ? -0.046 0.360 38.769 1.00 73.81 666 ARG A CA 1
ATOM 5110 C C . ARG A 1 666 ? 1.467 0.483 38.612 1.00 73.81 666 ARG A C 1
ATOM 5112 O O . ARG A 1 666 ? 1.938 1.604 38.466 1.00 73.81 666 ARG A O 1
ATOM 5119 N N . LEU A 1 667 ? 2.210 -0.625 38.648 1.00 78.88 667 LEU A N 1
ATOM 5120 C CA . LEU A 1 667 ? 3.640 -0.612 38.337 1.00 78.88 667 LEU A CA 1
ATOM 5121 C C . LEU A 1 667 ? 3.835 -0.033 36.935 1.00 78.88 667 LEU A C 1
ATOM 5123 O O . LEU A 1 667 ? 3.047 -0.329 36.040 1.00 78.88 667 LEU A O 1
ATOM 5127 N N . THR A 1 668 ? 4.877 0.764 36.741 1.00 77.62 668 THR A N 1
ATOM 5128 C CA . THR A 1 668 ? 5.274 1.362 35.455 1.00 77.62 668 THR A CA 1
ATOM 5129 C C . THR A 1 668 ? 6.733 1.034 35.156 1.00 77.62 668 THR A C 1
ATOM 5131 O O . THR A 1 668 ? 7.406 0.402 35.966 1.00 77.62 668 THR A O 1
ATOM 5134 N N . THR A 1 669 ? 7.232 1.463 33.999 1.00 75.81 669 THR A N 1
ATOM 5135 C CA . THR A 1 669 ? 8.646 1.331 33.626 1.00 75.81 669 THR A CA 1
ATOM 5136 C C . THR A 1 669 ? 9.581 2.041 34.608 1.00 75.81 669 THR A C 1
ATOM 5138 O O . THR A 1 669 ? 10.595 1.466 34.974 1.00 75.81 669 THR A O 1
ATOM 5141 N N . GLU A 1 670 ? 9.194 3.208 35.133 1.00 77.50 670 GLU A N 1
ATOM 5142 C CA . GLU A 1 670 ? 9.936 3.933 36.185 1.00 77.50 670 GLU A CA 1
ATOM 5143 C C . GLU A 1 670 ? 10.073 3.163 37.511 1.00 77.50 670 GLU A C 1
ATOM 5145 O O . GLU A 1 670 ? 10.902 3.511 38.346 1.00 77.50 670 GLU A O 1
ATOM 5150 N N . HIS A 1 671 ? 9.258 2.126 37.740 1.00 83.88 671 HIS A N 1
ATOM 5151 C CA . HIS A 1 671 ? 9.385 1.278 38.928 1.00 83.88 671 HIS A CA 1
ATOM 5152 C C . HIS A 1 671 ? 10.451 0.181 38.758 1.00 83.88 671 HIS A C 1
ATOM 5154 O O . HIS A 1 671 ? 10.675 -0.564 39.710 1.00 83.88 671 HIS A O 1
ATOM 5160 N N . VAL A 1 672 ? 11.081 0.048 37.582 1.00 85.19 672 VAL A N 1
ATOM 5161 C CA . VAL A 1 672 ? 12.146 -0.927 37.303 1.00 85.19 672 VAL A CA 1
ATOM 5162 C C . VAL A 1 672 ? 13.473 -0.190 37.130 1.00 85.19 672 VAL A C 1
ATOM 5164 O O . VAL A 1 672 ? 13.668 0.519 36.147 1.00 85.19 672 VAL A O 1
ATOM 5167 N N . ASN A 1 673 ? 14.400 -0.396 38.064 1.00 83.56 673 ASN A N 1
ATOM 5168 C CA . ASN A 1 673 ? 15.747 0.166 38.010 1.00 83.56 673 ASN A CA 1
ATOM 5169 C C . ASN A 1 673 ? 16.761 -0.923 37.643 1.00 83.56 673 ASN A C 1
ATOM 5171 O O . ASN A 1 673 ? 16.791 -1.990 38.254 1.00 83.56 673 ASN A O 1
ATOM 5175 N N . THR A 1 674 ? 17.625 -0.641 36.671 1.00 82.75 674 THR A N 1
ATOM 5176 C CA . THR A 1 674 ? 18.734 -1.521 36.275 1.00 82.75 674 THR A CA 1
ATOM 5177 C C . THR A 1 674 ? 20.053 -0.954 36.793 1.00 82.75 674 THR A C 1
ATOM 5179 O O . THR A 1 674 ? 20.552 0.046 36.272 1.00 82.75 674 THR A O 1
ATOM 5182 N N . HIS A 1 675 ? 20.632 -1.589 37.812 1.00 78.75 675 HIS A N 1
ATOM 5183 C CA . HIS A 1 675 ? 21.895 -1.179 38.428 1.00 78.75 675 HIS A CA 1
ATOM 5184 C C . HIS A 1 675 ? 22.981 -2.227 38.157 1.00 78.75 675 HIS A C 1
ATOM 5186 O O . HIS A 1 675 ? 23.210 -3.144 38.947 1.00 78.75 675 HIS A O 1
ATOM 5192 N N . GLY A 1 676 ? 23.653 -2.096 37.008 1.00 73.00 676 GLY A N 1
ATOM 5193 C CA . GLY A 1 676 ? 24.631 -3.082 36.541 1.00 73.00 676 GLY A CA 1
ATOM 5194 C C . GLY A 1 676 ? 23.963 -4.439 36.313 1.00 73.00 676 GLY A C 1
ATOM 5195 O O . GLY A 1 676 ? 22.969 -4.521 35.600 1.00 73.00 676 GLY A O 1
ATOM 5196 N N . ASN A 1 677 ? 24.470 -5.488 36.964 1.00 73.00 677 ASN A N 1
ATOM 5197 C CA . ASN A 1 677 ? 23.931 -6.851 36.880 1.00 73.00 677 ASN A CA 1
ATOM 5198 C C . ASN A 1 677 ? 22.829 -7.139 37.927 1.00 73.00 677 ASN A C 1
ATOM 5200 O O . ASN A 1 677 ? 22.784 -8.226 38.504 1.00 73.00 677 ASN A O 1
ATOM 5204 N N . ARG A 1 678 ? 22.005 -6.138 38.267 1.00 84.06 678 ARG A N 1
ATOM 5205 C CA . ARG A 1 678 ? 20.879 -6.268 39.207 1.00 84.06 678 ARG A CA 1
ATOM 5206 C C . ARG A 1 678 ? 19.666 -5.496 38.705 1.00 84.06 678 ARG A C 1
ATOM 5208 O O . ARG A 1 678 ? 19.775 -4.317 38.364 1.00 84.06 678 ARG A O 1
ATOM 5215 N N . VAL A 1 679 ? 18.511 -6.156 38.728 1.00 86.81 679 VAL A N 1
ATOM 5216 C CA . VAL A 1 679 ? 17.205 -5.548 38.456 1.00 86.81 679 VAL A CA 1
ATOM 5217 C C . VAL A 1 679 ? 16.488 -5.326 39.783 1.00 86.81 679 VAL A C 1
ATOM 5219 O O . VAL A 1 679 ? 16.299 -6.257 40.566 1.00 86.81 679 VAL A O 1
ATOM 5222 N N . GLU A 1 680 ? 16.082 -4.091 40.040 1.00 89.50 680 GLU A N 1
ATOM 5223 C CA . GLU A 1 680 ? 15.319 -3.698 41.219 1.00 89.50 680 GLU A CA 1
ATOM 5224 C C . GLU A 1 680 ? 13.905 -3.273 40.822 1.00 89.50 680 GLU A C 1
ATOM 5226 O O . GLU A 1 680 ? 13.717 -2.492 39.892 1.00 89.50 680 GLU A O 1
ATOM 5231 N N . LEU A 1 681 ? 12.904 -3.762 41.555 1.00 88.75 681 LEU A N 1
ATOM 5232 C CA . LEU A 1 681 ? 11.500 -3.402 41.376 1.00 88.75 681 LEU A CA 1
ATOM 5233 C C . LEU A 1 681 ? 10.989 -2.635 42.600 1.00 88.75 681 LEU A C 1
ATOM 5235 O O . LEU A 1 681 ? 11.023 -3.139 43.725 1.00 88.75 681 LEU A O 1
ATOM 5239 N N . LEU A 1 682 ? 10.478 -1.423 42.393 1.00 85.94 682 LEU A N 1
ATOM 5240 C CA . LEU A 1 682 ? 9.939 -0.579 43.455 1.00 85.94 682 LEU A CA 1
ATOM 5241 C C . LEU A 1 682 ? 8.540 -1.051 43.883 1.00 85.94 682 LEU A C 1
ATOM 5243 O O . LEU A 1 682 ? 7.518 -0.649 43.325 1.00 85.94 682 LEU A O 1
ATOM 5247 N N . LEU A 1 683 ? 8.488 -1.893 44.918 1.00 81.50 683 LEU A N 1
ATOM 5248 C CA . LEU A 1 683 ? 7.248 -2.385 45.522 1.00 81.50 683 LEU A CA 1
ATOM 5249 C C . LEU A 1 683 ? 6.857 -1.518 46.731 1.00 81.50 683 LEU A C 1
ATOM 5251 O O . LEU A 1 683 ? 7.014 -1.897 47.891 1.00 81.50 683 LEU A O 1
ATOM 5255 N N . GLY A 1 684 ? 6.336 -0.321 46.451 1.00 75.19 684 GLY A N 1
ATOM 5256 C CA . GLY A 1 684 ? 5.944 0.654 47.472 1.00 75.19 684 GLY A CA 1
ATOM 5257 C C . GLY A 1 684 ? 7.066 1.643 47.784 1.00 75.19 684 GLY A C 1
ATOM 5258 O O . GLY A 1 684 ? 7.490 2.380 46.904 1.00 75.19 684 GLY A O 1
ATOM 5259 N N . SER A 1 685 ? 7.515 1.711 49.040 1.00 72.31 685 SER A N 1
ATOM 5260 C CA . SER A 1 685 ? 8.522 2.689 49.496 1.00 72.31 685 SER A CA 1
ATOM 5261 C C . SER A 1 685 ? 9.965 2.173 49.494 1.00 72.31 685 SER A C 1
ATOM 5263 O O . SER A 1 685 ? 10.856 2.872 49.975 1.00 72.31 685 SER A O 1
ATOM 5265 N N . SER A 1 686 ? 10.206 0.943 49.040 1.00 73.94 686 SER A N 1
ATOM 5266 C CA . SER A 1 686 ? 11.530 0.314 49.072 1.00 73.94 686 SER A CA 1
ATOM 5267 C C . SER A 1 686 ? 11.739 -0.546 47.822 1.00 73.94 686 SER A C 1
ATOM 5269 O O . SER A 1 686 ? 10.831 -1.307 47.471 1.00 73.94 686 SER A O 1
ATOM 5271 N N . PRO A 1 687 ? 12.883 -0.418 47.126 1.00 84.25 687 PRO A N 1
ATOM 5272 C CA . PRO A 1 687 ? 13.204 -1.270 45.989 1.00 84.25 687 PRO A CA 1
ATOM 5273 C C . PRO A 1 687 ? 13.495 -2.697 46.456 1.00 84.25 687 PRO A C 1
ATOM 5275 O O . PRO A 1 687 ? 14.036 -2.920 47.540 1.00 84.25 687 PRO A O 1
ATOM 5278 N N . VAL A 1 688 ? 13.117 -3.667 45.629 1.00 88.00 688 VAL A N 1
ATOM 5279 C CA . VAL A 1 688 ? 13.319 -5.094 45.876 1.00 88.00 688 VAL A CA 1
ATOM 5280 C C . VAL A 1 688 ? 14.145 -5.667 44.735 1.00 88.00 688 VAL A C 1
ATOM 5282 O O . VAL A 1 688 ? 13.720 -5.611 43.583 1.00 88.00 688 VAL A O 1
ATOM 5285 N N . VAL A 1 689 ? 15.313 -6.225 45.053 1.00 89.00 689 VAL A N 1
ATOM 5286 C CA . VAL A 1 689 ? 16.153 -6.925 44.071 1.00 89.00 689 VAL A CA 1
ATOM 5287 C C . VAL A 1 689 ? 15.412 -8.175 43.591 1.00 89.00 689 VAL A C 1
ATOM 5289 O O . VAL A 1 689 ? 14.984 -9.003 44.402 1.00 89.00 689 VAL A O 1
ATOM 5292 N N . LEU A 1 690 ? 15.240 -8.304 42.279 1.00 88.69 690 LEU A N 1
ATOM 5293 C CA . LEU A 1 690 ? 14.640 -9.477 41.655 1.00 88.69 690 LEU A CA 1
ATOM 5294 C C . LEU A 1 690 ? 15.714 -10.562 41.444 1.00 88.69 690 LEU A C 1
ATOM 5296 O O . LEU A 1 690 ? 16.790 -10.247 40.938 1.00 88.69 690 LEU A O 1
ATOM 5300 N N . PRO A 1 691 ? 15.458 -11.828 41.824 1.00 87.50 691 PRO A N 1
ATOM 5301 C CA . PRO A 1 691 ? 16.344 -12.943 41.518 1.00 87.50 691 PRO A CA 1
ATOM 5302 C C . PRO A 1 691 ? 16.115 -13.445 40.088 1.00 87.50 691 PRO A C 1
ATOM 5304 O O . PRO A 1 691 ? 15.008 -13.335 39.551 1.00 87.50 691 PRO A O 1
ATOM 5307 N N . GLU A 1 692 ? 17.117 -14.095 39.502 1.00 84.44 692 GLU A N 1
ATOM 5308 C CA . GLU A 1 692 ? 16.900 -14.841 38.261 1.00 84.44 692 GLU A CA 1
ATOM 5309 C C . GLU A 1 692 ? 16.057 -16.107 38.488 1.00 84.44 692 GLU A C 1
ATOM 5311 O O . GLU A 1 692 ? 16.134 -16.716 39.561 1.00 84.44 692 GLU A O 1
ATOM 5316 N N . PRO A 1 693 ? 15.230 -16.522 37.506 1.00 86.31 693 PRO A N 1
ATOM 5317 C CA . PRO A 1 693 ? 15.049 -15.927 36.172 1.00 86.31 693 PRO A CA 1
ATOM 5318 C C . PRO A 1 693 ? 13.908 -14.884 36.097 1.00 86.31 693 PRO A C 1
ATOM 5320 O O . PRO A 1 693 ? 13.355 -14.634 35.028 1.00 86.31 693 PRO A O 1
ATOM 5323 N N . LEU A 1 694 ? 13.463 -14.309 37.225 1.00 88.12 694 LEU A N 1
ATOM 5324 C CA . LEU A 1 694 ? 12.393 -13.300 37.219 1.00 88.12 694 LEU A CA 1
ATOM 5325 C C . LEU A 1 694 ? 12.892 -11.924 36.750 1.00 88.12 694 LEU A C 1
ATOM 5327 O O . LEU A 1 694 ? 12.112 -11.180 36.156 1.00 88.12 694 LEU A O 1
ATOM 5331 N N . ALA A 1 695 ? 14.154 -11.582 37.011 1.00 86.62 695 ALA A N 1
ATOM 5332 C CA . ALA A 1 695 ? 14.759 -10.347 36.522 1.00 86.62 695 ALA A CA 1
ATOM 5333 C C . ALA A 1 695 ? 14.795 -10.323 34.982 1.00 86.62 695 ALA A C 1
ATOM 5335 O O . ALA A 1 695 ? 14.203 -9.409 34.400 1.00 86.62 695 ALA A O 1
ATOM 5336 N N . ASP A 1 696 ? 15.317 -11.371 34.334 1.00 85.75 696 ASP A N 1
ATOM 5337 C CA . ASP A 1 696 ? 15.237 -11.556 32.875 1.00 85.75 696 ASP A CA 1
ATOM 5338 C C . ASP A 1 696 ? 13.799 -11.432 32.333 1.00 85.75 696 ASP A C 1
ATOM 5340 O O . ASP A 1 696 ? 13.551 -10.709 31.368 1.00 85.75 696 ASP A O 1
ATOM 5344 N N . LEU A 1 697 ? 12.808 -12.064 32.977 1.00 86.25 697 LEU A N 1
ATOM 5345 C CA . LEU A 1 697 ? 11.400 -11.989 32.545 1.00 86.25 697 LEU A CA 1
ATOM 5346 C C . LEU A 1 697 ? 10.780 -10.589 32.684 1.00 86.25 697 LEU A C 1
ATOM 5348 O O . LEU A 1 697 ? 9.861 -10.238 31.936 1.00 86.25 697 LEU A O 1
ATOM 5352 N N . VAL A 1 698 ? 11.250 -9.781 33.637 1.00 86.00 698 VAL A N 1
ATOM 5353 C CA . VAL A 1 698 ? 10.834 -8.379 33.777 1.00 86.00 698 VAL A CA 1
ATOM 5354 C C . VAL A 1 698 ? 11.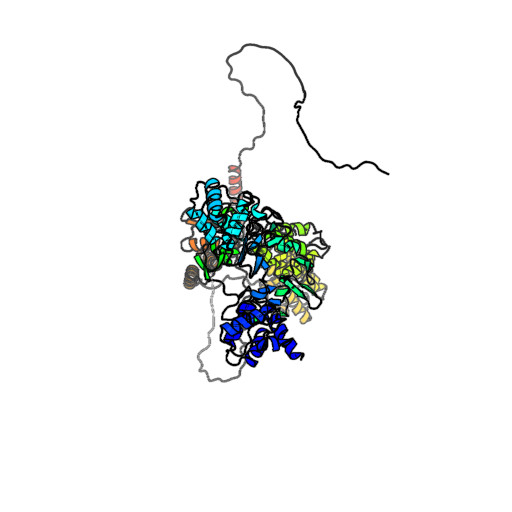507 -7.505 32.717 1.00 86.00 698 VAL A C 1
ATOM 5356 O O . VAL A 1 698 ? 10.832 -6.641 32.155 1.00 86.00 698 VAL A O 1
ATOM 5359 N N . LEU A 1 699 ? 12.774 -7.760 32.377 1.00 84.44 699 LEU A N 1
ATOM 5360 C CA . LEU A 1 699 ? 13.459 -7.087 31.269 1.00 84.44 699 LEU A CA 1
ATOM 5361 C C . LEU A 1 699 ? 12.815 -7.437 29.915 1.00 84.44 699 LEU A C 1
ATOM 5363 O O . LEU A 1 699 ? 12.446 -6.526 29.172 1.00 84.44 699 LEU A O 1
ATOM 5367 N N . GLU A 1 700 ? 12.533 -8.718 29.646 1.00 82.69 700 GLU A N 1
ATOM 5368 C CA . GLU A 1 700 ? 11.795 -9.170 28.453 1.00 82.69 700 GLU A CA 1
ATOM 5369 C C . GLU A 1 700 ? 10.443 -8.442 28.331 1.00 82.69 700 GLU A C 1
ATOM 5371 O O . GLU A 1 700 ? 10.048 -7.997 27.249 1.00 82.69 700 GLU A O 1
ATOM 5376 N N . LEU A 1 701 ? 9.719 -8.267 29.443 1.00 80.44 701 LEU A N 1
ATOM 5377 C CA . LEU A 1 701 ? 8.439 -7.553 29.467 1.00 80.44 701 LEU A CA 1
ATOM 5378 C C . LEU A 1 701 ? 8.584 -6.045 29.179 1.00 80.44 701 LEU A C 1
ATOM 5380 O O . LEU A 1 701 ? 7.689 -5.457 28.561 1.00 80.44 701 LEU A O 1
ATOM 5384 N N . VAL A 1 702 ? 9.687 -5.419 29.601 1.00 78.31 702 VAL A N 1
ATOM 5385 C CA . VAL A 1 702 ? 10.008 -4.015 29.293 1.00 78.31 702 VAL A CA 1
ATOM 5386 C C . VAL A 1 702 ? 10.362 -3.848 27.809 1.00 78.31 702 VAL A C 1
ATOM 5388 O O . VAL A 1 702 ? 9.844 -2.931 27.168 1.00 78.31 702 VAL A O 1
ATOM 5391 N N . GLU A 1 703 ? 11.162 -4.750 27.238 1.00 70.12 703 GLU A N 1
ATOM 5392 C CA . GLU A 1 703 ? 11.618 -4.687 25.841 1.00 70.12 703 GLU A CA 1
ATOM 5393 C C . GLU A 1 703 ? 10.540 -5.070 24.816 1.00 70.12 703 GLU A C 1
ATOM 5395 O O . GLU A 1 703 ? 10.339 -4.385 23.810 1.00 70.12 703 GLU A O 1
ATOM 5400 N N . THR A 1 704 ? 9.794 -6.153 25.059 1.00 60.94 704 THR A N 1
ATOM 5401 C CA . THR A 1 704 ? 8.774 -6.672 24.119 1.00 60.94 704 THR A CA 1
ATOM 5402 C C . THR A 1 704 ? 7.483 -5.841 24.090 1.00 60.94 704 THR A C 1
ATOM 5404 O O . THR A 1 704 ? 6.535 -6.138 23.345 1.00 60.94 704 THR A O 1
ATOM 5407 N N . ARG A 1 705 ? 7.434 -4.775 24.895 1.00 60.34 705 ARG A N 1
ATOM 5408 C CA . ARG A 1 705 ? 6.262 -3.950 25.164 1.00 60.34 705 ARG A CA 1
ATOM 5409 C C . ARG A 1 705 ? 5.683 -3.318 23.900 1.00 60.34 705 ARG A C 1
ATOM 5411 O O . ARG A 1 705 ? 6.273 -2.459 23.248 1.00 60.34 705 ARG A O 1
ATOM 5418 N N . ARG A 1 706 ? 4.436 -3.672 23.588 1.00 51.91 706 ARG A N 1
ATOM 5419 C CA . ARG A 1 706 ? 3.651 -2.987 22.552 1.00 51.91 706 ARG A CA 1
ATOM 5420 C C . ARG A 1 706 ? 2.902 -1.814 23.171 1.00 51.91 706 ARG A C 1
ATOM 5422 O O . ARG A 1 706 ? 2.082 -2.015 24.065 1.00 51.91 706 ARG A O 1
ATOM 5429 N N . ALA A 1 707 ? 3.122 -0.610 22.644 1.00 47.31 707 ALA A N 1
ATOM 5430 C CA . ALA A 1 707 ? 2.241 0.528 22.884 1.00 47.31 707 ALA A CA 1
ATOM 5431 C C . ALA A 1 707 ? 0.820 0.168 22.407 1.00 47.31 707 ALA A C 1
ATOM 5433 O O . ALA A 1 707 ? 0.544 0.111 21.208 1.00 47.31 707 ALA A O 1
ATOM 5434 N N . ASN A 1 708 ? -0.066 -0.148 23.354 1.00 48.47 708 ASN A N 1
ATOM 5435 C CA . ASN A 1 708 ? -1.432 -0.611 23.082 1.00 48.47 708 ASN A CA 1
ATOM 5436 C C . ASN A 1 708 ? -2.437 0.549 22.909 1.00 48.47 708 ASN A C 1
ATOM 5438 O O . ASN A 1 708 ? -3.629 0.314 22.706 1.00 48.47 708 ASN A O 1
ATOM 5442 N N . THR A 1 709 ? -1.956 1.790 22.980 1.00 54.34 709 THR A N 1
ATOM 5443 C CA . THR A 1 709 ? -2.710 3.044 22.883 1.00 54.34 709 THR A CA 1
ATOM 5444 C C . THR A 1 709 ? -2.253 3.848 21.671 1.00 54.34 709 THR A C 1
ATOM 5446 O O . THR A 1 709 ? -1.062 3.992 21.422 1.00 54.34 709 THR A O 1
ATOM 5449 N N . ILE A 1 710 ? -3.212 4.372 20.902 1.00 53.38 710 ILE A N 1
ATOM 5450 C CA . ILE A 1 710 ? -2.950 5.128 19.662 1.00 53.38 710 ILE A CA 1
ATOM 5451 C C . ILE A 1 710 ? -2.303 6.483 19.972 1.00 53.38 710 ILE A C 1
ATOM 5453 O O . ILE A 1 710 ? -1.459 6.952 19.217 1.00 53.38 710 ILE A O 1
ATOM 5457 N N . LEU A 1 711 ? -2.679 7.081 21.104 1.00 54.28 711 LEU A N 1
ATOM 5458 C CA . LEU A 1 711 ? -2.068 8.279 21.662 1.00 54.28 711 LEU A CA 1
ATOM 5459 C C . LEU A 1 711 ? -1.305 7.884 22.931 1.00 54.28 711 LEU A C 1
ATOM 5461 O O . LEU A 1 711 ? -1.908 7.688 23.985 1.00 54.28 711 LEU A O 1
ATOM 5465 N N . ASN A 1 712 ? 0.020 7.766 22.839 1.00 52.12 712 ASN A N 1
ATOM 5466 C CA . ASN A 1 712 ? 0.881 7.690 24.019 1.00 52.12 712 ASN A CA 1
ATOM 5467 C C . ASN A 1 712 ? 1.040 9.103 24.595 1.00 52.12 712 ASN A C 1
ATOM 5469 O O . ASN A 1 712 ? 1.951 9.831 24.213 1.00 52.12 712 ASN A O 1
ATOM 5473 N N . LYS A 1 713 ? 0.114 9.497 25.475 1.00 41.31 713 LYS A N 1
ATOM 5474 C CA . LYS A 1 713 ? 0.160 10.781 26.201 1.00 41.31 713 LYS A CA 1
ATOM 5475 C C . LYS A 1 713 ? 0.204 10.633 27.726 1.00 41.31 713 LYS A C 1
ATOM 5477 O O . LYS A 1 713 ? 0.481 11.604 28.418 1.00 41.31 713 LYS A O 1
ATOM 5482 N N . THR A 1 714 ? -0.015 9.428 28.254 1.00 37.34 714 THR A N 1
ATOM 5483 C CA . THR A 1 714 ? 0.441 9.073 29.605 1.00 37.34 714 THR A CA 1
ATOM 5484 C C . THR A 1 714 ? 1.954 8.900 29.550 1.00 37.34 714 THR A C 1
ATOM 5486 O O . THR A 1 714 ? 2.406 8.059 28.770 1.00 37.34 714 THR A O 1
ATOM 5489 N N . ALA A 1 715 ? 2.704 9.667 30.351 1.00 37.88 715 ALA A N 1
ATOM 5490 C CA . ALA A 1 715 ? 4.170 9.605 30.394 1.00 37.88 715 ALA A CA 1
ATOM 5491 C C . ALA A 1 715 ? 4.675 8.158 30.534 1.00 37.88 715 ALA A C 1
ATOM 5493 O O . ALA A 1 715 ? 5.513 7.726 29.747 1.00 37.88 715 ALA A O 1
ATOM 5494 N N . ASP A 1 716 ? 4.016 7.379 31.400 1.00 50.75 716 ASP A N 1
ATOM 5495 C CA . ASP A 1 716 ? 4.299 5.963 31.591 1.00 50.75 716 ASP A CA 1
ATOM 5496 C C . ASP A 1 716 ? 3.030 5.093 31.594 1.00 50.75 716 ASP A C 1
ATOM 5498 O O . ASP A 1 716 ? 2.179 5.229 32.479 1.00 50.75 716 ASP A O 1
ATOM 5502 N N . PRO A 1 717 ? 2.873 4.155 30.640 1.00 54.31 717 PRO A N 1
ATOM 5503 C CA . PRO A 1 717 ? 1.852 3.119 30.742 1.00 54.31 717 PRO A CA 1
ATOM 5504 C C . PRO A 1 717 ? 2.218 2.074 31.824 1.00 54.31 717 PRO A C 1
ATOM 5506 O O . PRO A 1 717 ? 3.390 1.952 32.199 1.00 54.31 717 PRO A O 1
ATOM 5509 N N . PRO A 1 718 ? 1.260 1.253 32.303 1.00 58.12 718 PRO A N 1
ATOM 5510 C CA . PRO A 1 718 ? 1.541 0.204 33.287 1.00 58.12 718 PRO A CA 1
ATOM 5511 C C . PRO A 1 718 ? 2.441 -0.914 32.740 1.00 58.12 718 PRO A C 1
ATOM 5513 O O . PRO A 1 718 ? 2.367 -1.264 31.559 1.00 58.12 718 PRO A O 1
ATOM 5516 N N . LEU A 1 719 ? 3.308 -1.481 33.581 1.00 58.56 719 LEU A N 1
ATOM 5517 C CA . LEU A 1 719 ? 4.297 -2.514 33.246 1.00 58.56 719 LEU A CA 1
ATOM 5518 C C . LEU A 1 719 ? 3.614 -3.763 32.666 1.00 58.56 719 LEU A C 1
ATOM 5520 O O . LEU A 1 719 ? 3.988 -4.244 31.600 1.00 58.56 719 LEU A O 1
ATOM 5524 N N . ALA A 1 720 ? 2.538 -4.215 33.317 1.00 53.25 720 ALA A N 1
ATOM 5525 C CA . ALA A 1 720 ? 1.715 -5.334 32.876 1.00 53.25 720 ALA A CA 1
ATOM 5526 C C . ALA A 1 720 ? 0.306 -4.867 32.463 1.00 53.25 720 ALA A C 1
ATOM 5528 O O . ALA A 1 720 ? -0.597 -4.743 33.290 1.00 53.25 720 ALA A O 1
ATOM 5529 N N . VAL A 1 721 ? 0.095 -4.650 31.159 1.00 50.28 721 VAL A N 1
ATOM 5530 C CA . VAL A 1 721 ? -1.247 -4.450 30.577 1.00 50.28 721 VAL A CA 1
ATOM 5531 C C . VAL A 1 721 ? -1.715 -5.739 29.907 1.00 50.28 721 VAL A C 1
ATOM 5533 O O . VAL A 1 721 ? -1.690 -5.876 28.680 1.00 50.28 721 VAL A O 1
ATOM 5536 N N . SER A 1 722 ? -2.191 -6.694 30.706 1.00 38.75 722 SER A N 1
ATOM 5537 C CA . SER A 1 722 ? -3.010 -7.783 30.171 1.00 38.75 722 SER A CA 1
ATOM 5538 C C . SER A 1 722 ? -4.292 -7.177 29.586 1.00 38.75 722 SER A C 1
ATOM 5540 O O . SER A 1 722 ? -4.978 -6.384 30.238 1.00 38.75 722 SER A O 1
ATOM 5542 N N . ARG A 1 723 ? -4.655 -7.549 28.349 1.00 33.47 723 ARG A N 1
ATOM 5543 C CA . ARG A 1 723 ? -6.014 -7.276 27.842 1.00 33.47 723 ARG A CA 1
ATOM 5544 C C . ARG A 1 723 ? -6.995 -7.882 28.851 1.00 33.47 723 ARG A C 1
ATOM 5546 O O . ARG A 1 723 ? -6.796 -9.050 29.192 1.00 33.47 723 ARG A O 1
ATOM 5553 N N . PRO A 1 724 ? -8.050 -7.170 29.295 1.00 27.23 724 PRO A N 1
ATOM 5554 C CA . PRO A 1 724 ? -9.087 -7.809 30.088 1.00 27.23 724 PRO A CA 1
ATOM 5555 C C . PRO A 1 724 ? -9.615 -8.983 29.271 1.00 27.23 724 PRO A C 1
ATOM 5557 O O . PRO A 1 724 ? -10.020 -8.799 28.116 1.00 27.23 724 PRO A O 1
ATOM 5560 N N . ALA A 1 725 ? -9.531 -10.183 29.849 1.00 23.94 725 ALA A N 1
ATOM 5561 C CA . ALA A 1 725 ? -9.949 -11.397 29.177 1.00 23.94 725 ALA A CA 1
ATOM 5562 C C . ALA A 1 725 ? -11.365 -11.200 28.627 1.00 23.94 725 ALA A C 1
ATOM 5564 O O . ALA A 1 725 ? -12.242 -10.623 29.283 1.00 23.94 725 ALA A O 1
ATOM 5565 N N . THR A 1 726 ? -11.597 -11.679 27.406 1.00 26.94 726 THR A N 1
ATOM 5566 C CA . THR A 1 726 ? -12.961 -11.990 26.989 1.00 26.94 726 THR A CA 1
ATOM 5567 C C . THR A 1 726 ? -13.594 -12.820 28.095 1.00 26.94 726 THR A C 1
ATOM 5569 O O . THR A 1 726 ? -12.965 -13.764 28.570 1.00 26.94 726 THR A O 1
ATOM 5572 N N . ARG A 1 727 ? -14.789 -12.382 28.519 1.00 24.28 727 ARG A N 1
ATOM 5573 C CA . ARG A 1 727 ? -15.679 -12.999 29.513 1.00 24.28 727 ARG A CA 1
ATOM 5574 C C . ARG A 1 727 ? -15.382 -14.503 29.619 1.00 24.28 727 ARG A C 1
ATOM 5576 O O . ARG A 1 727 ? -15.425 -15.138 28.561 1.00 24.28 727 ARG A O 1
ATOM 5583 N N . PRO A 1 728 ? -15.078 -15.066 30.810 1.00 24.23 728 PRO A N 1
ATOM 5584 C CA . PRO A 1 728 ? -14.970 -16.516 30.921 1.00 24.23 728 PRO A CA 1
ATOM 5585 C C . PRO A 1 728 ? -16.223 -17.113 30.285 1.00 24.23 728 PRO A C 1
ATOM 5587 O O . PRO A 1 728 ? -17.318 -16.559 30.459 1.00 24.23 728 PRO A O 1
ATOM 5590 N N . ALA A 1 729 ? -16.044 -18.169 29.488 1.00 24.11 729 ALA A N 1
ATOM 5591 C CA . ALA A 1 729 ? -17.175 -18.881 28.911 1.00 24.11 729 ALA A CA 1
ATOM 5592 C C . ALA A 1 729 ? -18.177 -19.165 30.041 1.00 24.11 729 ALA A C 1
ATOM 5594 O O . ALA A 1 729 ? -17.730 -19.457 31.159 1.00 24.11 729 ALA A O 1
ATOM 5595 N N . PRO A 1 730 ? -19.496 -19.021 29.807 1.00 26.64 730 PRO A N 1
ATOM 5596 C CA . PRO A 1 730 ? -20.464 -19.402 30.822 1.00 26.64 730 PRO A CA 1
ATOM 5597 C C . PRO A 1 730 ? -20.121 -20.829 31.239 1.00 26.64 730 PRO A C 1
ATOM 5599 O O . PRO A 1 730 ? -20.016 -21.706 30.379 1.00 26.64 730 PRO A O 1
ATOM 5602 N N . GLN A 1 731 ? -19.865 -21.028 32.535 1.00 28.05 731 GLN A N 1
ATOM 5603 C CA . GLN A 1 731 ? -19.620 -22.364 33.065 1.00 28.05 731 GLN A CA 1
ATOM 5604 C C . GLN A 1 731 ? -20.767 -23.251 32.570 1.00 28.05 731 GLN A C 1
ATOM 5606 O O . GLN A 1 731 ? -21.921 -22.804 32.652 1.00 28.05 731 GLN A O 1
ATOM 5611 N N . PRO A 1 732 ? -20.493 -24.450 32.019 1.00 26.12 732 PRO A N 1
ATOM 5612 C CA . PRO A 1 732 ? -21.569 -25.372 31.705 1.00 26.12 732 PRO A CA 1
ATOM 5613 C C . PRO A 1 732 ? -22.373 -25.545 32.989 1.00 26.12 732 PRO A C 1
ATOM 5615 O O . PRO A 1 732 ? -21.816 -25.894 34.033 1.00 26.12 732 PRO A O 1
ATOM 5618 N N . ARG A 1 733 ? -23.664 -25.195 32.933 1.00 26.38 733 ARG A N 1
ATOM 5619 C CA . ARG A 1 733 ? -24.561 -25.379 34.072 1.00 26.38 733 ARG A CA 1
ATOM 5620 C C . ARG A 1 733 ? -24.469 -26.852 34.440 1.00 26.38 733 ARG A C 1
ATOM 5622 O O . ARG A 1 733 ? -24.756 -27.691 33.587 1.00 26.38 733 ARG A O 1
ATOM 5629 N N . LEU A 1 734 ? -24.054 -27.147 35.672 1.00 28.17 734 LEU A N 1
ATOM 5630 C CA . LEU A 1 734 ? -24.162 -28.499 36.208 1.00 28.17 734 LEU A CA 1
ATOM 5631 C C . LEU A 1 734 ? -25.610 -28.955 35.968 1.00 28.17 734 LEU A C 1
ATOM 5633 O O . LEU A 1 734 ? -26.527 -28.188 36.295 1.00 28.17 734 LEU A O 1
ATOM 5637 N N . PRO A 1 735 ? -25.837 -30.116 35.328 1.00 27.41 735 PRO A N 1
ATOM 5638 C CA . PRO A 1 735 ? -27.189 -30.575 35.070 1.00 27.41 735 PRO A CA 1
ATOM 5639 C C . PRO A 1 735 ? -27.923 -30.687 36.406 1.00 27.41 735 PRO A C 1
ATOM 5641 O O . PRO A 1 735 ? -27.390 -31.230 37.375 1.00 27.41 735 PRO A O 1
ATOM 5644 N N . ARG A 1 736 ? -29.141 -30.134 36.463 1.00 26.88 736 ARG A N 1
ATOM 5645 C CA . ARG A 1 736 ? -30.029 -30.333 37.613 1.00 26.88 736 ARG A CA 1
ATOM 5646 C C . ARG A 1 736 ? -30.187 -31.844 37.822 1.00 26.88 736 ARG A C 1
ATOM 5648 O O . ARG A 1 736 ? -30.427 -32.530 36.827 1.00 26.88 736 ARG A O 1
ATOM 5655 N N . PRO A 1 737 ? -30.091 -32.362 39.059 1.00 27.45 737 PRO A N 1
ATOM 5656 C CA . PRO A 1 737 ? -30.425 -33.752 39.311 1.00 27.45 737 PRO A CA 1
ATOM 5657 C C . PRO A 1 737 ? -31.901 -33.954 38.966 1.00 27.45 737 PRO A C 1
ATOM 5659 O O . PRO A 1 737 ? -32.786 -33.386 39.604 1.00 27.45 737 PRO A O 1
ATOM 5662 N N . THR A 1 738 ? -32.158 -34.729 37.917 1.00 28.89 738 THR A N 1
ATOM 5663 C CA . THR A 1 738 ? -33.492 -35.235 37.614 1.00 28.89 738 THR A CA 1
ATOM 5664 C C . THR A 1 738 ? -33.902 -36.190 38.722 1.00 28.89 738 THR A C 1
ATOM 5666 O O . THR A 1 738 ? -33.205 -37.167 38.991 1.00 28.89 738 THR A O 1
ATOM 5669 N N . THR A 1 739 ? -35.042 -35.917 39.348 1.00 29.25 739 THR A N 1
ATOM 5670 C CA . THR A 1 739 ? -35.757 -36.897 40.164 1.00 29.25 739 THR A CA 1
ATOM 5671 C C . THR A 1 739 ? -36.064 -38.119 39.306 1.00 29.25 739 THR A C 1
ATOM 5673 O O . THR A 1 739 ? -36.783 -38.002 38.315 1.00 29.25 739 THR A O 1
ATOM 5676 N N . GLN A 1 740 ? -35.528 -39.273 39.689 1.00 28.33 740 GLN A N 1
ATOM 5677 C CA . GLN A 1 740 ? -35.934 -40.568 39.160 1.00 28.33 740 GLN A CA 1
ATOM 5678 C C . GLN A 1 740 ? -36.227 -41.489 40.344 1.00 28.33 740 GLN A C 1
ATOM 5680 O O . GLN A 1 740 ? -35.494 -41.488 41.335 1.00 28.33 740 GLN A O 1
ATOM 5685 N N . GLU A 1 741 ? -37.354 -42.186 40.262 1.00 27.19 741 GLU A N 1
ATOM 5686 C CA . GLU A 1 741 ? -37.962 -42.913 41.372 1.00 27.19 741 GLU A CA 1
ATOM 5687 C C . GLU A 1 741 ? -37.229 -44.220 41.713 1.00 27.19 741 GLU A C 1
ATOM 5689 O O . GLU A 1 741 ? -36.623 -44.864 40.859 1.00 27.19 741 GLU A O 1
ATOM 5694 N N . ASP A 1 742 ? -37.320 -44.577 42.994 1.00 28.50 742 ASP A N 1
ATOM 5695 C CA . ASP A 1 742 ? -37.187 -45.897 43.617 1.00 28.50 742 ASP A CA 1
ATOM 5696 C C . ASP A 1 742 ? -36.349 -47.013 42.964 1.00 28.50 742 ASP A C 1
ATOM 5698 O O . ASP A 1 742 ? -36.716 -47.624 41.959 1.00 28.50 742 ASP A O 1
ATOM 5702 N N . ARG A 1 743 ? -35.378 -47.499 43.756 1.00 29.09 743 ARG A N 1
ATOM 5703 C CA . ARG A 1 743 ? -35.442 -48.863 44.332 1.00 29.09 743 ARG A CA 1
ATOM 5704 C C . ARG A 1 743 ? -34.480 -49.032 45.515 1.00 29.09 743 ARG A C 1
ATOM 5706 O O . ARG A 1 743 ? -33.267 -48.903 45.383 1.00 29.09 743 ARG A O 1
ATOM 5713 N N . HIS A 1 744 ? -35.025 -49.368 46.685 1.00 28.95 744 HIS A N 1
ATOM 5714 C CA . HIS A 1 744 ? -34.255 -49.846 47.842 1.00 28.95 744 HIS A CA 1
ATOM 5715 C C . HIS A 1 744 ? -33.686 -51.260 47.603 1.00 28.95 744 HIS A C 1
ATOM 5717 O O . HIS A 1 744 ? -34.277 -52.047 46.862 1.00 28.95 744 HIS A O 1
ATOM 5723 N N . PRO A 1 745 ? -32.612 -51.635 48.327 1.00 28.52 745 PRO A N 1
ATOM 5724 C CA . PRO A 1 745 ? -32.865 -52.583 49.417 1.00 28.52 745 PRO A CA 1
ATOM 5725 C C . PRO A 1 745 ? -32.180 -52.260 50.765 1.00 28.52 745 PRO A C 1
ATOM 5727 O O . PRO A 1 745 ? -30.975 -52.069 50.861 1.00 28.52 745 PRO A O 1
ATOM 5730 N N . ARG A 1 746 ? -33.018 -52.296 51.811 1.00 27.53 746 ARG A N 1
ATOM 5731 C CA . ARG A 1 746 ? -32.817 -52.799 53.193 1.00 27.53 746 ARG A CA 1
ATOM 5732 C C . ARG A 1 746 ? -31.523 -52.469 53.976 1.00 27.53 746 ARG A C 1
ATOM 5734 O O . ARG A 1 746 ? -30.439 -52.970 53.715 1.00 27.53 746 ARG A O 1
ATOM 5741 N N . ARG A 1 747 ? -31.734 -51.761 55.096 1.00 31.27 747 ARG A N 1
ATOM 5742 C CA . ARG A 1 747 ? -30.836 -51.655 56.267 1.00 31.27 747 ARG A CA 1
ATOM 5743 C C . ARG A 1 747 ? -30.716 -52.978 57.046 1.00 31.27 747 ARG A C 1
ATOM 5745 O O . ARG A 1 747 ? -31.651 -53.777 57.011 1.00 31.27 747 ARG A O 1
ATOM 5752 N N . PRO A 1 748 ? -29.746 -53.036 57.974 1.00 28.67 748 PRO A N 1
ATOM 5753 C CA . PRO A 1 748 ? -30.017 -53.410 59.362 1.00 28.67 748 PRO A CA 1
ATOM 5754 C C . PRO A 1 748 ? -29.877 -52.226 60.348 1.00 28.67 748 PRO A C 1
ATOM 5756 O O . PRO A 1 748 ? -29.202 -51.228 60.104 1.00 28.67 748 PRO A O 1
ATOM 5759 N N . ARG A 1 749 ? -30.564 -52.359 61.483 1.00 31.95 749 ARG A N 1
ATOM 5760 C CA . ARG A 1 749 ? -30.564 -51.541 62.719 1.00 31.95 749 ARG A CA 1
ATOM 5761 C C . ARG A 1 749 ? -30.623 -52.557 63.887 1.00 31.95 749 ARG A C 1
ATOM 5763 O O . ARG A 1 749 ? -30.936 -53.712 63.597 1.00 31.95 749 ARG A O 1
ATOM 5770 N N . PRO A 1 750 ? -30.507 -52.176 65.176 1.00 46.44 750 PRO A N 1
ATOM 5771 C CA . PRO A 1 750 ? -30.089 -50.905 65.780 1.00 46.44 750 PRO A CA 1
ATOM 5772 C C . PRO A 1 750 ? -28.812 -51.101 66.650 1.00 46.44 750 PRO A C 1
ATOM 5774 O O . PRO A 1 750 ? -28.035 -52.002 66.372 1.00 46.44 750 PRO A O 1
ATOM 5777 N N . LEU A 1 751 ? -28.477 -50.249 67.629 1.00 27.48 751 LEU A N 1
ATOM 5778 C CA . LEU A 1 751 ? -28.946 -50.405 69.020 1.00 27.48 751 LEU A CA 1
ATOM 5779 C C . LEU A 1 751 ? -28.748 -49.127 69.877 1.00 27.48 751 LEU A C 1
ATOM 5781 O O . LEU A 1 751 ? -27.811 -48.364 69.675 1.00 27.48 751 LEU A O 1
ATOM 5785 N N . HIS A 1 752 ? -29.623 -48.993 70.880 1.00 29.95 752 HIS A N 1
ATOM 5786 C CA . HIS A 1 752 ? -29.616 -48.086 72.043 1.00 29.95 752 HIS A CA 1
ATOM 5787 C C . HIS A 1 752 ? -29.896 -46.570 71.899 1.00 29.95 752 HIS A C 1
ATOM 5789 O O . HIS A 1 752 ? -29.335 -45.815 71.113 1.00 29.95 752 HIS A O 1
ATOM 5795 N N . SER A 1 753 ? -30.797 -46.137 72.782 1.00 29.88 753 SER A N 1
ATOM 5796 C CA . SER A 1 753 ? -31.059 -44.776 73.273 1.00 29.88 753 SER A CA 1
ATOM 5797 C C . SER A 1 753 ? -31.070 -44.867 74.824 1.00 29.88 753 SER A C 1
ATOM 5799 O O . SER A 1 753 ? -30.659 -45.898 75.354 1.00 29.88 753 SER A O 1
ATOM 5801 N N . PRO A 1 754 ? -31.570 -43.880 75.585 1.00 48.47 754 PRO A N 1
ATOM 5802 C CA . PRO A 1 754 ? -30.894 -42.626 75.927 1.00 48.47 754 PRO A CA 1
ATOM 5803 C C . PRO A 1 754 ? -30.703 -42.460 77.456 1.00 48.47 754 PRO A C 1
ATOM 5805 O O . PRO A 1 754 ? -31.451 -43.044 78.234 1.00 48.47 754 PRO A O 1
ATOM 5808 N N . VAL A 1 755 ? -29.797 -41.579 77.914 1.00 29.80 755 VAL A N 1
ATOM 5809 C CA . VAL A 1 755 ? -29.731 -41.184 79.343 1.00 29.80 755 VAL A CA 1
ATOM 5810 C C . VAL A 1 755 ? -29.530 -39.672 79.547 1.00 29.80 755 VAL A C 1
ATOM 5812 O O . VAL A 1 755 ? -28.701 -39.019 78.919 1.00 29.80 755 VAL A O 1
ATOM 5815 N N . ARG A 1 756 ? -30.312 -39.146 80.492 1.00 33.31 756 ARG A N 1
ATOM 5816 C CA . ARG A 1 756 ? -30.244 -37.875 81.246 1.00 33.31 756 ARG A CA 1
ATOM 5817 C C . ARG A 1 756 ? -30.557 -38.266 82.721 1.00 33.31 756 ARG A C 1
ATOM 5819 O O . ARG A 1 756 ? -31.150 -39.334 82.878 1.00 33.31 756 ARG A O 1
ATOM 5826 N N . PRO A 1 757 ? -30.367 -37.437 83.781 1.00 45.59 757 PRO A N 1
ATOM 5827 C CA . PRO A 1 757 ? -29.681 -36.130 83.909 1.00 45.59 757 PRO A CA 1
ATOM 5828 C C . PRO A 1 757 ? -28.910 -35.941 85.274 1.00 45.59 757 PRO A C 1
ATOM 5830 O O . PRO A 1 757 ? -28.742 -36.897 86.018 1.00 45.59 757 PRO A O 1
ATOM 5833 N N . ARG A 1 758 ? -28.591 -34.671 85.639 1.00 31.80 758 ARG A N 1
ATOM 5834 C 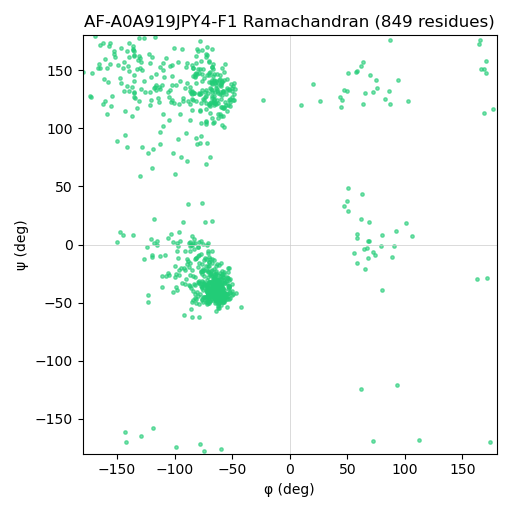CA . ARG A 1 758 ? -28.623 -34.018 87.000 1.00 31.80 758 ARG A CA 1
ATOM 5835 C C . ARG A 1 758 ? -27.349 -33.761 87.859 1.00 31.80 758 ARG A C 1
ATOM 5837 O O . ARG A 1 758 ? -26.754 -34.686 88.382 1.00 31.80 758 ARG A O 1
ATOM 5844 N N . HIS A 1 759 ? -27.192 -32.459 88.194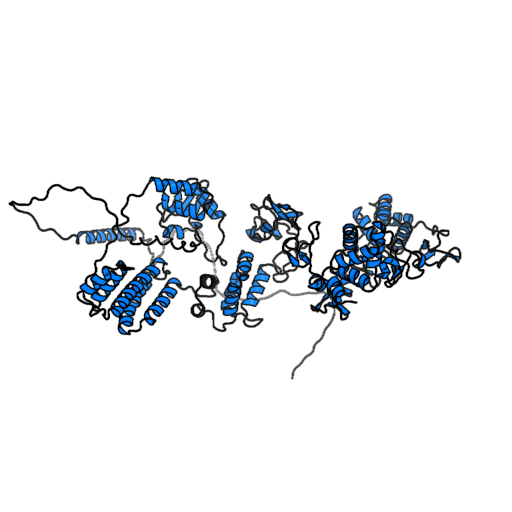 1.00 29.38 759 HIS A N 1
ATOM 5845 C CA . HIS A 1 759 ? -26.746 -31.820 89.471 1.00 29.38 759 HIS A CA 1
ATOM 5846 C C . HIS A 1 759 ? -25.300 -32.071 90.003 1.00 29.38 759 HIS A C 1
ATOM 5848 O O . HIS A 1 759 ? -24.671 -33.038 89.616 1.00 29.38 759 HIS A O 1
ATOM 5854 N N . ARG A 1 760 ? -24.679 -31.222 90.859 1.00 28.95 760 ARG A N 1
ATOM 5855 C CA . ARG A 1 760 ? -25.164 -30.123 91.746 1.00 28.95 760 ARG A CA 1
ATOM 5856 C C . ARG A 1 760 ? -24.085 -29.026 92.011 1.00 28.95 760 ARG A C 1
ATOM 5858 O O . ARG A 1 760 ? -22.906 -29.252 91.782 1.00 28.95 760 ARG A O 1
ATOM 5865 N N . ASP A 1 761 ? -24.539 -27.869 92.506 1.00 31.14 761 ASP A N 1
ATOM 5866 C CA . ASP A 1 761 ? -23.834 -26.641 92.996 1.00 31.14 761 ASP A CA 1
ATOM 5867 C C . ASP A 1 761 ? -23.251 -26.833 94.446 1.00 31.14 761 ASP A C 1
ATOM 5869 O O . ASP A 1 761 ? -23.459 -27.943 94.953 1.00 31.14 761 ASP A O 1
ATOM 5873 N N . PRO A 1 762 ? -22.700 -25.853 95.241 1.00 51.84 762 PRO A N 1
ATOM 5874 C CA . PRO A 1 762 ? -22.193 -24.465 95.010 1.00 51.84 762 PRO A CA 1
ATOM 5875 C C . PRO A 1 762 ? -20.905 -24.024 95.818 1.00 51.84 762 PRO A C 1
ATOM 5877 O O . PRO A 1 762 ? -20.363 -24.788 96.612 1.00 51.84 762 PRO A O 1
ATOM 5880 N N . ARG A 1 763 ? -20.568 -22.702 95.772 1.00 33.75 763 ARG A N 1
ATOM 5881 C CA . ARG A 1 763 ? -19.749 -21.842 96.717 1.00 33.75 763 ARG A CA 1
ATOM 5882 C C . ARG A 1 763 ? -18.236 -21.680 96.382 1.00 33.75 763 ARG A C 1
ATOM 5884 O O . ARG A 1 763 ? -17.612 -22.640 95.969 1.00 33.75 763 ARG A O 1
ATOM 5891 N N . ARG A 1 764 ? -17.556 -20.517 96.548 1.00 30.22 764 ARG A N 1
ATOM 5892 C CA . ARG A 1 764 ? -17.835 -19.226 97.256 1.00 30.22 764 ARG A CA 1
ATOM 5893 C C . ARG A 1 764 ? -17.084 -18.001 96.619 1.00 30.22 764 ARG A C 1
ATOM 5895 O O . ARG A 1 764 ? -16.183 -18.173 95.813 1.00 30.22 764 ARG A O 1
ATOM 5902 N N . HIS A 1 765 ? -17.491 -16.780 97.005 1.00 28.20 765 HIS A N 1
ATOM 5903 C CA . HIS A 1 765 ? -17.076 -15.393 96.620 1.00 28.20 765 HIS A CA 1
ATOM 5904 C C . HIS A 1 765 ? -15.589 -14.960 96.842 1.00 28.20 765 HIS A C 1
ATOM 5906 O O . HIS A 1 765 ? -14.868 -15.719 97.483 1.00 28.20 765 HIS A O 1
ATOM 5912 N N . PRO A 1 766 ? -15.163 -13.678 96.596 1.00 43.00 766 PRO A N 1
ATOM 5913 C CA . PRO A 1 766 ? -15.485 -12.663 95.547 1.00 43.00 766 PRO A CA 1
ATOM 5914 C C . PRO A 1 766 ? -14.240 -11.911 94.957 1.00 43.00 766 PRO A C 1
ATOM 5916 O O . PRO A 1 766 ? -13.173 -11.958 95.560 1.00 43.00 766 PRO A O 1
ATOM 5919 N N . ARG A 1 767 ? -14.395 -11.108 93.869 1.00 30.81 767 ARG A N 1
ATOM 5920 C CA . ARG A 1 767 ? -13.690 -9.821 93.495 1.00 30.81 767 ARG A CA 1
ATOM 5921 C C . ARG A 1 767 ? -13.943 -9.471 91.988 1.00 30.81 767 ARG A C 1
ATOM 5923 O O . ARG A 1 767 ? -14.721 -10.184 91.364 1.00 30.81 767 ARG A O 1
ATOM 5930 N N . PRO A 1 768 ? -13.496 -8.323 91.417 1.00 38.53 768 PRO A N 1
ATOM 5931 C CA . PRO A 1 768 ? -14.234 -7.056 91.411 1.00 38.53 768 PRO A CA 1
ATOM 5932 C C . PRO A 1 768 ? -14.632 -6.557 89.993 1.00 38.53 768 PRO A C 1
ATOM 5934 O O . PRO A 1 768 ? -14.309 -7.159 88.974 1.00 38.53 768 PRO A O 1
ATOM 5937 N N . ARG A 1 769 ? -15.336 -5.414 89.929 1.00 35.09 769 ARG A N 1
ATOM 5938 C CA . ARG A 1 769 ? -15.923 -4.809 88.708 1.00 35.09 769 ARG A CA 1
ATOM 5939 C C . ARG A 1 769 ? -14.957 -4.709 87.510 1.00 35.09 769 ARG A C 1
ATOM 5941 O O . ARG A 1 769 ? -13.946 -4.008 87.578 1.00 35.09 769 ARG A O 1
ATOM 5948 N N . ALA A 1 770 ? -15.348 -5.284 86.371 1.00 36.34 770 ALA A N 1
ATOM 5949 C CA . ALA A 1 770 ? -14.661 -5.101 85.092 1.00 36.34 770 ALA A CA 1
ATOM 5950 C C . ALA A 1 770 ? -14.797 -3.653 84.573 1.00 36.34 770 ALA A C 1
ATOM 5952 O O . ALA A 1 770 ? -15.899 -3.119 84.449 1.00 36.34 770 ALA A O 1
ATOM 5953 N N . ARG A 1 771 ? -13.670 -3.010 84.235 1.00 38.41 771 ARG A N 1
ATOM 5954 C CA . ARG A 1 771 ? -13.639 -1.688 83.580 1.00 38.41 771 ARG A CA 1
ATOM 5955 C C . ARG A 1 771 ? -13.744 -1.846 82.057 1.00 38.41 771 ARG A C 1
ATOM 5957 O O . ARG A 1 771 ? -13.039 -2.663 81.473 1.00 38.41 771 ARG A O 1
ATOM 5964 N N . HIS A 1 772 ? -14.575 -1.030 81.403 1.00 38.97 772 HIS A N 1
ATOM 5965 C CA . HIS A 1 772 ? -14.765 -1.082 79.945 1.00 38.97 772 HIS A CA 1
ATOM 5966 C C . HIS A 1 772 ? -13.478 -0.755 79.142 1.00 38.97 772 HIS A C 1
ATOM 5968 O O . HIS A 1 772 ? -12.730 0.147 79.534 1.00 38.97 772 HIS A O 1
ATOM 5974 N N . PRO A 1 773 ? -13.249 -1.357 77.951 1.00 41.12 773 PRO A N 1
ATOM 5975 C CA . PRO A 1 773 ? -11.977 -1.233 77.212 1.00 41.12 773 PRO A CA 1
ATOM 5976 C C . PRO A 1 773 ? -11.674 0.134 76.560 1.00 41.12 773 PRO A C 1
ATOM 5978 O O . PRO A 1 773 ? -10.661 0.288 75.875 1.00 41.12 773 PRO A O 1
ATOM 5981 N N . HIS A 1 774 ? -12.537 1.144 76.710 1.00 43.94 774 HIS A N 1
ATOM 5982 C CA . HIS A 1 774 ? -12.498 2.351 75.870 1.00 43.94 774 HIS A CA 1
ATOM 5983 C C . HIS A 1 774 ? -11.559 3.482 76.334 1.00 43.94 774 HIS A C 1
ATOM 5985 O O . HIS A 1 774 ? -11.360 4.439 75.582 1.00 43.94 774 HIS A O 1
ATOM 5991 N N . GLN A 1 775 ? -10.919 3.384 77.506 1.00 43.31 775 GLN A N 1
ATOM 5992 C CA . GLN A 1 775 ? -9.994 4.430 77.982 1.00 43.31 775 GLN A CA 1
ATOM 5993 C C . GLN A 1 775 ? -8.540 4.277 77.483 1.00 43.31 775 GLN A C 1
ATOM 5995 O O . GLN A 1 775 ? -7.850 5.285 77.316 1.00 43.31 775 GLN A O 1
ATOM 6000 N N . GLY A 1 776 ? -8.076 3.063 77.155 1.00 42.50 776 GLY A N 1
ATOM 6001 C CA . GLY A 1 776 ? -6.681 2.829 76.736 1.00 42.50 776 GLY A CA 1
ATOM 6002 C C . GLY A 1 776 ? -6.299 3.505 75.409 1.00 42.50 776 GLY A C 1
ATOM 6003 O O . GLY A 1 776 ? -5.226 4.099 75.285 1.00 42.50 776 GLY A O 1
ATOM 6004 N N . ARG A 1 777 ? -7.204 3.501 74.419 1.00 44.62 777 ARG A N 1
ATOM 6005 C CA . ARG A 1 777 ? -6.912 4.013 73.064 1.00 44.62 777 ARG A CA 1
ATOM 6006 C C . ARG A 1 777 ? -6.769 5.541 72.977 1.00 44.62 777 ARG A C 1
ATOM 6008 O O . ARG A 1 777 ? -6.100 6.023 72.066 1.00 44.62 777 ARG A O 1
ATOM 6015 N N . ARG A 1 778 ? -7.336 6.317 73.914 1.00 44.72 778 ARG A N 1
ATOM 6016 C CA . ARG A 1 778 ? -7.217 7.792 73.902 1.00 44.72 778 ARG A CA 1
ATOM 6017 C C . ARG A 1 778 ? -5.871 8.299 74.441 1.00 44.72 778 ARG A C 1
ATOM 6019 O O . ARG A 1 778 ? -5.372 9.300 73.932 1.00 44.72 778 ARG A O 1
ATOM 6026 N N . ARG A 1 779 ? -5.239 7.603 75.400 1.00 46.06 779 ARG A N 1
ATOM 6027 C CA . ARG A 1 779 ? -3.915 8.004 75.927 1.00 46.06 779 ARG A CA 1
ATOM 6028 C C . ARG A 1 779 ? -2.779 7.757 74.923 1.00 46.06 779 ARG A C 1
ATOM 6030 O O . ARG A 1 779 ? -1.913 8.617 74.782 1.00 46.06 779 ARG A O 1
ATOM 6037 N N . LEU A 1 780 ? -2.824 6.656 74.163 1.00 47.69 780 LEU A N 1
ATOM 6038 C CA . LEU A 1 780 ? -1.795 6.347 73.157 1.00 47.69 780 LEU A CA 1
ATOM 6039 C C . LEU A 1 780 ? -1.766 7.384 72.014 1.00 47.69 780 LEU A C 1
ATOM 6041 O O . LEU A 1 780 ? -0.704 7.889 71.656 1.00 47.69 780 LEU A O 1
ATOM 6045 N N . ALA A 1 781 ? -2.936 7.786 71.502 1.00 50.75 781 ALA A N 1
ATOM 6046 C CA . ALA A 1 781 ? -3.041 8.798 70.445 1.00 50.75 781 ALA A CA 1
ATOM 6047 C C . ALA A 1 781 ? -2.512 10.186 70.874 1.00 50.75 781 ALA A C 1
ATOM 6049 O O . ALA A 1 781 ? -1.906 10.895 70.069 1.00 50.75 781 ALA A O 1
ATOM 6050 N N . ALA A 1 782 ? -2.692 10.562 72.146 1.00 51.69 782 ALA A N 1
ATOM 6051 C CA . ALA A 1 782 ? -2.176 11.815 72.708 1.00 51.69 782 ALA A CA 1
ATOM 6052 C C . ALA A 1 782 ? -0.659 11.786 73.002 1.00 51.69 782 ALA A C 1
ATOM 6054 O O . ALA A 1 782 ? -0.026 12.842 73.069 1.00 51.69 782 ALA A O 1
ATOM 6055 N N . SER A 1 783 ? -0.070 10.598 73.176 1.00 51.88 783 SER A N 1
ATOM 6056 C CA . SER A 1 783 ? 1.386 10.409 73.252 1.00 51.88 783 SER A CA 1
ATOM 6057 C C . SER A 1 783 ? 2.024 10.507 71.860 1.00 51.88 783 SER A C 1
ATOM 6059 O O . SER A 1 783 ? 2.956 11.285 71.657 1.00 51.88 783 SER A O 1
ATOM 6061 N N . ILE A 1 784 ? 1.452 9.811 70.870 1.00 57.31 784 ILE A N 1
ATOM 6062 C CA . ILE A 1 784 ? 1.954 9.795 69.488 1.00 57.31 784 ILE A CA 1
ATOM 6063 C C . ILE A 1 784 ? 1.884 11.190 68.843 1.00 57.31 784 ILE A C 1
ATOM 6065 O O . ILE A 1 784 ? 2.848 11.597 68.199 1.00 57.31 784 ILE A O 1
ATOM 6069 N N . ARG A 1 785 ? 0.808 11.968 69.065 1.00 57.62 785 ARG A N 1
ATOM 6070 C CA . ARG A 1 785 ? 0.749 13.368 68.591 1.00 57.62 785 ARG A CA 1
ATOM 6071 C C . ARG A 1 785 ? 1.863 14.232 69.182 1.00 57.62 785 ARG A C 1
ATOM 6073 O O . ARG A 1 785 ? 2.562 14.884 68.419 1.00 57.62 785 ARG A O 1
ATOM 6080 N N . ARG A 1 786 ? 2.098 14.171 70.499 1.00 57.94 786 ARG A N 1
ATOM 6081 C CA . ARG A 1 786 ? 3.180 14.942 71.141 1.00 57.94 786 ARG A CA 1
ATOM 6082 C C . ARG A 1 786 ? 4.564 14.576 70.593 1.00 57.94 786 ARG A C 1
ATOM 6084 O O . ARG A 1 786 ? 5.333 15.477 70.280 1.00 57.94 786 ARG A O 1
ATOM 6091 N N . ARG A 1 787 ? 4.847 13.286 70.362 1.00 55.81 787 ARG A N 1
ATOM 6092 C CA . ARG A 1 787 ? 6.102 12.845 69.717 1.00 55.81 787 ARG A CA 1
ATOM 6093 C C . ARG A 1 787 ? 6.258 13.363 68.280 1.00 55.81 787 ARG A C 1
ATOM 6095 O O . ARG A 1 787 ? 7.359 13.738 67.889 1.00 55.81 787 ARG A O 1
ATOM 6102 N N . LEU A 1 788 ? 5.177 13.398 67.497 1.00 57.34 788 LEU A N 1
ATOM 6103 C CA . LEU A 1 788 ? 5.199 13.921 66.125 1.00 57.34 788 LEU A CA 1
ATOM 6104 C C . LEU A 1 788 ? 5.329 15.451 66.076 1.00 57.34 788 LEU A C 1
ATOM 6106 O O . LEU A 1 788 ? 6.014 15.971 65.196 1.00 57.34 788 LEU A O 1
ATOM 6110 N N . ASP A 1 789 ? 4.723 16.171 67.020 1.00 61.84 789 ASP A N 1
ATOM 6111 C CA . ASP A 1 789 ? 4.844 17.628 67.104 1.00 61.84 789 ASP A CA 1
ATOM 6112 C C . ASP A 1 789 ? 6.239 18.064 67.587 1.00 61.84 789 ASP A C 1
ATOM 6114 O O . ASP A 1 789 ? 6.781 19.031 67.052 1.00 61.84 789 ASP A O 1
ATOM 6118 N N . ASP A 1 790 ? 6.888 17.320 68.490 1.00 55.53 790 ASP A N 1
ATOM 6119 C CA . ASP A 1 790 ? 8.299 17.545 68.852 1.00 55.53 790 ASP A CA 1
ATOM 6120 C C . ASP A 1 790 ? 9.256 17.293 67.679 1.00 55.53 790 ASP A C 1
ATOM 6122 O O . ASP A 1 790 ? 10.153 18.099 67.418 1.00 55.53 790 ASP A O 1
ATOM 6126 N N . LEU A 1 791 ? 9.042 16.221 66.908 1.00 53.81 791 LEU A N 1
ATOM 6127 C CA . LEU A 1 791 ? 9.820 15.954 65.691 1.00 53.81 791 LEU A CA 1
ATOM 6128 C C . LEU A 1 791 ? 9.622 17.045 64.623 1.00 53.81 791 LEU A C 1
ATOM 6130 O O . LEU A 1 791 ? 10.561 17.368 63.895 1.00 53.81 791 LEU A O 1
ATOM 6134 N N . ARG A 1 792 ? 8.435 17.663 64.560 1.00 56.09 792 ARG A N 1
ATOM 6135 C CA . ARG A 1 792 ? 8.156 18.822 63.693 1.00 56.09 792 ARG A CA 1
ATOM 6136 C C . ARG A 1 792 ? 8.782 20.121 64.202 1.00 56.09 792 ARG A C 1
ATOM 6138 O O . ARG A 1 792 ? 9.200 20.929 63.377 1.00 56.09 792 ARG A O 1
ATOM 6145 N N . ARG A 1 793 ? 8.896 20.326 65.521 1.00 53.53 793 ARG A N 1
ATOM 6146 C CA . ARG A 1 793 ? 9.642 21.462 66.103 1.00 53.53 793 ARG A CA 1
ATOM 6147 C C . ARG A 1 793 ? 11.141 21.350 65.814 1.00 53.53 793 ARG A C 1
ATOM 6149 O O . ARG A 1 793 ? 11.739 22.332 65.392 1.00 53.53 793 ARG A O 1
ATOM 6156 N N . ARG A 1 794 ? 11.721 20.150 65.941 1.00 53.41 794 ARG A N 1
ATOM 6157 C CA . ARG A 1 794 ? 13.153 19.880 65.685 1.00 53.41 794 ARG A CA 1
ATOM 6158 C C . ARG A 1 794 ? 13.580 19.941 64.208 1.00 53.41 794 ARG A C 1
ATOM 6160 O O . ARG A 1 794 ? 14.773 19.906 63.939 1.00 53.41 794 ARG A O 1
ATOM 6167 N N . ARG A 1 795 ? 12.644 20.013 63.250 1.00 43.72 795 ARG A N 1
ATOM 6168 C CA . ARG A 1 795 ? 12.928 20.046 61.796 1.00 43.72 795 ARG A CA 1
ATOM 6169 C C . ARG A 1 795 ? 12.464 21.327 61.084 1.00 43.72 795 ARG A C 1
ATOM 6171 O O . ARG A 1 795 ? 12.266 21.312 59.871 1.00 43.72 795 ARG A O 1
ATOM 6178 N N . ARG A 1 796 ? 12.284 22.441 61.802 1.00 37.59 796 ARG A N 1
ATOM 6179 C CA . ARG A 1 796 ? 12.074 23.758 61.171 1.00 37.59 796 ARG A CA 1
ATOM 6180 C C . ARG A 1 796 ? 13.408 24.501 61.003 1.00 37.59 796 ARG A C 1
ATOM 6182 O O . ARG A 1 796 ? 14.060 24.735 62.016 1.00 37.59 796 ARG A O 1
ATOM 6189 N N . PRO A 1 797 ? 13.794 24.922 59.782 1.00 39.00 797 PRO A N 1
ATOM 6190 C CA . PRO A 1 797 ? 14.883 25.880 59.609 1.00 39.00 797 PRO A CA 1
ATOM 6191 C C . PRO A 1 797 ? 14.469 27.261 60.160 1.00 39.00 797 PRO A C 1
ATOM 6193 O O . PRO A 1 797 ? 13.269 27.572 60.188 1.00 39.00 797 PRO A O 1
ATOM 6196 N N . PRO A 1 798 ? 15.424 28.096 60.609 1.00 36.81 798 PRO A N 1
ATOM 6197 C CA . PRO A 1 798 ? 15.120 29.399 61.190 1.00 36.81 798 PRO A CA 1
ATOM 6198 C C . PRO A 1 798 ? 14.542 30.357 60.139 1.00 36.81 798 PRO A C 1
ATOM 6200 O O . PRO A 1 798 ? 15.016 30.429 59.007 1.00 36.81 798 PRO A O 1
ATOM 6203 N N . LYS A 1 799 ? 13.510 31.118 60.521 1.00 37.72 799 LYS A N 1
ATOM 6204 C CA . LYS A 1 799 ? 12.962 32.203 59.696 1.00 37.72 799 LYS A CA 1
ATOM 6205 C C . LYS A 1 799 ? 13.591 33.530 60.106 1.00 37.72 799 LYS A C 1
ATOM 6207 O O . LYS A 1 799 ? 13.276 34.040 61.177 1.00 37.72 799 LYS A O 1
ATOM 6212 N N . ASN A 1 800 ? 14.399 34.113 59.225 1.00 33.28 800 ASN A N 1
ATOM 6213 C CA . ASN A 1 800 ? 14.860 35.493 59.371 1.00 33.28 800 ASN A CA 1
ATOM 6214 C C . ASN A 1 800 ? 13.685 36.482 59.299 1.00 33.28 800 ASN A C 1
ATOM 6216 O O . ASN A 1 800 ? 12.844 36.394 58.401 1.00 33.28 800 ASN A O 1
ATOM 6220 N N . ARG A 1 801 ? 13.696 37.485 60.183 1.00 32.56 801 ARG A N 1
ATOM 6221 C CA . ARG A 1 801 ? 13.085 38.799 59.948 1.00 32.56 801 ARG A CA 1
ATOM 6222 C C . ARG A 1 801 ? 14.036 39.894 60.440 1.00 32.56 801 ARG A C 1
ATOM 6224 O O . ARG A 1 801 ? 14.270 40.014 61.632 1.00 32.56 801 ARG A O 1
ATOM 6231 N N . SER A 1 802 ? 14.578 40.623 59.466 1.00 34.03 802 SER A N 1
ATOM 6232 C CA . SER A 1 802 ? 15.050 42.020 59.497 1.00 34.03 802 SER A CA 1
ATOM 6233 C C . SER A 1 802 ? 15.153 42.742 60.854 1.00 34.03 802 SER A C 1
ATOM 6235 O O . SER A 1 802 ? 14.131 43.028 61.477 1.00 34.03 802 SER A O 1
ATOM 6237 N N . GLY A 1 803 ? 16.367 43.186 61.201 1.00 28.39 803 GLY A N 1
ATOM 6238 C CA . GLY A 1 803 ? 16.646 44.128 62.290 1.00 28.39 803 GLY A CA 1
ATOM 6239 C C . GLY A 1 803 ? 18.007 44.814 62.101 1.00 28.39 803 GLY A C 1
ATOM 6240 O O . GLY A 1 803 ? 19.042 44.166 62.138 1.00 28.39 803 GLY A O 1
ATOM 6241 N N . VAL A 1 804 ? 17.967 46.117 61.837 1.00 29.83 804 VAL A N 1
ATOM 6242 C CA . VAL A 1 804 ? 19.055 47.072 61.546 1.00 29.83 804 VAL A CA 1
ATOM 6243 C C . VAL A 1 804 ? 20.226 47.045 62.558 1.00 29.83 804 VAL A C 1
ATOM 6245 O O . VAL A 1 804 ? 19.955 47.119 63.748 1.00 29.83 804 VAL A O 1
ATOM 6248 N N . LEU A 1 805 ? 21.497 47.043 62.104 1.00 27.50 805 LEU A N 1
ATOM 6249 C CA . LEU A 1 805 ? 22.549 48.067 62.372 1.00 27.50 805 LEU A CA 1
ATOM 6250 C C . LEU A 1 805 ? 23.970 47.645 61.898 1.00 27.50 805 LEU A C 1
ATOM 6252 O O . LEU A 1 805 ? 24.261 46.472 61.693 1.00 27.50 805 LEU A O 1
ATOM 6256 N N . ARG A 1 806 ? 24.830 48.655 61.679 1.00 27.41 806 ARG A N 1
ATOM 6257 C CA . ARG A 1 806 ? 26.200 48.623 61.106 1.00 27.41 806 ARG A CA 1
ATOM 6258 C C . ARG A 1 806 ? 27.226 47.706 61.814 1.00 27.41 806 ARG A C 1
ATOM 6260 O O . ARG A 1 806 ? 27.184 47.606 63.037 1.00 27.41 806 ARG A O 1
ATOM 6267 N N . PRO A 1 807 ? 28.275 47.241 61.098 1.00 28.69 807 PRO A N 1
ATOM 6268 C CA . PRO A 1 807 ? 29.568 46.902 61.697 1.00 28.69 807 PRO A CA 1
ATOM 6269 C C . PRO A 1 807 ? 30.440 48.162 61.943 1.00 28.69 807 PRO A C 1
ATOM 6271 O O . PRO A 1 807 ? 30.403 49.093 61.130 1.00 28.69 807 PRO A O 1
ATOM 6274 N N . PRO A 1 808 ? 31.265 48.206 63.006 1.00 31.25 808 PRO A N 1
ATOM 6275 C CA . PRO A 1 808 ? 32.382 49.143 63.126 1.00 31.25 808 PRO A CA 1
ATOM 6276 C C . PRO A 1 808 ? 33.612 48.623 62.363 1.00 31.25 808 PRO A C 1
ATOM 6278 O O . PRO A 1 808 ? 33.853 47.421 62.284 1.00 31.25 808 PRO A O 1
ATOM 6281 N N . GLY A 1 809 ? 34.366 49.539 61.755 1.00 27.14 809 GLY A N 1
ATOM 6282 C CA . GLY A 1 809 ? 35.366 49.213 60.741 1.00 27.14 809 GLY A CA 1
ATOM 6283 C C . GLY A 1 809 ? 36.659 48.543 61.216 1.00 27.14 809 GLY A C 1
ATOM 6284 O O . GLY A 1 809 ? 37.098 48.695 62.351 1.00 27.14 809 GLY A O 1
ATOM 6285 N N . ALA A 1 810 ? 37.338 47.933 60.245 1.00 28.28 810 ALA A N 1
ATOM 6286 C CA . ALA A 1 810 ? 38.790 47.984 60.148 1.00 28.28 810 ALA A CA 1
ATOM 6287 C C . ALA A 1 810 ? 39.138 48.971 59.021 1.00 28.28 810 ALA A C 1
ATOM 6289 O O . ALA A 1 810 ? 38.513 48.963 57.961 1.00 28.28 810 ALA A O 1
ATOM 6290 N N . ASN A 1 811 ? 40.080 49.873 59.282 1.00 28.36 811 ASN A N 1
ATOM 6291 C CA . ASN A 1 811 ? 40.461 50.987 58.413 1.00 28.36 811 ASN A CA 1
ATOM 6292 C C . ASN A 1 811 ? 42.000 51.060 58.359 1.00 28.36 811 ASN A C 1
ATOM 6294 O O . ASN A 1 811 ? 42.649 50.499 59.241 1.00 28.36 811 ASN A O 1
ATOM 6298 N N . ARG A 1 812 ? 42.548 51.834 57.407 1.00 29.86 812 ARG A N 1
ATOM 6299 C CA . ARG A 1 812 ? 43.970 51.955 56.994 1.00 29.86 812 ARG A CA 1
ATOM 6300 C C . ARG A 1 812 ? 44.407 50.912 55.945 1.00 29.86 812 ARG A C 1
ATOM 6302 O O . ARG A 1 812 ? 44.170 49.729 56.125 1.00 29.86 812 ARG A O 1
ATOM 6309 N N . ALA A 1 813 ? 45.084 51.294 54.859 1.00 29.61 813 ALA A N 1
ATOM 6310 C CA . ALA A 1 813 ? 45.329 52.644 54.335 1.00 29.61 813 ALA A CA 1
ATOM 6311 C C . ALA A 1 813 ? 45.660 52.595 52.833 1.00 29.61 813 ALA A C 1
ATOM 6313 O O . ALA A 1 813 ? 46.427 51.742 52.411 1.00 29.61 813 ALA A O 1
ATOM 6314 N N . HIS A 1 814 ? 45.144 53.545 52.050 1.00 28.34 814 HIS A N 1
ATOM 6315 C CA . HIS A 1 814 ? 45.947 54.623 51.455 1.00 28.34 814 HIS A CA 1
ATOM 6316 C C . HIS A 1 814 ? 45.016 55.623 50.750 1.00 28.34 814 HIS A C 1
ATOM 6318 O O . HIS A 1 814 ? 44.168 55.252 49.946 1.00 28.34 814 HIS A O 1
ATOM 6324 N N . TRP A 1 815 ? 45.161 56.906 51.083 1.00 25.02 815 TRP A N 1
ATOM 6325 C CA . TRP A 1 815 ? 44.448 58.019 50.451 1.00 25.02 815 TRP A CA 1
ATOM 6326 C C . TRP A 1 815 ? 45.428 58.828 49.604 1.00 25.02 815 TRP A C 1
ATOM 6328 O O . TRP A 1 815 ? 46.530 59.100 50.078 1.00 25.02 815 TRP A O 1
ATOM 6338 N N . ARG A 1 816 ? 44.967 59.344 48.457 1.00 27.30 816 ARG A N 1
ATOM 6339 C CA . ARG A 1 816 ? 44.839 60.798 48.221 1.00 27.30 816 ARG A CA 1
ATOM 6340 C C . ARG A 1 816 ? 44.121 61.096 46.887 1.00 27.30 816 ARG A C 1
ATOM 6342 O O . ARG A 1 816 ? 44.567 60.638 45.851 1.00 27.30 816 ARG A O 1
ATOM 6349 N N . VAL A 1 817 ? 43.065 61.924 46.988 1.00 27.70 817 VAL A N 1
ATOM 6350 C CA . VAL A 1 817 ? 42.834 63.183 46.226 1.00 27.70 817 VAL A CA 1
ATOM 6351 C C . VAL A 1 817 ? 42.616 63.081 44.697 1.00 27.70 817 VAL A C 1
ATOM 6353 O O . VAL A 1 817 ? 43.451 62.535 44.000 1.00 27.70 817 VAL A O 1
ATOM 6356 N N . ALA A 1 818 ? 41.586 63.689 44.081 1.00 26.19 818 ALA A N 1
ATOM 6357 C CA . ALA A 1 818 ? 40.379 64.376 44.583 1.00 26.19 818 ALA A CA 1
ATOM 6358 C C . ALA A 1 818 ? 39.373 64.676 43.433 1.00 26.19 818 ALA A C 1
ATOM 6360 O O . ALA A 1 818 ? 39.706 64.512 42.266 1.00 26.19 818 ALA A O 1
ATOM 6361 N N . ARG A 1 819 ? 38.236 65.298 43.813 1.00 25.39 819 ARG A N 1
ATOM 6362 C CA . ARG A 1 819 ? 37.453 66.325 43.071 1.00 25.39 819 ARG A CA 1
ATOM 6363 C C . ARG A 1 819 ? 36.368 65.888 42.051 1.00 25.39 819 ARG A C 1
ATOM 6365 O O . ARG A 1 819 ? 36.693 65.378 40.993 1.00 25.39 819 ARG A O 1
ATOM 6372 N N . THR A 1 820 ? 35.122 66.337 42.331 1.00 25.73 820 TH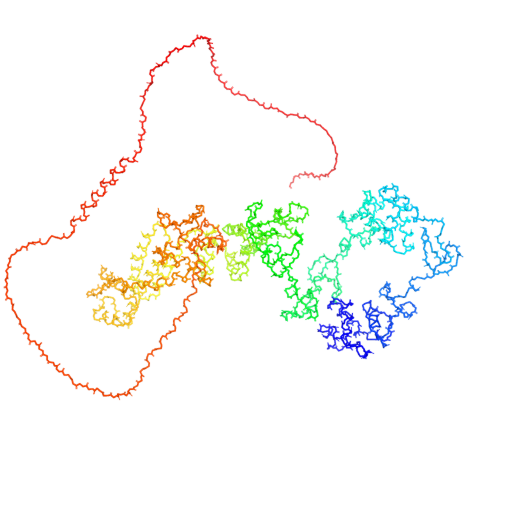R A N 1
ATOM 6373 C CA . THR A 1 820 ? 34.088 66.896 41.393 1.00 25.73 820 THR A CA 1
ATOM 6374 C C . THR A 1 820 ? 33.515 66.018 40.249 1.00 25.73 820 THR A C 1
ATOM 6376 O O . THR A 1 820 ? 34.212 65.163 39.739 1.00 25.73 820 THR A O 1
ATOM 6379 N N . VAL A 1 821 ? 32.293 66.194 39.702 1.00 24.81 821 VAL A N 1
ATOM 6380 C CA . VAL A 1 821 ? 30.981 66.748 40.148 1.00 24.81 821 VAL A CA 1
ATOM 6381 C C . VAL A 1 821 ? 29.895 66.337 39.100 1.00 24.81 821 VAL A C 1
ATOM 6383 O O . VAL A 1 821 ? 30.237 66.130 37.945 1.00 24.81 821 VAL A O 1
ATOM 6386 N N . THR A 1 822 ? 28.619 66.200 39.501 1.00 25.11 822 THR A N 1
ATOM 6387 C CA . THR A 1 822 ? 27.349 66.174 38.695 1.00 25.11 822 THR A CA 1
ATOM 6388 C C . THR A 1 822 ? 27.164 65.388 37.362 1.00 25.11 822 THR A C 1
ATOM 6390 O O . THR A 1 822 ? 27.750 65.718 36.343 1.00 25.11 822 THR A O 1
ATOM 6393 N N . ALA A 1 823 ? 26.101 64.561 37.356 1.00 26.88 823 ALA A N 1
ATOM 6394 C CA . ALA A 1 823 ? 24.905 64.602 36.469 1.00 26.88 823 ALA A CA 1
ATOM 6395 C C . ALA A 1 823 ? 24.869 64.147 34.972 1.00 26.88 823 ALA A C 1
ATOM 6397 O O . ALA A 1 823 ? 25.595 64.629 34.117 1.00 26.88 823 ALA A O 1
ATOM 6398 N N . SER A 1 824 ? 23.791 63.385 34.689 1.00 25.03 824 SER A N 1
ATOM 6399 C CA . SER A 1 824 ? 22.827 63.497 33.559 1.00 25.03 824 SER A CA 1
ATOM 6400 C C . SER A 1 824 ? 23.060 62.932 32.132 1.00 25.03 824 SER A C 1
ATOM 6402 O O . SER A 1 824 ? 23.925 63.364 31.390 1.00 25.03 824 SER A O 1
ATOM 6404 N N . LEU A 1 825 ? 22.071 62.104 31.732 1.00 25.08 825 LEU A N 1
ATOM 6405 C CA . LEU A 1 825 ? 21.281 62.080 30.471 1.00 25.08 825 LEU A CA 1
ATOM 6406 C C . LEU A 1 825 ? 21.907 61.809 29.069 1.00 25.08 825 LEU A C 1
ATOM 6408 O O . LEU A 1 825 ? 22.641 62.612 28.520 1.00 25.08 825 LEU A O 1
ATOM 6412 N N . VAL A 1 826 ? 21.392 60.735 28.438 1.00 28.62 826 VAL A N 1
ATOM 6413 C CA . VAL A 1 826 ? 20.766 60.632 27.082 1.00 28.62 826 VAL A CA 1
ATOM 6414 C C . VAL A 1 826 ? 21.414 61.298 25.839 1.00 28.62 826 VAL A C 1
ATOM 6416 O O . VAL A 1 826 ? 21.442 62.514 25.711 1.00 28.62 826 VAL A O 1
ATOM 6419 N N . GLY A 1 827 ? 21.676 60.479 24.802 1.00 24.36 827 GLY A N 1
ATOM 6420 C CA . GLY A 1 827 ? 21.804 60.867 23.375 1.00 24.36 827 GLY A CA 1
ATOM 6421 C C . GLY A 1 827 ? 22.188 59.654 22.497 1.00 24.36 827 GLY A C 1
ATOM 6422 O O . GLY A 1 827 ? 23.135 58.966 22.844 1.00 24.36 827 GLY A O 1
ATOM 6423 N N . ALA A 1 828 ? 21.353 59.210 21.535 1.00 26.39 828 ALA A N 1
ATOM 6424 C CA . ALA A 1 828 ? 21.450 59.475 20.075 1.00 26.39 828 ALA A CA 1
ATOM 6425 C C . ALA A 1 828 ? 22.584 58.655 19.385 1.00 26.39 828 ALA A C 1
ATOM 6427 O O . ALA A 1 828 ? 23.651 58.536 19.957 1.00 26.39 828 ALA A O 1
ATOM 6428 N N . ARG A 1 829 ? 22.556 58.079 18.169 1.00 26.44 829 ARG A N 1
ATOM 6429 C CA . ARG A 1 829 ? 21.652 57.841 17.013 1.00 26.44 829 ARG A CA 1
ATOM 6430 C C . ARG A 1 829 ? 22.581 57.301 15.877 1.00 26.44 829 ARG A C 1
ATOM 6432 O O . ARG A 1 829 ? 23.719 57.734 15.820 1.00 26.44 829 ARG A O 1
ATOM 6439 N N . CYS A 1 830 ? 22.078 56.475 14.948 1.00 24.34 830 CYS A N 1
ATOM 6440 C CA . CYS A 1 830 ? 22.500 56.318 13.526 1.00 24.34 830 CYS A CA 1
ATOM 6441 C C . CYS A 1 830 ? 23.990 56.184 13.084 1.00 24.34 830 CYS A C 1
ATOM 6443 O O . CYS A 1 830 ? 24.790 57.084 13.305 1.00 24.34 830 CYS A O 1
ATOM 6445 N N . SER A 1 831 ? 24.279 55.200 12.206 1.00 26.95 831 SER A N 1
ATOM 6446 C CA . SER A 1 831 ? 24.808 55.412 10.825 1.00 26.95 831 SER A CA 1
ATOM 6447 C C . SER A 1 831 ? 25.028 54.098 10.045 1.00 26.95 831 SER A C 1
ATOM 6449 O O . SER A 1 831 ? 25.374 53.080 10.634 1.00 26.95 831 SER A O 1
ATOM 6451 N N . GLY A 1 832 ? 24.860 54.137 8.714 1.00 26.05 832 GLY A N 1
ATOM 6452 C CA . GLY A 1 832 ? 25.187 53.048 7.774 1.00 26.05 832 GLY A CA 1
ATOM 6453 C C . GLY A 1 832 ? 24.609 53.307 6.372 1.00 26.05 832 GLY A C 1
ATOM 6454 O O . GLY A 1 832 ? 23.391 53.343 6.223 1.00 26.05 832 GLY A O 1
ATOM 6455 N N . MET A 1 833 ? 25.456 53.529 5.356 1.00 29.20 833 MET A N 1
ATOM 6456 C CA . MET A 1 833 ? 25.055 54.075 4.043 1.00 29.20 833 MET A CA 1
ATOM 6457 C C . MET A 1 833 ? 25.887 53.521 2.863 1.00 29.20 833 MET A C 1
ATOM 6459 O O . MET A 1 833 ? 27.103 53.472 2.988 1.00 29.20 833 MET A O 1
ATOM 6463 N N . SER A 1 834 ? 25.214 53.228 1.728 1.00 29.64 834 SER A N 1
ATOM 6464 C CA . SER A 1 834 ? 25.657 53.257 0.293 1.00 29.64 834 SER A CA 1
ATOM 6465 C C . SER A 1 834 ? 26.960 52.552 -0.178 1.00 29.64 834 SER A C 1
ATOM 6467 O O . SER A 1 834 ? 27.959 52.572 0.520 1.00 29.64 834 SER A O 1
ATOM 6469 N N . GLY A 1 835 ? 27.081 52.008 -1.406 1.00 27.19 835 GLY A N 1
ATOM 6470 C CA . GLY A 1 835 ? 26.143 51.865 -2.546 1.00 27.19 835 GLY A CA 1
ATOM 6471 C C . GLY A 1 835 ? 26.850 51.504 -3.889 1.00 27.19 835 GLY A C 1
ATOM 6472 O O . GLY A 1 835 ? 28.072 51.572 -3.949 1.00 27.19 835 GLY A O 1
ATOM 6473 N N . CYS A 1 836 ? 26.072 51.202 -4.956 1.00 25.44 836 CYS A N 1
ATOM 6474 C CA . CYS A 1 836 ? 26.472 50.903 -6.370 1.00 25.44 836 CYS A CA 1
ATOM 6475 C C . CYS A 1 836 ? 27.213 49.557 -6.630 1.00 25.44 836 CYS A C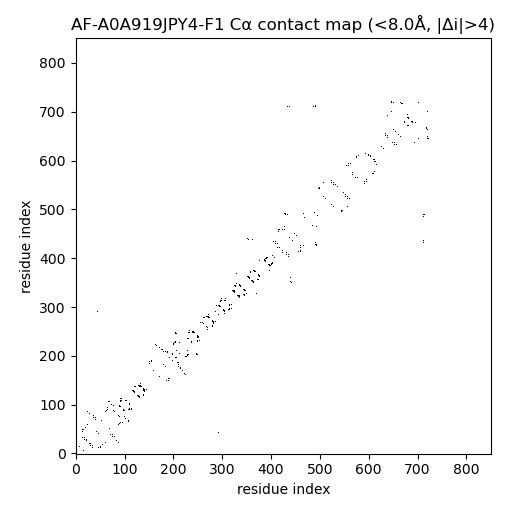 1
ATOM 6477 O O . CYS A 1 836 ? 27.974 49.116 -5.782 1.00 25.44 836 CYS A O 1
ATOM 6479 N N . GLN A 1 837 ? 27.069 48.824 -7.756 1.00 28.72 837 GLN A N 1
ATOM 6480 C CA . GLN A 1 837 ? 26.358 48.955 -9.064 1.00 28.72 837 GLN A CA 1
ATOM 6481 C C . GLN A 1 837 ? 26.317 47.537 -9.750 1.00 28.72 837 GLN A C 1
ATOM 6483 O O . GLN A 1 837 ? 26.985 46.644 -9.238 1.00 28.72 837 GLN A O 1
ATOM 6488 N N . ASP A 1 838 ? 25.645 47.176 -10.866 1.00 27.05 838 ASP A N 1
ATOM 6489 C CA . ASP A 1 838 ? 24.612 47.770 -11.752 1.00 27.05 838 ASP A CA 1
ATOM 6490 C C . ASP A 1 838 ? 23.885 46.660 -12.594 1.00 27.05 838 ASP A C 1
ATOM 6492 O O . ASP A 1 838 ? 24.485 45.622 -12.848 1.00 27.05 838 ASP A O 1
ATOM 6496 N N . ARG A 1 839 ? 22.671 46.939 -13.124 1.00 30.75 839 ARG A N 1
ATOM 6497 C CA . ARG A 1 839 ? 21.989 46.372 -14.346 1.00 30.75 839 ARG A CA 1
ATOM 6498 C C . ARG A 1 839 ? 21.708 44.843 -14.522 1.00 30.75 839 ARG A C 1
ATOM 6500 O O . ARG A 1 839 ? 22.481 43.999 -14.108 1.00 30.75 839 ARG A O 1
ATOM 6507 N N . ARG A 1 840 ? 20.629 44.383 -15.209 1.00 28.06 840 ARG A N 1
ATOM 6508 C CA . ARG A 1 840 ? 19.686 44.996 -16.200 1.00 28.06 840 ARG A CA 1
ATOM 6509 C C . ARG A 1 840 ? 18.346 44.197 -16.346 1.00 28.06 840 ARG A C 1
ATOM 6511 O O . ARG A 1 840 ? 18.435 42.985 -16.461 1.00 28.06 840 ARG A O 1
ATOM 6518 N N . LEU A 1 841 ? 17.199 44.899 -16.518 1.00 28.67 841 LEU A N 1
ATOM 6519 C CA . LEU A 1 841 ? 15.967 44.572 -17.325 1.00 28.67 841 LEU A CA 1
ATOM 6520 C C . LEU A 1 841 ? 15.157 43.255 -17.035 1.00 28.67 841 LEU A C 1
ATOM 6522 O O . LEU A 1 841 ? 15.736 42.268 -16.616 1.00 28.67 841 LEU A O 1
ATOM 6526 N N . VAL A 1 842 ? 13.819 43.108 -17.202 1.00 27.83 842 VAL A N 1
ATOM 6527 C CA . VAL A 1 842 ? 12.759 43.741 -18.046 1.00 27.83 842 VAL A CA 1
ATOM 6528 C C . VAL A 1 842 ? 11.370 43.792 -17.322 1.00 27.83 842 VAL A C 1
ATOM 6530 O O . VAL A 1 842 ? 11.012 42.848 -16.630 1.00 27.83 842 VAL A O 1
ATOM 6533 N N . GLU A 1 843 ? 10.606 44.880 -17.537 1.00 28.66 843 GLU A N 1
ATOM 6534 C CA . GLU A 1 843 ? 9.127 45.131 -17.479 1.00 28.66 843 GLU A CA 1
ATOM 6535 C C . GLU A 1 843 ? 8.119 44.225 -16.708 1.00 28.66 843 GLU A C 1
ATOM 6537 O O . GLU A 1 843 ? 8.006 43.028 -16.963 1.00 28.66 843 GLU A O 1
ATOM 6542 N N . ARG A 1 844 ? 7.147 44.856 -16.008 1.00 28.16 844 ARG A N 1
ATOM 6543 C CA . ARG A 1 844 ? 5.804 45.177 -16.580 1.00 28.16 844 ARG A CA 1
ATOM 6544 C C . ARG A 1 844 ? 4.926 46.073 -15.686 1.00 28.16 844 ARG A C 1
ATOM 6546 O O . ARG A 1 844 ? 4.989 46.014 -14.464 1.00 28.16 844 ARG A O 1
ATOM 6553 N N . SER A 1 845 ? 4.112 46.904 -16.339 1.00 29.47 845 SER A N 1
ATOM 6554 C CA . SER A 1 845 ? 3.344 48.023 -15.767 1.00 29.47 845 SER A CA 1
ATOM 6555 C C . SER A 1 845 ? 1.935 47.656 -15.282 1.00 29.47 845 SER A C 1
ATOM 6557 O O . SER A 1 845 ? 1.283 46.807 -15.886 1.00 29.47 845 SER A O 1
ATOM 6559 N N . ALA A 1 846 ? 1.414 48.406 -14.300 1.00 30.73 846 ALA A N 1
ATOM 6560 C CA . ALA A 1 846 ? -0.023 48.648 -14.112 1.00 30.73 846 ALA A CA 1
ATOM 6561 C C . ALA A 1 846 ? -0.267 49.974 -13.349 1.00 30.73 846 ALA A C 1
ATOM 6563 O O . ALA A 1 846 ? 0.174 50.127 -12.212 1.00 30.73 846 ALA A O 1
ATOM 6564 N N . HIS A 1 847 ? -0.964 50.926 -13.981 1.00 29.33 847 HIS A N 1
ATOM 6565 C CA . HIS A 1 847 ? -1.500 52.153 -13.359 1.00 29.33 847 HIS A CA 1
ATOM 6566 C C . HIS A 1 847 ? -2.698 51.802 -12.432 1.00 29.33 847 HIS A C 1
ATOM 6568 O O . HIS A 1 847 ? -3.343 50.779 -12.644 1.00 29.33 847 HIS A O 1
ATOM 6574 N N . MET A 1 848 ? -2.938 52.477 -11.293 1.00 29.92 848 MET A N 1
ATOM 6575 C CA . MET A 1 848 ? -3.611 53.795 -11.142 1.00 29.92 848 MET A CA 1
ATOM 6576 C C . MET A 1 848 ? -4.953 53.883 -11.905 1.00 29.92 848 MET A C 1
ATOM 6578 O O . MET A 1 848 ? -4.985 53.563 -13.085 1.00 29.92 848 MET A O 1
ATOM 6582 N N . THR A 1 849 ? -6.088 54.343 -11.357 1.00 29.97 849 THR A N 1
ATOM 6583 C CA . THR A 1 849 ? -6.492 54.820 -10.001 1.00 29.97 849 THR A CA 1
ATOM 6584 C C . THR A 1 849 ? -8.049 54.778 -9.929 1.00 29.97 849 THR A C 1
ATOM 6586 O O . THR A 1 849 ? -8.662 54.457 -10.946 1.00 29.97 849 THR A O 1
ATOM 6589 N N . PRO A 1 850 ? -8.723 55.032 -8.785 1.00 50.84 850 PRO A N 1
ATOM 6590 C CA . PRO A 1 850 ? -10.110 54.590 -8.577 1.00 50.84 850 PRO A CA 1
ATOM 6591 C C . PRO A 1 850 ? -11.206 55.569 -9.031 1.00 50.84 850 PRO A C 1
ATOM 6593 O O . PRO A 1 850 ? -11.031 56.788 -8.978 1.00 50.84 850 PRO A O 1
ATOM 6596 N N . ARG A 1 851 ? -12.389 55.005 -9.298 1.00 33.81 851 ARG A N 1
ATOM 6597 C CA . ARG A 1 851 ? -13.689 55.487 -8.809 1.00 33.81 851 ARG A CA 1
ATOM 6598 C C . ARG A 1 851 ? -14.639 54.306 -8.623 1.00 33.81 851 ARG A C 1
ATOM 6600 O O . ARG A 1 851 ? -14.437 53.306 -9.344 1.00 33.81 851 ARG A O 1
#

Foldseek 3Di:
DDPVLVVCLLVPLLVLQLVLLCVQFVPDDSVLLSVQLCVLQVASLSSSVLSVVCVVPVCCQQQLEDPDAPSSQSSLLSVVVVPTDRGDARAAPPPRHGENDFDDDPRHTHHPCVVQDFDQAPPPRDRAGQPAADLVRGGHHPVGDDDPDDLLVVLLVVLCVQAVVDHSVLLVVLLCQLDVDPRSSNLLSSQCVVPVCCQQEQVQLRPDLSVLSSLVSCVVVPGDRGDQYAAPVPRDRDRQPDDDPSTGHDPVVVQQVQFDQAPPPGDTTRFPDADPVRGGHHPVCSQQPQSRFDQALQPRDGDRFPDQDPSGTHDPVRPDADFDQAQAERDTDRFDQQPLQRGTHHPCLQLDWDQAQVPRATARFRDDYPVHTHHPCRSPVDPVCFDAACPPRPDTHNDNHHDLLRVLLVLLQVQQALDNPDHDVLSVLLSVLLSPFSRSVVSVVQCPDPVNSVVSNVNSNPPDQDEVVVLVVDDDDPNSVQVVVSSCLSVSYPDDLVLLVVLVVVLVVLLVPDPDPVLSVLLCCCLVVPQSVVVVVVCPVPHDDPVSSVLSVLLSVLSVVVQVVCVVVVHAQARDEQVNVVVVVVPPRRSLQSNQVSNVVCCVVVVYPHYDRDNDDDPDDPDDDPPVVLVVQLVCLQPPPVDDLLVSLLSNCCSPVVDDPVQLQAAWPVQWDDDDPWIWGNRDPDTDTDDPPSSVSLVCLVVVDDPPRSRPSPPTHHSRDDPPDDDPDPDPPDDDPDDDDDDDDDDDDDDDDDDDDYDDDDDDDDDDDDDDPPPPVVVVVVVVVVVVVVVVVVPDDDDDDDDDDDDDDDDDDDDDDDDDDDDDDDDDDDDDDDDDDDDDDDDDDDDDDDD

Mean predicted aligned error: 20.77 Å

Secondary structure (DSSP, 8-state):
--HHHHHHHHH-HHHHHHHHHHTT-TTS-HHHHHHHHHHHH-SHHHHHHHHHHHHH-TTHHHH--SS--HHHHHHHHHHHHTT-SSSPPPB-TTT--B-SS-EEETTEEE-HHHHS--EE-TTT-SEE---EE-TT--EE-TTS---S--HHHHHHHHHHHH-TTS-HHHHHHHHHHH-S-HHHHHHHHHHHHS-GGGGTTGGGG-SSHHHHHHHHHHHHTT-SSPPPPB-TTT--B----EEETTEEE-HHHHHHHT-B--TTT---B--SEE-TTS-EE-HHHHHTSGGG-EE-TTT--EE-EEEEETTEEEETTTSPPPEEE-TTT--EEEEEEPTTTSSEEEHHHHT-EEE-TTT--EEEEEEE-SSSEEEHHHH---TTTSEEPTTTS-SEESSSSPPHHHHHHHHHHHHH-SBTTB--HHHHHHHHHHHH-S-HHHHHHHHTSHHHHHHHHHHTT--SPP-TTHHHHSPP-HHHHHHHHHHHHHTSS----HHHHHHHHHHHHHHHT---HHHHHHHHIIIIIIIIHHHHHHHTTSPPPHHHHHHHHHHHHHHHHHHHHHHHTT--TTT--HHHHHHHTTS--TTHHHHHHHHHHHHHTTSS-S------------S---HHHHHHHHHHHHH-TTS-HHHHHHHHHHHTS---HHHHTT-BGGGEEE-SS-EEEE-SSSEEEPPTTHHHHHHHHHHS----SSS--SSS-BS--PPPPP-PPPPPPPPP--------------------------------PPPPTTSHHHHHHHHHHHHHHHHHHTTPPP-------PPPP------------------------------------------

pLDDT: mean 76.51, std 20.32, range [23.94, 96.06]

Nearest PDB structures (foldseek):
  1drg-assembly1_A  TM=5.449E-01  e=5.754E-02  Punavirus P1
  1z19-assembly1_B-2  TM=5.039E-01  e=4.253E-02  Lambdavirus lambda
  5jk0-assembly1_A  TM=2.907E-01  e=4.542E-01  Helicobacter pylori 26695

Solvent-accessible surface area (backbone atoms only — not comparable to full-atom values): 50987 Å² total; per-residue (Å²): 133,62,70,68,60,58,52,33,37,54,73,40,16,60,60,51,39,35,51,62,45,38,76,64,31,74,88,57,51,68,66,61,48,48,50,47,50,44,74,73,36,74,46,56,70,43,29,27,52,48,24,46,51,43,69,77,45,58,59,50,48,61,61,12,53,60,90,41,52,67,70,53,46,50,46,37,52,45,45,40,75,73,65,47,79,58,51,25,54,35,20,15,63,84,76,62,49,69,40,96,61,89,38,80,56,99,73,30,36,33,34,68,67,75,71,54,52,64,40,58,12,78,80,81,67,46,76,31,53,59,70,44,58,45,98,89,63,45,40,18,25,79,93,47,69,83,66,95,63,65,39,60,62,53,40,33,52,54,48,29,71,72,31,75,88,45,53,57,66,59,48,52,53,25,42,43,74,31,35,83,46,69,73,53,41,43,56,37,24,46,56,39,73,80,35,60,51,40,42,62,60,47,31,27,56,47,92,48,79,41,46,58,41,28,51,56,35,39,44,73,74,63,43,81,69,55,44,81,38,38,15,81,92,72,67,49,72,50,74,54,80,37,80,56,94,81,29,27,27,26,60,67,68,55,35,58,77,55,38,43,59,14,70,86,73,60,53,70,33,43,58,71,45,59,49,97,87,64,39,38,26,25,57,68,61,53,48,67,32,76,73,40,35,43,58,12,66,69,73,73,47,72,30,48,71,65,42,75,55,97,83,40,41,12,24,79,86,52,35,90,59,61,70,37,57,10,69,38,76,73,44,76,33,58,30,49,73,36,87,77,70,73,37,37,38,26,65,70,54,62,72,32,69,45,60,12,69,82,71,70,47,60,32,52,39,56,38,51,38,78,90,47,25,15,25,52,63,67,54,50,71,57,69,87,80,36,33,44,12,66,76,78,58,74,51,74,32,96,47,70,48,61,44,68,46,54,46,46,46,46,55,45,48,77,38,38,33,69,51,105,86,52,56,58,69,53,56,46,36,37,49,48,46,56,39,68,31,78,56,40,69,59,46,48,60,51,59,66,36,68,70,52,42,50,51,45,44,46,57,25,62,46,93,64,81,77,47,74,64,66,62,62,76,46,84,87,44,80,64,53,56,50,47,52,53,49,31,34,66,40,62,33,33,79,88,71,52,58,58,49,52,54,48,52,50,53,49,52,53,60,45,67,70,44,82,53,68,65,62,29,49,55,52,44,48,47,46,46,64,50,47,47,54,49,47,62,72,67,36,80,91,48,72,68,50,71,65,61,46,49,53,51,50,48,34,48,50,19,43,47,57,52,51,52,52,29,52,79,68,78,40,46,69,66,70,50,47,53,69,56,57,51,56,57,64,70,49,94,57,74,50,56,70,37,28,36,52,42,55,56,48,33,44,76,71,64,52,26,63,90,66,83,66,80,83,85,71,86,86,69,85,90,70,83,80,63,63,64,59,54,50,52,54,46,52,43,46,76,67,46,79,92,52,53,54,50,62,26,53,55,50,42,41,36,74,75,67,68,44,51,70,80,53,56,59,62,38,31,61,88,35,54,45,77,62,84,99,39,38,28,40,50,71,78,95,47,74,40,78,47,57,82,73,54,30,60,46,51,50,51,37,65,71,73,57,71,82,90,52,80,71,83,70,63,94,66,61,48,57,46,75,73,74,83,72,75,74,77,73,80,72,80,73,76,77,75,84,74,90,73,83,88,82,86,83,83,84,88,81,88,85,89,83,88,90,85,88,86,89,84,88,89,90,83,90,89,85,79,88,85,78,76,85,75,65,66,68,59,56,54,56,60,48,54,50,53,56,53,51,50,56,53,61,76,68,60,80,87,82,88,76,91,81,92,82,84,84,85,85,86,82,88,85,91,86,80,88,83,82,91,81,86,87,85,83,91,80,90,79,90,88,88,80,89,82,90,89,82,90,80,90,83,89,87,88,82,81,87,82,90,132